Protein AF-0000000072346665 (afdb_homodimer)

Nearest PDB structures (foldseek):
  5f15-assembly1_A  TM=6.320E-01  e=5.301E-06  Cupriavidus metallidurans CH34
  5ezm-assembly1_A  TM=5.978E-01  e=5.074E-06  Cupriavidus metallidurans CH34
  7wld-assembly1_U  TM=4.071E-01  e=2.574E-02  Homo sapiens
  5f15-assembly1_A  TM=6.581E-01  e=5.044E-06  Cupriavidus metallidurans CH34
  5ezm-assembly1_A  TM=5.626E-01  e=1.016E-05  Cupriavidus metallidurans CH34

Secondary structure (DSSP, 8-state):
-HHHHHHHHHHHHHHHHHHHHHHH-----HHHIIIIIHHHHHHHHS--EE-GGGSTTT--S-HHHHHHHHHHHHHHTTT---HHHHHHHHHHHHHHHHHHHHHHHHHHHHHHT-HHHHHHHHHHHHT-HHHHHHTT--SHHHHHHHHHHHHHHHHHTT-HHHHHHHHHHIIIII-GGGGGGGHHHHHIIIIIS--HHHHHHHHHHHHHHHHHHHHHHHHHHHTS---HHHHHHHHHHH-SSGGGGG----HHHHHHHHHHHHHHHHHHHHHHHHHHHHHHHHT----S-SS-HHHHHHHHHHHHHHHHHHHH-SS--GGGGGGGHHHHHHHHHHHHHHHHHHHHHHH-HHHHHHHHHHHHHHHHHHHHHHHHHHHHHHHHHS-HHHHGGGGPPP-SS-EEEEESTTGGG---GGGSPTTEEEEE---S--SPPPEEPP-STTGGG---TT--SS----GGGB--GGG-SEEEEEE-SPPP-TTSSS--GGG-TTTEEEEEEEEEE-GGGS-HHHHH---TTTGGGG--EEEEEEEEE-------/-HHHHHHHHHHHHHHHHHHHHHHH-----HHHIIIIIHHHHHHHHS--EE-GGGSTTT--S-HHHHHHHHHHHHHHTTT---HHHHHHHHHHHHHHHHHHHHHHHHHHHHHHT-HHHHHHHHHHHHT-HHHHHHTT--SHHHHHHHHHHHHHHHHHTT-HHHHHHHHHHIIIII-GGGGGGGHHHHHIIIIIS--HHHHHHHHHHHHHHHHHHHHHHHHHHHTS---HHHHHHHHHHH-SSGGGGG----THHHHHHHHHHHHHHHHHHHHHHHHHHHHHHHT----S-SS-HHHHHHHTHHHHHHHHHHHH-SS--GGGGGGGHHHHHHHHHHHHHHHHHHHHHHH-HHHHHHHHHHHHHHHHHHHHHHHHHHHHHHHHHS-HHHHGGGGPPP-SS-EEEEESTTGGG---GGGSPTTEEEEE---S--SPPPEEPP-STTGGG---TT--SS----GGGB--GGG-SEEEEEE-S----TTSSS--GGG-TTTEEEEEEEEEE-GGGS-HHHHH---TTTGGGG--EEEEEEEEE-------

Foldseek 3Di:
DVVVVVLVVLLVLQLVLLLCLLVQFADPFLCLFQVAVFVLCCVQPLKGWHALCLALVQVQAFVLLNCVLSVVLNVVVVPPDQLVVSSSVSLSVLSSLLSVLLSLLLVLCCVQWNNQLSVLLSLLCSLFLLCSNLSRGSALLSVLLSLLSQLLSCLSVVNLLSNLLSLLVSLQNRNVVSNLLCVLVVCCVCPVVVPVVVNVVSNVVSCCVNVVVRQVRSCVLQVHRDRSSVSLCCQQPVDDCHQCLVDFDALVVQVVLCCLGNPLLQVQLVCLVVVLVVCVVVVNWLPPTSAGSVNLVSSLVSLVSQSVVQNVDGDDDSSSNSNCSSSSSSSNSSSLVVVLSVLCVVPNDVVSVVVSVVVSVVSSVRSNQSSVQQSCLSSPAACCLLCQQQLDDDDPAQAEEEEEPCLRSNRHCSSHDPNYYYAYAFAPDQFDDIRMFDSDPSRSNDRDPQHDDNRGYDCRRHDDPLRHQKYKFKAQPDAADPPHRRGRVPNVPVFKDFSGKDKHWDCVQFDPVLSRGDDPPPSVVRTRIIITTIIGTDDPDPPD/DVVVVVLVVLLVLQLVLLLCLLVQFADPFLCLFQVAVFVLCCVQPLKGWHALCLALVQVQAFVLLNCVLSVVLNVVVVPPDQLVVSSSVSLSVLSSLLSVLLSLLLVLCCVQWNNQLSVLLSLLCSLFLLCSNLSRGSALLSVLLSLLSQLLSCLSVVNLLSNLLSLLVSLQRRNVVSNLLCVLVVCCVCPVVVPVVVNVVSNVVSCCVNVVVRQVRSCVLQVHRDRSSVSLCCQQPVDDCGLCLVDFDALVVQVVLCCLGNPLLQVQLVCLVVVLVVCVVVVPWLPPTSAGSVNLVSSLVSLVSQSVVQNPDGDDDSSSNSNCSSSSSSSNSSSLVVVLSVLCVVPNDPRSVVVSVVVSVVSSVRSNQSSVQQSCLSSPAACCLLCQQQLDDDDPAQAEEEEEPCLRSNRHCSSHDPNYYYAYAFAPDQFDDIRMFDSDPSRSNDRDPQHDPNRGYDCRRHDDPLRHQKYKFKAQPDAADPPHRRGRVPNVPVFKDFSGKDKHWDCVQFDPVLSRGDDPPPSVVRTRIIITTIIGTDDPDPPD

Sequence (1088 aa):
MSALKSNAVVVLSLVVVRLQSALYSIISDCDETYNYWEPLHYLLKGKGFQTWEYSPEFALRSYSYLWLHGLPAKVLQLVTDNGVLIFYFVRCLLAVTCALLEYRLYRILGRKCGGGVASLWLLFQLTSAGMFISSAALLPSSFSMYITLATMAAWLNEDTRTAIAVTAFSGLIGWPFAVIVAVPFVLELLFRKRKFLDFFKNALLYGAMYGVPIVLIDSLYFGTFTVAALNIIRYNVFTSHGPDLYGVEPIMFYVKNLFLNHNITLLLSLSYPLVVLTAACLGVRNTKNRLSPMQGLWLMSPLYLWLFVFAIQPHKEERFIFPVYPLFALGTALLMDQLFSHMRRILGAGRSSFPNRLMGFAVLAVALCLGVSRMLATSMYYRAPMSVLSDLPPTNEELSVCYGKEWYRFPGNFFLPPNYRARFVESSFTGMLPAYYDETQNGTQIVHDYFNDQNMGHPHMLFELSRCDYLVDFDKGAFYDELSAEPNYSVDRKTWSIASSVEFVQADESASFARAYYVPLVSYRYLVWGRYNLLRRNKMKPISMSALKSNAVVVLSLVVVRLQSALYSIISDCDETYNYWEPLHYLLKGKGFQTWEYSPEFALRSYSYLWLHGLPAKVLQLVTDNGVLIFYFVRCLLAVTCALLEYRLYRILGRKCGGGVASLWLLFQLTSAGMFISSAALLPSSFSMYITLATMAAWLNEDTRTAIAVTAFSGLIGWPFAVIVAVPFVLELLFRKRKFLDFFKNALLYGAMYGVPIVLIDSLYFGTFTVAALNIIRYNVFTSHGPDLYGVEPIMFYVKNLFLNHNITLLLSLSYPLVVLTAACLGVRNTKNRLSPMQGLWLMSPLYLWLFVFAIQPHKEERFIFPVYPLFALGTALLMDQLFSHMRRILGAGRSSFPNRLMGFAVLAVALCLGVSRMLATSMYYRAPMSVLSDLPPTNEELSVCYGKEWYRFPGNFFLPPNYRARFVESSFTGMLPAYYDETQNGTQIVHDYFNDQNMGHPHMLFELSRCDYLVDFDKGAFYDELSAEPNYSVDRKTWSIASSVEFVQADESASFARAYYVPLVSYRYLVWGRYNLLRRNKMKPIS

pLDDT: mean 94.26, std 8.35, range [29.83, 98.88]

InterPro domains:
  IPR005599 GPI mannosyltransferase [PF03901] (10-417)
  IPR005599 GPI mannosyltransferase [PTHR22760] (12-505)

Solvent-accessible surface area (backbone atoms only — not comparable to full-atom values): 55989 Å² total; per-residue (Å²): 110,70,64,60,53,51,53,49,50,53,47,50,51,38,36,55,56,27,41,46,20,28,73,45,44,64,84,88,47,43,61,41,24,44,68,35,51,14,44,39,35,23,74,75,70,55,49,34,35,35,39,47,44,57,25,44,85,56,28,42,54,53,58,44,44,42,42,70,56,41,50,64,45,54,58,50,45,77,79,44,84,53,36,55,59,50,52,46,49,50,17,35,52,40,6,44,52,38,26,53,33,49,43,51,28,38,55,44,32,29,73,51,48,30,57,67,34,21,51,44,23,50,55,42,53,76,26,25,27,44,51,36,58,34,40,26,44,70,41,39,38,31,49,27,22,44,38,40,37,46,30,53,32,22,54,74,66,70,32,62,67,58,24,51,44,46,41,47,47,27,19,64,53,47,32,52,74,55,41,59,54,48,45,63,58,50,49,43,40,43,67,74,64,59,39,52,67,60,48,52,52,48,49,51,49,43,41,48,47,52,43,50,38,41,34,53,48,25,14,61,49,29,67,42,93,40,57,23,51,58,38,38,49,45,42,61,67,70,39,90,62,40,61,53,79,78,41,70,50,60,62,63,56,55,53,52,51,43,38,63,24,39,42,60,30,41,57,42,24,68,44,29,62,58,54,46,53,50,34,54,73,70,65,58,78,70,82,84,48,71,46,44,63,68,58,47,50,58,70,46,41,34,47,56,50,51,51,54,58,56,54,71,38,50,46,69,56,80,59,76,54,35,38,44,54,72,46,31,29,43,32,25,18,52,36,49,50,50,51,43,51,50,40,28,68,73,58,32,70,78,67,22,45,59,60,43,49,50,50,52,50,53,55,49,49,50,32,40,52,53,14,48,19,25,46,48,20,52,38,66,40,58,38,32,60,72,51,51,52,73,74,64,73,90,54,94,56,78,43,35,40,26,22,34,81,50,52,66,50,55,66,45,68,44,59,48,61,74,48,55,41,82,41,31,31,74,31,81,70,63,49,55,69,57,35,70,49,53,73,56,97,59,27,51,40,51,71,62,86,67,51,59,94,76,55,53,42,49,72,84,45,49,43,62,71,89,69,38,45,24,38,47,43,75,38,76,76,65,70,68,38,88,83,46,59,64,45,32,60,78,67,37,63,84,53,30,42,81,73,38,76,34,65,28,60,35,68,91,73,22,40,69,65,35,68,52,30,48,42,89,98,50,24,73,79,43,51,36,74,24,38,34,28,32,27,32,49,54,77,75,69,76,81,124,110,70,64,58,52,50,51,49,48,52,48,48,52,38,34,56,55,27,40,46,21,27,74,46,45,66,84,88,47,43,60,41,25,45,69,34,50,14,45,41,36,24,74,76,70,55,50,34,34,35,39,50,46,59,24,44,85,56,29,42,55,53,59,45,44,42,43,71,56,40,50,65,45,55,60,51,44,76,78,44,83,53,36,55,58,49,53,47,50,49,17,37,52,40,5,43,53,37,25,52,33,48,44,52,27,37,55,44,32,30,74,51,48,29,57,66,34,21,50,43,22,50,55,42,52,76,28,25,27,44,52,36,59,33,42,27,44,72,40,40,38,31,50,26,22,45,37,39,36,46,31,54,33,22,56,75,66,69,32,62,68,58,24,50,42,45,41,46,48,27,19,64,52,46,31,52,73,54,40,60,54,46,44,63,58,50,49,43,40,44,67,74,64,60,40,54,66,60,48,53,52,51,49,51,49,44,41,50,47,52,42,50,38,40,32,52,48,26,15,62,48,29,65,43,94,39,56,22,52,58,37,38,50,45,42,63,70,70,41,90,64,40,59,53,77,78,41,68,49,62,61,64,55,54,54,53,51,44,38,64,23,40,43,62,31,41,56,43,25,69,43,30,62,58,53,46,53,51,34,54,74,70,64,58,77,70,82,84,48,72,46,43,62,69,57,48,49,58,69,46,41,34,48,56,52,51,52,54,60,54,56,71,37,50,47,72,58,78,59,76,53,36,38,44,54,74,46,32,29,44,32,27,18,52,38,50,53,50,52,45,50,51,41,27,68,74,57,32,71,80,67,22,46,59,60,41,49,49,50,52,50,54,55,49,49,50,32,40,52,52,14,48,18,24,44,48,20,51,38,66,38,60,39,31,60,74,51,49,52,73,73,62,74,91,54,94,56,78,42,34,41,26,22,34,82,51,52,66,51,55,67,43,68,44,58,46,61,74,48,55,42,81,40,32,32,73,32,81,71,64,49,55,70,57,37,68,49,52,74,56,97,61,28,51,40,52,72,61,86,68,52,61,94,74,53,52,42,50,71,84,46,50,43,64,71,89,71,38,45,24,37,46,42,76,37,77,78,66,70,67,38,89,86,45,58,65,45,32,60,79,68,40,63,84,54,30,42,79,73,40,76,33,64,26,59,36,69,91,74,22,41,70,64,37,68,52,31,47,42,89,97,48,21,72,77,42,51,37,74,24,38,32,28,32,28,33,50,55,76,77,70,77,83,125

Organism: Anopheles coluzzii (NCBI:txid1518534)

Structure (mmCIF, N/CA/C/O backbone):
data_AF-0000000072346665-model_v1
#
loop_
_entity.id
_entity.type
_entity.pdbx_description
1 polymer Mannosyltransferase
#
loop_
_atom_site.group_PDB
_atom_site.id
_atom_site.type_symbol
_atom_site.label_atom_id
_atom_site.label_alt_id
_atom_site.label_comp_id
_atom_site.label_asym_id
_atom_site.label_entity_id
_atom_site.label_seq_id
_atom_site.pdbx_PDB_ins_code
_atom_site.Cartn_x
_atom_site.Cartn_y
_atom_site.Cartn_z
_atom_site.occupancy
_atom_site.B_iso_or_equiv
_atom_site.auth_seq_id
_atom_site.auth_comp_id
_atom_site.auth_asym_id
_atom_site.auth_atom_id
_atom_site.pdbx_PDB_model_num
ATOM 1 N N . MET A 1 1 ? 21.688 10.25 -17.891 1 44.16 1 MET A N 1
ATOM 2 C CA . MET A 1 1 ? 20.484 10.32 -18.719 1 44.16 1 MET A CA 1
ATOM 3 C C . MET A 1 1 ? 20.281 9.031 -19.516 1 44.16 1 MET A C 1
ATOM 5 O O . MET A 1 1 ? 19.172 8.492 -19.562 1 44.16 1 MET A O 1
ATOM 9 N N . SER A 1 2 ? 21.484 8.422 -19.953 1 47.06 2 SER A N 1
ATOM 10 C CA . SER A 1 2 ? 21.391 7.199 -20.734 1 47.06 2 SER A CA 1
ATOM 11 C C . SER A 1 2 ? 21.047 6 -19.859 1 47.06 2 SER A C 1
ATOM 13 O O . SER A 1 2 ? 20.203 5.172 -20.219 1 47.06 2 SER A O 1
ATOM 15 N N . ALA A 1 3 ? 21.531 6.055 -18.641 1 49.94 3 ALA A N 1
ATOM 16 C CA . ALA A 1 3 ? 21.281 4.945 -17.719 1 49.94 3 ALA A CA 1
ATOM 17 C C . ALA A 1 3 ? 19.828 4.961 -17.219 1 49.94 3 ALA A C 1
ATOM 19 O O . ALA A 1 3 ? 19.203 3.91 -17.094 1 49.94 3 ALA A O 1
ATOM 20 N N . LEU A 1 4 ? 19.344 6.203 -16.984 1 53.44 4 LEU A N 1
ATOM 21 C CA . LEU A 1 4 ? 17.953 6.359 -16.547 1 53.44 4 LEU A CA 1
ATOM 22 C C . LEU A 1 4 ? 16.984 5.887 -17.625 1 53.44 4 LEU A C 1
ATOM 24 O O . LEU A 1 4 ? 15.977 5.25 -17.312 1 53.44 4 LEU A O 1
ATOM 28 N N . LYS A 1 5 ? 17.391 6.188 -18.828 1 58.16 5 LYS A N 1
ATOM 29 C CA . LYS A 1 5 ? 16.531 5.777 -19.953 1 58.16 5 LYS A CA 1
ATOM 30 C C . LYS A 1 5 ? 16.531 4.262 -20.109 1 58.16 5 LYS A C 1
ATOM 32 O O . LYS A 1 5 ? 15.484 3.662 -20.375 1 58.16 5 LYS A O 1
ATOM 37 N N . SER A 1 6 ? 17.641 3.676 -19.797 1 77.56 6 SER A N 1
ATOM 38 C CA . SER A 1 6 ? 17.75 2.229 -19.953 1 77.56 6 SER A CA 1
ATOM 39 C C . SER A 1 6 ? 17 1.501 -18.844 1 77.56 6 SER A C 1
ATOM 41 O O . SER A 1 6 ? 16.25 0.553 -19.094 1 77.56 6 SER A O 1
ATOM 43 N N . ASN A 1 7 ? 16.984 1.991 -17.641 1 84.56 7 ASN A N 1
ATOM 44 C CA . ASN A 1 7 ? 16.281 1.392 -16.516 1 84.56 7 ASN A CA 1
ATOM 45 C C . ASN A 1 7 ? 14.766 1.525 -16.672 1 84.56 7 ASN A C 1
ATOM 47 O O . ASN A 1 7 ? 14.023 0.601 -16.344 1 84.56 7 ASN A O 1
ATOM 51 N N . ALA A 1 8 ? 14.461 2.643 -17.25 1 86.81 8 ALA A N 1
ATOM 52 C CA . ALA A 1 8 ? 13.031 2.887 -17.469 1 86.81 8 ALA A CA 1
ATOM 53 C C . ALA A 1 8 ? 12.461 1.909 -18.484 1 86.81 8 ALA A C 1
ATOM 55 O O . ALA A 1 8 ? 11.344 1.414 -18.328 1 86.81 8 ALA A O 1
ATOM 56 N N . VAL A 1 9 ? 13.273 1.623 -19.453 1 92 9 VAL A N 1
ATOM 57 C CA . VAL A 1 9 ? 12.836 0.702 -20.484 1 92 9 VAL A CA 1
ATOM 58 C C . VAL A 1 9 ? 12.672 -0.699 -19.906 1 92 9 VAL A C 1
ATOM 60 O O . VAL A 1 9 ? 11.711 -1.403 -20.234 1 92 9 VAL A O 1
ATOM 63 N N . VAL A 1 10 ? 13.586 -1.1 -19.047 1 95.81 10 VAL A N 1
ATOM 64 C CA . VAL A 1 10 ? 13.539 -2.426 -18.438 1 95.81 10 VAL A CA 1
ATOM 65 C C . VAL A 1 10 ? 12.297 -2.553 -17.562 1 95.81 10 VAL A C 1
ATOM 67 O O . VAL A 1 10 ? 11.531 -3.506 -17.688 1 95.81 10 VAL A O 1
ATOM 70 N N . VAL A 1 11 ? 12.078 -1.562 -16.766 1 95 11 VAL A N 1
ATOM 71 C CA . VAL A 1 11 ? 10.938 -1.61 -15.852 1 95 11 VAL A CA 1
ATOM 72 C C . VAL A 1 11 ? 9.641 -1.586 -16.656 1 95 11 VAL A C 1
ATOM 74 O O . VAL A 1 11 ? 8.703 -2.332 -16.359 1 95 11 VAL A O 1
ATOM 77 N N . LEU A 1 12 ? 9.578 -0.756 -17.641 1 95.19 12 LEU A N 1
ATOM 78 C CA . LEU A 1 12 ? 8.367 -0.637 -18.453 1 95.19 12 LEU A CA 1
ATOM 79 C C . LEU A 1 12 ? 8.086 -1.933 -19.203 1 95.19 12 LEU A C 1
ATOM 81 O O . LEU A 1 12 ? 6.938 -2.354 -19.312 1 95.19 12 LEU A O 1
ATOM 85 N N . SER A 1 13 ? 9.133 -2.551 -19.688 1 97.25 13 SER A N 1
ATOM 86 C CA . SER A 1 13 ? 8.945 -3.812 -20.391 1 97.25 13 SER A CA 1
ATOM 87 C C . SER A 1 13 ? 8.398 -4.895 -19.469 1 97.25 13 SER A C 1
ATOM 89 O O . SER A 1 13 ? 7.484 -5.637 -19.844 1 97.25 13 SER A O 1
ATOM 91 N N . LEU A 1 14 ? 8.945 -4.98 -18.281 1 98.38 14 LEU A N 1
ATOM 92 C CA . LEU A 1 14 ? 8.484 -5.965 -17.312 1 98.38 14 LEU A CA 1
ATOM 93 C C . LEU A 1 14 ? 7.031 -5.699 -16.922 1 98.38 14 LEU A C 1
ATOM 95 O O . LEU A 1 14 ? 6.211 -6.621 -16.891 1 98.38 14 LEU A O 1
ATOM 99 N N . VAL A 1 15 ? 6.73 -4.441 -16.688 1 97.88 15 VAL A N 1
ATOM 100 C CA . VAL A 1 15 ? 5.391 -4.074 -16.25 1 97.88 15 VAL A CA 1
ATOM 101 C C . VAL A 1 15 ? 4.383 -4.367 -17.359 1 97.88 15 VAL A C 1
ATOM 103 O O . VAL A 1 15 ? 3.32 -4.941 -17.109 1 97.88 15 VAL A O 1
ATOM 106 N N . VAL A 1 16 ? 4.699 -4.027 -18.547 1 97.94 16 VAL A N 1
ATOM 107 C CA . VAL A 1 16 ? 3.787 -4.207 -19.672 1 97.94 16 VAL A CA 1
ATOM 108 C C . VAL A 1 16 ? 3.521 -5.695 -19.891 1 97.94 16 VAL A C 1
ATOM 110 O O . VAL A 1 16 ? 2.373 -6.113 -20.047 1 97.94 16 VAL A O 1
ATOM 113 N N . VAL A 1 17 ? 4.562 -6.508 -19.844 1 98.38 17 VAL A N 1
ATOM 114 C CA . VAL A 1 17 ? 4.418 -7.941 -20.094 1 98.38 17 VAL A CA 1
ATOM 115 C C . VAL A 1 17 ? 3.635 -8.586 -18.953 1 98.38 17 VAL A C 1
ATOM 117 O O . VAL A 1 17 ? 2.762 -9.422 -19.188 1 98.38 17 VAL A O 1
ATOM 120 N N . ARG A 1 18 ? 3.896 -8.164 -17.734 1 98.81 18 ARG A N 1
ATOM 121 C CA . ARG A 1 18 ? 3.199 -8.75 -16.594 1 98.81 18 ARG A CA 1
ATOM 122 C C . ARG A 1 18 ? 1.749 -8.281 -16.547 1 98.81 18 ARG A C 1
ATOM 124 O O . ARG A 1 18 ? 0.867 -9.023 -16.109 1 98.81 18 ARG A O 1
ATOM 131 N N . LEU A 1 19 ? 1.503 -7.098 -17.031 1 98.56 19 LEU A N 1
ATOM 132 C CA . LEU A 1 19 ? 0.117 -6.645 -17.094 1 98.56 19 LEU A CA 1
ATOM 133 C C . LEU A 1 19 ? -0.672 -7.457 -18.109 1 98.56 19 LEU A C 1
ATOM 135 O O . LEU A 1 19 ? -1.876 -7.664 -17.953 1 98.56 19 LEU A O 1
ATOM 139 N N . GLN A 1 20 ? -0.023 -7.938 -19.141 1 98.12 20 GLN A N 1
ATOM 140 C CA . GLN A 1 20 ? -0.685 -8.852 -20.078 1 98.12 20 GLN A CA 1
ATOM 141 C C . GLN A 1 20 ? -1.085 -10.148 -19.375 1 98.12 20 GLN A C 1
ATOM 143 O O . GLN A 1 20 ? -2.141 -10.711 -19.672 1 98.12 20 GLN A O 1
ATOM 148 N N . SER A 1 21 ? -0.215 -10.586 -18.5 1 98.19 21 SER A N 1
ATOM 149 C CA . SER A 1 21 ? -0.563 -11.75 -17.688 1 98.19 21 SER A CA 1
ATOM 150 C C . SER A 1 21 ? -1.825 -11.5 -16.875 1 98.19 21 SER A C 1
ATOM 152 O O . SER A 1 21 ? -2.725 -12.344 -16.828 1 98.19 21 SER A O 1
ATOM 154 N N . ALA A 1 22 ? -1.885 -10.328 -16.297 1 98.5 22 ALA A N 1
ATOM 155 C CA . ALA A 1 22 ? -3.016 -9.969 -15.445 1 98.5 22 ALA A CA 1
ATOM 156 C C . ALA A 1 22 ? -4.316 -9.945 -16.25 1 98.5 22 ALA A C 1
ATOM 158 O O . ALA A 1 22 ? -5.363 -10.375 -15.75 1 98.5 22 ALA A O 1
ATOM 159 N N . LEU A 1 23 ? -4.23 -9.539 -17.469 1 97.69 23 LEU A N 1
ATOM 160 C CA . LEU A 1 23 ? -5.434 -9.289 -18.25 1 97.69 23 LEU A CA 1
ATOM 161 C C . LEU A 1 23 ? -5.824 -10.531 -19.062 1 97.69 23 LEU A C 1
ATOM 163 O O . LEU A 1 23 ? -7.008 -10.781 -19.281 1 97.69 23 LEU A O 1
ATOM 167 N N . TYR A 1 24 ? -4.77 -11.391 -19.422 1 97.19 24 TYR A N 1
ATOM 168 C CA . TYR A 1 24 ? -5.098 -12.375 -20.438 1 97.19 24 TYR A CA 1
ATOM 169 C C . TYR A 1 24 ? -4.871 -13.789 -19.922 1 97.19 24 TYR A C 1
ATOM 171 O O . TYR A 1 24 ? -5.316 -14.766 -20.531 1 97.19 24 TYR A O 1
ATOM 179 N N . SER A 1 25 ? -4.184 -13.938 -18.812 1 97.31 25 SER A N 1
ATOM 180 C CA . SER A 1 25 ? -4.055 -15.289 -18.281 1 97.31 25 SER A CA 1
ATOM 181 C C . SER A 1 25 ? -5.371 -15.781 -17.703 1 97.31 25 SER A C 1
ATOM 183 O O . SER A 1 25 ? -6.188 -14.984 -17.234 1 97.31 25 SER A O 1
ATOM 185 N N . ILE A 1 26 ? -5.59 -17.047 -17.766 1 96.88 26 ILE A N 1
ATOM 186 C CA . ILE A 1 26 ? -6.828 -17.641 -17.266 1 96.88 26 ILE A CA 1
ATOM 187 C C . ILE A 1 26 ? -6.613 -18.188 -15.859 1 96.88 26 ILE A C 1
ATOM 189 O O . ILE A 1 26 ? -5.488 -18.188 -15.344 1 96.88 26 ILE A O 1
ATOM 193 N N . ILE A 1 27 ? -7.695 -18.578 -15.188 1 96.69 27 ILE A N 1
ATOM 194 C CA . ILE A 1 27 ? -7.609 -19.312 -13.93 1 96.69 27 ILE A CA 1
ATOM 195 C C . ILE A 1 27 ? -7.531 -20.812 -14.227 1 96.69 27 ILE A C 1
ATOM 197 O O . ILE A 1 27 ? -8.531 -21.438 -14.586 1 96.69 27 ILE A O 1
ATOM 201 N N . SER A 1 28 ? -6.379 -21.391 -14.07 1 91.56 28 SER A N 1
ATOM 202 C CA . SER A 1 28 ? -6.145 -22.75 -14.508 1 91.56 28 SER A CA 1
ATOM 203 C C . SER A 1 28 ? -6.48 -23.75 -13.406 1 91.56 28 SER A C 1
ATOM 205 O O . SER A 1 28 ? -6.637 -24.953 -13.664 1 91.56 28 SER A O 1
ATOM 207 N N . ASP A 1 29 ? -6.57 -23.25 -12.211 1 91.38 29 ASP A N 1
ATOM 208 C CA . ASP A 1 29 ? -6.785 -24.109 -11.055 1 91.38 29 ASP A CA 1
ATOM 209 C C . ASP A 1 29 ? -7.961 -23.609 -10.211 1 91.38 29 ASP A C 1
ATOM 211 O O . ASP A 1 29 ? -8 -22.453 -9.805 1 91.38 29 ASP A O 1
ATOM 215 N N . CYS A 1 30 ? -8.898 -24.562 -9.953 1 95.88 30 CYS A N 1
ATOM 216 C CA . CYS A 1 30 ? -10.094 -24.156 -9.227 1 95.88 30 CYS A CA 1
ATOM 217 C C . CYS A 1 30 ? -9.758 -23.781 -7.789 1 95.88 30 CYS A C 1
ATOM 219 O O . CYS A 1 30 ? -10.523 -23.062 -7.133 1 95.88 30 CYS A O 1
ATOM 221 N N . ASP A 1 31 ? -8.562 -24.219 -7.301 1 96.06 31 ASP A N 1
ATOM 222 C CA . ASP A 1 31 ? -8.133 -23.828 -5.965 1 96.06 31 ASP A CA 1
ATOM 223 C C . ASP A 1 31 ? -7.926 -22.312 -5.871 1 96.06 31 ASP A C 1
ATOM 225 O O . ASP A 1 31 ? -8.156 -21.719 -4.82 1 96.06 31 ASP A O 1
ATOM 229 N N . GLU A 1 32 ? -7.453 -21.734 -6.922 1 98.19 32 GLU A N 1
ATOM 230 C CA . GLU A 1 32 ? -7.289 -20.281 -6.918 1 98.19 32 GLU A CA 1
ATOM 231 C C . GLU A 1 32 ? -8.625 -19.578 -6.695 1 98.19 32 GLU A C 1
ATOM 233 O O . GLU A 1 32 ? -8.703 -18.609 -5.93 1 98.19 32 GLU A O 1
ATOM 238 N N . THR A 1 33 ? -9.672 -20.094 -7.309 1 98.56 33 THR A N 1
ATOM 239 C CA . THR A 1 33 ? -10.992 -19.484 -7.184 1 98.56 33 THR A CA 1
ATOM 240 C C . THR A 1 33 ? -11.586 -19.766 -5.805 1 98.56 33 THR A C 1
ATOM 242 O O . THR A 1 33 ? -11.891 -18.828 -5.059 1 98.56 33 THR A O 1
ATOM 245 N N . TYR A 1 34 ? -11.617 -21.031 -5.406 1 98.62 34 TYR A N 1
ATOM 246 C CA . TYR A 1 34 ? -12.414 -21.422 -4.25 1 98.62 34 TYR A CA 1
ATOM 247 C C . TYR A 1 34 ? -11.664 -21.156 -2.953 1 98.62 34 TYR A C 1
ATOM 249 O O . TYR A 1 34 ? -12.273 -20.891 -1.918 1 98.62 34 TYR A O 1
ATOM 257 N N . ASN A 1 35 ? -10.32 -21.109 -3.027 1 98.38 35 ASN A N 1
ATOM 258 C CA . ASN A 1 35 ? -9.586 -20.953 -1.778 1 98.38 35 ASN A CA 1
ATOM 259 C C . ASN A 1 35 ? -9.109 -19.516 -1.597 1 98.38 35 ASN A C 1
ATOM 261 O O . ASN A 1 35 ? -8.703 -19.125 -0.5 1 98.38 35 ASN A O 1
ATOM 265 N N . TYR A 1 36 ? -9.203 -18.703 -2.635 1 98.62 36 TYR A N 1
ATOM 266 C CA . TYR A 1 36 ? -8.625 -17.375 -2.457 1 98.62 36 TYR A CA 1
ATOM 267 C C . TYR A 1 36 ? -9.555 -16.297 -3.006 1 98.62 36 TYR A C 1
ATOM 269 O O . TYR A 1 36 ? -10 -15.414 -2.264 1 98.62 36 TYR A O 1
ATOM 277 N N . TRP A 1 37 ? -10.039 -16.422 -4.211 1 98.75 37 TRP A N 1
ATOM 278 C CA . TRP A 1 37 ? -10.914 -15.398 -4.766 1 98.75 37 TRP A CA 1
ATOM 279 C C . TRP A 1 37 ? -12.258 -15.383 -4.047 1 98.75 37 TRP A C 1
ATOM 281 O O . TRP A 1 37 ? -12.805 -14.32 -3.748 1 98.75 37 TRP A O 1
ATOM 291 N N . GLU A 1 38 ? -12.836 -16.578 -3.77 1 98.75 38 GLU A N 1
ATOM 292 C CA . GLU A 1 38 ? -14.164 -16.672 -3.178 1 98.75 38 GLU A CA 1
ATOM 293 C C . GLU A 1 38 ? -14.156 -16.188 -1.729 1 98.75 38 GLU A C 1
ATOM 295 O O . GLU A 1 38 ? -14.984 -15.359 -1.334 1 98.75 38 GLU A O 1
ATOM 300 N N . PRO A 1 39 ? -13.203 -16.703 -0.934 1 98.75 39 PRO A N 1
ATOM 301 C CA . PRO A 1 39 ? -13.164 -16.125 0.408 1 98.75 39 PRO A CA 1
ATOM 302 C C . PRO A 1 39 ? -12.859 -14.625 0.393 1 98.75 39 PRO A C 1
ATOM 304 O O . PRO A 1 39 ? -13.359 -13.883 1.244 1 98.75 39 PRO A O 1
ATOM 307 N N . LEU A 1 40 ? -12.062 -14.156 -0.495 1 98.69 40 LEU A N 1
ATOM 308 C CA . LEU A 1 40 ? -11.812 -12.719 -0.619 1 98.69 40 LEU A CA 1
ATOM 309 C C . LEU A 1 40 ? -13.086 -11.977 -0.98 1 98.69 40 LEU A C 1
ATOM 311 O O . LEU A 1 40 ? -13.359 -10.898 -0.438 1 98.69 40 LEU A O 1
ATOM 315 N N . HIS A 1 41 ? -13.852 -12.531 -1.916 1 98.56 41 HIS A N 1
ATOM 316 C CA . HIS A 1 41 ? -15.133 -11.93 -2.275 1 98.56 41 HIS A CA 1
ATOM 317 C C . HIS A 1 41 ? -16.047 -11.828 -1.063 1 98.56 41 HIS A C 1
ATOM 319 O O . HIS A 1 41 ? -16.75 -10.828 -0.893 1 98.56 41 HIS A O 1
ATOM 325 N N . TYR A 1 42 ? -16.078 -12.875 -0.259 1 98.12 42 TYR A N 1
ATOM 326 C CA . TYR A 1 42 ? -16.875 -12.852 0.964 1 98.12 42 TYR A CA 1
ATOM 327 C C . TYR A 1 42 ? -16.453 -11.711 1.876 1 98.12 42 TYR A C 1
ATOM 329 O O . TYR A 1 42 ? -17.297 -10.984 2.408 1 98.12 42 TYR A O 1
ATOM 337 N N . LEU A 1 43 ? -15.156 -11.57 2.021 1 96.69 43 LEU A N 1
ATOM 338 C CA . LEU A 1 43 ? -14.648 -10.523 2.904 1 96.69 43 LEU A CA 1
ATOM 339 C C . LEU A 1 43 ? -15.016 -9.141 2.381 1 96.69 43 LEU A C 1
ATOM 341 O O . LEU A 1 43 ? -15.273 -8.227 3.166 1 96.69 43 LEU A O 1
ATOM 345 N N . LEU A 1 44 ? -15.008 -8.977 1.123 1 96 44 LEU A N 1
ATOM 346 C CA . LEU A 1 44 ? -15.195 -7.664 0.518 1 96 44 LEU A CA 1
ATOM 347 C C . LEU A 1 44 ? -16.672 -7.359 0.32 1 96 44 LEU A C 1
ATOM 349 O O . LEU A 1 44 ? -17.109 -6.215 0.479 1 96 44 LEU A O 1
ATOM 353 N N . LYS A 1 45 ? -17.5 -8.422 -0.021 1 95.31 45 LYS A N 1
ATOM 354 C CA . LYS A 1 45 ? -18.859 -8.156 -0.472 1 95.31 45 LYS A CA 1
ATOM 355 C C . LYS A 1 45 ? -19.875 -8.922 0.367 1 95.31 45 LYS A C 1
ATOM 357 O O . LYS A 1 45 ? -21.078 -8.797 0.153 1 95.31 45 LYS A O 1
ATOM 362 N N . GLY A 1 46 ? -19.438 -9.781 1.255 1 95.06 46 GLY A N 1
ATOM 363 C CA . GLY A 1 46 ? -20.328 -10.469 2.174 1 95.06 46 GLY A CA 1
ATOM 364 C C . GLY A 1 46 ? -20.875 -11.766 1.612 1 95.06 46 GLY A C 1
ATOM 365 O O . GLY A 1 46 ? -21.734 -12.398 2.234 1 95.06 46 GLY A O 1
ATOM 366 N N . LYS A 1 47 ? -20.438 -12.07 0.404 1 96.75 47 LYS A N 1
ATOM 367 C CA . LYS A 1 47 ? -20.875 -13.297 -0.264 1 96.75 47 LYS A CA 1
ATOM 368 C C . LYS A 1 47 ? -19.703 -14 -0.951 1 96.75 47 LYS A C 1
ATOM 370 O O . LYS A 1 47 ? -18.828 -13.344 -1.528 1 96.75 47 LYS A O 1
ATOM 375 N N . GLY A 1 48 ? -19.703 -15.344 -0.826 1 98.06 48 GLY A N 1
ATOM 376 C CA . GLY A 1 48 ? -18.672 -16.141 -1.452 1 98.06 48 GLY A CA 1
ATOM 377 C C . GLY A 1 48 ? -18.625 -17.578 -0.938 1 98.06 48 GLY A C 1
ATOM 378 O O . GLY A 1 48 ? -19.219 -17.891 0.087 1 98.06 48 GLY A O 1
ATOM 379 N N . PHE A 1 49 ? -17.922 -18.391 -1.614 1 98.69 49 PHE A N 1
ATOM 380 C CA . PHE A 1 49 ? -17.828 -19.797 -1.238 1 98.69 49 PHE A CA 1
ATOM 381 C C . PHE A 1 49 ? -16.734 -20 -0.191 1 98.69 49 PHE A C 1
ATOM 383 O O . PHE A 1 49 ? -15.719 -19.297 -0.203 1 98.69 49 PHE A O 1
ATOM 390 N N . GLN A 1 50 ? -16.984 -20.906 0.68 1 98.62 50 GLN A N 1
ATOM 391 C CA . GLN A 1 50 ? -16.062 -21.391 1.702 1 98.62 50 GLN A CA 1
ATOM 392 C C . GLN A 1 50 ? -15.633 -22.828 1.423 1 98.62 50 GLN A C 1
ATOM 394 O O . GLN A 1 50 ? -16.453 -23.656 1.032 1 98.62 50 GLN A O 1
ATOM 399 N N . THR A 1 51 ? -14.359 -23.141 1.511 1 98.19 51 THR A N 1
ATOM 400 C CA . THR A 1 51 ? -13.898 -24.516 1.468 1 98.19 51 THR A CA 1
ATOM 401 C C . THR A 1 51 ? -13.656 -25.062 2.877 1 98.19 51 THR A C 1
ATOM 403 O O . THR A 1 51 ? -13.648 -24.281 3.844 1 98.19 51 THR A O 1
ATOM 406 N N . TRP A 1 52 ? -13.422 -26.359 2.98 1 97.19 52 TRP A N 1
ATOM 407 C CA . TRP A 1 52 ? -13.172 -27 4.266 1 97.19 52 TRP A CA 1
ATOM 408 C C . TRP A 1 52 ? -11.898 -26.453 4.91 1 97.19 52 TRP A C 1
ATOM 410 O O . TRP A 1 52 ? -11.773 -26.453 6.137 1 97.19 52 TRP A O 1
ATOM 420 N N . GLU A 1 53 ? -11.047 -25.922 4.121 1 97.5 53 GLU A N 1
ATOM 421 C CA . GLU A 1 53 ? -9.781 -25.406 4.617 1 97.5 53 GLU A CA 1
ATOM 422 C C . GLU A 1 53 ? -9.977 -24.109 5.402 1 97.5 53 GLU A C 1
ATOM 424 O O . GLU A 1 53 ? -9.125 -23.734 6.207 1 97.5 53 GLU A O 1
ATOM 429 N N . TYR A 1 54 ? -11.133 -23.438 5.219 1 98.44 54 TYR A N 1
ATOM 430 C CA . TYR A 1 54 ? -11.453 -22.219 5.93 1 98.44 54 TYR A CA 1
ATOM 431 C C . TYR A 1 54 ? -12.414 -22.484 7.086 1 98.44 54 TYR A C 1
ATOM 433 O O . TYR A 1 54 ? -12.852 -21.562 7.77 1 98.44 54 TYR A O 1
ATOM 441 N N . SER A 1 55 ? -12.805 -23.766 7.254 1 98.19 55 SER A N 1
ATOM 442 C CA . SER A 1 55 ? -13.578 -24.125 8.438 1 98.19 55 SER A CA 1
ATOM 443 C C . SER A 1 55 ? -12.734 -24 9.703 1 98.19 55 SER A C 1
ATOM 445 O O . SER A 1 55 ? -11.586 -24.438 9.734 1 98.19 55 SER A O 1
ATOM 447 N N . PRO A 1 56 ? -13.305 -23.375 10.734 1 97.88 56 PRO A N 1
ATOM 448 C CA . PRO A 1 56 ? -12.555 -23.219 11.984 1 97.88 56 PRO A CA 1
ATOM 449 C C . PRO A 1 56 ? -12.055 -24.547 12.531 1 97.88 56 PRO A C 1
ATOM 451 O O . PRO A 1 56 ? -11.094 -24.578 13.312 1 97.88 56 PRO A O 1
ATOM 454 N N . GLU A 1 57 ? -12.695 -25.578 12.125 1 97 57 GLU A N 1
ATOM 455 C CA . GLU A 1 57 ? -12.289 -26.922 12.562 1 97 57 GLU A CA 1
ATOM 456 C C . GLU A 1 57 ? -10.891 -27.266 12.062 1 97 57 GLU A C 1
ATOM 458 O O . GLU A 1 57 ? -10.125 -27.938 12.766 1 97 57 GLU A O 1
ATOM 463 N N . PHE A 1 58 ? -10.492 -26.812 10.914 1 96.44 58 PHE A N 1
ATOM 464 C CA . PHE A 1 58 ? -9.219 -27.172 10.297 1 96.44 58 PHE A CA 1
ATOM 465 C C . PHE A 1 58 ? -8.312 -25.953 10.18 1 96.44 58 PHE A C 1
ATOM 467 O O . PHE A 1 58 ? -7.125 -26.016 10.516 1 96.44 58 PHE A O 1
ATOM 474 N N . ALA A 1 59 ? -8.828 -24.812 9.742 1 98 59 ALA A N 1
ATOM 475 C CA . ALA A 1 59 ? -8.141 -23.531 9.695 1 98 59 ALA A CA 1
ATOM 476 C C . ALA A 1 59 ? -6.773 -23.656 9.039 1 98 59 ALA A C 1
ATOM 478 O O . ALA A 1 59 ? -5.758 -23.281 9.625 1 98 59 ALA A O 1
ATOM 479 N N . LEU A 1 60 ? -6.793 -24.125 7.766 1 96.94 60 LEU A N 1
ATOM 480 C CA . LEU A 1 60 ? -5.551 -24.375 7.051 1 96.94 60 LEU A CA 1
ATOM 481 C C . LEU A 1 60 ? -5.094 -23.141 6.281 1 96.94 60 LEU A C 1
ATOM 483 O O . LEU A 1 60 ? -3.947 -23.078 5.836 1 96.94 60 LEU A O 1
ATOM 487 N N . ARG A 1 61 ? -5.98 -22.188 6.039 1 97.69 61 ARG A N 1
ATOM 488 C CA . ARG A 1 61 ? -5.707 -20.984 5.258 1 97.69 61 ARG A CA 1
ATOM 489 C C . ARG A 1 61 ? -5.719 -19.75 6.145 1 97.69 61 ARG A C 1
ATOM 491 O O . ARG A 1 61 ? -6.191 -19.797 7.281 1 97.69 61 ARG A O 1
ATOM 498 N N . SER A 1 62 ? -5.199 -18.688 5.68 1 98.06 62 SER A N 1
ATOM 499 C CA . SER A 1 62 ? -5.047 -17.469 6.48 1 98.06 62 SER A CA 1
ATOM 500 C C . SER A 1 62 ? -5.902 -16.328 5.93 1 98.06 62 SER A C 1
ATOM 502 O O . SER A 1 62 ? -5.828 -16.016 4.742 1 98.06 62 SER A O 1
ATOM 504 N N . TYR A 1 63 ? -6.719 -15.758 6.844 1 98 63 TYR A N 1
ATOM 505 C CA . TYR A 1 63 ? -7.457 -14.562 6.461 1 98 63 TYR A CA 1
ATOM 506 C C . TYR A 1 63 ? -6.527 -13.359 6.34 1 98 63 TYR A C 1
ATOM 508 O O . TYR A 1 63 ? -6.812 -12.414 5.602 1 98 63 TYR A O 1
ATOM 516 N N . SER A 1 64 ? -5.379 -13.406 7.07 1 97.44 64 SER A N 1
ATOM 517 C CA . SER A 1 64 ? -4.371 -12.359 6.938 1 97.44 64 SER A CA 1
ATOM 518 C C . SER A 1 64 ? -3.832 -12.297 5.512 1 97.44 64 SER A C 1
ATOM 520 O O . SER A 1 64 ? -3.605 -11.211 4.977 1 97.44 64 SER A O 1
ATOM 522 N N . TYR A 1 65 ? -3.621 -13.43 4.914 1 98.25 65 TYR A N 1
ATOM 523 C CA . TYR A 1 65 ? -3.17 -13.484 3.529 1 98.25 65 TYR A CA 1
ATOM 524 C C . TYR A 1 65 ? -4.188 -12.828 2.602 1 98.25 65 TYR A C 1
ATOM 526 O O . TYR A 1 65 ? -3.814 -12.102 1.674 1 98.25 65 TYR A O 1
ATOM 534 N N . LEU A 1 66 ? -5.457 -13.086 2.84 1 98.44 66 LEU A N 1
ATOM 535 C CA . LEU A 1 66 ? -6.512 -12.5 2.02 1 98.44 66 LEU A CA 1
ATOM 536 C C . LEU A 1 66 ? -6.527 -10.984 2.156 1 98.44 66 LEU A C 1
ATOM 538 O O . LEU A 1 66 ? -6.676 -10.266 1.163 1 98.44 66 LEU A O 1
ATOM 542 N N . TRP A 1 67 ? -6.316 -10.531 3.35 1 96.75 67 TRP A N 1
ATOM 543 C CA . TRP A 1 67 ? -6.387 -9.094 3.588 1 96.75 67 TRP A CA 1
ATOM 544 C C . TRP A 1 67 ? -5.172 -8.383 2.998 1 96.75 67 TRP A C 1
ATOM 546 O O . TRP A 1 67 ? -5.25 -7.211 2.621 1 96.75 67 TRP A O 1
ATOM 556 N N . LEU A 1 68 ? -4.043 -9.086 2.951 1 96.38 68 LEU A N 1
ATOM 557 C CA . LEU A 1 68 ? -2.885 -8.523 2.27 1 96.38 68 LEU A CA 1
ATOM 558 C C . LEU A 1 68 ? -3.252 -8.062 0.863 1 96.38 68 LEU A C 1
ATOM 560 O O . LEU A 1 68 ? -2.744 -7.047 0.386 1 96.38 68 LEU A O 1
ATOM 564 N N . HIS A 1 69 ? -4.129 -8.727 0.218 1 97 69 HIS A N 1
ATOM 565 C CA . HIS A 1 69 ? -4.578 -8.414 -1.135 1 97 69 HIS A CA 1
ATOM 566 C C . HIS A 1 69 ? -5.914 -7.684 -1.119 1 97 69 HIS A C 1
ATOM 568 O O . HIS A 1 69 ? -6.207 -6.895 -2.021 1 97 69 HIS A O 1
ATOM 574 N N . GLY A 1 70 ? -6.703 -7.949 -0.112 1 97.25 70 GLY A N 1
ATOM 575 C CA . GLY A 1 70 ? -8.055 -7.426 -0.002 1 97.25 70 GLY A CA 1
ATOM 576 C C . GLY A 1 70 ? -8.094 -5.969 0.425 1 97.25 70 GLY A C 1
ATOM 577 O O . GLY A 1 70 ? -9.016 -5.234 0.063 1 97.25 70 GLY A O 1
ATOM 578 N N . LEU A 1 71 ? -7.059 -5.504 1.148 1 94.06 71 LEU A N 1
ATOM 579 C CA . LEU A 1 71 ? -7.078 -4.141 1.667 1 94.06 71 LEU A CA 1
ATOM 580 C C . LEU A 1 71 ? -7.039 -3.125 0.529 1 94.06 71 LEU A C 1
ATOM 582 O O . LEU A 1 71 ? -7.871 -2.217 0.471 1 94.06 71 LEU A O 1
ATOM 586 N N . PRO A 1 72 ? -6.078 -3.264 -0.43 1 94.69 72 PRO A N 1
ATOM 587 C CA . PRO A 1 72 ? -6.133 -2.348 -1.571 1 94.69 72 PRO A CA 1
ATOM 588 C C . PRO A 1 72 ? -7.449 -2.438 -2.338 1 94.69 72 PRO A C 1
ATOM 590 O O . PRO A 1 72 ? -7.953 -1.426 -2.832 1 94.69 72 PRO A O 1
ATOM 593 N N . ALA A 1 73 ? -7.941 -3.598 -2.43 1 97.06 73 ALA A N 1
ATOM 594 C CA . ALA A 1 73 ? -9.219 -3.785 -3.107 1 97.06 73 ALA A CA 1
ATOM 595 C C . ALA A 1 73 ? -10.344 -3.074 -2.361 1 97.06 73 ALA A C 1
ATOM 597 O O . ALA A 1 73 ? -11.258 -2.516 -2.98 1 97.06 73 ALA A O 1
ATOM 598 N N . LYS A 1 74 ? -10.336 -3.148 -1.049 1 94.44 74 LYS A N 1
ATOM 599 C CA . LYS A 1 74 ? -11.336 -2.467 -0.229 1 94.44 74 LYS A CA 1
ATOM 600 C C . LYS A 1 74 ? -11.305 -0.96 -0.464 1 94.44 74 LYS A C 1
ATOM 602 O O . LYS A 1 74 ? -12.352 -0.304 -0.464 1 94.44 74 LYS A O 1
ATOM 607 N N . VAL A 1 75 ? -10.102 -0.393 -0.675 1 90.75 75 VAL A N 1
ATOM 608 C CA . VAL A 1 75 ? -9.953 1.023 -0.992 1 90.75 75 VAL A CA 1
ATOM 609 C C . VAL A 1 75 ? -10.594 1.321 -2.346 1 90.75 75 VAL A C 1
ATOM 611 O O . VAL A 1 75 ? -11.305 2.314 -2.496 1 90.75 75 VAL A O 1
ATOM 614 N N . LEU A 1 76 ? -10.352 0.441 -3.277 1 92.31 76 LEU A N 1
ATOM 615 C CA . LEU A 1 76 ? -10.953 0.614 -4.594 1 92.31 76 LEU A CA 1
ATOM 616 C C . LEU A 1 76 ? -12.477 0.573 -4.508 1 92.31 76 LEU A C 1
ATOM 618 O O . LEU A 1 76 ? -13.164 1.268 -5.258 1 92.31 76 LEU A O 1
ATOM 622 N N . GLN A 1 77 ? -12.945 -0.126 -3.551 1 93.56 77 GLN A N 1
ATOM 623 C CA . GLN A 1 77 ? -14.383 -0.277 -3.385 1 93.56 77 GLN A CA 1
ATOM 624 C C . GLN A 1 77 ? -15.031 1.039 -2.963 1 93.56 77 GLN A C 1
ATOM 626 O O . GLN A 1 77 ? -16.25 1.188 -3.037 1 93.56 77 GLN A O 1
ATOM 631 N N . LEU A 1 78 ? -14.242 1.963 -2.498 1 87.5 78 LEU A N 1
ATOM 632 C CA . LEU A 1 78 ? -14.773 3.291 -2.205 1 87.5 78 LEU A CA 1
ATOM 633 C C . LEU A 1 78 ? -15.266 3.973 -3.479 1 87.5 78 LEU A C 1
ATOM 635 O O . LEU A 1 78 ? -16.141 4.832 -3.426 1 87.5 78 LEU A O 1
ATOM 639 N N . VAL A 1 79 ? -14.711 3.49 -4.609 1 87.69 79 VAL A N 1
ATOM 640 C CA . VAL A 1 79 ? -14.984 4.195 -5.855 1 87.69 79 VAL A CA 1
ATOM 641 C C . VAL A 1 79 ? -15.883 3.334 -6.746 1 87.69 79 VAL A C 1
ATOM 643 O O . VAL A 1 79 ? -16.672 3.859 -7.535 1 87.69 79 VAL A O 1
ATOM 646 N N . THR A 1 80 ? -15.734 1.966 -6.648 1 89.75 80 THR A N 1
ATOM 647 C CA . THR A 1 80 ? -16.516 1.091 -7.516 1 89.75 80 THR A CA 1
ATOM 648 C C . THR A 1 80 ? -16.891 -0.193 -6.785 1 89.75 80 THR A C 1
ATOM 650 O O . THR A 1 80 ? -16.172 -0.654 -5.906 1 89.75 80 THR A O 1
ATOM 653 N N . ASP A 1 81 ? -18.031 -0.696 -7.18 1 90.94 81 ASP A N 1
ATOM 654 C CA . ASP A 1 81 ? -18.453 -1.979 -6.633 1 90.94 81 ASP A CA 1
ATOM 655 C C . ASP A 1 81 ? -18.484 -3.053 -7.719 1 90.94 81 ASP A C 1
ATOM 657 O O . ASP A 1 81 ? -19.016 -4.148 -7.496 1 90.94 81 ASP A O 1
ATOM 661 N N . ASN A 1 82 ? -17.969 -2.742 -8.914 1 94.19 82 ASN A N 1
ATOM 662 C CA . ASN A 1 82 ? -17.922 -3.697 -10.016 1 94.19 82 ASN A CA 1
ATOM 663 C C . ASN A 1 82 ? -16.953 -4.836 -9.734 1 94.19 82 ASN A C 1
ATOM 665 O O . ASN A 1 82 ? -15.742 -4.613 -9.625 1 94.19 82 ASN A O 1
ATOM 669 N N . GLY A 1 83 ? -17.516 -6.039 -9.688 1 96.62 83 GLY A N 1
ATOM 670 C CA . GLY A 1 83 ? -16.719 -7.195 -9.328 1 96.62 83 GLY A CA 1
ATOM 671 C C . GLY A 1 83 ? -15.586 -7.461 -10.297 1 96.62 83 GLY A C 1
ATOM 672 O O . GLY A 1 83 ? -14.469 -7.785 -9.883 1 96.62 83 GLY A O 1
ATOM 673 N N . VAL A 1 84 ? -15.836 -7.336 -11.586 1 97 84 VAL A N 1
ATOM 674 C CA . VAL A 1 84 ? -14.844 -7.613 -12.625 1 97 84 VAL A CA 1
ATOM 675 C C . VAL A 1 84 ? -13.688 -6.625 -12.508 1 97 84 VAL A C 1
ATOM 677 O O . VAL A 1 84 ? -12.523 -7.012 -12.602 1 97 84 VAL A O 1
ATOM 680 N N . LEU A 1 85 ? -13.992 -5.352 -12.242 1 96.69 85 LEU A N 1
ATOM 681 C CA . LEU A 1 85 ? -12.961 -4.336 -12.094 1 96.69 85 LEU A CA 1
ATOM 682 C C . LEU A 1 85 ? -12.109 -4.602 -10.859 1 96.69 85 LEU A C 1
ATOM 684 O O . LEU A 1 85 ? -10.883 -4.449 -10.898 1 96.69 85 LEU A O 1
ATOM 688 N N . ILE A 1 86 ? -12.758 -4.98 -9.766 1 97.94 86 ILE A N 1
ATOM 689 C CA . ILE A 1 86 ? -12.031 -5.273 -8.539 1 97.94 86 ILE A CA 1
ATOM 690 C C . ILE A 1 86 ? -11.109 -6.465 -8.758 1 97.94 86 ILE A C 1
ATOM 692 O O . ILE A 1 86 ? -9.945 -6.445 -8.336 1 97.94 86 ILE A O 1
ATOM 696 N N . PHE A 1 87 ? -11.586 -7.5 -9.477 1 98.38 87 PHE A N 1
ATOM 697 C CA . PHE A 1 87 ? -10.805 -8.688 -9.797 1 98.38 87 PHE A CA 1
ATOM 698 C C . PHE A 1 87 ? -9.539 -8.305 -10.57 1 98.38 87 PHE A C 1
ATOM 700 O O . PHE A 1 87 ? -8.43 -8.672 -10.172 1 98.38 87 PHE A O 1
ATOM 707 N N . TYR A 1 88 ? -9.664 -7.539 -11.633 1 98.31 88 TYR A N 1
ATOM 708 C CA . TYR A 1 88 ? -8.523 -7.219 -12.492 1 98.31 88 TYR A CA 1
ATOM 709 C C . TYR A 1 88 ? -7.605 -6.207 -11.812 1 98.31 88 TYR A C 1
ATOM 711 O O . TYR A 1 88 ? -6.398 -6.184 -12.07 1 98.31 88 TYR A O 1
ATOM 719 N N . PHE A 1 89 ? -8.18 -5.371 -10.945 1 98.12 89 PHE A N 1
ATOM 720 C CA . PHE A 1 89 ? -7.336 -4.477 -10.156 1 98.12 89 PHE A CA 1
ATOM 721 C C . PHE A 1 89 ? -6.355 -5.266 -9.297 1 98.12 89 PHE A C 1
ATOM 723 O O . PHE A 1 89 ? -5.16 -4.965 -9.273 1 98.12 89 PHE A O 1
ATOM 730 N N . VAL A 1 90 ? -6.871 -6.297 -8.602 1 98.62 90 VAL A N 1
ATOM 731 C CA . VAL A 1 90 ? -6.023 -7.129 -7.758 1 98.62 90 VAL A CA 1
ATOM 732 C C . VAL A 1 90 ? -4.988 -7.852 -8.617 1 98.62 90 VAL A C 1
ATOM 734 O O . VAL A 1 90 ? -3.803 -7.887 -8.273 1 98.62 90 VAL A O 1
ATOM 737 N N . ARG A 1 91 ? -5.371 -8.383 -9.758 1 98.62 91 ARG A N 1
ATOM 738 C CA . ARG A 1 91 ? -4.441 -9.062 -10.648 1 98.62 91 ARG A CA 1
ATOM 739 C C . ARG A 1 91 ? -3.34 -8.117 -11.125 1 98.62 91 ARG A C 1
ATOM 741 O O . ARG A 1 91 ? -2.174 -8.508 -11.211 1 98.62 91 ARG A O 1
ATOM 748 N N . CYS A 1 92 ? -3.742 -6.934 -11.453 1 98.56 92 CYS A N 1
ATOM 749 C CA . CYS A 1 92 ? -2.764 -5.953 -11.906 1 98.56 92 CYS A CA 1
ATOM 750 C C . CYS A 1 92 ? -1.772 -5.613 -10.805 1 98.56 92 CYS A C 1
ATOM 752 O O . CYS A 1 92 ? -0.578 -5.457 -11.062 1 98.56 92 CYS A O 1
ATOM 754 N N . LEU A 1 93 ? -2.273 -5.492 -9.594 1 98.12 93 LEU A N 1
ATOM 755 C CA . LEU A 1 93 ? -1.389 -5.23 -8.461 1 98.12 93 LEU A CA 1
ATOM 756 C C . LEU A 1 93 ? -0.38 -6.359 -8.289 1 98.12 93 LEU A C 1
ATOM 758 O O . LEU A 1 93 ? 0.799 -6.109 -8.023 1 98.12 93 LEU A O 1
ATOM 762 N N . LEU A 1 94 ? -0.839 -7.555 -8.414 1 98.69 94 LEU A N 1
ATOM 763 C CA . LEU A 1 94 ? 0.045 -8.711 -8.312 1 98.69 94 LEU A CA 1
ATOM 764 C C . LEU A 1 94 ? 1.095 -8.688 -9.422 1 98.69 94 LEU A C 1
ATOM 766 O O . LEU A 1 94 ? 2.283 -8.891 -9.156 1 98.69 94 LEU A O 1
ATOM 770 N N . ALA A 1 95 ? 0.646 -8.375 -10.602 1 98.69 95 ALA A N 1
ATOM 771 C CA . ALA A 1 95 ? 1.534 -8.344 -11.766 1 98.69 95 ALA A CA 1
ATOM 772 C C . ALA A 1 95 ? 2.6 -7.258 -11.602 1 98.69 95 ALA A C 1
ATOM 774 O O . ALA A 1 95 ? 3.777 -7.492 -11.883 1 98.69 95 ALA A O 1
ATOM 775 N N . VAL A 1 96 ? 2.213 -6.133 -11.141 1 97.81 96 VAL A N 1
ATOM 776 C CA . VAL A 1 96 ? 3.141 -5.02 -10.969 1 97.81 96 VAL A CA 1
ATOM 777 C C . VAL A 1 96 ? 4.148 -5.348 -9.867 1 97.81 96 VAL A C 1
ATOM 779 O O . VAL A 1 96 ? 5.34 -5.047 -10 1 97.81 96 VAL A O 1
ATOM 782 N N . THR A 1 97 ? 3.686 -5.941 -8.812 1 97.44 97 THR A N 1
ATOM 783 C CA . THR A 1 97 ? 4.582 -6.359 -7.742 1 97.44 97 THR A CA 1
ATOM 784 C C . THR A 1 97 ? 5.629 -7.344 -8.266 1 97.44 97 THR A C 1
ATOM 786 O O . THR A 1 97 ? 6.816 -7.211 -7.969 1 97.44 97 THR A O 1
ATOM 789 N N . CYS A 1 98 ? 5.168 -8.273 -9.039 1 98.56 98 CYS A N 1
ATOM 790 C CA . CYS A 1 98 ? 6.09 -9.227 -9.641 1 98.56 98 CYS A CA 1
ATOM 791 C C . CYS A 1 98 ? 7.125 -8.516 -10.508 1 98.56 98 CYS A C 1
ATOM 793 O O . CYS A 1 98 ? 8.32 -8.781 -10.391 1 98.56 98 CYS A O 1
ATOM 795 N N . ALA A 1 99 ? 6.664 -7.598 -11.328 1 98.44 99 ALA A N 1
ATOM 796 C CA . ALA A 1 99 ? 7.539 -6.875 -12.25 1 98.44 99 ALA A CA 1
ATOM 797 C C . ALA A 1 99 ? 8.602 -6.086 -11.484 1 98.44 99 ALA A C 1
ATOM 799 O O . ALA A 1 99 ? 9.773 -6.07 -11.883 1 98.44 99 ALA A O 1
ATOM 800 N N . LEU A 1 100 ? 8.234 -5.473 -10.438 1 96.94 100 LEU A N 1
ATOM 801 C CA . LEU A 1 100 ? 9.164 -4.645 -9.672 1 96.94 100 LEU A CA 1
ATOM 802 C C . LEU A 1 100 ? 10.219 -5.504 -8.992 1 96.94 100 LEU A C 1
ATOM 804 O O . LEU A 1 100 ? 11.383 -5.105 -8.898 1 96.94 100 LEU A O 1
ATOM 808 N N . LEU A 1 101 ? 9.812 -6.645 -8.523 1 98 101 LEU A N 1
ATOM 809 C CA . LEU A 1 101 ? 10.773 -7.523 -7.875 1 98 101 LEU A CA 1
ATOM 810 C C . LEU A 1 101 ? 11.688 -8.188 -8.898 1 98 101 LEU A C 1
ATOM 812 O O . LEU A 1 101 ? 12.867 -8.438 -8.625 1 98 101 LEU A O 1
ATOM 816 N N . GLU A 1 102 ? 11.117 -8.438 -10.086 1 98.62 102 GLU A N 1
ATOM 817 C CA . GLU A 1 102 ? 11.977 -8.875 -11.18 1 98.62 102 GLU A CA 1
ATOM 818 C C . GLU A 1 102 ? 13.008 -7.809 -11.531 1 98.62 102 GLU A C 1
ATOM 820 O O . GLU A 1 102 ? 14.18 -8.125 -11.766 1 98.62 102 GLU A O 1
ATOM 825 N N . TYR A 1 103 ? 12.586 -6.637 -11.594 1 97.69 103 TYR A N 1
ATOM 826 C CA . TYR A 1 103 ? 13.484 -5.531 -11.906 1 97.69 103 TYR A CA 1
ATOM 827 C C . TYR A 1 103 ? 14.594 -5.422 -10.859 1 97.69 103 TYR A C 1
ATOM 829 O O . TYR A 1 103 ? 15.758 -5.199 -11.203 1 97.69 103 TYR A O 1
ATOM 837 N N . ARG A 1 104 ? 14.227 -5.543 -9.641 1 96.94 104 ARG A N 1
ATOM 838 C CA . ARG A 1 104 ? 15.227 -5.488 -8.578 1 96.94 104 ARG A CA 1
ATOM 839 C C . ARG A 1 104 ? 16.281 -6.582 -8.758 1 96.94 104 ARG A C 1
ATOM 841 O O . ARG A 1 104 ? 17.484 -6.324 -8.648 1 96.94 104 ARG A O 1
ATOM 848 N N . LEU A 1 105 ? 15.812 -7.762 -9 1 98.25 105 LEU A N 1
ATOM 849 C CA . LEU A 1 105 ? 16.766 -8.844 -9.203 1 98.25 105 LEU A CA 1
ATOM 850 C C . LEU A 1 105 ? 17.609 -8.609 -10.453 1 98.25 105 LEU A C 1
ATOM 852 O O . LEU A 1 105 ? 18.812 -8.867 -10.453 1 98.25 105 LEU A O 1
ATOM 856 N N . TYR A 1 106 ? 17 -8.094 -11.5 1 97.94 106 TYR A N 1
ATOM 857 C CA . TYR A 1 106 ? 17.719 -7.75 -12.719 1 97.94 106 TYR A CA 1
ATOM 858 C C . TYR A 1 106 ? 18.891 -6.824 -12.422 1 97.94 106 TYR A C 1
ATOM 860 O O . TYR A 1 106 ? 20 -7.055 -12.891 1 97.94 106 TYR A O 1
ATOM 868 N N . ARG A 1 107 ? 18.656 -5.848 -11.648 1 95.75 107 ARG A N 1
ATOM 869 C CA . ARG A 1 107 ? 19.688 -4.875 -11.297 1 95.75 107 ARG A CA 1
ATOM 870 C C . ARG A 1 107 ? 20.812 -5.527 -10.508 1 95.75 107 ARG A C 1
ATOM 872 O O . ARG A 1 107 ? 21.984 -5.262 -10.758 1 95.75 107 ARG A O 1
ATOM 879 N N . ILE A 1 108 ? 20.438 -6.359 -9.609 1 96.94 108 ILE A N 1
ATOM 880 C CA . ILE A 1 108 ? 21.438 -7.004 -8.766 1 96.94 108 ILE A CA 1
ATOM 881 C C . ILE A 1 108 ? 22.25 -7.996 -9.586 1 96.94 108 ILE A C 1
ATOM 883 O O . ILE A 1 108 ? 23.469 -8.109 -9.414 1 96.94 108 ILE A O 1
ATOM 887 N N . LEU A 1 109 ? 21.609 -8.711 -10.461 1 97.31 109 LEU A N 1
ATOM 888 C CA . LEU A 1 109 ? 22.312 -9.625 -11.352 1 97.31 109 LEU A CA 1
ATOM 889 C C . LEU A 1 109 ? 23.328 -8.883 -12.211 1 97.31 109 LEU A C 1
ATOM 891 O O . LEU A 1 109 ? 24.422 -9.375 -12.438 1 97.31 109 LEU A O 1
ATOM 895 N N . GLY A 1 110 ? 22.922 -7.727 -12.695 1 95.81 110 GLY A N 1
ATOM 896 C CA . GLY A 1 110 ? 23.844 -6.922 -13.477 1 95.81 110 GLY A CA 1
ATOM 897 C C . GLY A 1 110 ? 25.094 -6.539 -12.711 1 95.81 110 GLY A C 1
ATOM 898 O O . GLY A 1 110 ? 26.203 -6.578 -13.258 1 95.81 110 GLY A O 1
ATOM 899 N N . ARG A 1 111 ? 24.938 -6.297 -11.508 1 94 111 ARG A N 1
ATOM 900 C CA . ARG A 1 111 ? 26.047 -5.852 -10.672 1 94 111 ARG A CA 1
ATOM 901 C C . ARG A 1 111 ? 26.891 -7.031 -10.203 1 94 111 ARG A C 1
ATOM 903 O O . ARG A 1 111 ? 28.125 -6.938 -10.141 1 94 111 ARG A O 1
ATOM 910 N N . LYS A 1 112 ? 26.219 -8.164 -9.922 1 94.81 112 LYS A N 1
ATOM 911 C CA . LYS A 1 112 ? 26.922 -9.25 -9.242 1 94.81 112 LYS A CA 1
ATOM 912 C C . LYS A 1 112 ? 27.328 -10.344 -10.227 1 94.81 112 LYS A C 1
ATOM 914 O O . LYS A 1 112 ? 28.281 -11.078 -9.984 1 94.81 112 LYS A O 1
ATOM 919 N N . CYS A 1 113 ? 26.594 -10.492 -11.305 1 94.06 113 CYS A N 1
ATOM 920 C CA . CYS A 1 113 ? 26.859 -11.555 -12.258 1 94.06 113 CYS A CA 1
ATOM 921 C C . CYS A 1 113 ? 27.297 -10.992 -13.602 1 94.06 113 CYS A C 1
ATOM 923 O O . CYS A 1 113 ? 27.875 -11.711 -14.422 1 94.06 113 CYS A O 1
ATOM 925 N N . GLY A 1 114 ? 27.047 -9.719 -13.875 1 93.31 114 GLY A N 1
ATOM 926 C CA . GLY A 1 114 ? 27.391 -9.102 -15.148 1 93.31 114 GLY A CA 1
ATOM 927 C C . GLY A 1 114 ? 26.188 -8.711 -15.977 1 93.31 114 GLY A C 1
ATOM 928 O O . GLY A 1 114 ? 25.125 -9.32 -15.859 1 93.31 114 GLY A O 1
ATOM 929 N N . GLY A 1 115 ? 26.359 -7.781 -16.859 1 93.25 115 GLY A N 1
ATOM 930 C CA . GLY A 1 115 ? 25.281 -7.258 -17.672 1 93.25 115 GLY A CA 1
ATOM 931 C C . GLY A 1 115 ? 24.719 -8.281 -18.656 1 93.25 115 GLY A C 1
ATOM 932 O O . GLY A 1 115 ? 23.531 -8.258 -18.969 1 93.25 115 GLY A O 1
ATOM 933 N N . GLY A 1 116 ? 25.609 -9.086 -19.203 1 94.06 116 GLY A N 1
ATOM 934 C CA . GLY A 1 116 ? 25.156 -10.125 -20.109 1 94.06 116 GLY A CA 1
ATOM 935 C C . GLY A 1 116 ? 24.203 -11.109 -19.469 1 94.06 116 GLY A C 1
ATOM 936 O O . GLY A 1 116 ? 23.156 -11.438 -20.047 1 94.06 116 GLY A O 1
ATOM 937 N N . VAL A 1 117 ? 24.562 -11.578 -18.297 1 96.5 117 VAL A N 1
ATOM 938 C CA . VAL A 1 117 ? 23.719 -12.516 -17.578 1 96.5 117 VAL A CA 1
ATOM 939 C C . VAL A 1 117 ? 22.375 -11.859 -17.266 1 96.5 117 VAL A C 1
ATOM 941 O O . VAL A 1 117 ? 21.312 -12.477 -17.453 1 96.5 117 VAL A O 1
ATOM 944 N N . ALA A 1 118 ? 22.406 -10.633 -16.766 1 97.12 118 ALA A N 1
ATOM 945 C CA . ALA A 1 118 ? 21.188 -9.906 -16.422 1 97.12 118 ALA A CA 1
ATOM 946 C C . ALA A 1 118 ? 20.281 -9.742 -17.641 1 97.12 118 ALA A C 1
ATOM 948 O O . ALA A 1 118 ? 19.078 -9.93 -17.547 1 97.12 118 ALA A O 1
ATOM 949 N N . SER A 1 119 ? 20.875 -9.406 -18.75 1 97 119 SER A N 1
ATOM 950 C CA . SER A 1 119 ? 20.109 -9.188 -19.969 1 97 119 SER A CA 1
ATOM 951 C C . SER A 1 119 ? 19.469 -10.492 -20.453 1 97 119 SER A C 1
ATOM 953 O O . SER A 1 119 ? 18.312 -10.5 -20.859 1 97 119 SER A O 1
ATOM 955 N N . LEU A 1 120 ? 20.25 -11.539 -20.453 1 97.88 120 LEU A N 1
ATOM 956 C CA . LEU A 1 120 ? 19.703 -12.828 -20.844 1 97.88 120 LEU A CA 1
ATOM 957 C C . LEU A 1 120 ? 18.578 -13.25 -19.922 1 97.88 120 LEU A C 1
ATOM 959 O O . LEU A 1 120 ? 17.531 -13.703 -20.391 1 97.88 120 LEU A O 1
ATOM 963 N N . TRP A 1 121 ? 18.828 -13.133 -18.625 1 98.56 121 TRP A N 1
ATOM 964 C CA . TRP A 1 121 ? 17.797 -13.477 -17.641 1 98.56 121 TRP A CA 1
ATOM 965 C C . TRP A 1 121 ? 16.5 -12.719 -17.922 1 98.56 121 TRP A C 1
ATOM 967 O O . TRP A 1 121 ? 15.422 -13.297 -17.922 1 98.56 121 TRP A O 1
ATOM 977 N N . LEU A 1 122 ? 16.594 -11.391 -18.156 1 98.44 122 LEU A N 1
ATOM 978 C CA . LEU A 1 122 ? 15.453 -10.539 -18.438 1 98.44 122 LEU A CA 1
ATOM 979 C C . LEU A 1 122 ? 14.688 -11.023 -19.672 1 98.44 122 LEU A C 1
ATOM 981 O O . LEU A 1 122 ? 13.461 -11.148 -19.625 1 98.44 122 LEU A O 1
ATOM 985 N N . LEU A 1 123 ? 15.43 -11.305 -20.703 1 98.31 123 LEU A N 1
ATOM 986 C CA . LEU A 1 123 ? 14.797 -11.727 -21.953 1 98.31 123 LEU A CA 1
ATOM 987 C C . LEU A 1 123 ? 14.055 -13.047 -21.766 1 98.31 123 LEU A C 1
ATOM 989 O O . LEU A 1 123 ? 12.953 -13.219 -22.281 1 98.31 123 LEU A O 1
ATOM 993 N N . PHE A 1 124 ? 14.625 -13.961 -21 1 98.69 124 PHE A N 1
ATOM 994 C CA . PHE A 1 124 ? 13.969 -15.242 -20.766 1 98.69 124 PHE A CA 1
ATOM 995 C C . PHE A 1 124 ? 12.758 -15.062 -19.844 1 98.69 124 PHE A C 1
ATOM 997 O O . PHE A 1 124 ? 11.766 -15.781 -19.984 1 98.69 124 PHE A O 1
ATOM 1004 N N . GLN A 1 125 ? 12.812 -14.125 -18.891 1 98.62 125 GLN A N 1
ATOM 1005 C CA . GLN A 1 125 ? 11.664 -13.82 -18.047 1 98.62 125 GLN A CA 1
ATOM 1006 C C . GLN A 1 125 ? 10.492 -13.305 -18.875 1 98.62 125 GLN A C 1
ATOM 1008 O O . GLN A 1 125 ? 9.344 -13.688 -18.641 1 98.62 125 GLN A O 1
ATOM 1013 N N . LEU A 1 126 ? 10.758 -12.438 -19.812 1 98.25 126 LEU A N 1
ATOM 1014 C CA . LEU A 1 126 ? 9.734 -11.773 -20.609 1 98.25 126 LEU A CA 1
ATOM 1015 C C . LEU A 1 126 ? 9.047 -12.758 -21.547 1 98.25 126 LEU A C 1
ATOM 1017 O O . LEU A 1 126 ? 7.895 -12.547 -21.938 1 98.25 126 LEU A O 1
ATOM 1021 N N . THR A 1 127 ? 9.703 -13.898 -21.859 1 97.88 127 THR A N 1
ATOM 1022 C CA . THR A 1 127 ? 9.164 -14.828 -22.844 1 97.88 127 THR A CA 1
ATOM 1023 C C . THR A 1 127 ? 8.672 -16.109 -22.156 1 97.88 127 THR A C 1
ATOM 1025 O O . THR A 1 127 ? 8.305 -17.062 -22.828 1 97.88 127 THR A O 1
ATOM 1028 N N . SER A 1 128 ? 8.672 -16.125 -20.891 1 98.38 128 SER A N 1
ATOM 1029 C CA . SER A 1 128 ? 8.359 -17.344 -20.141 1 98.38 128 SER A CA 1
ATOM 1030 C C . SER A 1 128 ? 6.855 -17.531 -19.969 1 98.38 128 SER A C 1
ATOM 1032 O O . SER A 1 128 ? 6.195 -16.719 -19.312 1 98.38 128 SER A O 1
ATOM 1034 N N . ALA A 1 129 ? 6.305 -18.641 -20.484 1 98.5 129 ALA A N 1
ATOM 1035 C CA . ALA A 1 129 ? 4.895 -18.969 -20.281 1 98.5 129 ALA A CA 1
ATOM 1036 C C . ALA A 1 129 ? 4.609 -19.281 -18.812 1 98.5 129 ALA A C 1
ATOM 1038 O O . ALA A 1 129 ? 3.51 -19.016 -18.328 1 98.5 129 ALA A O 1
ATOM 1039 N N . GLY A 1 130 ? 5.637 -19.828 -18.203 1 98.56 130 GLY A N 1
ATOM 1040 C CA . GLY A 1 130 ? 5.496 -20.094 -16.781 1 98.56 130 GLY A CA 1
ATOM 1041 C C . GLY A 1 130 ? 5.258 -18.828 -15.961 1 98.56 130 GLY A C 1
ATOM 1042 O O . GLY A 1 130 ? 4.359 -18.797 -15.117 1 98.56 130 GLY A O 1
ATOM 1043 N N . MET A 1 131 ? 6.051 -17.812 -16.25 1 98.69 131 MET A N 1
ATOM 1044 C CA . MET A 1 131 ? 5.875 -16.547 -15.555 1 98.69 131 MET A CA 1
ATOM 1045 C C . MET A 1 131 ? 4.551 -15.891 -15.938 1 98.69 131 MET A C 1
ATOM 1047 O O . MET A 1 131 ? 3.939 -15.195 -15.125 1 98.69 131 MET A O 1
ATOM 1051 N N . PHE A 1 132 ? 4.078 -16.188 -17.109 1 98.38 132 PHE A N 1
ATOM 1052 C CA . PHE A 1 132 ? 2.814 -15.648 -17.594 1 98.38 132 PHE A CA 1
ATOM 1053 C C . PHE A 1 132 ? 1.646 -16.141 -16.75 1 98.38 132 PHE A C 1
ATOM 1055 O O . PHE A 1 132 ? 0.769 -15.367 -16.375 1 98.38 132 PHE A O 1
ATOM 1062 N N . ILE A 1 133 ? 1.641 -17.359 -16.359 1 97.69 133 ILE A N 1
ATOM 1063 C CA . ILE A 1 133 ? 0.481 -17.922 -15.68 1 97.69 133 ILE A CA 1
ATOM 1064 C C . ILE A 1 133 ? 0.627 -17.734 -14.172 1 97.69 133 ILE A C 1
ATOM 1066 O O . ILE A 1 133 ? -0.354 -17.828 -13.43 1 97.69 133 ILE A O 1
ATOM 1070 N N . SER A 1 134 ? 1.807 -17.469 -13.695 1 98.44 134 SER A N 1
ATOM 1071 C CA . SER A 1 134 ? 2.029 -17.453 -12.25 1 98.44 134 SER A CA 1
ATOM 1072 C C . SER A 1 134 ? 2.133 -16.031 -11.719 1 98.44 134 SER A C 1
ATOM 1074 O O . SER A 1 134 ? 1.827 -15.766 -10.555 1 98.44 134 SER A O 1
ATOM 1076 N N . SER A 1 135 ? 2.459 -15.062 -12.539 1 98.5 135 SER A N 1
ATOM 1077 C CA . SER A 1 135 ? 2.832 -13.734 -12.07 1 98.5 135 SER A CA 1
ATOM 1078 C C . SER A 1 135 ? 1.611 -12.953 -11.586 1 98.5 135 SER A C 1
ATOM 1080 O O . SER A 1 135 ? 1.73 -12.07 -10.734 1 98.5 135 SER A O 1
ATOM 1082 N N . ALA A 1 136 ? 0.425 -13.305 -12.109 1 98.19 136 ALA A N 1
ATOM 1083 C CA . ALA A 1 136 ? -0.755 -12.531 -11.727 1 98.19 136 ALA A CA 1
ATOM 1084 C C . ALA A 1 136 ? -1.77 -13.414 -10.992 1 98.19 136 ALA A C 1
ATOM 1086 O O . ALA A 1 136 ? -2.934 -13.031 -10.844 1 98.19 136 ALA A O 1
ATOM 1087 N N . ALA A 1 137 ? -1.369 -14.562 -10.57 1 98.44 137 ALA A N 1
ATOM 1088 C CA . ALA A 1 137 ? -2.271 -15.492 -9.891 1 98.44 137 ALA A CA 1
ATOM 1089 C C . ALA A 1 137 ? -2.365 -15.164 -8.398 1 98.44 137 ALA A C 1
ATOM 1091 O O . ALA A 1 137 ? -1.371 -14.781 -7.777 1 98.44 137 ALA A O 1
ATOM 1092 N N . LEU A 1 138 ? -3.559 -15.258 -7.832 1 98.44 138 LEU A N 1
ATOM 1093 C CA . LEU A 1 138 ? -3.758 -15.094 -6.395 1 98.44 138 LEU A CA 1
ATOM 1094 C C . LEU A 1 138 ? -3.604 -16.422 -5.672 1 98.44 138 LEU A C 1
ATOM 1096 O O . LEU A 1 138 ? -4.598 -17.062 -5.305 1 98.44 138 LEU A O 1
ATOM 1100 N N . LEU A 1 139 ? -2.361 -16.812 -5.484 1 98.19 139 LEU A N 1
ATOM 1101 C CA . LEU A 1 139 ? -1.993 -18.078 -4.855 1 98.19 139 LEU A CA 1
ATOM 1102 C C . LEU A 1 139 ? -0.791 -17.891 -3.938 1 98.19 139 LEU A C 1
ATOM 1104 O O . LEU A 1 139 ? 0.117 -17.125 -4.242 1 98.19 139 LEU A O 1
ATOM 1108 N N . PRO A 1 140 ? -0.754 -18.609 -2.812 1 97.62 140 PRO A N 1
ATOM 1109 C CA . PRO A 1 140 ? 0.435 -18.562 -1.958 1 97.62 140 PRO A CA 1
ATOM 1110 C C . PRO A 1 140 ? 1.716 -18.922 -2.707 1 97.62 140 PRO A C 1
ATOM 1112 O O . PRO A 1 140 ? 2.777 -18.359 -2.434 1 97.62 140 PRO A O 1
ATOM 1115 N N . SER A 1 141 ? 1.613 -19.875 -3.619 1 97.38 141 SER A N 1
ATOM 1116 C CA . SER A 1 141 ? 2.783 -20.281 -4.391 1 97.38 141 SER A CA 1
ATOM 1117 C C . SER A 1 141 ? 3.279 -19.141 -5.281 1 97.38 141 SER A C 1
ATOM 1119 O O . SER A 1 141 ? 4.488 -18.953 -5.434 1 97.38 141 SER A O 1
ATOM 1121 N N . SER A 1 142 ? 2.334 -18.391 -5.941 1 97.94 142 SER A N 1
ATOM 1122 C CA . SER A 1 142 ? 2.711 -17.219 -6.715 1 97.94 142 SER A CA 1
ATOM 1123 C C . SER A 1 142 ? 3.346 -16.156 -5.824 1 97.94 142 SER A C 1
ATOM 1125 O O . SER A 1 142 ? 4.344 -15.531 -6.203 1 97.94 142 SER A O 1
ATOM 1127 N N . PHE A 1 143 ? 2.773 -15.953 -4.664 1 98 143 PHE A N 1
ATOM 1128 C CA . PHE A 1 143 ? 3.332 -15.016 -3.699 1 98 143 PHE A CA 1
ATOM 1129 C C . PHE A 1 143 ? 4.746 -15.422 -3.309 1 98 143 PHE A C 1
ATOM 1131 O O . PHE A 1 143 ? 5.641 -14.57 -3.232 1 98 143 PHE A O 1
ATOM 1138 N N . SER A 1 144 ? 4.918 -16.688 -3.039 1 98.25 144 SER A N 1
ATOM 1139 C CA . SER A 1 144 ? 6.238 -17.203 -2.689 1 98.25 144 SER A CA 1
ATOM 1140 C C . SER A 1 144 ? 7.227 -17.016 -3.838 1 98.25 144 SER A C 1
ATOM 1142 O O . SER A 1 144 ? 8.414 -16.797 -3.609 1 98.25 144 SER A O 1
ATOM 1144 N N . MET A 1 145 ? 6.758 -17.094 -5.027 1 98.5 145 MET A N 1
ATOM 1145 C CA . MET A 1 145 ? 7.602 -16.812 -6.188 1 98.5 145 MET A CA 1
ATOM 1146 C C . MET A 1 145 ? 8.133 -15.391 -6.148 1 98.5 145 MET A C 1
ATOM 1148 O O . MET A 1 145 ? 9.32 -15.156 -6.395 1 98.5 145 MET A O 1
ATOM 1152 N N . TYR A 1 146 ? 7.219 -14.391 -5.777 1 98.19 146 TYR A N 1
ATOM 1153 C CA . TYR A 1 146 ? 7.652 -13.008 -5.605 1 98.19 146 TYR A CA 1
ATOM 1154 C C . TYR A 1 146 ? 8.773 -12.914 -4.578 1 98.19 146 TYR A C 1
ATOM 1156 O O . TYR A 1 146 ? 9.789 -12.242 -4.816 1 98.19 146 TYR A O 1
ATOM 1164 N N . ILE A 1 147 ? 8.523 -13.648 -3.551 1 97.94 147 ILE A N 1
ATOM 1165 C CA . ILE A 1 147 ? 9.461 -13.539 -2.438 1 97.94 147 ILE A CA 1
ATOM 1166 C C . ILE A 1 147 ? 10.781 -14.211 -2.809 1 97.94 147 ILE A C 1
ATOM 1168 O O . ILE A 1 147 ? 11.852 -13.766 -2.391 1 97.94 147 ILE A O 1
ATOM 1172 N N . THR A 1 148 ? 10.719 -15.273 -3.607 1 98.62 148 THR A N 1
ATOM 1173 C CA . THR A 1 148 ? 11.938 -15.883 -4.109 1 98.62 148 THR A CA 1
ATOM 1174 C C . THR A 1 148 ? 12.789 -14.867 -4.867 1 98.62 148 THR A C 1
ATOM 1176 O O . THR A 1 148 ? 14.008 -14.812 -4.691 1 98.62 148 THR A O 1
ATOM 1179 N N . LEU A 1 149 ? 12.188 -14.055 -5.711 1 98.69 149 LEU A N 1
ATOM 1180 C CA . LEU A 1 149 ? 12.891 -12.984 -6.406 1 98.69 149 LEU A CA 1
ATOM 1181 C C . LEU A 1 149 ? 13.586 -12.062 -5.414 1 98.69 149 LEU A C 1
ATOM 1183 O O . LEU A 1 149 ? 14.758 -11.711 -5.594 1 98.69 149 LEU A O 1
ATOM 1187 N N . ALA A 1 150 ? 12.883 -11.758 -4.363 1 97.88 150 ALA A N 1
ATOM 1188 C CA . ALA A 1 150 ? 13.422 -10.859 -3.344 1 97.88 150 ALA A CA 1
ATOM 1189 C C . ALA A 1 150 ? 14.531 -11.539 -2.551 1 97.88 150 ALA A C 1
ATOM 1191 O O . ALA A 1 150 ? 15.555 -10.914 -2.242 1 97.88 150 ALA A O 1
ATOM 1192 N N . THR A 1 151 ? 14.352 -12.797 -2.201 1 98.31 151 THR A N 1
ATOM 1193 C CA . THR A 1 151 ? 15.344 -13.547 -1.435 1 98.31 151 THR A CA 1
ATOM 1194 C C . THR A 1 151 ? 16.641 -13.695 -2.221 1 98.31 151 THR A C 1
ATOM 1196 O O . THR A 1 151 ? 17.719 -13.477 -1.682 1 98.31 151 THR A O 1
ATOM 1199 N N . MET A 1 152 ? 16.516 -14.031 -3.492 1 98.44 152 MET A N 1
ATOM 1200 C CA . MET A 1 152 ? 17.703 -14.172 -4.34 1 98.44 152 MET A CA 1
ATOM 1201 C C . MET A 1 152 ? 18.453 -12.852 -4.469 1 98.44 152 MET A C 1
ATOM 1203 O O . MET A 1 152 ? 19.672 -12.82 -4.414 1 98.44 152 MET A O 1
ATOM 1207 N N . ALA A 1 153 ? 17.688 -11.773 -4.637 1 98 153 ALA A N 1
ATOM 1208 C CA . ALA A 1 153 ? 18.297 -10.445 -4.746 1 98 153 ALA A CA 1
ATOM 1209 C C . ALA A 1 153 ? 19.031 -10.078 -3.461 1 98 153 ALA A C 1
ATOM 1211 O O . ALA A 1 153 ? 20.172 -9.594 -3.506 1 98 153 ALA A O 1
ATOM 1212 N N . ALA A 1 154 ? 18.391 -10.328 -2.346 1 97.56 154 ALA A N 1
ATOM 1213 C CA . ALA A 1 154 ? 19 -10.008 -1.055 1 97.56 154 ALA A CA 1
ATOM 1214 C C . ALA A 1 154 ? 20.219 -10.883 -0.79 1 97.56 154 ALA A C 1
ATOM 1216 O O . ALA A 1 154 ? 21.25 -10.398 -0.304 1 97.56 154 ALA A O 1
ATOM 1217 N N . TRP A 1 155 ? 20.094 -12.141 -1.088 1 97.5 155 TRP A N 1
ATOM 1218 C CA . TRP A 1 155 ? 21.188 -13.094 -0.907 1 97.5 155 TRP A CA 1
ATOM 1219 C C . TRP A 1 155 ? 22.406 -12.695 -1.729 1 97.5 155 TRP A C 1
ATOM 1221 O O . TRP A 1 155 ? 23.516 -12.609 -1.201 1 97.5 155 TRP A O 1
ATOM 1231 N N . LEU A 1 156 ? 22.219 -12.359 -2.965 1 96.31 156 LEU A N 1
ATOM 1232 C CA . LEU A 1 156 ? 23.297 -11.953 -3.867 1 96.31 156 LEU A CA 1
ATOM 1233 C C . LEU A 1 156 ? 23.906 -10.625 -3.428 1 96.31 156 LEU A C 1
ATOM 1235 O O . LEU A 1 156 ? 25.094 -10.383 -3.633 1 96.31 156 LEU A O 1
ATOM 1239 N N . ASN A 1 157 ? 23.078 -9.82 -2.885 1 94.88 157 ASN A N 1
ATOM 1240 C CA . ASN A 1 157 ? 23.547 -8.508 -2.451 1 94.88 157 ASN A CA 1
ATOM 1241 C C . ASN A 1 157 ? 24.125 -8.555 -1.037 1 94.88 157 ASN A C 1
ATOM 1243 O O . ASN A 1 157 ? 24.391 -7.516 -0.44 1 94.88 157 ASN A O 1
ATOM 1247 N N . GLU A 1 158 ? 24.203 -9.758 -0.415 1 94.44 158 GLU A N 1
ATOM 1248 C CA . GLU A 1 158 ? 24.734 -9.977 0.923 1 94.44 158 GLU A CA 1
ATOM 1249 C C . GLU A 1 158 ? 23.969 -9.18 1.969 1 94.44 158 GLU A C 1
ATOM 1251 O O . GLU A 1 158 ? 24.562 -8.617 2.895 1 94.44 158 GLU A O 1
ATOM 1256 N N . ASP A 1 159 ? 22.766 -9.016 1.674 1 94.88 159 ASP A N 1
ATOM 1257 C CA . ASP A 1 159 ? 21.844 -8.391 2.623 1 94.88 159 ASP A CA 1
ATOM 1258 C C . ASP A 1 159 ? 21.109 -9.445 3.451 1 94.88 159 ASP A C 1
ATOM 1260 O O . ASP A 1 159 ? 19.953 -9.75 3.188 1 94.88 159 ASP A O 1
ATOM 1264 N N . THR A 1 160 ? 21.75 -9.867 4.512 1 95.5 160 THR A N 1
ATOM 1265 C CA . THR A 1 160 ? 21.312 -10.992 5.32 1 95.5 160 THR A CA 1
ATOM 1266 C C . THR A 1 160 ? 19.984 -10.672 6.008 1 95.5 160 THR A C 1
ATOM 1268 O O . THR A 1 160 ? 19.062 -11.492 6.016 1 95.5 160 THR A O 1
ATOM 1271 N N . ARG A 1 161 ? 19.859 -9.547 6.539 1 93.38 161 ARG A N 1
ATOM 1272 C CA . ARG A 1 161 ? 18.672 -9.164 7.281 1 93.38 161 ARG A CA 1
ATOM 1273 C C . ARG A 1 161 ? 17.438 -9.18 6.383 1 93.38 161 ARG A C 1
ATOM 1275 O O . ARG A 1 161 ? 16.391 -9.719 6.766 1 93.38 161 ARG A O 1
ATOM 1282 N N . THR A 1 162 ? 17.562 -8.594 5.188 1 94.88 162 THR A N 1
ATOM 1283 C CA . THR A 1 162 ? 16.453 -8.562 4.238 1 94.88 162 THR A CA 1
ATOM 1284 C C . THR A 1 162 ? 16.078 -9.977 3.797 1 94.88 162 THR A C 1
ATOM 1286 O O . THR A 1 162 ? 14.898 -10.297 3.67 1 94.88 162 THR A O 1
ATOM 1289 N N . ALA A 1 163 ? 17.047 -10.812 3.549 1 97.62 163 ALA A N 1
ATOM 1290 C CA . ALA A 1 163 ? 16.781 -12.188 3.127 1 97.62 163 ALA A CA 1
ATOM 1291 C C . ALA A 1 163 ? 16 -12.945 4.188 1 97.62 163 ALA A C 1
ATOM 1293 O O . ALA A 1 163 ? 15.039 -13.656 3.867 1 97.62 163 ALA A O 1
ATOM 1294 N N . ILE A 1 164 ? 16.406 -12.742 5.453 1 97.62 164 ILE A N 1
ATOM 1295 C CA . ILE A 1 164 ? 15.703 -13.398 6.551 1 97.62 164 ILE A CA 1
ATOM 1296 C C . ILE A 1 164 ? 14.281 -12.852 6.66 1 97.62 164 ILE A C 1
ATOM 1298 O O . ILE A 1 164 ? 13.32 -13.609 6.805 1 97.62 164 ILE A O 1
ATOM 1302 N N . ALA A 1 165 ? 14.133 -11.57 6.539 1 96.69 165 ALA A N 1
ATOM 1303 C CA . ALA A 1 165 ? 12.844 -10.906 6.688 1 96.69 165 ALA A CA 1
ATOM 1304 C C . ALA A 1 165 ? 11.852 -11.383 5.625 1 96.69 165 ALA A C 1
ATOM 1306 O O . ALA A 1 165 ? 10.719 -11.75 5.941 1 96.69 165 ALA A O 1
ATOM 1307 N N . VAL A 1 166 ? 12.273 -11.359 4.398 1 97.25 166 VAL A N 1
ATOM 1308 C CA . VAL A 1 166 ? 11.344 -11.688 3.322 1 97.25 166 VAL A CA 1
ATOM 1309 C C . VAL A 1 166 ? 11.031 -13.18 3.348 1 97.25 166 VAL A C 1
ATOM 1311 O O . VAL A 1 166 ? 9.914 -13.594 3.021 1 97.25 166 VAL A O 1
ATOM 1314 N N . THR A 1 167 ? 11.977 -14.008 3.697 1 97.19 167 THR A N 1
ATOM 1315 C CA . THR A 1 167 ? 11.734 -15.445 3.812 1 97.19 167 THR A CA 1
ATOM 1316 C C . THR A 1 167 ? 10.719 -15.734 4.914 1 97.19 167 THR A C 1
ATOM 1318 O O . THR A 1 167 ? 9.805 -16.547 4.727 1 97.19 167 THR A O 1
ATOM 1321 N N . ALA A 1 168 ? 10.93 -15.062 6.055 1 96.94 168 ALA A N 1
ATOM 1322 C CA . ALA A 1 168 ? 9.977 -15.219 7.148 1 96.94 168 ALA A CA 1
ATOM 1323 C C . ALA A 1 168 ? 8.578 -14.789 6.719 1 96.94 168 ALA A C 1
ATOM 1325 O O . ALA A 1 168 ? 7.59 -15.438 7.062 1 96.94 168 ALA A O 1
ATOM 1326 N N . PHE A 1 169 ? 8.531 -13.727 6.008 1 96.38 169 PHE A N 1
ATOM 1327 C CA . PHE A 1 169 ? 7.258 -13.219 5.531 1 96.38 169 PHE A CA 1
ATOM 1328 C C . PHE A 1 169 ? 6.574 -14.234 4.621 1 96.38 169 PHE A C 1
ATOM 1330 O O . PHE A 1 169 ? 5.375 -14.492 4.762 1 96.38 169 PHE A O 1
ATOM 1337 N N . SER A 1 170 ? 7.324 -14.812 3.707 1 95.69 170 SER A N 1
ATOM 1338 C CA . SER A 1 170 ? 6.805 -15.82 2.785 1 95.69 170 SER A CA 1
ATOM 1339 C C . SER A 1 170 ? 6.262 -17.031 3.533 1 95.69 170 SER A C 1
ATOM 1341 O O . SER A 1 170 ? 5.172 -17.516 3.232 1 95.69 170 SER A O 1
ATOM 1343 N N . GLY A 1 171 ? 6.988 -17.453 4.496 1 96.75 171 GLY A N 1
ATOM 1344 C CA . GLY A 1 171 ? 6.605 -18.656 5.223 1 96.75 171 GLY A CA 1
ATOM 1345 C C . GLY A 1 171 ? 5.418 -18.453 6.141 1 96.75 171 GLY A C 1
ATOM 1346 O O . GLY A 1 171 ? 4.57 -19.328 6.281 1 96.75 171 GLY A O 1
ATOM 1347 N N . LEU A 1 172 ? 5.32 -17.266 6.723 1 96.56 172 LEU A N 1
ATOM 1348 C CA . LEU A 1 172 ? 4.312 -17.047 7.75 1 96.56 172 LEU A CA 1
ATOM 1349 C C . LEU A 1 172 ? 2.98 -16.625 7.125 1 96.56 172 LEU A C 1
ATOM 1351 O O . LEU A 1 172 ? 1.923 -17.109 7.539 1 96.56 172 LEU A O 1
ATOM 1355 N N . ILE A 1 173 ? 3.012 -15.789 6.121 1 94.75 173 ILE A N 1
ATOM 1356 C CA . ILE A 1 173 ? 1.747 -15.297 5.59 1 94.75 173 ILE A CA 1
ATOM 1357 C C . ILE A 1 173 ? 1.402 -16.047 4.301 1 94.75 173 ILE A C 1
ATOM 1359 O O . ILE A 1 173 ? 0.227 -16.203 3.969 1 94.75 173 ILE A O 1
ATOM 1363 N N . GLY A 1 174 ? 2.381 -16.469 3.547 1 94.25 174 GLY A N 1
ATOM 1364 C CA . GLY A 1 174 ? 2.168 -17.125 2.266 1 94.25 174 GLY A CA 1
ATOM 1365 C C . GLY A 1 174 ? 2.014 -18.641 2.385 1 94.25 174 GLY A C 1
ATOM 1366 O O . GLY A 1 174 ? 0.925 -19.125 2.688 1 94.25 174 GLY A O 1
ATOM 1367 N N . TRP A 1 175 ? 3.105 -19.297 2.201 1 96.62 175 TRP A N 1
ATOM 1368 C CA . TRP A 1 175 ? 3.168 -20.766 2.174 1 96.62 175 TRP A CA 1
ATOM 1369 C C . TRP A 1 175 ? 4.359 -21.266 2.977 1 96.62 175 TRP A C 1
ATOM 1371 O O . TRP A 1 175 ? 5.512 -21.109 2.566 1 96.62 175 TRP A O 1
ATOM 1381 N N . PRO A 1 176 ? 4.059 -21.859 4.129 1 96.94 176 PRO A N 1
ATOM 1382 C CA . PRO A 1 176 ? 5.16 -22.219 5.031 1 96.94 176 PRO A CA 1
ATOM 1383 C C . PRO A 1 176 ? 6.211 -23.094 4.363 1 96.94 176 PRO A C 1
ATOM 1385 O O . PRO A 1 176 ? 7.395 -23.031 4.715 1 96.94 176 PRO A O 1
ATOM 1388 N N . PHE A 1 177 ? 5.906 -23.875 3.361 1 96.44 177 PHE A N 1
ATOM 1389 C CA . PHE A 1 177 ? 6.84 -24.766 2.689 1 96.44 177 PHE A CA 1
ATOM 1390 C C . PHE A 1 177 ? 7.805 -23.984 1.809 1 96.44 177 PHE A C 1
ATOM 1392 O O . PHE A 1 177 ? 8.875 -24.484 1.449 1 96.44 177 PHE A O 1
ATOM 1399 N N . ALA A 1 178 ? 7.465 -22.797 1.49 1 97.19 178 ALA A N 1
ATOM 1400 C CA . ALA A 1 178 ? 8.266 -21.984 0.579 1 97.19 178 ALA A CA 1
ATOM 1401 C C . ALA A 1 178 ? 9.609 -21.609 1.21 1 97.19 178 ALA A C 1
ATOM 1403 O O . ALA A 1 178 ? 10.531 -21.188 0.513 1 97.19 178 ALA A O 1
ATOM 1404 N N . VAL A 1 179 ? 9.766 -21.797 2.525 1 97.31 179 VAL A N 1
ATOM 1405 C CA . VAL A 1 179 ? 11.016 -21.453 3.205 1 97.31 179 VAL A CA 1
ATOM 1406 C C . VAL A 1 179 ? 12.133 -22.359 2.721 1 97.31 179 VAL A C 1
ATOM 1408 O O . VAL A 1 179 ? 13.312 -22.047 2.889 1 97.31 179 VAL A O 1
ATOM 1411 N N . ILE A 1 180 ? 11.766 -23.453 2.023 1 97.69 180 ILE A N 1
ATOM 1412 C CA . ILE A 1 180 ? 12.742 -24.391 1.478 1 97.69 180 ILE A CA 1
ATOM 1413 C C . ILE A 1 180 ? 13.664 -23.672 0.501 1 97.69 180 ILE A C 1
ATOM 1415 O O . ILE A 1 180 ? 14.859 -23.969 0.419 1 97.69 180 ILE A O 1
ATOM 1419 N N . VAL A 1 181 ? 13.172 -22.688 -0.148 1 97.94 181 VAL A N 1
ATOM 1420 C CA . VAL A 1 181 ? 13.93 -21.922 -1.134 1 97.94 181 VAL A CA 1
ATOM 1421 C C . VAL A 1 181 ? 15.133 -21.266 -0.463 1 97.94 181 VAL A C 1
ATOM 1423 O O . VAL A 1 181 ? 16.188 -21.094 -1.085 1 97.94 181 VAL A O 1
ATOM 1426 N N . ALA A 1 182 ? 15.047 -20.953 0.831 1 98.25 182 ALA A N 1
ATOM 1427 C CA . ALA A 1 182 ? 16.078 -20.172 1.522 1 98.25 182 ALA A CA 1
ATOM 1428 C C . ALA A 1 182 ? 17.031 -21.094 2.277 1 98.25 182 ALA A C 1
ATOM 1430 O O . ALA A 1 182 ? 17.984 -20.609 2.902 1 98.25 182 ALA A O 1
ATOM 1431 N N . VAL A 1 183 ? 16.875 -22.391 2.172 1 98.19 183 VAL A N 1
ATOM 1432 C CA . VAL A 1 183 ? 17.672 -23.344 2.943 1 98.19 183 VAL A CA 1
ATOM 1433 C C . VAL A 1 183 ? 19.156 -23.156 2.605 1 98.19 183 VAL A C 1
ATOM 1435 O O . VAL A 1 183 ? 20 -23.047 3.502 1 98.19 183 VAL A O 1
ATOM 1438 N N . PRO A 1 184 ? 19.562 -23.094 1.326 1 98 184 PRO A N 1
ATOM 1439 C CA . PRO A 1 184 ? 20.984 -22.891 1.032 1 98 184 PRO A CA 1
ATOM 1440 C C . PRO A 1 184 ? 21.531 -21.594 1.622 1 98 184 PRO A C 1
ATOM 1442 O O . PRO A 1 184 ? 22.656 -21.578 2.129 1 98 184 PRO A O 1
ATOM 1445 N N . PHE A 1 185 ? 20.766 -20.547 1.525 1 97.81 185 PHE A N 1
ATOM 1446 C CA . PHE A 1 185 ? 21.156 -19.281 2.119 1 97.81 185 PHE A CA 1
ATOM 1447 C C . PHE A 1 185 ? 21.391 -19.438 3.617 1 97.81 185 PHE A C 1
ATOM 1449 O O . PHE A 1 185 ? 22.391 -18.953 4.148 1 97.81 185 PHE A O 1
ATOM 1456 N N . VAL A 1 186 ? 20.469 -20.109 4.312 1 97.88 186 VAL A N 1
ATOM 1457 C CA . VAL A 1 186 ? 20.547 -20.281 5.758 1 97.88 186 VAL A CA 1
ATOM 1458 C C . VAL A 1 186 ? 21.75 -21.141 6.117 1 97.88 186 VAL A C 1
ATOM 1460 O O . VAL A 1 186 ? 22.453 -20.859 7.09 1 97.88 186 VAL A O 1
ATOM 1463 N N . LEU A 1 187 ? 22 -22.172 5.324 1 97.38 187 LEU A N 1
ATOM 1464 C CA . LEU A 1 187 ? 23.156 -23.031 5.559 1 97.38 187 LEU A CA 1
ATOM 1465 C C . LEU A 1 187 ? 24.469 -22.25 5.402 1 97.38 187 LEU A C 1
ATOM 1467 O O . LEU A 1 187 ? 25.391 -22.422 6.191 1 97.38 187 LEU A O 1
ATOM 1471 N N . GLU A 1 188 ? 24.484 -21.469 4.395 1 96.69 188 GLU A N 1
ATOM 1472 C CA . GLU A 1 188 ? 25.641 -20.625 4.203 1 96.69 188 GLU A CA 1
ATOM 1473 C C . GLU A 1 188 ? 25.828 -19.672 5.379 1 96.69 188 GLU A C 1
ATOM 1475 O O . GLU A 1 188 ? 26.953 -19.484 5.871 1 96.69 188 GLU A O 1
ATOM 1480 N N . LEU A 1 189 ? 24.781 -19.078 5.801 1 96.56 189 LEU A N 1
ATOM 1481 C CA . LEU A 1 189 ? 24.812 -18.109 6.898 1 96.56 189 LEU A CA 1
ATOM 1482 C C . LEU A 1 189 ? 25.266 -18.781 8.195 1 96.56 189 LEU A C 1
ATOM 1484 O O . LEU A 1 189 ? 26.094 -18.234 8.922 1 96.56 189 LEU A O 1
ATOM 1488 N N . LEU A 1 190 ? 24.797 -20 8.469 1 96.81 190 LEU A N 1
ATOM 1489 C CA . LEU A 1 190 ? 25.031 -20.672 9.734 1 96.81 190 LEU A CA 1
ATOM 1490 C C . LEU A 1 190 ? 26.391 -21.375 9.734 1 96.81 190 LEU A C 1
ATOM 1492 O O . LEU A 1 190 ? 27.109 -21.344 10.734 1 96.81 190 LEU A O 1
ATOM 1496 N N . PHE A 1 191 ? 26.797 -22 8.648 1 95.12 191 PHE A N 1
ATOM 1497 C CA . PHE A 1 191 ? 27.969 -22.891 8.68 1 95.12 191 PHE A CA 1
ATOM 1498 C C . PHE A 1 191 ? 29.172 -22.219 8.031 1 95.12 191 PHE A C 1
ATOM 1500 O O . PHE A 1 191 ? 30.297 -22.359 8.516 1 95.12 191 PHE A O 1
ATOM 1507 N N . ARG A 1 192 ? 28.969 -21.531 7.016 1 93.5 192 ARG A N 1
ATOM 1508 C CA . ARG A 1 192 ? 30.094 -20.875 6.367 1 93.5 192 ARG A CA 1
ATOM 1509 C C . ARG A 1 192 ? 30.438 -19.562 7.059 1 93.5 192 ARG A C 1
ATOM 1511 O O . ARG A 1 192 ? 31.609 -19.281 7.344 1 93.5 192 ARG A O 1
ATOM 1518 N N . LYS A 1 193 ? 29.453 -18.781 7.363 1 95.19 193 LYS A N 1
ATOM 1519 C CA . LYS A 1 193 ? 29.688 -17.453 7.945 1 95.19 193 LYS A CA 1
ATOM 1520 C C . LYS A 1 193 ? 29.594 -17.5 9.469 1 95.19 193 LYS A C 1
ATOM 1522 O O . LYS A 1 193 ? 30.016 -16.562 10.148 1 95.19 193 LYS A O 1
ATOM 1527 N N . ARG A 1 194 ? 29.078 -18.562 10.07 1 96.25 194 ARG A N 1
ATOM 1528 C CA . ARG A 1 194 ? 28.953 -18.797 11.508 1 96.25 194 ARG A CA 1
ATOM 1529 C C . ARG A 1 194 ? 28.219 -17.641 12.188 1 96.25 194 ARG A C 1
ATOM 1531 O O . ARG A 1 194 ? 28.672 -17.141 13.219 1 96.25 194 ARG A O 1
ATOM 1538 N N . LYS A 1 195 ? 27.188 -17.156 11.523 1 95.94 195 LYS A N 1
ATOM 1539 C CA . LYS A 1 195 ? 26.391 -16.047 12.047 1 95.94 195 LYS A CA 1
ATOM 1540 C C . LYS A 1 195 ? 25.094 -16.562 12.672 1 95.94 195 LYS A C 1
ATOM 1542 O O . LYS A 1 195 ? 24 -16.094 12.312 1 95.94 195 LYS A O 1
ATOM 1547 N N . PHE A 1 196 ? 25.219 -17.422 13.719 1 95.31 196 PHE A N 1
ATOM 1548 C CA . PHE A 1 196 ? 24.078 -18.047 14.375 1 95.31 196 PHE A CA 1
ATOM 1549 C C . PHE A 1 196 ? 23.234 -17.016 15.117 1 95.31 196 PHE A C 1
ATOM 1551 O O . PHE A 1 196 ? 22.016 -17 14.984 1 95.31 196 PHE A O 1
ATOM 1558 N N . LEU A 1 197 ? 23.891 -16.188 15.867 1 93.19 197 LEU A N 1
ATOM 1559 C CA . LEU A 1 197 ? 23.172 -15.219 16.688 1 93.19 197 LEU A CA 1
ATOM 1560 C C . LEU A 1 197 ? 22.391 -14.242 15.812 1 93.19 197 LEU A C 1
ATOM 1562 O O . LEU A 1 197 ? 21.266 -13.883 16.125 1 93.19 197 LEU A O 1
ATOM 1566 N N . ASP A 1 198 ? 23.016 -13.836 14.727 1 91.75 198 ASP A N 1
ATOM 1567 C CA . ASP A 1 198 ? 22.359 -12.922 13.797 1 91.75 198 ASP A CA 1
ATOM 1568 C C . ASP A 1 198 ? 21.109 -13.555 13.188 1 91.75 198 ASP A C 1
ATOM 1570 O O . ASP A 1 198 ? 20.078 -12.898 13.062 1 91.75 198 ASP A O 1
ATOM 1574 N N . PHE A 1 199 ? 21.25 -14.75 12.836 1 96.44 199 PHE A N 1
ATOM 1575 C CA . PHE A 1 199 ? 20.141 -15.445 12.219 1 96.44 199 PHE A CA 1
ATOM 1576 C C . PHE A 1 199 ? 18.984 -15.594 13.195 1 96.44 199 PHE A C 1
ATOM 1578 O O . PHE A 1 199 ? 17.844 -15.242 12.883 1 96.44 199 PHE A O 1
ATOM 1585 N N . PHE A 1 200 ? 19.234 -16.047 14.398 1 95.38 200 PHE A N 1
ATOM 1586 C CA . PHE A 1 200 ? 18.172 -16.344 15.352 1 95.38 200 PHE A CA 1
ATOM 1587 C C . PHE A 1 200 ? 17.531 -15.062 15.867 1 95.38 200 PHE A C 1
ATOM 1589 O O . PHE A 1 200 ? 16.312 -15.008 16.047 1 95.38 200 PHE A O 1
ATOM 1596 N N . LYS A 1 201 ? 18.344 -14.102 16.078 1 92.56 201 LYS A N 1
ATOM 1597 C CA . LYS A 1 201 ? 17.812 -12.812 16.516 1 92.56 201 LYS A CA 1
ATOM 1598 C C . LYS A 1 201 ? 16.859 -12.219 15.484 1 92.56 201 LYS A C 1
ATOM 1600 O O . LYS A 1 201 ? 15.758 -11.789 15.82 1 92.56 201 LYS A O 1
ATOM 1605 N N . ASN A 1 202 ? 17.312 -12.219 14.203 1 94.12 202 ASN A N 1
ATOM 1606 C CA . ASN A 1 202 ? 16.469 -11.656 13.141 1 94.12 202 ASN A CA 1
ATOM 1607 C C . ASN A 1 202 ? 15.258 -12.531 12.859 1 94.12 202 ASN A C 1
ATOM 1609 O O . ASN A 1 202 ? 14.172 -12.023 12.578 1 94.12 202 ASN A O 1
ATOM 1613 N N . ALA A 1 203 ? 15.453 -13.812 12.938 1 95.69 203 ALA A N 1
ATOM 1614 C CA . ALA A 1 203 ? 14.336 -14.734 12.734 1 95.69 203 ALA A CA 1
ATOM 1615 C C . ALA A 1 203 ? 13.258 -14.523 13.789 1 95.69 203 ALA A C 1
ATOM 1617 O O . ALA A 1 203 ? 12.062 -14.531 13.477 1 95.69 203 ALA A O 1
ATOM 1618 N N . LEU A 1 204 ? 13.656 -14.344 15.047 1 94.31 204 LEU A N 1
ATOM 1619 C CA . LEU A 1 204 ? 12.711 -14.109 16.141 1 94.31 204 LEU A CA 1
ATOM 1620 C C . LEU A 1 204 ? 12.039 -12.75 15.984 1 94.31 204 LEU A C 1
ATOM 1622 O O . LEU A 1 204 ? 10.836 -12.617 16.203 1 94.31 204 LEU A O 1
ATOM 1626 N N . LEU A 1 205 ? 12.844 -11.82 15.625 1 92.62 205 LEU A N 1
ATOM 1627 C CA . LEU A 1 205 ? 12.336 -10.461 15.453 1 92.62 205 LEU A CA 1
ATOM 1628 C C . LEU A 1 205 ? 11.258 -10.43 14.367 1 92.62 205 LEU A C 1
ATOM 1630 O O . LEU A 1 205 ? 10.133 -9.992 14.617 1 92.62 205 LEU A O 1
ATOM 1634 N N . TYR A 1 206 ? 11.586 -10.875 13.156 1 95.56 206 TYR A N 1
ATOM 1635 C CA . TYR A 1 206 ? 10.641 -10.82 12.047 1 95.56 206 TYR A CA 1
ATOM 1636 C C . TYR A 1 206 ? 9.516 -11.828 12.234 1 95.56 206 TYR A C 1
ATOM 1638 O O . TYR A 1 206 ? 8.383 -11.594 11.805 1 95.56 206 TYR A O 1
ATOM 1646 N N . GLY A 1 207 ? 9.852 -12.953 12.945 1 95.88 207 GLY A N 1
ATOM 1647 C CA . GLY A 1 207 ? 8.812 -13.891 13.32 1 95.88 207 GLY A CA 1
ATOM 1648 C C . GLY A 1 207 ? 7.727 -13.273 14.18 1 95.88 207 GLY A C 1
ATOM 1649 O O . GLY A 1 207 ? 6.535 -13.461 13.922 1 95.88 207 GLY A O 1
ATOM 1650 N N . ALA A 1 208 ? 8.086 -12.492 15.133 1 94 208 ALA A N 1
ATOM 1651 C CA . ALA A 1 208 ? 7.133 -11.836 16.031 1 94 208 ALA A CA 1
ATOM 1652 C C . ALA A 1 208 ? 6.438 -10.672 15.32 1 94 208 ALA A C 1
ATOM 1654 O O . ALA A 1 208 ? 5.23 -10.477 15.477 1 94 208 ALA A O 1
ATOM 1655 N N . MET A 1 209 ? 7.242 -9.945 14.57 1 93.12 209 MET A N 1
ATOM 1656 C CA . MET A 1 209 ? 6.727 -8.766 13.883 1 93.12 209 MET A CA 1
ATOM 1657 C C . MET A 1 209 ? 5.598 -9.148 12.93 1 93.12 209 MET A C 1
ATOM 1659 O O . MET A 1 209 ? 4.578 -8.461 12.867 1 93.12 209 MET A O 1
ATOM 1663 N N . TYR A 1 210 ? 5.809 -10.227 12.18 1 96.19 210 TYR A N 1
ATOM 1664 C CA . TYR A 1 210 ? 4.797 -10.656 11.227 1 96.19 210 TYR A CA 1
ATOM 1665 C C . TYR A 1 210 ? 3.818 -11.633 11.867 1 96.19 210 TYR A C 1
ATOM 1667 O O . TYR A 1 210 ? 2.613 -11.578 11.617 1 96.19 210 TYR A O 1
ATOM 1675 N N . GLY A 1 211 ? 4.355 -12.531 12.727 1 96.94 211 GLY A N 1
ATOM 1676 C CA . GLY A 1 211 ? 3.576 -13.625 13.273 1 96.94 211 GLY A CA 1
ATOM 1677 C C . GLY A 1 211 ? 2.461 -13.172 14.195 1 96.94 211 GLY A C 1
ATOM 1678 O O . GLY A 1 211 ? 1.338 -13.672 14.109 1 96.94 211 GLY A O 1
ATOM 1679 N N . VAL A 1 212 ? 2.691 -12.203 15.016 1 94.94 212 VAL A N 1
ATOM 1680 C CA . VAL A 1 212 ? 1.715 -11.797 16.016 1 94.94 212 VAL A CA 1
ATOM 1681 C C . VAL A 1 212 ? 0.483 -11.203 15.344 1 94.94 212 VAL A C 1
ATOM 1683 O O . VAL A 1 212 ? -0.639 -11.672 15.562 1 94.94 212 VAL A O 1
ATOM 1686 N N . PRO A 1 213 ? 0.626 -10.227 14.453 1 95.31 213 PRO A N 1
ATOM 1687 C CA . PRO A 1 213 ? -0.569 -9.719 13.773 1 95.31 213 PRO A CA 1
ATOM 1688 C C . PRO A 1 213 ? -1.292 -10.789 12.961 1 95.31 213 PRO A C 1
ATOM 1690 O O . PRO A 1 213 ? -2.525 -10.836 12.953 1 95.31 213 PRO A O 1
ATOM 1693 N N . ILE A 1 214 ? -0.529 -11.688 12.336 1 97.44 214 ILE A N 1
ATOM 1694 C CA . ILE A 1 214 ? -1.122 -12.727 11.5 1 97.44 214 ILE A CA 1
ATOM 1695 C C . ILE A 1 214 ? -1.979 -13.656 12.359 1 97.44 214 ILE A C 1
ATOM 1697 O O . ILE A 1 214 ? -3.129 -13.938 12.016 1 97.44 214 ILE A O 1
ATOM 1701 N N . VAL A 1 215 ? -1.448 -14.039 13.484 1 97.25 215 VAL A N 1
ATOM 1702 C CA . VAL A 1 215 ? -2.145 -14.969 14.375 1 97.25 215 VAL A CA 1
ATOM 1703 C C . VAL A 1 215 ? -3.365 -14.281 14.984 1 97.25 215 VAL A C 1
ATOM 1705 O O . VAL A 1 215 ? -4.43 -14.898 15.109 1 97.25 215 VAL A O 1
ATOM 1708 N N . LEU A 1 216 ? -3.289 -13.008 15.312 1 95.56 216 LEU A N 1
ATOM 1709 C CA . LEU A 1 216 ? -4.406 -12.273 15.891 1 95.56 216 LEU A CA 1
ATOM 1710 C C . LEU A 1 216 ? -5.539 -12.117 14.883 1 95.56 216 LEU A C 1
ATOM 1712 O O . LEU A 1 216 ? -6.703 -12.352 15.203 1 95.56 216 LEU A O 1
ATOM 1716 N N . ILE A 1 217 ? -5.242 -11.781 13.656 1 95.25 217 ILE A N 1
ATOM 1717 C CA . ILE A 1 217 ? -6.246 -11.602 12.617 1 95.25 217 ILE A CA 1
ATOM 1718 C C . ILE A 1 217 ? -6.93 -12.938 12.328 1 95.25 217 ILE A C 1
ATOM 1720 O O . ILE A 1 217 ? -8.156 -13.016 12.297 1 95.25 217 ILE A O 1
ATOM 1724 N N . ASP A 1 218 ? -6.105 -13.969 12.156 1 97.62 218 ASP A N 1
ATOM 1725 C CA . ASP A 1 218 ? -6.668 -15.281 11.852 1 97.62 218 ASP A CA 1
ATOM 1726 C C . ASP A 1 218 ? -7.535 -15.781 13.008 1 97.62 218 ASP A C 1
ATOM 1728 O O . ASP A 1 218 ? -8.617 -16.328 12.781 1 97.62 218 ASP A O 1
ATOM 1732 N N . SER A 1 219 ? -7.055 -15.562 14.242 1 96.62 219 SER A N 1
ATOM 1733 C CA . SER A 1 219 ? -7.816 -16.016 15.398 1 96.62 219 SER A CA 1
ATOM 1734 C C . SER A 1 219 ? -9.148 -15.281 15.516 1 96.62 219 SER A C 1
ATOM 1736 O O . SER A 1 219 ? -10.156 -15.867 15.922 1 96.62 219 SER A O 1
ATOM 1738 N N . LEU A 1 220 ? -9.195 -14.055 15.148 1 93 220 LEU A N 1
ATOM 1739 C CA . LEU A 1 220 ? -10.422 -13.266 15.156 1 93 220 LEU A CA 1
ATOM 1740 C C . LEU A 1 220 ? -11.414 -13.805 14.133 1 93 220 LEU A C 1
ATOM 1742 O O . LEU A 1 220 ? -12.609 -13.945 14.438 1 93 220 LEU A O 1
ATOM 1746 N N . TYR A 1 221 ? -10.984 -14.109 12.984 1 95.81 221 TYR A N 1
ATOM 1747 C CA . TYR A 1 221 ? -11.875 -14.547 11.914 1 95.81 221 TYR A CA 1
ATOM 1748 C C . TYR A 1 221 ? -12.352 -15.977 12.156 1 95.81 221 TYR A C 1
ATOM 1750 O O . TYR A 1 221 ? -13.508 -16.297 11.898 1 95.81 221 TYR A O 1
ATOM 1758 N N . PHE A 1 222 ? -11.438 -16.781 12.688 1 97.81 222 PHE A N 1
ATOM 1759 C CA . PHE A 1 222 ? -11.836 -18.172 12.922 1 97.81 222 PHE A CA 1
ATOM 1760 C C . PHE A 1 222 ? -12.602 -18.312 14.234 1 97.81 222 PHE A C 1
ATOM 1762 O O . PHE A 1 222 ? -13.281 -19.312 14.461 1 97.81 222 PHE A O 1
ATOM 1769 N N . GLY A 1 223 ? -12.492 -17.359 15.141 1 95.38 223 GLY A N 1
ATOM 1770 C CA . GLY A 1 223 ? -13.18 -17.391 16.422 1 95.38 223 GLY A CA 1
ATOM 1771 C C . GLY A 1 223 ? -12.477 -18.25 17.453 1 95.38 223 GLY A C 1
ATOM 1772 O O . GLY A 1 223 ? -13.023 -18.516 18.531 1 95.38 223 GLY A O 1
ATOM 1773 N N . THR A 1 224 ? -11.336 -18.734 17.125 1 95.94 224 THR A N 1
ATOM 1774 C CA . THR A 1 224 ? -10.492 -19.547 18 1 95.94 224 THR A CA 1
ATOM 1775 C C . THR A 1 224 ? -9.016 -19.281 17.719 1 95.94 224 THR A C 1
ATOM 1777 O O . THR A 1 224 ? -8.664 -18.797 16.641 1 95.94 224 THR A O 1
ATOM 1780 N N . PHE A 1 225 ? -8.164 -19.5 18.75 1 96.31 225 PHE A N 1
ATOM 1781 C CA . PHE A 1 225 ? -6.727 -19.328 18.547 1 96.31 225 PHE A CA 1
ATOM 1782 C C . PHE A 1 225 ? -6.246 -20.172 17.375 1 96.31 225 PHE A C 1
ATOM 1784 O O . PHE A 1 225 ? -6.426 -21.391 17.359 1 96.31 225 PHE A O 1
ATOM 1791 N N . THR A 1 226 ? -5.695 -19.484 16.359 1 97.44 226 THR A N 1
ATOM 1792 C CA . THR A 1 226 ? -5.375 -20.188 15.109 1 97.44 226 THR A CA 1
ATOM 1793 C C . THR A 1 226 ? -4 -19.766 14.602 1 97.44 226 THR A C 1
ATOM 1795 O O . THR A 1 226 ? -3.715 -18.578 14.445 1 97.44 226 THR A O 1
ATOM 1798 N N . VAL A 1 227 ? -3.141 -20.734 14.398 1 97.5 227 VAL A N 1
ATOM 1799 C CA . VAL A 1 227 ? -1.903 -20.594 13.641 1 97.5 227 VAL A CA 1
ATOM 1800 C C . VAL A 1 227 ? -1.988 -21.406 12.359 1 97.5 227 VAL A C 1
ATOM 1802 O O . VAL A 1 227 ? -1.544 -22.562 12.32 1 97.5 227 VAL A O 1
ATOM 1805 N N . ALA A 1 228 ? -2.471 -20.812 11.328 1 97.31 228 ALA A N 1
ATOM 1806 C CA . ALA A 1 228 ? -2.805 -21.5 10.078 1 97.31 228 ALA A CA 1
ATOM 1807 C C . ALA A 1 228 ? -1.581 -22.203 9.492 1 97.31 228 ALA A C 1
ATOM 1809 O O . ALA A 1 228 ? -1.685 -23.312 8.969 1 97.31 228 ALA A O 1
ATOM 1810 N N . ALA A 1 229 ? -0.411 -21.531 9.586 1 96.44 229 ALA A N 1
ATOM 1811 C CA . ALA A 1 229 ? 0.823 -22.094 9.055 1 96.44 229 ALA A CA 1
ATOM 1812 C C . ALA A 1 229 ? 1.155 -23.422 9.727 1 96.44 229 ALA A C 1
ATOM 1814 O O . ALA A 1 229 ? 1.577 -24.375 9.062 1 96.44 229 ALA A O 1
ATOM 1815 N N . LEU A 1 230 ? 0.971 -23.516 10.961 1 96.44 230 LEU A N 1
ATOM 1816 C CA . LEU A 1 230 ? 1.233 -24.75 11.695 1 96.44 230 LEU A CA 1
ATOM 1817 C C . LEU A 1 230 ? 0.2 -25.812 11.344 1 96.44 230 LEU A C 1
ATOM 1819 O O . LEU A 1 230 ? 0.535 -27 11.234 1 96.44 230 LEU A O 1
ATOM 1823 N N . ASN A 1 231 ? -1.058 -25.391 11.203 1 96.69 231 ASN A N 1
ATOM 1824 C CA . ASN A 1 231 ? -2.129 -26.312 10.875 1 96.69 231 ASN A CA 1
ATOM 1825 C C . ASN A 1 231 ? -1.893 -27 9.531 1 96.69 231 ASN A C 1
ATOM 1827 O O . ASN A 1 231 ? -2.105 -28.203 9.391 1 96.69 231 ASN A O 1
ATOM 1831 N N . ILE A 1 232 ? -1.453 -26.25 8.562 1 95.94 232 ILE A N 1
ATOM 1832 C CA . ILE A 1 232 ? -1.267 -26.828 7.234 1 95.94 232 ILE A CA 1
ATOM 1833 C C . ILE A 1 232 ? -0.055 -27.75 7.242 1 95.94 232 ILE A C 1
ATOM 1835 O O . ILE A 1 232 ? -0.039 -28.766 6.539 1 95.94 232 ILE A O 1
ATOM 1839 N N . ILE A 1 233 ? 0.98 -27.422 7.977 1 94.88 233 ILE A N 1
ATOM 1840 C CA . ILE A 1 233 ? 2.133 -28.297 8.109 1 94.88 233 ILE A CA 1
ATOM 1841 C C . ILE A 1 233 ? 1.702 -29.609 8.75 1 94.88 233 ILE A C 1
ATOM 1843 O O . ILE A 1 233 ? 2.049 -30.688 8.266 1 94.88 233 ILE A O 1
ATOM 1847 N N . ARG A 1 234 ? 0.931 -29.5 9.773 1 93.75 234 ARG A N 1
ATOM 1848 C CA . ARG A 1 234 ? 0.457 -30.688 10.469 1 93.75 234 ARG A CA 1
ATOM 1849 C C . ARG A 1 234 ? -0.381 -31.562 9.547 1 93.75 234 ARG A C 1
ATOM 1851 O O . ARG A 1 234 ? -0.232 -32.781 9.539 1 93.75 234 ARG A O 1
ATOM 1858 N N . TYR A 1 235 ? -1.204 -30.984 8.766 1 91.62 235 TYR A N 1
ATOM 1859 C CA . TYR A 1 235 ? -2.084 -31.719 7.867 1 91.62 235 TYR A CA 1
ATOM 1860 C C . TYR A 1 235 ? -1.287 -32.406 6.766 1 91.62 235 TYR A C 1
ATOM 1862 O O . TYR A 1 235 ? -1.521 -33.594 6.461 1 91.62 235 TYR A O 1
ATOM 1870 N N . ASN A 1 236 ? -0.352 -31.734 6.16 1 88.38 236 ASN A N 1
ATOM 1871 C CA . ASN A 1 236 ? 0.355 -32.25 4.988 1 88.38 236 ASN A CA 1
ATOM 1872 C C . ASN A 1 236 ? 1.478 -33.188 5.379 1 88.38 236 ASN A C 1
ATOM 1874 O O . ASN A 1 236 ? 1.856 -34.062 4.59 1 88.38 236 ASN A O 1
ATOM 1878 N N . VAL A 1 237 ? 1.96 -33.062 6.578 1 82.81 237 VAL A N 1
ATOM 1879 C CA . VAL A 1 237 ? 3.156 -33.844 6.934 1 82.81 237 VAL A CA 1
ATOM 1880 C C . VAL A 1 237 ? 2.799 -34.906 7.945 1 82.81 237 VAL A C 1
ATOM 1882 O O . VAL A 1 237 ? 3.354 -36 7.91 1 82.81 237 VAL A O 1
ATOM 1885 N N . PHE A 1 238 ? 1.812 -34.688 8.758 1 83.69 238 PHE A N 1
ATOM 1886 C CA . PHE A 1 238 ? 1.658 -35.594 9.906 1 83.69 238 PHE A CA 1
ATOM 1887 C C . PHE A 1 238 ? 0.348 -36.375 9.812 1 83.69 238 PHE A C 1
ATOM 1889 O O . PHE A 1 238 ? -0.044 -37.031 10.766 1 83.69 238 PHE A O 1
ATOM 1896 N N . THR A 1 239 ? -0.341 -36.156 8.789 1 81.56 239 THR A N 1
ATOM 1897 C CA . THR A 1 239 ? -1.558 -36.969 8.656 1 81.56 239 THR A CA 1
ATOM 1898 C C . THR A 1 239 ? -1.372 -38.062 7.617 1 81.56 239 THR A C 1
ATOM 1900 O O . THR A 1 239 ? -0.552 -37.938 6.707 1 81.56 239 THR A O 1
ATOM 1903 N N . SER A 1 240 ? -2.082 -39.156 7.77 1 75.75 240 SER A N 1
ATOM 1904 C CA . SER A 1 240 ? -1.941 -40.312 6.918 1 75.75 240 SER A CA 1
ATOM 1905 C C . SER A 1 240 ? -2.6 -40.094 5.559 1 75.75 240 SER A C 1
ATOM 1907 O O . SER A 1 240 ? -2.096 -40.562 4.535 1 75.75 240 SER A O 1
ATOM 1909 N N . HIS A 1 241 ? -3.719 -39.625 5.449 1 74.75 241 HIS A N 1
ATOM 1910 C CA . HIS A 1 241 ? -4.406 -39.438 4.172 1 74.75 241 HIS A CA 1
ATOM 1911 C C . HIS A 1 241 ? -3.969 -38.156 3.473 1 74.75 241 HIS A C 1
ATOM 1913 O O . HIS A 1 241 ? -3.656 -38.188 2.279 1 74.75 241 HIS A O 1
ATOM 1919 N N . GLY A 1 242 ? -3.586 -37.281 4.113 1 73.94 242 GLY A N 1
ATOM 1920 C CA . GLY A 1 242 ? -3.055 -35.969 3.725 1 73.94 242 GLY A CA 1
ATOM 1921 C C . GLY A 1 242 ? -3.41 -35.594 2.303 1 73.94 242 GLY A C 1
ATOM 1922 O O . GLY A 1 242 ? -4.574 -35.656 1.905 1 73.94 242 GLY A O 1
ATOM 1923 N N . PRO A 1 243 ? -2.57 -35.062 1.46 1 75.88 243 PRO A N 1
ATOM 1924 C CA . PRO A 1 243 ? -2.85 -34.5 0.138 1 75.88 243 PRO A CA 1
ATOM 1925 C C . PRO A 1 243 ? -3.072 -35.562 -0.927 1 75.88 243 PRO A C 1
ATOM 1927 O O . PRO A 1 243 ? -3.586 -35.281 -2.008 1 75.88 243 PRO A O 1
ATOM 1930 N N . ASP A 1 244 ? -2.832 -36.781 -0.631 1 81.12 244 ASP A N 1
ATOM 1931 C CA . ASP A 1 244 ? -2.959 -37.875 -1.611 1 81.12 244 ASP A CA 1
ATOM 1932 C C . ASP A 1 244 ? -4.422 -38.094 -1.971 1 81.12 244 ASP A C 1
ATOM 1934 O O . ASP A 1 244 ? -4.723 -38.688 -3.021 1 81.12 244 ASP A O 1
ATOM 1938 N N . LEU A 1 245 ? -5.277 -37.625 -1.145 1 78.44 245 LEU A N 1
ATOM 1939 C CA . LEU A 1 245 ? -6.711 -37.75 -1.371 1 78.44 245 LEU A CA 1
ATOM 1940 C C . LEU A 1 245 ? -7.137 -37 -2.627 1 78.44 245 LEU A C 1
ATOM 1942 O O . LEU A 1 245 ? -8.188 -37.281 -3.207 1 78.44 245 LEU A O 1
ATOM 1946 N N . TYR A 1 246 ? -6.262 -36.156 -2.99 1 81.81 246 TYR A N 1
ATOM 1947 C CA . TYR A 1 246 ? -6.68 -35.25 -4.066 1 81.81 246 TYR A CA 1
ATOM 1948 C C . TYR A 1 246 ? -6.008 -35.625 -5.379 1 81.81 246 TYR A C 1
ATOM 1950 O O . TYR A 1 246 ? -6.086 -34.875 -6.359 1 81.81 246 TYR A O 1
ATOM 1958 N N . GLY A 1 247 ? -5.234 -36.719 -5.367 1 82.56 247 GLY A N 1
ATOM 1959 C CA . GLY A 1 247 ? -4.652 -37.219 -6.598 1 82.56 247 GLY A CA 1
ATOM 1960 C C . GLY A 1 247 ? -3.152 -37.438 -6.508 1 82.56 247 GLY A C 1
ATOM 1961 O O . GLY A 1 247 ? -2.455 -36.656 -5.848 1 82.56 247 GLY A O 1
ATOM 1962 N N . VAL A 1 248 ? -2.729 -38.438 -7.125 1 90.25 248 VAL A N 1
ATOM 1963 C CA . VAL A 1 248 ? -1.305 -38.719 -7.227 1 90.25 248 VAL A CA 1
ATOM 1964 C C . VAL A 1 248 ? -0.879 -38.719 -8.695 1 90.25 248 VAL A C 1
ATOM 1966 O O . VAL A 1 248 ? -1.637 -39.125 -9.57 1 90.25 248 VAL A O 1
ATOM 1969 N N . GLU A 1 249 ? 0.253 -38.156 -8.977 1 92.81 249 GLU A N 1
ATOM 1970 C CA . GLU A 1 249 ? 0.772 -38.062 -10.336 1 92.81 249 GLU A CA 1
ATOM 1971 C C . GLU A 1 249 ? 2.225 -38.531 -10.406 1 92.81 249 GLU A C 1
ATOM 1973 O O . GLU A 1 249 ? 2.977 -38.375 -9.445 1 92.81 249 GLU A O 1
ATOM 1978 N N . PRO A 1 250 ? 2.561 -39.125 -11.531 1 95 250 PRO A N 1
ATOM 1979 C CA . PRO A 1 250 ? 3.969 -39.469 -11.727 1 95 250 PRO A CA 1
ATOM 1980 C C . PRO A 1 250 ? 4.852 -38.25 -11.969 1 95 250 PRO A C 1
ATOM 1982 O O . PRO A 1 250 ? 4.344 -37.125 -12.164 1 95 250 PRO A O 1
ATOM 1985 N N . ILE A 1 251 ? 6.094 -38.469 -11.938 1 95.56 251 ILE A N 1
ATOM 1986 C CA . ILE A 1 251 ? 7.066 -37.375 -12.102 1 95.56 251 ILE A CA 1
ATOM 1987 C C . ILE A 1 251 ? 6.922 -36.75 -13.492 1 95.56 251 ILE A C 1
ATOM 1989 O O . ILE A 1 251 ? 7.191 -35.562 -13.68 1 95.56 251 ILE A O 1
ATOM 1993 N N . MET A 1 252 ? 6.461 -37.562 -14.453 1 95.38 252 MET A N 1
ATOM 1994 C CA . MET A 1 252 ? 6.293 -37.094 -15.828 1 95.38 252 MET A CA 1
ATOM 1995 C C . MET A 1 252 ? 5.305 -35.938 -15.891 1 95.38 252 MET A C 1
ATOM 1997 O O . MET A 1 252 ? 5.344 -35.125 -16.828 1 95.38 252 MET A O 1
ATOM 2001 N N . PHE A 1 253 ? 4.488 -35.844 -14.914 1 96 253 PHE A N 1
ATOM 2002 C CA . PHE A 1 253 ? 3.561 -34.719 -14.812 1 96 253 PHE A CA 1
ATOM 2003 C C . PHE A 1 253 ? 4.316 -33.406 -14.766 1 96 253 PHE A C 1
ATOM 2005 O O . PHE A 1 253 ? 4.016 -32.5 -15.523 1 96 253 PHE A O 1
ATOM 2012 N N . TYR A 1 254 ? 5.305 -33.344 -13.922 1 97.19 254 TYR A N 1
ATOM 2013 C CA . TYR A 1 254 ? 6.09 -32.125 -13.789 1 97.19 254 TYR A CA 1
ATOM 2014 C C . TYR A 1 254 ? 6.965 -31.891 -15.016 1 97.19 254 TYR A C 1
ATOM 2016 O O . TYR A 1 254 ? 7.164 -30.75 -15.445 1 97.19 254 TYR A O 1
ATOM 2024 N N . VAL A 1 255 ? 7.473 -32.969 -15.586 1 96.81 255 VAL A N 1
ATOM 2025 C CA . VAL A 1 255 ? 8.32 -32.812 -16.766 1 96.81 255 VAL A CA 1
ATOM 2026 C C . VAL A 1 255 ? 7.535 -32.156 -17.891 1 96.81 255 VAL A C 1
ATOM 2028 O O . VAL A 1 255 ? 8.023 -31.234 -18.547 1 96.81 255 VAL A O 1
ATOM 2031 N N . LYS A 1 256 ? 6.336 -32.656 -18.062 1 96 256 LYS A N 1
ATOM 2032 C CA . LYS A 1 256 ? 5.48 -32.094 -19.109 1 96 256 LYS A CA 1
ATOM 2033 C C . LYS A 1 256 ? 5.133 -30.641 -18.828 1 96 256 LYS A C 1
ATOM 2035 O O . LYS A 1 256 ? 5.27 -29.781 -19.719 1 96 256 LYS A O 1
ATOM 2040 N N . ASN A 1 257 ? 4.727 -30.375 -17.625 1 96.62 257 ASN A N 1
ATOM 2041 C CA . ASN A 1 257 ? 4.336 -29.016 -17.25 1 96.62 257 ASN A CA 1
ATOM 2042 C C . ASN A 1 257 ? 5.504 -28.047 -17.375 1 96.62 257 ASN A C 1
ATOM 2044 O O . ASN A 1 257 ? 5.344 -26.938 -17.906 1 96.62 257 ASN A O 1
ATOM 2048 N N . LEU A 1 258 ? 6.594 -28.422 -16.891 1 98.25 258 LEU A N 1
ATOM 2049 C CA . LEU A 1 258 ? 7.758 -27.547 -16.891 1 98.25 258 LEU A CA 1
ATOM 2050 C C . LEU A 1 258 ? 8.258 -27.312 -18.312 1 98.25 258 LEU A C 1
ATOM 2052 O O . LEU A 1 258 ? 8.75 -26.234 -18.625 1 98.25 258 LEU A O 1
ATOM 2056 N N . PHE A 1 259 ? 8.164 -28.359 -19.109 1 97.56 259 PHE A N 1
ATOM 2057 C CA . PHE A 1 259 ? 8.562 -28.188 -20.5 1 97.56 259 PHE A CA 1
ATOM 2058 C C . PHE A 1 259 ? 7.652 -27.188 -21.203 1 97.56 259 PHE A C 1
ATOM 2060 O O . PHE A 1 259 ? 8.117 -26.359 -21.984 1 97.56 259 PHE A O 1
ATOM 2067 N N . LEU A 1 260 ? 6.375 -27.281 -20.969 1 97.44 260 LEU A N 1
ATOM 2068 C CA . LEU A 1 260 ? 5.418 -26.359 -21.562 1 97.44 260 LEU A CA 1
ATOM 2069 C C . LEU A 1 260 ? 5.66 -24.938 -21.062 1 97.44 260 LEU A C 1
ATOM 2071 O O . LEU A 1 260 ? 5.52 -23.969 -21.828 1 97.44 260 LEU A O 1
ATOM 2075 N N . ASN A 1 261 ? 6.098 -24.781 -19.859 1 98 261 ASN A N 1
ATOM 2076 C CA . ASN A 1 261 ? 6.207 -23.484 -19.219 1 98 261 ASN A CA 1
ATOM 2077 C C . ASN A 1 261 ? 7.562 -22.828 -19.484 1 98 261 ASN A C 1
ATOM 2079 O O . ASN A 1 261 ? 7.672 -21.609 -19.547 1 98 261 ASN A O 1
ATOM 2083 N N . HIS A 1 262 ? 8.641 -23.641 -19.578 1 98.19 262 HIS A N 1
ATOM 2084 C CA . HIS A 1 262 ? 9.984 -23.078 -19.625 1 98.19 262 HIS A CA 1
ATOM 2085 C C . HIS A 1 262 ? 10.742 -23.578 -20.844 1 98.19 262 HIS A C 1
ATOM 2087 O O . HIS A 1 262 ? 11.773 -23.016 -21.219 1 98.19 262 HIS A O 1
ATOM 2093 N N . ASN A 1 263 ? 10.289 -24.594 -21.562 1 97.44 263 ASN A N 1
ATOM 2094 C CA . ASN A 1 263 ? 10.797 -25.125 -22.812 1 97.44 263 ASN A CA 1
ATOM 2095 C C . ASN A 1 263 ? 12.312 -25.297 -22.781 1 97.44 263 ASN A C 1
ATOM 2097 O O . ASN A 1 263 ? 12.836 -26.094 -22 1 97.44 263 ASN A O 1
ATOM 2101 N N . ILE A 1 264 ? 12.992 -24.453 -23.594 1 97.88 264 ILE A N 1
ATOM 2102 C CA . ILE A 1 264 ? 14.438 -24.594 -23.734 1 97.88 264 ILE A CA 1
ATOM 2103 C C . ILE A 1 264 ? 15.125 -24.172 -22.438 1 97.88 264 ILE A C 1
ATOM 2105 O O . ILE A 1 264 ? 16.172 -24.703 -22.078 1 97.88 264 ILE A O 1
ATOM 2109 N N . THR A 1 265 ? 14.586 -23.281 -21.719 1 98.38 265 THR A N 1
ATOM 2110 C CA . THR A 1 265 ? 15.188 -22.812 -20.484 1 98.38 265 THR A CA 1
ATOM 2111 C C . THR A 1 265 ? 15.156 -23.891 -19.406 1 98.38 265 THR A C 1
ATOM 2113 O O . THR A 1 265 ? 16 -23.922 -18.516 1 98.38 265 THR A O 1
ATOM 2116 N N . LEU A 1 266 ? 14.141 -24.766 -19.484 1 98.5 266 LEU A N 1
ATOM 2117 C CA . LEU A 1 266 ? 14.125 -25.922 -18.594 1 98.5 266 LEU A CA 1
ATOM 2118 C C . LEU A 1 266 ? 15.352 -26.812 -18.828 1 98.5 266 LEU A C 1
ATOM 2120 O O . LEU A 1 266 ? 16.078 -27.125 -17.891 1 98.5 266 LEU A O 1
ATOM 2124 N N . LEU A 1 267 ? 15.617 -27.125 -20.094 1 97.81 267 LEU A N 1
ATOM 2125 C CA . LEU A 1 267 ? 16.688 -28.031 -20.453 1 97.81 267 LEU A CA 1
ATOM 2126 C C . LEU A 1 267 ? 18.047 -27.438 -20.094 1 97.81 267 LEU A C 1
ATOM 2128 O O . LEU A 1 267 ? 18.891 -28.125 -19.516 1 97.81 267 LEU A O 1
ATOM 2132 N N . LEU A 1 268 ? 18.188 -26.234 -20.438 1 98.31 268 LEU A N 1
ATOM 2133 C CA . LEU A 1 268 ? 19.484 -25.594 -20.219 1 98.31 268 LEU A CA 1
ATOM 2134 C C . LEU A 1 268 ? 19.75 -25.391 -18.734 1 98.31 268 LEU A C 1
ATOM 2136 O O . LEU A 1 268 ? 20.859 -25.594 -18.25 1 98.31 268 LEU A O 1
ATOM 2140 N N . SER A 1 269 ? 18.734 -24.984 -17.969 1 98.31 269 SER A N 1
ATOM 2141 C CA . SER A 1 269 ? 18.906 -24.75 -16.531 1 98.31 269 SER A CA 1
ATOM 2142 C C . SER A 1 269 ? 19.219 -26.062 -15.805 1 98.31 269 SER A C 1
ATOM 2144 O O . SER A 1 269 ? 20.031 -26.078 -14.875 1 98.31 269 SER A O 1
ATOM 2146 N N . LEU A 1 270 ? 18.641 -27.125 -16.219 1 97.94 270 LEU A N 1
ATOM 2147 C CA . LEU A 1 270 ? 18.875 -28.422 -15.594 1 97.94 270 LEU A CA 1
ATOM 2148 C C . LEU A 1 270 ? 20.25 -28.969 -15.961 1 97.94 270 LEU A C 1
ATOM 2150 O O . LEU A 1 270 ? 20.812 -29.781 -15.227 1 97.94 270 LEU A O 1
ATOM 2154 N N . SER A 1 271 ? 20.828 -28.516 -17.047 1 97.56 271 SER A N 1
ATOM 2155 C CA . SER A 1 271 ? 22.141 -28.984 -17.5 1 97.56 271 SER A CA 1
ATOM 2156 C C . SER A 1 271 ? 23.266 -28.188 -16.844 1 97.56 271 SER A C 1
ATOM 2158 O O . SER A 1 271 ? 24.438 -28.578 -16.922 1 97.56 271 SER A O 1
ATOM 2160 N N . TYR A 1 272 ? 22.891 -27.125 -16.203 1 97.12 272 TYR A N 1
ATOM 2161 C CA . TYR A 1 272 ? 23.875 -26.188 -15.664 1 97.12 272 TYR A CA 1
ATOM 2162 C C . TYR A 1 272 ? 24.812 -26.891 -14.688 1 97.12 272 TYR A C 1
ATOM 2164 O O . TYR A 1 272 ? 26.031 -26.781 -14.805 1 97.12 272 TYR A O 1
ATOM 2172 N N . PRO A 1 273 ? 24.297 -27.734 -13.688 1 96.44 273 PRO A N 1
ATOM 2173 C CA . PRO A 1 273 ? 25.203 -28.406 -12.758 1 96.44 273 PRO A CA 1
ATOM 2174 C C . PRO A 1 273 ? 26.203 -29.312 -13.461 1 96.44 273 PRO A C 1
ATOM 2176 O O . PRO A 1 273 ? 27.375 -29.359 -13.078 1 96.44 273 PRO A O 1
ATOM 2179 N N . LEU A 1 274 ? 25.766 -29.953 -14.477 1 95.75 274 LEU A N 1
ATOM 2180 C CA . LEU A 1 274 ? 26.641 -30.891 -15.195 1 95.75 274 LEU A CA 1
ATOM 2181 C C . LEU A 1 274 ? 27.781 -30.141 -15.891 1 95.75 274 LEU A C 1
ATOM 2183 O O . LEU A 1 274 ? 28.922 -30.594 -15.844 1 95.75 274 LEU A O 1
ATOM 2187 N N . VAL A 1 275 ? 27.453 -29.078 -16.484 1 93.62 275 VAL A N 1
ATOM 2188 C CA . VAL A 1 275 ? 28.469 -28.312 -17.219 1 93.62 275 VAL A CA 1
ATOM 2189 C C . VAL A 1 275 ? 29.469 -27.688 -16.234 1 93.62 275 VAL A C 1
ATOM 2191 O O . VAL A 1 275 ? 30.672 -27.734 -16.484 1 93.62 275 VAL A O 1
ATOM 2194 N N . VAL A 1 276 ? 28.953 -27.156 -15.164 1 92.62 276 VAL A N 1
ATOM 2195 C CA . VAL A 1 276 ? 29.797 -26.516 -14.18 1 92.62 276 VAL A CA 1
ATOM 2196 C C . VAL A 1 276 ? 30.734 -27.547 -13.539 1 92.62 276 VAL A C 1
ATOM 2198 O O . VAL A 1 276 ? 31.938 -27.297 -13.406 1 92.62 276 VAL A O 1
ATOM 2201 N N . LEU A 1 277 ? 30.266 -28.688 -13.195 1 93.75 277 LEU A N 1
ATOM 2202 C CA . LEU A 1 277 ? 31.062 -29.719 -12.539 1 93.75 277 LEU A CA 1
ATOM 2203 C C . LEU A 1 277 ? 32.094 -30.312 -13.5 1 93.75 277 LEU A C 1
ATOM 2205 O O . LEU A 1 277 ? 33.219 -30.609 -13.109 1 93.75 277 LEU A O 1
ATOM 2209 N N . THR A 1 278 ? 31.703 -30.469 -14.727 1 91.81 278 THR A N 1
ATOM 2210 C CA . THR A 1 278 ? 32.625 -30.984 -15.727 1 91.81 278 THR A CA 1
ATOM 2211 C C . THR A 1 278 ? 33.75 -29.984 -15.969 1 91.81 278 THR A C 1
ATOM 2213 O O . THR A 1 278 ? 34.938 -30.375 -16.047 1 91.81 278 THR A O 1
ATOM 2216 N N . ALA A 1 279 ? 33.375 -28.797 -16.062 1 88.12 279 ALA A N 1
ATOM 2217 C CA . ALA A 1 279 ? 34.406 -27.75 -16.266 1 88.12 279 ALA A CA 1
ATOM 2218 C C . ALA A 1 279 ? 35.344 -27.688 -15.07 1 88.12 279 ALA A C 1
ATOM 2220 O O . ALA A 1 279 ? 36.562 -27.516 -15.25 1 88.12 279 ALA A O 1
ATOM 2221 N N . ALA A 1 280 ? 34.812 -27.844 -13.938 1 87.75 280 ALA A N 1
ATOM 2222 C CA . ALA A 1 280 ? 35.656 -27.828 -12.734 1 87.75 280 ALA A CA 1
ATOM 2223 C C . ALA A 1 280 ? 36.625 -29.016 -12.727 1 87.75 280 ALA A C 1
ATOM 2225 O O . ALA A 1 280 ? 37.781 -28.875 -12.352 1 87.75 280 ALA A O 1
ATOM 2226 N N . CYS A 1 281 ? 36.219 -30.109 -13.156 1 90.69 281 CYS A N 1
ATOM 2227 C CA . CYS A 1 281 ? 37.031 -31.312 -13.195 1 90.69 281 CYS A CA 1
ATOM 2228 C C . CYS A 1 281 ? 38.125 -31.188 -14.234 1 90.69 281 CYS A C 1
ATOM 2230 O O . CYS A 1 281 ? 39.219 -31.719 -14.039 1 90.69 281 CYS A O 1
ATOM 2232 N N . LEU A 1 282 ? 37.812 -30.484 -15.25 1 87.19 282 LEU A N 1
ATOM 2233 C CA . LEU A 1 282 ? 38.781 -30.328 -16.344 1 87.19 282 LEU A CA 1
ATOM 2234 C C . LEU A 1 282 ? 39.719 -29.156 -16.062 1 87.19 282 LEU A C 1
ATOM 2236 O O . LEU A 1 282 ? 40.656 -28.922 -16.828 1 87.19 282 LEU A O 1
ATOM 2240 N N . GLY A 1 283 ? 39.438 -28.391 -15.016 1 79.06 283 GLY A N 1
ATOM 2241 C CA . GLY A 1 283 ? 40.281 -27.297 -14.617 1 79.06 283 GLY A CA 1
ATOM 2242 C C . GLY A 1 283 ? 40.125 -26.062 -15.477 1 79.06 283 GLY A C 1
ATOM 2243 O O . GLY A 1 283 ? 41.031 -25.25 -15.625 1 79.06 283 GLY A O 1
ATOM 2244 N N . VAL A 1 284 ? 38.938 -26.016 -16.016 1 76.19 284 VAL A N 1
ATOM 2245 C CA . VAL A 1 284 ? 38.688 -24.844 -16.844 1 76.19 284 VAL A CA 1
ATOM 2246 C C . VAL A 1 284 ? 38.25 -23.672 -15.977 1 76.19 284 VAL A C 1
ATOM 2248 O O . VAL A 1 284 ? 37.344 -23.781 -15.164 1 76.19 284 VAL A O 1
ATOM 2251 N N . ARG A 1 285 ? 39 -22.547 -15.891 1 65.06 285 ARG A N 1
ATOM 2252 C CA . ARG A 1 285 ? 38.75 -21.391 -15.031 1 65.06 285 ARG A CA 1
ATOM 2253 C C . ARG A 1 285 ? 38.031 -20.281 -15.812 1 65.06 285 ARG A C 1
ATOM 2255 O O . ARG A 1 285 ? 38.344 -20.047 -16.984 1 65.06 285 ARG A O 1
ATOM 2262 N N . ASN A 1 286 ? 36.906 -19.984 -15.312 1 64.31 286 ASN A N 1
ATOM 2263 C CA . ASN A 1 286 ? 36.219 -18.844 -15.914 1 64.31 286 ASN A CA 1
ATOM 2264 C C . ASN A 1 286 ? 36.688 -17.516 -15.312 1 64.31 286 ASN A C 1
ATOM 2266 O O . ASN A 1 286 ? 36.375 -17.203 -14.164 1 64.31 286 ASN A O 1
ATOM 2270 N N . THR A 1 287 ? 37.656 -16.906 -15.781 1 55.75 287 THR A N 1
ATOM 2271 C CA . THR A 1 287 ? 38.375 -15.789 -15.164 1 55.75 287 THR A CA 1
ATOM 2272 C C . THR A 1 287 ? 37.562 -14.508 -15.273 1 55.75 287 THR A C 1
ATOM 2274 O O . THR A 1 287 ? 37.812 -13.547 -14.539 1 55.75 287 THR A O 1
ATOM 2277 N N . LYS A 1 288 ? 36.656 -14.375 -16.188 1 58.28 288 LYS A N 1
ATOM 2278 C CA . LYS A 1 288 ? 36.156 -13.023 -16.422 1 58.28 288 LYS A CA 1
ATOM 2279 C C . LYS A 1 288 ? 34.812 -12.828 -15.773 1 58.28 288 LYS A C 1
ATOM 2281 O O . LYS A 1 288 ? 34.281 -11.703 -15.727 1 58.28 288 LYS A O 1
ATOM 2286 N N . ASN A 1 289 ? 34.406 -13.93 -15.133 1 65.88 289 ASN A N 1
ATOM 2287 C CA . ASN A 1 289 ? 33.031 -13.766 -14.625 1 65.88 289 ASN A CA 1
ATOM 2288 C C . ASN A 1 289 ? 33.031 -13.242 -13.195 1 65.88 289 ASN A C 1
ATOM 2290 O O . ASN A 1 289 ? 33.906 -13.578 -12.398 1 65.88 289 ASN A O 1
ATOM 2294 N N . ARG A 1 290 ? 32.219 -12.312 -12.938 1 72.19 290 ARG A N 1
ATOM 2295 C CA . ARG A 1 290 ? 32.062 -11.727 -11.609 1 72.19 290 ARG A CA 1
ATOM 2296 C C . ARG A 1 290 ? 31.672 -12.789 -10.586 1 72.19 290 ARG A C 1
ATOM 2298 O O . ARG A 1 290 ? 32.125 -12.766 -9.445 1 72.19 290 ARG A O 1
ATOM 2305 N N . LEU A 1 291 ? 30.844 -13.727 -11.086 1 84.56 291 LEU A N 1
ATOM 2306 C CA . LEU A 1 291 ? 30.438 -14.859 -10.266 1 84.56 291 LEU A CA 1
ATOM 2307 C C . LEU A 1 291 ? 31.062 -16.156 -10.773 1 84.56 291 LEU A C 1
ATOM 2309 O O . LEU A 1 291 ? 30.906 -16.516 -11.945 1 84.56 291 LEU A O 1
ATOM 2313 N N . SER A 1 292 ? 31.844 -16.766 -9.891 1 87.12 292 SER A N 1
ATOM 2314 C CA . SER A 1 292 ? 32.469 -18.031 -10.305 1 87.12 292 SER A CA 1
ATOM 2315 C C . SER A 1 292 ? 31.391 -19.078 -10.594 1 87.12 292 SER A C 1
ATOM 2317 O O . SER A 1 292 ? 30.281 -19.016 -10.055 1 87.12 292 SER A O 1
ATOM 2319 N N . PRO A 1 293 ? 31.688 -20.062 -11.469 1 89.25 293 PRO A N 1
ATOM 2320 C CA . PRO A 1 293 ? 30.719 -21.109 -11.789 1 89.25 293 PRO A CA 1
ATOM 2321 C C . PRO A 1 293 ? 30.266 -21.875 -10.562 1 89.25 293 PRO A C 1
ATOM 2323 O O . PRO A 1 293 ? 29.078 -22.219 -10.445 1 89.25 293 PRO A O 1
ATOM 2326 N N . MET A 1 294 ? 31.141 -22.109 -9.641 1 91.06 294 MET A N 1
ATOM 2327 C CA . MET A 1 294 ? 30.781 -22.844 -8.43 1 91.06 294 MET A CA 1
ATOM 2328 C C . MET A 1 294 ? 29.859 -22.016 -7.547 1 91.06 294 MET A C 1
ATOM 2330 O O . MET A 1 294 ? 28.953 -22.547 -6.91 1 91.06 294 MET A O 1
ATOM 2334 N N . GLN A 1 295 ? 30.094 -20.734 -7.492 1 92.75 295 GLN A N 1
ATOM 2335 C CA . GLN A 1 295 ? 29.203 -19.844 -6.77 1 92.75 295 GLN A CA 1
ATOM 2336 C C . GLN A 1 295 ? 27.828 -19.766 -7.441 1 92.75 295 GLN A C 1
ATOM 2338 O O . GLN A 1 295 ? 26.797 -19.672 -6.766 1 92.75 295 GLN A O 1
ATOM 2343 N N . GLY A 1 296 ? 27.891 -19.75 -8.75 1 94.62 296 GLY A N 1
ATOM 2344 C CA . GLY A 1 296 ? 26.641 -19.812 -9.492 1 94.62 296 GLY A CA 1
ATOM 2345 C C . GLY A 1 296 ? 25.844 -21.062 -9.219 1 94.62 296 GLY A C 1
ATOM 2346 O O . GLY A 1 296 ? 24.609 -21 -9.078 1 94.62 296 GLY A O 1
ATOM 2347 N N . LEU A 1 297 ? 26.562 -22.125 -9.203 1 95.69 297 LEU A N 1
ATOM 2348 C CA . LEU A 1 297 ? 25.906 -23.391 -8.906 1 95.69 297 LEU A CA 1
ATOM 2349 C C . LEU A 1 297 ? 25.281 -23.375 -7.516 1 95.69 297 LEU A C 1
ATOM 2351 O O . LEU A 1 297 ? 24.188 -23.875 -7.312 1 95.69 297 LEU A O 1
ATOM 2355 N N . TRP A 1 298 ? 25.953 -22.828 -6.512 1 96.19 298 TRP A N 1
ATOM 2356 C CA . TRP A 1 298 ? 25.422 -22.672 -5.16 1 96.19 298 TRP A CA 1
ATOM 2357 C C . TRP A 1 298 ? 24.172 -21.781 -5.168 1 96.19 298 TRP A C 1
ATOM 2359 O O . TRP A 1 298 ? 23.172 -22.094 -4.504 1 96.19 298 TRP A O 1
ATOM 2369 N N . LEU A 1 299 ? 24.234 -20.734 -5.926 1 96.81 299 LEU A N 1
ATOM 2370 C CA . LEU A 1 299 ? 23.109 -19.812 -6.062 1 96.81 299 LEU A CA 1
ATOM 2371 C C . LEU A 1 299 ? 21.906 -20.516 -6.668 1 96.81 299 LEU A C 1
ATOM 2373 O O . LEU A 1 299 ? 20.766 -20.156 -6.367 1 96.81 299 LEU A O 1
ATOM 2377 N N . MET A 1 300 ? 22.125 -21.531 -7.469 1 98.12 300 MET A N 1
ATOM 2378 C CA . MET A 1 300 ? 21.047 -22.25 -8.172 1 98.12 300 MET A CA 1
ATOM 2379 C C . MET A 1 300 ? 20.531 -23.422 -7.344 1 98.12 300 MET A C 1
ATOM 2381 O O . MET A 1 300 ? 19.531 -24.031 -7.688 1 98.12 300 MET A O 1
ATOM 2385 N N . SER A 1 301 ? 21.109 -23.672 -6.18 1 98.25 301 SER A N 1
ATOM 2386 C CA . SER A 1 301 ? 20.766 -24.828 -5.367 1 98.25 301 SER A CA 1
ATOM 2387 C C . SER A 1 301 ? 19.297 -24.781 -4.934 1 98.25 301 SER A C 1
ATOM 2389 O O . SER A 1 301 ? 18.656 -25.812 -4.785 1 98.25 301 SER A O 1
ATOM 2391 N N . PRO A 1 302 ? 18.672 -23.562 -4.719 1 98.62 302 PRO A N 1
ATOM 2392 C CA . PRO A 1 302 ? 17.25 -23.547 -4.375 1 98.62 302 PRO A CA 1
ATOM 2393 C C . PRO A 1 302 ? 16.375 -24.203 -5.434 1 98.62 302 PRO A C 1
ATOM 2395 O O . PRO A 1 302 ? 15.398 -24.875 -5.098 1 98.62 302 PRO A O 1
ATOM 2398 N N . LEU A 1 303 ? 16.688 -24 -6.711 1 98.81 303 LEU A N 1
ATOM 2399 C CA . LEU A 1 303 ? 15.922 -24.609 -7.789 1 98.81 303 LEU A CA 1
ATOM 2400 C C . LEU A 1 303 ? 15.969 -26.125 -7.699 1 98.81 303 LEU A C 1
ATOM 2402 O O . LEU A 1 303 ? 14.922 -26.781 -7.719 1 98.81 303 LEU A O 1
ATOM 2406 N N . TYR A 1 304 ? 17.156 -26.656 -7.559 1 98.56 304 TYR A N 1
ATOM 2407 C CA . TYR A 1 304 ? 17.344 -28.109 -7.602 1 98.56 304 TYR A CA 1
ATOM 2408 C C . TYR A 1 304 ? 16.812 -28.766 -6.332 1 98.56 304 TYR A C 1
ATOM 2410 O O . TYR A 1 304 ? 16.234 -29.844 -6.379 1 98.56 304 TYR A O 1
ATOM 2418 N N . LEU A 1 305 ? 17.031 -28.062 -5.223 1 98.62 305 LEU A N 1
ATOM 2419 C CA . LEU A 1 305 ? 16.453 -28.547 -3.971 1 98.62 305 LEU A CA 1
ATOM 2420 C C . LEU A 1 305 ? 14.938 -28.609 -4.047 1 98.62 305 LEU A C 1
ATOM 2422 O O . LEU A 1 305 ? 14.328 -29.594 -3.633 1 98.62 305 LEU A O 1
ATOM 2426 N N . TRP A 1 306 ? 14.336 -27.547 -4.566 1 98.62 306 TRP A N 1
ATOM 2427 C CA . TRP A 1 306 ? 12.883 -27.469 -4.703 1 98.62 306 TRP A CA 1
ATOM 2428 C C . TRP A 1 306 ? 12.359 -28.578 -5.605 1 98.62 306 TRP A C 1
ATOM 2430 O O . TRP A 1 306 ? 11.391 -29.25 -5.266 1 98.62 306 TRP A O 1
ATOM 2440 N N . LEU A 1 307 ? 12.992 -28.75 -6.746 1 98.38 307 LEU A N 1
ATOM 2441 C CA . LEU A 1 307 ? 12.57 -29.781 -7.691 1 98.38 307 LEU A CA 1
ATOM 2442 C C . LEU A 1 307 ? 12.695 -31.172 -7.078 1 98.38 307 LEU A C 1
ATOM 2444 O O . LEU A 1 307 ? 11.836 -32.031 -7.285 1 98.38 307 LEU A O 1
ATOM 2448 N N . PHE A 1 308 ? 13.766 -31.375 -6.32 1 97.81 308 PHE A N 1
ATOM 2449 C CA . PHE A 1 308 ? 13.984 -32.656 -5.672 1 97.81 308 PHE A CA 1
ATOM 2450 C C . PHE A 1 308 ? 12.875 -32.969 -4.672 1 97.81 308 PHE A C 1
ATOM 2452 O O . PHE A 1 308 ? 12.289 -34.031 -4.688 1 97.81 308 PHE A O 1
ATOM 2459 N N . VAL A 1 309 ? 12.508 -32 -3.85 1 97 309 VAL A N 1
ATOM 2460 C CA . VAL A 1 309 ? 11.508 -32.156 -2.799 1 97 309 VAL A CA 1
ATOM 2461 C C . VAL A 1 309 ? 10.141 -32.469 -3.42 1 97 309 VAL A C 1
ATOM 2463 O O . VAL A 1 309 ? 9.438 -33.375 -2.986 1 97 309 VAL A O 1
ATOM 2466 N N . PHE A 1 310 ? 9.766 -31.766 -4.457 1 96.25 310 PHE A N 1
ATOM 2467 C CA . PHE A 1 310 ? 8.414 -31.906 -4.992 1 96.25 310 PHE A CA 1
ATOM 2468 C C . PHE A 1 310 ? 8.328 -33.062 -5.98 1 96.25 310 PHE A C 1
ATOM 2470 O O . PHE A 1 310 ? 7.246 -33.594 -6.242 1 96.25 310 PHE A O 1
ATOM 2477 N N . ALA A 1 311 ? 9.508 -33.469 -6.504 1 95.88 311 ALA A N 1
ATOM 2478 C CA . ALA A 1 311 ? 9.516 -34.656 -7.363 1 95.88 311 ALA A CA 1
ATOM 2479 C C . ALA A 1 311 ? 9.133 -35.906 -6.582 1 95.88 311 ALA A C 1
ATOM 2481 O O . ALA A 1 311 ? 8.484 -36.812 -7.121 1 95.88 311 ALA A O 1
ATOM 2482 N N . ILE A 1 312 ? 9.438 -35.938 -5.348 1 94.25 312 ILE A N 1
ATOM 2483 C CA . ILE A 1 312 ? 9.242 -37.156 -4.57 1 94.25 312 ILE A CA 1
ATOM 2484 C C . ILE A 1 312 ? 7.844 -37.156 -3.955 1 94.25 312 ILE A C 1
ATOM 2486 O O . ILE A 1 312 ? 7.359 -38.188 -3.492 1 94.25 312 ILE A O 1
ATOM 2490 N N . GLN A 1 313 ? 7.176 -35.969 -3.924 1 92.31 313 GLN A N 1
ATOM 2491 C CA . GLN A 1 313 ? 5.824 -35.906 -3.381 1 92.31 313 GLN A CA 1
ATOM 2492 C C . GLN A 1 313 ? 4.836 -36.625 -4.312 1 92.31 313 GLN A C 1
ATOM 2494 O O . GLN A 1 313 ? 4.883 -36.438 -5.531 1 92.31 313 GLN A O 1
ATOM 2499 N N . PRO A 1 314 ? 3.963 -37.438 -3.777 1 92 314 PRO A N 1
ATOM 2500 C CA . PRO A 1 314 ? 2.973 -38.094 -4.617 1 92 314 PRO A CA 1
ATOM 2501 C C . PRO A 1 314 ? 1.957 -37.125 -5.227 1 92 314 PRO A C 1
ATOM 2503 O O . PRO A 1 314 ? 1.631 -37.25 -6.41 1 92 314 PRO A O 1
ATOM 2506 N N . HIS A 1 315 ? 1.407 -36.281 -4.383 1 91.94 315 HIS A N 1
ATOM 2507 C CA . HIS A 1 315 ? 0.472 -35.25 -4.871 1 91.94 315 HIS A CA 1
ATOM 2508 C C . HIS A 1 315 ? 1.205 -34.125 -5.578 1 91.94 315 HIS A C 1
ATOM 2510 O O . HIS A 1 315 ? 2.139 -33.562 -5.02 1 91.94 315 HIS A O 1
ATOM 2516 N N . LYS A 1 316 ? 0.8 -33.906 -6.879 1 94.69 316 LYS A N 1
ATOM 2517 C CA . LYS A 1 316 ? 1.492 -32.906 -7.684 1 94.69 316 LYS A CA 1
ATOM 2518 C C . LYS A 1 316 ? 0.504 -31.938 -8.312 1 94.69 316 LYS A C 1
ATOM 2520 O O . LYS A 1 316 ? -0.586 -32.344 -8.734 1 94.69 316 LYS A O 1
ATOM 2525 N N . GLU A 1 317 ? 0.837 -30.703 -8.258 1 94.25 317 GLU A N 1
ATOM 2526 C CA . GLU A 1 317 ? 0.148 -29.609 -8.945 1 94.25 317 GLU A CA 1
ATOM 2527 C C . GLU A 1 317 ? 1.142 -28.672 -9.609 1 94.25 317 GLU A C 1
ATOM 2529 O O . GLU A 1 317 ? 2.227 -28.422 -9.086 1 94.25 317 GLU A O 1
ATOM 2534 N N . GLU A 1 318 ? 0.802 -28.203 -10.727 1 95.69 318 GLU A N 1
ATOM 2535 C CA . GLU A 1 318 ? 1.665 -27.297 -11.469 1 95.69 318 GLU A CA 1
ATOM 2536 C C . GLU A 1 318 ? 2.082 -26.109 -10.594 1 95.69 318 GLU A C 1
ATOM 2538 O O . GLU A 1 318 ? 3.25 -25.703 -10.594 1 95.69 318 GLU A O 1
ATOM 2543 N N . ARG A 1 319 ? 1.127 -25.578 -9.773 1 96.81 319 ARG A N 1
ATOM 2544 C CA . ARG A 1 319 ? 1.359 -24.359 -9 1 96.81 319 ARG A CA 1
ATOM 2545 C C . ARG A 1 319 ? 2.381 -24.609 -7.891 1 96.81 319 ARG A C 1
ATOM 2547 O O . ARG A 1 319 ? 2.936 -23.656 -7.332 1 96.81 319 ARG A O 1
ATOM 2554 N N . PHE A 1 320 ? 2.633 -25.859 -7.531 1 97.19 320 PHE A N 1
ATOM 2555 C CA . PHE A 1 320 ? 3.594 -26.156 -6.477 1 97.19 320 PHE A CA 1
ATOM 2556 C C . PHE A 1 320 ? 5.004 -25.766 -6.902 1 97.19 320 PHE A C 1
ATOM 2558 O O . PHE A 1 320 ? 5.883 -25.578 -6.059 1 97.19 320 PHE A O 1
ATOM 2565 N N . ILE A 1 321 ? 5.238 -25.594 -8.195 1 98.38 321 ILE A N 1
ATOM 2566 C CA . ILE A 1 321 ? 6.594 -25.312 -8.664 1 98.38 321 ILE A CA 1
ATOM 2567 C C . ILE A 1 321 ? 6.754 -23.812 -8.922 1 98.38 321 ILE A C 1
ATOM 2569 O O . ILE A 1 321 ? 7.863 -23.344 -9.156 1 98.38 321 ILE A O 1
ATOM 2573 N N . PHE A 1 322 ? 5.703 -22.984 -8.734 1 98.38 322 PHE A N 1
ATOM 2574 C CA . PHE A 1 322 ? 5.715 -21.562 -9.031 1 98.38 322 PHE A CA 1
ATOM 2575 C C . PHE A 1 322 ? 6.84 -20.859 -8.281 1 98.38 322 PHE A C 1
ATOM 2577 O O . PHE A 1 322 ? 7.52 -19.984 -8.828 1 98.38 322 PHE A O 1
ATOM 2584 N N . PRO A 1 323 ? 7.137 -21.219 -7.039 1 98.62 323 PRO A N 1
ATOM 2585 C CA . PRO A 1 323 ? 8.109 -20.453 -6.25 1 98.62 323 PRO A CA 1
ATOM 2586 C C . PRO A 1 323 ? 9.477 -20.375 -6.914 1 98.62 323 PRO A C 1
ATOM 2588 O O . PRO A 1 323 ? 10.219 -19.422 -6.688 1 98.62 323 PRO A O 1
ATOM 2591 N N . VAL A 1 324 ? 9.805 -21.312 -7.805 1 98.81 324 VAL A N 1
ATOM 2592 C CA . VAL A 1 324 ? 11.172 -21.328 -8.32 1 98.81 324 VAL A CA 1
ATOM 2593 C C . VAL A 1 324 ? 11.156 -21.031 -9.82 1 98.81 324 VAL A C 1
ATOM 2595 O O . VAL A 1 324 ? 12.172 -21.188 -10.5 1 98.81 324 VAL A O 1
ATOM 2598 N N . TYR A 1 325 ? 10.047 -20.594 -10.359 1 98.81 325 TYR A N 1
ATOM 2599 C CA . TYR A 1 325 ? 9.906 -20.359 -11.789 1 98.81 325 TYR A CA 1
ATOM 2600 C C . TYR A 1 325 ? 10.953 -19.375 -12.289 1 98.81 325 TYR A C 1
ATOM 2602 O O . TYR A 1 325 ? 11.578 -19.594 -13.328 1 98.81 325 TYR A O 1
ATOM 2610 N N . PRO A 1 326 ? 11.305 -18.297 -11.508 1 98.75 326 PRO A N 1
ATOM 2611 C CA . PRO A 1 326 ? 12.289 -17.344 -12.023 1 98.75 326 PRO A CA 1
ATOM 2612 C C . PRO A 1 326 ? 13.695 -17.938 -12.133 1 98.75 326 PRO A C 1
ATOM 2614 O O . PRO A 1 326 ? 14.555 -17.359 -12.805 1 98.75 326 PRO A O 1
ATOM 2617 N N . LEU A 1 327 ? 13.914 -19.062 -11.516 1 98.88 327 LEU A N 1
ATOM 2618 C CA . LEU A 1 327 ? 15.258 -19.609 -11.43 1 98.88 327 LEU A CA 1
ATOM 2619 C C . LEU A 1 327 ? 15.602 -20.422 -12.68 1 98.88 327 LEU A C 1
ATOM 2621 O O . LEU A 1 327 ? 16.781 -20.641 -12.969 1 98.88 327 LEU A O 1
ATOM 2625 N N . PHE A 1 328 ? 14.609 -20.828 -13.438 1 98.88 328 PHE A N 1
ATOM 2626 C CA . PHE A 1 328 ? 14.898 -21.5 -14.711 1 98.88 328 PHE A CA 1
ATOM 2627 C C . PHE A 1 328 ? 15.586 -20.547 -15.68 1 98.88 328 PHE A C 1
ATOM 2629 O O . PHE A 1 328 ? 16.562 -20.906 -16.328 1 98.88 328 PHE A O 1
ATOM 2636 N N . ALA A 1 329 ? 15.031 -19.328 -15.719 1 98.81 329 ALA A N 1
ATOM 2637 C CA . ALA A 1 329 ? 15.648 -18.297 -16.547 1 98.81 329 ALA A CA 1
ATOM 2638 C C . ALA A 1 329 ? 17.062 -17.984 -16.062 1 98.81 329 ALA A C 1
ATOM 2640 O O . ALA A 1 329 ? 17.984 -17.797 -16.859 1 98.81 329 ALA A O 1
ATOM 2641 N N . LEU A 1 330 ? 17.25 -17.922 -14.758 1 98.75 330 LEU A N 1
ATOM 2642 C CA . LEU A 1 330 ? 18.547 -17.594 -14.195 1 98.75 330 LEU A CA 1
ATOM 2643 C C . LEU A 1 330 ? 19.578 -18.672 -14.508 1 98.75 330 LEU A C 1
ATOM 2645 O O . LEU A 1 330 ? 20.703 -18.375 -14.93 1 98.75 330 LEU A O 1
ATOM 2649 N N . GLY A 1 331 ? 19.188 -19.938 -14.305 1 98.44 331 GLY A N 1
ATOM 2650 C CA . GLY A 1 331 ? 20.094 -21.031 -14.641 1 98.44 331 GLY A CA 1
ATOM 2651 C C . GLY A 1 331 ? 20.5 -21.031 -16.109 1 98.44 331 GLY A C 1
ATOM 2652 O O . GLY A 1 331 ? 21.656 -21.312 -16.422 1 98.44 331 GLY A O 1
ATOM 2653 N N . THR A 1 332 ? 19.594 -20.719 -16.922 1 98.69 332 THR A N 1
ATOM 2654 C CA . THR A 1 332 ? 19.875 -20.656 -18.359 1 98.69 332 THR A CA 1
ATOM 2655 C C . THR A 1 332 ? 20.844 -19.531 -18.672 1 98.69 332 THR A C 1
ATOM 2657 O O . THR A 1 332 ? 21.781 -19.703 -19.438 1 98.69 332 THR A O 1
ATOM 2660 N N . ALA A 1 333 ? 20.578 -18.359 -18.094 1 98.06 333 ALA A N 1
ATOM 2661 C CA . ALA A 1 333 ? 21.453 -17.219 -18.312 1 98.06 333 ALA A CA 1
ATOM 2662 C C . ALA A 1 333 ? 22.875 -17.5 -17.844 1 98.06 333 ALA A C 1
ATOM 2664 O O . ALA A 1 333 ? 23.844 -17.188 -18.531 1 98.06 333 ALA A O 1
ATOM 2665 N N . LEU A 1 334 ? 23.016 -18.141 -16.719 1 96.88 334 LEU A N 1
ATOM 2666 C CA . LEU A 1 334 ? 24.328 -18.469 -16.172 1 96.88 334 LEU A CA 1
ATOM 2667 C C . LEU A 1 334 ? 25.031 -19.5 -17.047 1 96.88 334 LEU A C 1
ATOM 2669 O O . LEU A 1 334 ? 26.234 -19.391 -17.281 1 96.88 334 LEU A O 1
ATOM 2673 N N . LEU A 1 335 ? 24.312 -20.453 -17.469 1 97.06 335 LEU A N 1
ATOM 2674 C CA . LEU A 1 335 ? 24.922 -21.469 -18.328 1 97.06 335 LEU A CA 1
ATOM 2675 C C . LEU A 1 335 ? 25.391 -20.859 -19.641 1 97.06 335 LEU A C 1
ATOM 2677 O O . LEU A 1 335 ? 26.5 -21.156 -20.094 1 97.06 335 LEU A O 1
ATOM 2681 N N . MET A 1 336 ? 24.562 -20.094 -20.266 1 96.69 336 MET A N 1
ATOM 2682 C CA . MET A 1 336 ? 24.938 -19.469 -21.531 1 96.69 336 MET A CA 1
ATOM 2683 C C . MET A 1 336 ? 26.172 -18.578 -21.359 1 96.69 336 MET A C 1
ATOM 2685 O O . MET A 1 336 ? 27.062 -18.578 -22.203 1 96.69 336 MET A O 1
ATOM 2689 N N . ASP A 1 337 ? 26.172 -17.859 -20.297 1 93.94 337 ASP A N 1
ATOM 2690 C CA . ASP A 1 337 ? 27.328 -17.016 -20 1 93.94 337 ASP A CA 1
ATOM 2691 C C . ASP A 1 337 ? 28.609 -17.859 -19.906 1 93.94 337 ASP A C 1
ATOM 2693 O O . ASP A 1 337 ? 29.656 -17.469 -20.406 1 93.94 337 ASP A O 1
ATOM 2697 N N . GLN A 1 338 ? 28.531 -18.984 -19.281 1 92.06 338 GLN A N 1
ATOM 2698 C CA . GLN A 1 338 ? 29.656 -19.906 -19.156 1 92.06 338 GLN A CA 1
ATOM 2699 C C . GLN A 1 338 ? 30.062 -20.469 -20.516 1 92.06 338 GLN A C 1
ATOM 2701 O O . GLN A 1 338 ? 31.25 -20.562 -20.828 1 92.06 338 GLN A O 1
ATOM 2706 N N . LEU A 1 339 ? 29.125 -20.828 -21.297 1 93.56 339 LEU A N 1
ATOM 2707 C CA . LEU A 1 339 ? 29.406 -21.375 -22.625 1 93.56 339 LEU A CA 1
ATOM 2708 C C . LEU A 1 339 ? 30.047 -20.328 -23.516 1 93.56 339 LEU A C 1
ATOM 2710 O O . LEU A 1 339 ? 30.953 -20.641 -24.297 1 93.56 339 LEU A O 1
ATOM 2714 N N . PHE A 1 340 ? 29.547 -19.109 -23.453 1 93.12 340 PHE A N 1
ATOM 2715 C CA . PHE A 1 340 ? 30.156 -18.016 -24.203 1 93.12 340 PHE A CA 1
ATOM 2716 C C . PHE A 1 340 ? 31.641 -17.875 -23.844 1 93.12 340 PHE A C 1
ATOM 2718 O O . PHE A 1 340 ? 32.469 -17.672 -24.703 1 93.12 340 PHE A O 1
ATOM 2725 N N . SER A 1 341 ? 31.859 -17.969 -22.547 1 89.62 341 SER A N 1
ATOM 2726 C CA . SER A 1 341 ? 33.219 -17.828 -22.062 1 89.62 341 SER A CA 1
ATOM 2727 C C . SER A 1 341 ? 34.094 -18.984 -22.562 1 89.62 341 SER A C 1
ATOM 2729 O O . SER A 1 341 ? 35.281 -18.766 -22.922 1 89.62 341 SER A O 1
ATOM 2731 N N . HIS A 1 342 ? 33.625 -20.172 -22.547 1 89 342 HIS A N 1
ATOM 2732 C CA . HIS A 1 342 ? 34.375 -21.328 -23.062 1 89 342 HIS A CA 1
ATOM 2733 C C . HIS A 1 342 ? 34.688 -21.156 -24.547 1 89 342 HIS A C 1
ATOM 2735 O O . HIS A 1 342 ? 35.812 -21.469 -24.969 1 89 342 HIS A O 1
ATOM 2741 N N . MET A 1 343 ? 33.75 -20.688 -25.281 1 91.44 343 MET A N 1
ATOM 2742 C CA . MET A 1 343 ? 33.938 -20.469 -26.703 1 91.44 343 MET A CA 1
ATOM 2743 C C . MET A 1 343 ? 35.031 -19.422 -26.953 1 91.44 343 MET A C 1
ATOM 2745 O O . MET A 1 343 ? 35.812 -19.547 -27.875 1 91.44 343 MET A O 1
ATOM 2749 N N . ARG A 1 344 ? 35 -18.453 -26.203 1 90.25 344 ARG A N 1
ATOM 2750 C CA . ARG A 1 344 ? 36 -17.406 -26.328 1 90.25 344 ARG A CA 1
ATOM 2751 C C . ARG A 1 344 ? 37.406 -17.953 -26.016 1 90.25 344 ARG A C 1
ATOM 2753 O O . ARG A 1 344 ? 38.375 -17.531 -26.625 1 90.25 344 ARG A O 1
ATOM 2760 N N . ARG A 1 345 ? 37.438 -18.797 -25.094 1 86.12 345 ARG A N 1
ATOM 2761 C CA . ARG A 1 345 ? 38.719 -19.391 -24.688 1 86.12 345 ARG A CA 1
ATOM 2762 C C . ARG A 1 345 ? 39.25 -20.328 -25.781 1 86.12 345 ARG A C 1
ATOM 2764 O O . ARG A 1 345 ? 40.469 -20.359 -26.047 1 86.12 345 ARG A O 1
ATOM 2771 N N . ILE A 1 346 ? 38.438 -20.984 -26.344 1 88.88 346 ILE A N 1
ATOM 2772 C CA . ILE A 1 346 ? 38.812 -22 -27.328 1 88.88 346 ILE A CA 1
ATOM 2773 C C . ILE A 1 346 ? 39.125 -21.328 -28.672 1 88.88 346 ILE A C 1
ATOM 2775 O O . ILE A 1 346 ? 40.125 -21.625 -29.312 1 88.88 346 ILE A O 1
ATOM 2779 N N . LEU A 1 347 ? 38.312 -20.375 -29.047 1 93.69 347 LEU A N 1
ATOM 2780 C CA . LEU A 1 347 ? 38.406 -19.828 -30.406 1 93.69 347 LEU A CA 1
ATOM 2781 C C . LEU A 1 347 ? 39.062 -18.438 -30.391 1 93.69 347 LEU A C 1
ATOM 2783 O O . LEU A 1 347 ? 39.469 -17.938 -31.422 1 93.69 347 LEU A O 1
ATOM 2787 N N . GLY A 1 348 ? 39.188 -17.844 -29.266 1 90.62 348 GLY A N 1
ATOM 2788 C CA . GLY A 1 348 ? 39.594 -16.453 -29.172 1 90.62 348 GLY A CA 1
ATOM 2789 C C . GLY A 1 348 ? 38.438 -15.469 -29.266 1 90.62 348 GLY A C 1
ATOM 2790 O O . GLY A 1 348 ? 37.344 -15.828 -29.719 1 90.62 348 GLY A O 1
ATOM 2791 N N . ALA A 1 349 ? 38.594 -14.172 -28.922 1 86.31 349 ALA A N 1
ATOM 2792 C CA . ALA A 1 349 ? 37.562 -13.148 -28.812 1 86.31 349 ALA A CA 1
ATOM 2793 C C . ALA A 1 349 ? 36.938 -12.852 -30.172 1 86.31 349 ALA A C 1
ATOM 2795 O O . ALA A 1 349 ? 35.719 -12.719 -30.297 1 86.31 349 ALA A O 1
ATOM 2796 N N . GLY A 1 350 ? 37.75 -12.641 -31.141 1 89.5 350 GLY A N 1
ATOM 2797 C CA . GLY A 1 350 ? 37.281 -12.289 -32.469 1 89.5 350 GLY A CA 1
ATOM 2798 C C . GLY A 1 350 ? 36.5 -13.398 -33.125 1 89.5 350 GLY A C 1
ATOM 2799 O O . GLY A 1 350 ? 35.375 -13.188 -33.594 1 89.5 350 GLY A O 1
ATOM 2800 N N . ARG A 1 351 ? 36.938 -14.617 -33.094 1 93.12 351 ARG A N 1
ATOM 2801 C CA . ARG A 1 351 ? 36.344 -15.742 -33.812 1 93.12 351 ARG A CA 1
ATOM 2802 C C . ARG A 1 351 ? 35.125 -16.297 -33.062 1 93.12 351 ARG A C 1
ATOM 2804 O O . ARG A 1 351 ? 34.281 -16.969 -33.625 1 93.12 351 ARG A O 1
ATOM 2811 N N . SER A 1 352 ? 35.094 -16.062 -31.75 1 93.44 352 SER A N 1
ATOM 2812 C CA . SER A 1 352 ? 34 -16.594 -30.938 1 93.44 352 SER A CA 1
ATOM 2813 C C . SER A 1 352 ? 32.781 -15.695 -31 1 93.44 352 SER A C 1
ATOM 2815 O O . SER A 1 352 ? 31.672 -16.109 -30.625 1 93.44 352 SER A O 1
ATOM 2817 N N . SER A 1 353 ? 32.938 -14.523 -31.547 1 94 353 SER A N 1
ATOM 2818 C CA . SER A 1 353 ? 31.844 -13.547 -31.531 1 94 353 SER A CA 1
ATOM 2819 C C . SER A 1 353 ? 30.641 -14.062 -32.312 1 94 353 SER A C 1
ATOM 2821 O O . SER A 1 353 ? 29.516 -14.008 -31.812 1 94 353 SER A O 1
ATOM 2823 N N . PHE A 1 354 ? 30.859 -14.57 -33.469 1 94.56 354 PHE A N 1
ATOM 2824 C CA . PHE A 1 354 ? 29.766 -15.016 -34.312 1 94.56 354 PHE A CA 1
ATOM 2825 C C . PHE A 1 354 ? 29.094 -16.25 -33.719 1 94.56 354 PHE A C 1
ATOM 2827 O O . PHE A 1 354 ? 27.875 -16.266 -33.531 1 94.56 354 PHE A O 1
ATOM 2834 N N . PRO A 1 355 ? 29.812 -17.281 -33.375 1 94.81 355 PRO A N 1
ATOM 2835 C CA . PRO A 1 355 ? 29.172 -18.453 -32.75 1 94.81 355 PRO A CA 1
ATOM 2836 C C . PRO A 1 355 ? 28.422 -18.109 -31.469 1 94.81 355 PRO A C 1
ATOM 2838 O O . PRO A 1 355 ? 27.359 -18.656 -31.203 1 94.81 355 PRO A O 1
ATOM 2841 N N . ASN A 1 356 ? 28.953 -17.312 -30.641 1 95.31 356 ASN A N 1
ATOM 2842 C CA . ASN A 1 356 ? 28.297 -16.891 -29.406 1 95.31 356 ASN A CA 1
ATOM 2843 C C . ASN A 1 356 ? 26.984 -16.156 -29.688 1 95.31 356 ASN A C 1
ATOM 2845 O O . ASN A 1 356 ? 25.969 -16.406 -29.047 1 95.31 356 ASN A O 1
ATOM 2849 N N . ARG A 1 357 ? 27.016 -15.266 -30.625 1 95.5 357 ARG A N 1
ATOM 2850 C CA . ARG A 1 357 ? 25.812 -14.539 -31 1 95.5 357 ARG A CA 1
ATOM 2851 C C . ARG A 1 357 ? 24.75 -15.477 -31.562 1 95.5 357 ARG A C 1
ATOM 2853 O O . ARG A 1 357 ? 23.562 -15.336 -31.281 1 95.5 357 ARG A O 1
ATOM 2860 N N . LEU A 1 358 ? 25.234 -16.391 -32.375 1 96.44 358 LEU A N 1
ATOM 2861 C CA . LEU A 1 358 ? 24.328 -17.359 -32.969 1 96.44 358 LEU A CA 1
ATOM 2862 C C . LEU A 1 358 ? 23.672 -18.219 -31.891 1 96.44 358 LEU A C 1
ATOM 2864 O O . LEU A 1 358 ? 22.469 -18.484 -31.953 1 96.44 358 LEU A O 1
ATOM 2868 N N . MET A 1 359 ? 24.406 -18.656 -30.953 1 96.5 359 MET A N 1
ATOM 2869 C CA . MET A 1 359 ? 23.891 -19.453 -29.844 1 96.5 359 MET A CA 1
ATOM 2870 C C . MET A 1 359 ? 22.859 -18.672 -29.031 1 96.5 359 MET A C 1
ATOM 2872 O O . MET A 1 359 ? 21.781 -19.172 -28.734 1 96.5 359 MET A O 1
ATOM 2876 N N . GLY A 1 360 ? 23.266 -17.469 -28.703 1 96.69 360 GLY A N 1
ATOM 2877 C CA . GLY A 1 360 ? 22.344 -16.609 -27.984 1 96.69 360 GLY A CA 1
ATOM 2878 C C . GLY A 1 360 ? 21.031 -16.391 -28.734 1 96.69 360 GLY A C 1
ATOM 2879 O O . GLY A 1 360 ? 19.953 -16.5 -28.141 1 96.69 360 GLY A O 1
ATOM 2880 N N . PHE A 1 361 ? 21.172 -16.109 -29.969 1 97.19 361 PHE A N 1
ATOM 2881 C CA . PHE A 1 361 ? 19.984 -15.852 -30.797 1 97.19 361 PHE A CA 1
ATOM 2882 C C . PHE A 1 361 ? 19.125 -17.109 -30.922 1 97.19 361 PHE A C 1
ATOM 2884 O O . PHE A 1 361 ? 17.906 -17.031 -30.891 1 97.19 361 PHE A O 1
ATOM 2891 N N . ALA A 1 362 ? 19.75 -18.234 -31.094 1 97.81 362 ALA A N 1
ATOM 2892 C CA . ALA A 1 362 ? 19.016 -19.484 -31.281 1 97.81 362 ALA A CA 1
ATOM 2893 C C . ALA A 1 362 ? 18.234 -19.828 -30.016 1 97.81 362 ALA A C 1
ATOM 2895 O O . ALA A 1 362 ? 17.047 -20.188 -30.109 1 97.81 362 ALA A O 1
ATOM 2896 N N . VAL A 1 363 ? 18.844 -19.75 -28.875 1 98.31 363 VAL A N 1
ATOM 2897 C CA . VAL A 1 363 ? 18.172 -20.078 -27.625 1 98.31 363 VAL A CA 1
ATOM 2898 C C . VAL A 1 363 ? 17.031 -19.094 -27.359 1 98.31 363 VAL A C 1
ATOM 2900 O O . VAL A 1 363 ? 15.938 -19.5 -26.984 1 98.31 363 VAL A O 1
ATOM 2903 N N . LEU A 1 364 ? 17.297 -17.828 -27.578 1 98.19 364 LEU A N 1
ATOM 2904 C CA . LEU A 1 364 ? 16.281 -16.812 -27.344 1 98.19 364 LEU A CA 1
ATOM 2905 C C . LEU A 1 364 ? 15.109 -16.984 -28.328 1 98.19 364 LEU A C 1
ATOM 2907 O O . LEU A 1 364 ? 13.953 -16.766 -27.953 1 98.19 364 LEU A O 1
ATOM 2911 N N . ALA A 1 365 ? 15.422 -17.328 -29.562 1 98.25 365 ALA A N 1
ATOM 2912 C CA . ALA A 1 365 ? 14.383 -17.531 -30.562 1 98.25 365 ALA A CA 1
ATOM 2913 C C . ALA A 1 365 ? 13.461 -18.688 -30.172 1 98.25 365 ALA A C 1
ATOM 2915 O O . ALA A 1 365 ? 12.242 -18.578 -30.312 1 98.25 365 ALA A O 1
ATOM 2916 N N . VAL A 1 366 ? 14.031 -19.734 -29.703 1 98.25 366 VAL A N 1
ATOM 2917 C CA . VAL A 1 366 ? 13.242 -20.891 -29.281 1 98.25 366 VAL A CA 1
ATOM 2918 C C . VAL A 1 366 ? 12.383 -20.5 -28.078 1 98.25 366 VAL A C 1
ATOM 2920 O O . VAL A 1 366 ? 11.188 -20.797 -28.031 1 98.25 366 VAL A O 1
ATOM 2923 N N . ALA A 1 367 ? 12.977 -19.875 -27.094 1 98.38 367 ALA A N 1
ATOM 2924 C CA . ALA A 1 367 ? 12.258 -19.438 -25.906 1 98.38 367 ALA A CA 1
ATOM 2925 C C . ALA A 1 367 ? 11.117 -18.5 -26.266 1 98.38 367 ALA A C 1
ATOM 2927 O O . ALA A 1 367 ? 10.008 -18.609 -25.734 1 98.38 367 ALA A O 1
ATOM 2928 N N . LEU A 1 368 ? 11.406 -17.562 -27.141 1 98.06 368 LEU A N 1
ATOM 2929 C CA . LEU A 1 368 ? 10.422 -16.562 -27.562 1 98.06 368 LEU A CA 1
ATOM 2930 C C . LEU A 1 368 ? 9.281 -17.219 -28.328 1 98.06 368 LEU A C 1
ATOM 2932 O O . LEU A 1 368 ? 8.109 -17 -28.031 1 98.06 368 LEU A O 1
ATOM 2936 N N . CYS A 1 369 ? 9.578 -18.078 -29.297 1 97.75 369 CYS A N 1
ATOM 2937 C CA . CYS A 1 369 ? 8.57 -18.703 -30.141 1 97.75 369 CYS A CA 1
ATOM 2938 C C . CYS A 1 369 ? 7.691 -19.641 -29.344 1 97.75 369 CYS A C 1
ATOM 2940 O O . CYS A 1 369 ? 6.465 -19.547 -29.375 1 97.75 369 CYS A O 1
ATOM 2942 N N . LEU A 1 370 ? 8.297 -20.531 -28.594 1 98.06 370 LEU A N 1
ATOM 2943 C CA . LEU A 1 370 ? 7.52 -21.5 -27.828 1 98.06 370 LEU A CA 1
ATOM 2944 C C . LEU A 1 370 ? 6.797 -20.828 -26.672 1 98.06 370 LEU A C 1
ATOM 2946 O O . LEU A 1 370 ? 5.664 -21.188 -26.344 1 98.06 370 LEU A O 1
ATOM 2950 N N . GLY A 1 371 ? 7.473 -19.891 -26.031 1 98.19 371 GLY A N 1
ATOM 2951 C CA . GLY A 1 371 ? 6.855 -19.172 -24.922 1 98.19 371 GLY A CA 1
ATOM 2952 C C . GLY A 1 371 ? 5.633 -18.375 -25.328 1 98.19 371 GLY A C 1
ATOM 2953 O O . GLY A 1 371 ? 4.559 -18.531 -24.75 1 98.19 371 GLY A O 1
ATOM 2954 N N . VAL A 1 372 ? 5.77 -17.531 -26.344 1 97.81 372 VAL A N 1
ATOM 2955 C CA . VAL A 1 372 ? 4.672 -16.688 -26.812 1 97.81 372 VAL A CA 1
ATOM 2956 C C . VAL A 1 372 ? 3.557 -17.562 -27.375 1 97.81 372 VAL A C 1
ATOM 2958 O O . VAL A 1 372 ? 2.375 -17.297 -27.156 1 97.81 372 VAL A O 1
ATOM 2961 N N . SER A 1 373 ? 3.947 -18.594 -28.094 1 98.25 373 SER A N 1
ATOM 2962 C CA . SER A 1 373 ? 2.965 -19.516 -28.656 1 98.25 373 SER A CA 1
ATOM 2963 C C . SER A 1 373 ? 2.125 -20.156 -27.547 1 98.25 373 SER A C 1
ATOM 2965 O O . SER A 1 373 ? 0.905 -20.266 -27.672 1 98.25 373 SER A O 1
ATOM 2967 N N . ARG A 1 374 ? 2.748 -20.562 -26.5 1 98.25 374 ARG A N 1
ATOM 2968 C CA . ARG A 1 374 ? 2.061 -21.188 -25.375 1 98.25 374 ARG A CA 1
ATOM 2969 C C . ARG A 1 374 ? 1.151 -20.188 -24.672 1 98.25 374 ARG A C 1
ATOM 2971 O O . ARG A 1 374 ? 0.03 -20.516 -24.297 1 98.25 374 ARG A O 1
ATOM 2978 N N . MET A 1 375 ? 1.614 -18.953 -24.5 1 98 375 MET A N 1
ATOM 2979 C CA . MET A 1 375 ? 0.814 -17.906 -23.875 1 98 375 MET A CA 1
ATOM 2980 C C . MET A 1 375 ? -0.447 -17.625 -24.688 1 98 375 MET A C 1
ATOM 2982 O O . MET A 1 375 ? -1.54 -17.531 -24.141 1 98 375 MET A O 1
ATOM 2986 N N . LEU A 1 376 ? -0.287 -17.578 -25.969 1 97.69 376 LEU A N 1
ATOM 2987 C CA . LEU A 1 376 ? -1.417 -17.328 -26.859 1 97.69 376 LEU A CA 1
ATOM 2988 C C . LEU A 1 376 ? -2.396 -18.5 -26.844 1 97.69 376 LEU A C 1
ATOM 2990 O O . LEU A 1 376 ? -3.611 -18.297 -26.781 1 97.69 376 LEU A O 1
ATOM 2994 N N . ALA A 1 377 ? -1.876 -19.703 -26.875 1 97.62 377 ALA A N 1
ATOM 2995 C CA . ALA A 1 377 ? -2.734 -20.891 -26.859 1 97.62 377 ALA A CA 1
ATOM 2996 C C . ALA A 1 377 ? -3.613 -20.906 -25.625 1 97.62 377 ALA A C 1
ATOM 2998 O O . ALA A 1 377 ? -4.828 -21.109 -25.719 1 97.62 377 ALA A O 1
ATOM 2999 N N . THR A 1 378 ? -2.992 -20.656 -24.5 1 96.25 378 THR A N 1
ATOM 3000 C CA . THR A 1 378 ? -3.736 -20.703 -23.25 1 96.25 378 THR A CA 1
ATOM 3001 C C . THR A 1 378 ? -4.773 -19.594 -23.188 1 96.25 378 THR A C 1
ATOM 3003 O O . THR A 1 378 ? -5.887 -19.797 -22.688 1 96.25 378 THR A O 1
ATOM 3006 N N . SER A 1 379 ? -4.457 -18.438 -23.703 1 96.38 379 SER A N 1
ATOM 3007 C CA . SER A 1 379 ? -5.34 -17.266 -23.641 1 96.38 379 SER A CA 1
ATOM 3008 C C . SER A 1 379 ? -6.473 -17.391 -24.656 1 96.38 379 SER A C 1
ATOM 3010 O O . SER A 1 379 ? -7.598 -16.969 -24.375 1 96.38 379 SER A O 1
ATOM 3012 N N . MET A 1 380 ? -6.211 -18.016 -25.75 1 95.94 380 MET A N 1
ATOM 3013 C CA . MET A 1 380 ? -7.18 -18.047 -26.844 1 95.94 380 MET A CA 1
ATOM 3014 C C . MET A 1 380 ? -8.055 -19.297 -26.766 1 95.94 380 MET A C 1
ATOM 3016 O O . MET A 1 380 ? -9.258 -19.234 -27.047 1 95.94 380 MET A O 1
ATOM 3020 N N . TYR A 1 381 ? -7.488 -20.406 -26.391 1 97.31 381 TYR A N 1
ATOM 3021 C CA . TYR A 1 381 ? -8.18 -21.688 -26.484 1 97.31 381 TYR A CA 1
ATOM 3022 C C . TYR A 1 381 ? -9.055 -21.938 -25.25 1 97.31 381 TYR A C 1
ATOM 3024 O O . TYR A 1 381 ? -10.039 -22.672 -25.328 1 97.31 381 TYR A O 1
ATOM 3032 N N . TYR A 1 382 ? -8.719 -21.297 -24.141 1 96.75 382 TYR A N 1
ATOM 3033 C CA . TYR A 1 382 ? -9.305 -21.781 -22.906 1 96.75 382 TYR A CA 1
ATOM 3034 C C . TYR A 1 382 ? -9.883 -20.641 -22.078 1 96.75 382 TYR A C 1
ATOM 3036 O O . TYR A 1 382 ? -9.984 -20.734 -20.859 1 96.75 382 TYR A O 1
ATOM 3044 N N . ARG A 1 383 ? -10.336 -19.578 -22.625 1 95.5 383 ARG A N 1
ATOM 3045 C CA . ARG A 1 383 ? -10.797 -18.391 -21.922 1 95.5 383 ARG A CA 1
ATOM 3046 C C . ARG A 1 383 ? -12.305 -18.422 -21.719 1 95.5 383 ARG A C 1
ATOM 3048 O O . ARG A 1 383 ? -12.859 -17.578 -21 1 95.5 383 ARG A O 1
ATOM 3055 N N . ALA A 1 384 ? -13.039 -19.344 -22.219 1 97.19 384 ALA A N 1
ATOM 3056 C CA . ALA A 1 384 ? -14.5 -19.359 -22.297 1 97.19 384 ALA A CA 1
ATOM 3057 C C . ALA A 1 384 ? -15.109 -19.281 -20.891 1 97.19 384 ALA A C 1
ATOM 3059 O O . ALA A 1 384 ? -16.078 -18.547 -20.672 1 97.19 384 ALA A O 1
ATOM 3060 N N . PRO A 1 385 ? -14.547 -19.984 -19.922 1 97 385 PRO A N 1
ATOM 3061 C CA . PRO A 1 385 ? -15.156 -19.938 -18.594 1 97 385 PRO A CA 1
ATOM 3062 C C . PRO A 1 385 ? -15.164 -18.531 -18 1 97 385 PRO A C 1
ATOM 3064 O O . PRO A 1 385 ? -16.062 -18.203 -17.219 1 97 385 PRO A O 1
ATOM 3067 N N . MET A 1 386 ? -14.258 -17.703 -18.328 1 95.44 386 MET A N 1
ATOM 3068 C CA . MET A 1 386 ? -14.156 -16.375 -17.75 1 95.44 386 MET A CA 1
ATOM 3069 C C . MET A 1 386 ? -15 -15.375 -18.531 1 95.44 386 MET A C 1
ATOM 3071 O O . MET A 1 386 ? -15.281 -14.273 -18.047 1 95.44 386 MET A O 1
ATOM 3075 N N . SER A 1 387 ? -15.484 -15.727 -19.703 1 95.06 387 SER A N 1
ATOM 3076 C CA . SER A 1 387 ? -16.172 -14.75 -20.547 1 95.06 387 SER A CA 1
ATOM 3077 C C . SER A 1 387 ? -17.656 -15.062 -20.672 1 95.06 387 SER A C 1
ATOM 3079 O O . SER A 1 387 ? -18.469 -14.18 -20.938 1 95.06 387 SER A O 1
ATOM 3081 N N . VAL A 1 388 ? -18.031 -16.281 -20.422 1 96.75 388 VAL A N 1
ATOM 3082 C CA . VAL A 1 388 ? -19.375 -16.75 -20.734 1 96.75 388 VAL A CA 1
ATOM 3083 C C . VAL A 1 388 ? -20.391 -16.047 -19.859 1 96.75 388 VAL A C 1
ATOM 3085 O O . VAL A 1 388 ? -21.547 -15.852 -20.266 1 96.75 388 VAL A O 1
ATOM 3088 N N . LEU A 1 389 ? -20.031 -15.609 -18.656 1 96.38 389 LEU A N 1
ATOM 3089 C CA . LEU A 1 389 ? -20.953 -15.039 -17.688 1 96.38 389 LEU A CA 1
ATOM 3090 C C . LEU A 1 389 ? -21.219 -13.562 -17.984 1 96.38 389 LEU A C 1
ATOM 3092 O O . LEU A 1 389 ? -22.109 -12.953 -17.406 1 96.38 389 LEU A O 1
ATOM 3096 N N . SER A 1 390 ? -20.422 -12.938 -18.891 1 93.56 390 SER A N 1
ATOM 3097 C CA . SER A 1 390 ? -20.516 -11.508 -19.172 1 93.56 390 SER A CA 1
ATOM 3098 C C . SER A 1 390 ? -21.859 -11.141 -19.781 1 93.56 390 SER A C 1
ATOM 3100 O O . SER A 1 390 ? -22.281 -9.984 -19.734 1 93.56 390 SER A O 1
ATOM 3102 N N . ASP A 1 391 ? -22.625 -12.133 -20.25 1 92.06 391 ASP A N 1
ATOM 3103 C CA . ASP A 1 391 ? -23.875 -11.867 -20.969 1 92.06 391 ASP A CA 1
ATOM 3104 C C . ASP A 1 391 ? -25.078 -12.008 -20.031 1 92.06 391 ASP A C 1
ATOM 3106 O O . ASP A 1 391 ? -26.219 -11.891 -20.469 1 92.06 391 ASP A O 1
ATOM 3110 N N . LEU A 1 392 ? -24.844 -12.273 -18.781 1 96.38 392 LEU A N 1
ATOM 3111 C CA . LEU A 1 392 ? -25.938 -12.32 -17.828 1 96.38 392 LEU A CA 1
ATOM 3112 C C . LEU A 1 392 ? -26.594 -10.953 -17.656 1 96.38 392 LEU A C 1
ATOM 3114 O O . LEU A 1 392 ? -25.906 -9.977 -17.344 1 96.38 392 LEU A O 1
ATOM 3118 N N . PRO A 1 393 ? -27.844 -10.82 -17.859 1 94.62 393 PRO A N 1
ATOM 3119 C CA . PRO A 1 393 ? -28.516 -9.531 -17.703 1 94.62 393 PRO A CA 1
ATOM 3120 C C . PRO A 1 393 ? -28.688 -9.109 -16.25 1 94.62 393 PRO A C 1
ATOM 3122 O O . PRO A 1 393 ? -28.734 -9.969 -15.359 1 94.62 393 PRO A O 1
ATOM 3125 N N . PRO A 1 394 ? -28.703 -7.812 -16.031 1 92.31 394 PRO A N 1
ATOM 3126 C CA . PRO A 1 394 ? -29.016 -7.375 -14.664 1 92.31 394 PRO A CA 1
ATOM 3127 C C . PRO A 1 394 ? -30.406 -7.801 -14.219 1 92.31 394 PRO A C 1
ATOM 3129 O O . PRO A 1 394 ? -31.328 -7.922 -15.039 1 92.31 394 PRO A O 1
ATOM 3132 N N . THR A 1 395 ? -30.5 -8.125 -12.977 1 93.88 395 THR A N 1
ATOM 3133 C CA . THR A 1 395 ? -31.797 -8.547 -12.438 1 93.88 395 THR A CA 1
ATOM 3134 C C . THR A 1 395 ? -31.984 -8.016 -11.016 1 93.88 395 THR A C 1
ATOM 3136 O O . THR A 1 395 ? -31.016 -7.73 -10.32 1 93.88 395 THR A O 1
ATOM 3139 N N . ASN A 1 396 ? -33.188 -7.801 -10.586 1 92.38 396 ASN A N 1
ATOM 3140 C CA . ASN A 1 396 ? -33.531 -7.391 -9.227 1 92.38 396 ASN A CA 1
ATOM 3141 C C . ASN A 1 396 ? -33.938 -8.586 -8.367 1 92.38 396 ASN A C 1
ATOM 3143 O O . ASN A 1 396 ? -34 -8.469 -7.141 1 92.38 396 ASN A O 1
ATOM 3147 N N . GLU A 1 397 ? -34.156 -9.711 -9.078 1 94.44 397 GLU A N 1
ATOM 3148 C CA . GLU A 1 397 ? -34.469 -10.945 -8.359 1 94.44 397 GLU A CA 1
ATOM 3149 C C . GLU A 1 397 ? -33.219 -11.82 -8.195 1 94.44 397 GLU A C 1
ATOM 3151 O O . GLU A 1 397 ? -32.281 -11.695 -8.961 1 94.44 397 GLU A O 1
ATOM 3156 N N . GLU A 1 398 ? -33.281 -12.602 -7.176 1 95.06 398 GLU A N 1
ATOM 3157 C CA . GLU A 1 398 ? -32.156 -13.547 -7.008 1 95.06 398 GLU A CA 1
ATOM 3158 C C . GLU A 1 398 ? -32.281 -14.727 -7.965 1 95.06 398 GLU A C 1
ATOM 3160 O O . GLU A 1 398 ? -33.281 -15.453 -7.938 1 95.06 398 GLU A O 1
ATOM 3165 N N . LEU A 1 399 ? -31.453 -14.883 -8.844 1 97.56 399 LEU A N 1
ATOM 3166 C CA . LEU A 1 399 ? -31.438 -15.969 -9.82 1 97.56 399 LEU A CA 1
ATOM 3167 C C . LEU A 1 399 ? -30.234 -16.891 -9.586 1 97.56 399 LEU A C 1
ATOM 3169 O O . LEU A 1 399 ? -29.219 -16.453 -9.031 1 97.56 399 LEU A O 1
ATOM 3173 N N . SER A 1 400 ? -30.359 -18.109 -10 1 97.88 400 SER A N 1
ATOM 3174 C CA . SER A 1 400 ? -29.281 -19.094 -9.797 1 97.88 400 SER A CA 1
ATOM 3175 C C . SER A 1 400 ? -28.609 -19.438 -11.109 1 97.88 400 SER A C 1
ATOM 3177 O O . SER A 1 400 ? -29.281 -19.641 -12.133 1 97.88 400 SER A O 1
ATOM 3179 N N . VAL A 1 401 ? -27.375 -19.422 -11.133 1 98.44 401 VAL A N 1
ATOM 3180 C CA . VAL A 1 401 ? -26.547 -19.938 -12.211 1 98.44 401 VAL A CA 1
ATOM 3181 C C . VAL A 1 401 ? -25.891 -21.25 -11.773 1 98.44 401 VAL A C 1
ATOM 3183 O O . VAL A 1 401 ? -25.016 -21.25 -10.906 1 98.44 401 VAL A O 1
ATOM 3186 N N . CYS A 1 402 ? -26.25 -22.281 -12.414 1 98.56 402 CYS A N 1
ATOM 3187 C CA . CYS A 1 402 ? -25.875 -23.594 -11.906 1 98.56 402 CYS A CA 1
ATOM 3188 C C . CYS A 1 402 ? -24.703 -24.156 -12.695 1 98.56 402 CYS A C 1
ATOM 3190 O O . CYS A 1 402 ? -24.531 -23.859 -13.875 1 98.56 402 CYS A O 1
ATOM 3192 N N . TYR A 1 403 ? -23.891 -24.906 -12.023 1 98.44 403 TYR A N 1
ATOM 3193 C CA . TYR A 1 403 ? -22.766 -25.656 -12.578 1 98.44 403 TYR A CA 1
ATOM 3194 C C . TYR A 1 403 ? -22.859 -27.125 -12.219 1 98.44 403 TYR A C 1
ATOM 3196 O O . TYR A 1 403 ? -23.203 -27.484 -11.086 1 98.44 403 TYR A O 1
ATOM 3204 N N . GLY A 1 404 ? -22.656 -27.969 -13.102 1 96.88 404 GLY A N 1
ATOM 3205 C CA . GLY A 1 404 ? -22.5 -29.406 -12.898 1 96.88 404 GLY A CA 1
ATOM 3206 C C . GLY A 1 404 ? -21.094 -29.906 -13.195 1 96.88 404 GLY A C 1
ATOM 3207 O O . GLY A 1 404 ? -20.188 -29.688 -12.398 1 96.88 404 GLY A O 1
ATOM 3208 N N . LYS A 1 405 ? -20.922 -30.438 -14.406 1 95.56 405 LYS A N 1
ATOM 3209 C CA . LYS A 1 405 ? -19.641 -31 -14.781 1 95.56 405 LYS A CA 1
ATOM 3210 C C . LYS A 1 405 ? -18.562 -29.922 -14.898 1 95.56 405 LYS A C 1
ATOM 3212 O O . LYS A 1 405 ? -17.375 -30.219 -14.836 1 95.56 405 LYS A O 1
ATOM 3217 N N . GLU A 1 406 ? -18.906 -28.656 -14.984 1 96.94 406 GLU A N 1
ATOM 3218 C CA . GLU A 1 406 ? -17.953 -27.562 -15.18 1 96.94 406 GLU A CA 1
ATOM 3219 C C . GLU A 1 406 ? -17.688 -26.812 -13.875 1 96.94 406 GLU A C 1
ATOM 3221 O O . GLU A 1 406 ? -17.172 -25.703 -13.891 1 96.94 406 GLU A O 1
ATOM 3226 N N . TRP A 1 407 ? -18.016 -27.422 -12.758 1 97.56 407 TRP A N 1
ATOM 3227 C CA . TRP A 1 407 ? -17.891 -26.766 -11.461 1 97.56 407 TRP A CA 1
ATOM 3228 C C . TRP A 1 407 ? -16.469 -26.25 -11.242 1 97.56 407 TRP A C 1
ATOM 3230 O O . TRP A 1 407 ? -16.266 -25.172 -10.68 1 97.56 407 TRP A O 1
ATOM 3240 N N . TYR A 1 408 ? -15.43 -26.953 -11.703 1 96.88 408 TYR A N 1
ATOM 3241 C CA . TYR A 1 408 ? -14.031 -26.672 -11.406 1 96.88 408 TYR A CA 1
ATOM 3242 C C . TYR A 1 408 ? -13.508 -25.547 -12.281 1 96.88 408 TYR A C 1
ATOM 3244 O O . TYR A 1 408 ? -12.359 -25.109 -12.133 1 96.88 408 TYR A O 1
ATOM 3252 N N . ARG A 1 409 ? -14.375 -25 -13.203 1 97.75 409 ARG A N 1
ATOM 3253 C CA . ARG A 1 409 ? -13.945 -23.906 -14.07 1 97.75 409 ARG A CA 1
ATOM 3254 C C . ARG A 1 409 ? -14.719 -22.625 -13.773 1 97.75 409 ARG A C 1
ATOM 3256 O O . ARG A 1 409 ? -14.609 -21.656 -14.508 1 97.75 409 ARG A O 1
ATOM 3263 N N . PHE A 1 410 ? -15.523 -22.641 -12.68 1 98.06 410 PHE A N 1
ATOM 3264 C CA . PHE A 1 410 ? -16.188 -21.422 -12.242 1 98.06 410 PHE A CA 1
ATOM 3265 C C . PHE A 1 410 ? -15.18 -20.312 -11.953 1 98.06 410 PHE A C 1
ATOM 3267 O O . PHE A 1 410 ? -14.266 -20.5 -11.148 1 98.06 410 PHE A O 1
ATOM 3274 N N . PRO A 1 411 ? -15.32 -19.156 -12.641 1 97.25 411 PRO A N 1
ATOM 3275 C CA . PRO A 1 411 ? -14.289 -18.125 -12.484 1 97.25 411 PRO A CA 1
ATOM 3276 C C . PRO A 1 411 ? -14.406 -17.375 -11.164 1 97.25 411 PRO A C 1
ATOM 3278 O O . PRO A 1 411 ? -13.453 -16.719 -10.727 1 97.25 411 PRO A O 1
ATOM 3281 N N . GLY A 1 412 ? -15.594 -17.359 -10.539 1 97.94 412 GLY A N 1
ATOM 3282 C CA . GLY A 1 412 ? -15.758 -16.719 -9.242 1 97.94 412 GLY A CA 1
ATOM 3283 C C . GLY A 1 412 ? -16.922 -15.742 -9.211 1 97.94 412 GLY A C 1
ATOM 3284 O O . GLY A 1 412 ? -17.359 -15.258 -10.258 1 97.94 412 GLY A O 1
ATOM 3285 N N . ASN A 1 413 ? -17.328 -15.367 -7.996 1 98.12 413 ASN A N 1
ATOM 3286 C CA . ASN A 1 413 ? -18.453 -14.469 -7.777 1 98.12 413 ASN A CA 1
ATOM 3287 C C . ASN A 1 413 ? -18.141 -13.047 -8.234 1 98.12 413 ASN A C 1
ATOM 3289 O O . ASN A 1 413 ? -19.062 -12.242 -8.414 1 98.12 413 ASN A O 1
ATOM 3293 N N . PHE A 1 414 ? -16.891 -12.703 -8.414 1 98.06 414 PHE A N 1
ATOM 3294 C CA . PHE A 1 414 ? -16.516 -11.383 -8.922 1 98.06 414 PHE A CA 1
ATOM 3295 C C . PHE A 1 414 ? -17.078 -11.18 -10.328 1 98.06 414 PHE A C 1
ATOM 3297 O O . PHE A 1 414 ? -17.281 -10.047 -10.758 1 98.06 414 PHE A O 1
ATOM 3304 N N . PHE A 1 415 ? -17.344 -12.273 -11.07 1 97.56 415 PHE A N 1
ATOM 3305 C CA . PHE A 1 415 ? -17.781 -12.195 -12.461 1 97.56 415 PHE A CA 1
ATOM 3306 C C . PHE A 1 415 ? -19.297 -12.297 -12.555 1 97.56 415 PHE A C 1
ATOM 3308 O O . PHE A 1 415 ? -19.875 -12.195 -13.648 1 97.56 415 PHE A O 1
ATOM 3315 N N . LEU A 1 416 ? -19.984 -12.508 -11.43 1 97.19 416 LEU A N 1
ATOM 3316 C CA . LEU A 1 416 ? -21.438 -12.555 -11.406 1 97.19 416 LEU A CA 1
ATOM 3317 C C . LEU A 1 416 ? -22.031 -11.188 -11.078 1 97.19 416 LEU A C 1
ATOM 3319 O O . LEU A 1 416 ? -21.547 -10.516 -10.156 1 97.19 416 LEU A O 1
ATOM 3323 N N . PRO A 1 417 ? -22.984 -10.789 -11.844 1 94.44 417 PRO A N 1
ATOM 3324 C CA . PRO A 1 417 ? -23.703 -9.578 -11.422 1 94.44 417 PRO A CA 1
ATOM 3325 C C . PRO A 1 417 ? -24.375 -9.727 -10.055 1 94.44 417 PRO A C 1
ATOM 3327 O O . PRO A 1 417 ? -24.547 -10.844 -9.57 1 94.44 417 PRO A O 1
ATOM 3330 N N . PRO A 1 418 ? -24.688 -8.555 -9.547 1 91.69 418 PRO A N 1
ATOM 3331 C CA . PRO A 1 418 ? -25.406 -8.625 -8.266 1 91.69 418 PRO A CA 1
ATOM 3332 C C . PRO A 1 418 ? -26.688 -9.453 -8.344 1 91.69 418 PRO A C 1
ATOM 3334 O O . PRO A 1 418 ? -27.344 -9.484 -9.391 1 91.69 418 PRO A O 1
ATOM 3337 N N . ASN A 1 419 ? -27.125 -10.156 -7.398 1 94.31 419 ASN A N 1
ATOM 3338 C CA . ASN A 1 419 ? -28.375 -10.883 -7.215 1 94.31 419 ASN A CA 1
ATOM 3339 C C . ASN A 1 419 ? -28.344 -12.242 -7.914 1 94.31 419 ASN A C 1
ATOM 3341 O O . ASN A 1 419 ? -29.375 -12.891 -8.07 1 94.31 419 ASN A O 1
ATOM 3345 N N . TYR A 1 420 ? -27.234 -12.617 -8.523 1 97.06 420 TYR A N 1
ATOM 3346 C CA . TYR A 1 420 ? -27.047 -13.984 -8.992 1 97.06 420 TYR A CA 1
ATOM 3347 C C . TYR A 1 420 ? -26.312 -14.828 -7.949 1 97.06 420 TYR A C 1
ATOM 3349 O O . TYR A 1 420 ? -25.453 -14.32 -7.223 1 97.06 420 TYR A O 1
ATOM 3357 N N . ARG A 1 421 ? -26.609 -16.078 -7.875 1 97.38 421 ARG A N 1
ATOM 3358 C CA . ARG A 1 421 ? -25.922 -17.031 -7.016 1 97.38 421 ARG A CA 1
ATOM 3359 C C . ARG A 1 421 ? -25.469 -18.25 -7.801 1 97.38 421 ARG A C 1
ATOM 3361 O O . ARG A 1 421 ? -26.266 -18.859 -8.516 1 97.38 421 ARG A O 1
ATOM 3368 N N . ALA A 1 422 ? -24.234 -18.562 -7.75 1 98.38 422 ALA A N 1
ATOM 3369 C CA . ALA A 1 422 ? -23.734 -19.797 -8.336 1 98.38 422 ALA A CA 1
ATOM 3370 C C . ALA A 1 422 ? -24.125 -21.016 -7.492 1 98.38 422 ALA A C 1
ATOM 3372 O O . ALA A 1 422 ? -24.047 -20.969 -6.262 1 98.38 422 ALA A O 1
ATOM 3373 N N . ARG A 1 423 ? -24.625 -22.031 -8.148 1 98.38 423 ARG A N 1
ATOM 3374 C CA . ARG A 1 423 ? -25.047 -23.266 -7.48 1 98.38 423 ARG A CA 1
ATOM 3375 C C . ARG A 1 423 ? -24.469 -24.484 -8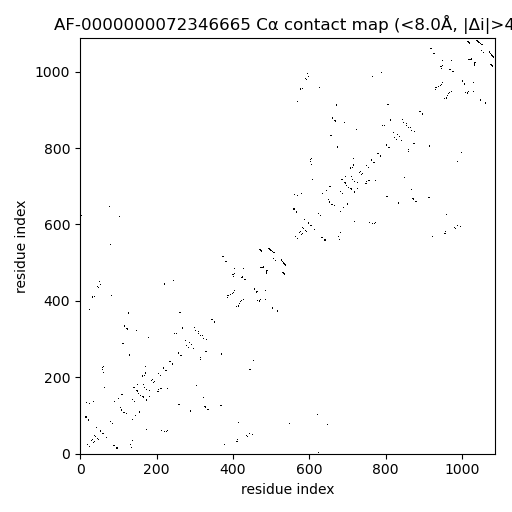.188 1 98.38 423 ARG A C 1
ATOM 3377 O O . ARG A 1 423 ? -24.078 -24.406 -9.352 1 98.38 423 ARG A O 1
ATOM 3384 N N . PHE A 1 424 ? -24.391 -25.562 -7.43 1 98.5 424 PHE A N 1
ATOM 3385 C CA . PHE A 1 424 ? -23.859 -26.797 -8 1 98.5 424 PHE A CA 1
ATOM 3386 C C . PHE A 1 424 ? -24.938 -27.859 -8.102 1 98.5 424 PHE A C 1
ATOM 3388 O O . PHE A 1 424 ? -25.656 -28.109 -7.141 1 98.5 424 PHE A O 1
ATOM 3395 N N . VAL A 1 425 ? -25.047 -28.422 -9.234 1 97.5 425 VAL A N 1
ATOM 3396 C CA . VAL A 1 425 ? -25.953 -29.547 -9.406 1 97.5 425 VAL A CA 1
ATOM 3397 C C . VAL A 1 425 ? -25.141 -30.859 -9.445 1 97.5 425 VAL A C 1
ATOM 3399 O O . VAL A 1 425 ? -23.922 -30.828 -9.625 1 97.5 425 VAL A O 1
ATOM 3402 N N . GLU A 1 426 ? -25.844 -31.891 -9.266 1 95.44 426 GLU A N 1
ATOM 3403 C CA . GLU A 1 426 ? -25.172 -33.188 -9.211 1 95.44 426 GLU A CA 1
ATOM 3404 C C . GLU A 1 426 ? -24.453 -33.5 -10.516 1 95.44 426 GLU A C 1
ATOM 3406 O O . GLU A 1 426 ? -24.953 -33.188 -11.602 1 95.44 426 GLU A O 1
ATOM 3411 N N . SER A 1 427 ? -23.297 -34.062 -10.438 1 95.12 427 SER A N 1
ATOM 3412 C CA . SER A 1 427 ? -22.453 -34.5 -11.539 1 95.12 427 SER A CA 1
ATOM 3413 C C . SER A 1 427 ? -21.672 -35.781 -11.172 1 95.12 427 SER A C 1
ATOM 3415 O O . SER A 1 427 ? -22 -36.438 -10.195 1 95.12 427 SER A O 1
ATOM 3417 N N . SER A 1 428 ? -20.672 -36.125 -11.992 1 94.12 428 SER A N 1
ATOM 3418 C CA . SER A 1 428 ? -19.891 -37.344 -11.727 1 94.12 428 SER A CA 1
ATOM 3419 C C . SER A 1 428 ? -18.938 -37.125 -10.547 1 94.12 428 SER A C 1
ATOM 3421 O O . SER A 1 428 ? -18.438 -38.094 -9.969 1 94.12 428 SER A O 1
ATOM 3423 N N . PHE A 1 429 ? -18.734 -35.875 -10.281 1 94.12 429 PHE A N 1
ATOM 3424 C CA . PHE A 1 429 ? -17.859 -35.594 -9.148 1 94.12 429 PHE A CA 1
ATOM 3425 C C . PHE A 1 429 ? -18.609 -35.781 -7.832 1 94.12 429 PHE A C 1
ATOM 3427 O O . PHE A 1 429 ? -19.625 -35.125 -7.59 1 94.12 429 PHE A O 1
ATOM 3434 N N . THR A 1 430 ? -18.047 -36.625 -7.035 1 93.31 430 THR A N 1
ATOM 3435 C CA . THR A 1 430 ? -18.75 -36.938 -5.789 1 93.31 430 THR A CA 1
ATOM 3436 C C . THR A 1 430 ? -17.953 -36.438 -4.586 1 93.31 430 THR A C 1
ATOM 3438 O O . THR A 1 430 ? -18.297 -36.75 -3.441 1 93.31 430 THR A O 1
ATOM 3441 N N . GLY A 1 431 ? -16.812 -35.75 -4.855 1 93.88 431 GLY A N 1
ATOM 3442 C CA . GLY A 1 431 ? -16.016 -35.219 -3.775 1 93.88 431 GLY A CA 1
ATOM 3443 C C . GLY A 1 431 ? -16.625 -33.969 -3.143 1 93.88 431 GLY A C 1
ATOM 3444 O O . GLY A 1 431 ? -17.797 -33.688 -3.363 1 93.88 431 GLY A O 1
ATOM 3445 N N . MET A 1 432 ? -15.891 -33.312 -2.365 1 95.5 432 MET A N 1
ATOM 3446 C CA . MET A 1 432 ? -16.391 -32.188 -1.598 1 95.5 432 MET A CA 1
ATOM 3447 C C . MET A 1 432 ? -16.359 -30.906 -2.434 1 95.5 432 MET A C 1
ATOM 3449 O O . MET A 1 432 ? -15.305 -30.5 -2.926 1 95.5 432 MET A O 1
ATOM 3453 N N . LEU A 1 433 ? -17.5 -30.297 -2.637 1 97.56 433 LEU A N 1
ATOM 3454 C CA . LEU A 1 433 ? -17.641 -29 -3.279 1 97.56 433 LEU A CA 1
ATOM 3455 C C . LEU A 1 433 ? -17.625 -27.875 -2.246 1 97.56 433 LEU A C 1
ATOM 3457 O O . LEU A 1 433 ? -17.828 -28.125 -1.056 1 97.56 433 LEU A O 1
ATOM 3461 N N . PRO A 1 434 ? -17.281 -26.703 -2.58 1 98.06 434 PRO A N 1
ATOM 3462 C CA . PRO A 1 434 ? -17.375 -25.609 -1.628 1 98.06 434 PRO A CA 1
ATOM 3463 C C . PRO A 1 434 ? -18.828 -25.234 -1.3 1 98.06 434 PRO A C 1
ATOM 3465 O O . PRO A 1 434 ? -19.75 -25.609 -2.035 1 98.06 434 PRO A O 1
ATOM 3468 N N . ALA A 1 435 ? -19.031 -24.625 -0.192 1 98.25 435 ALA A N 1
ATOM 3469 C CA . ALA A 1 435 ? -20.344 -24.125 0.244 1 98.25 435 ALA A CA 1
ATOM 3470 C C . ALA A 1 435 ? -20.281 -22.625 0.521 1 98.25 435 ALA A C 1
ATOM 3472 O O . ALA A 1 435 ? -19.203 -22.078 0.783 1 98.25 435 ALA A O 1
ATOM 3473 N N . TYR A 1 436 ? -21.406 -21.969 0.391 1 98 436 TYR A N 1
ATOM 3474 C CA . TYR A 1 436 ? -21.406 -20.547 0.713 1 98 436 TYR A CA 1
ATOM 3475 C C . TYR A 1 436 ? -21.094 -20.312 2.188 1 98 436 TYR A C 1
ATOM 3477 O O . TYR A 1 436 ? -21.547 -21.062 3.049 1 98 436 TYR A O 1
ATOM 3485 N N . TYR A 1 437 ? -20.297 -19.25 2.449 1 98.25 437 TYR A N 1
ATOM 3486 C CA . TYR A 1 437 ? -20.203 -18.75 3.816 1 98.25 437 TYR A CA 1
ATOM 3487 C C . TYR A 1 437 ? -21.594 -18.406 4.359 1 98.25 437 TYR A C 1
ATOM 3489 O O . TYR A 1 437 ? -22.453 -17.938 3.613 1 98.25 437 TYR A O 1
ATOM 3497 N N . ASP A 1 438 ? -21.719 -18.703 5.637 1 97 438 ASP A N 1
ATOM 3498 C CA . ASP A 1 438 ? -22.875 -18.078 6.281 1 97 438 ASP A CA 1
ATOM 3499 C C . ASP A 1 438 ? -22.812 -16.562 6.168 1 97 438 ASP A C 1
ATOM 3501 O O . ASP A 1 438 ? -21.781 -15.945 6.488 1 97 438 ASP A O 1
ATOM 3505 N N . GLU A 1 439 ? -23.797 -15.961 5.648 1 94.75 439 GLU A N 1
ATOM 3506 C CA . GLU A 1 439 ? -23.766 -14.539 5.324 1 94.75 439 GLU A CA 1
ATOM 3507 C C . GLU A 1 439 ? -24.172 -13.688 6.527 1 94.75 439 GLU A C 1
ATOM 3509 O O . GLU A 1 439 ? -24.484 -12.5 6.379 1 94.75 439 GLU A O 1
ATOM 3514 N N . THR A 1 440 ? -24.047 -14.25 7.699 1 90.25 440 THR A N 1
ATOM 3515 C CA . THR A 1 440 ? -24.25 -13.516 8.938 1 90.25 440 THR A CA 1
ATOM 3516 C C . THR A 1 440 ? -22.938 -12.906 9.43 1 90.25 440 THR A C 1
ATOM 3518 O O . THR A 1 440 ? -21.891 -13.125 8.836 1 90.25 440 THR A O 1
ATOM 3521 N N . GLN A 1 441 ? -22.938 -12.141 10.477 1 83.81 441 GLN A N 1
ATOM 3522 C CA . GLN A 1 441 ? -21.797 -11.398 10.992 1 83.81 441 GLN A CA 1
ATOM 3523 C C . GLN A 1 441 ? -20.688 -12.352 11.461 1 83.81 441 GLN A C 1
ATOM 3525 O O . GLN A 1 441 ? -19.5 -12.031 11.367 1 83.81 441 GLN A O 1
ATOM 3530 N N . ASN A 1 442 ? -21.047 -13.57 11.875 1 90.31 442 ASN A N 1
ATOM 3531 C CA . ASN A 1 442 ? -20.062 -14.5 12.391 1 90.31 442 ASN A CA 1
ATOM 3532 C C . ASN A 1 442 ? -19.859 -15.68 11.445 1 90.31 442 ASN A C 1
ATOM 3534 O O . ASN A 1 442 ? -19.516 -16.781 11.883 1 90.31 442 ASN A O 1
ATOM 3538 N N . GLY A 1 443 ? -20 -15.445 10.172 1 96.06 443 GLY A N 1
ATOM 3539 C CA . GLY A 1 443 ? -19.969 -16.516 9.195 1 96.06 443 GLY A CA 1
ATOM 3540 C C . GLY A 1 443 ? -18.641 -17.25 9.141 1 96.06 443 GLY A C 1
ATOM 3541 O O . GLY A 1 443 ? -18.594 -18.438 8.875 1 96.06 443 GLY A O 1
ATOM 3542 N N . THR A 1 444 ? -17.531 -16.594 9.43 1 97.75 444 THR A N 1
ATOM 3543 C CA . THR A 1 444 ? -16.203 -17.188 9.328 1 97.75 444 THR A CA 1
ATOM 3544 C C . THR A 1 444 ? -15.906 -18.078 10.539 1 97.75 444 THR A C 1
ATOM 3546 O O . THR A 1 444 ? -14.953 -18.859 10.531 1 97.75 444 THR A O 1
ATOM 3549 N N . GLN A 1 445 ? -16.766 -18.016 11.594 1 97.69 445 GLN A N 1
ATOM 3550 C CA . GLN A 1 445 ? -16.469 -18.688 12.852 1 97.69 445 GLN A CA 1
ATOM 3551 C C . GLN A 1 445 ? -17.312 -19.953 13.008 1 97.69 445 GLN A C 1
ATOM 3553 O O . GLN A 1 445 ? -17.125 -20.703 13.969 1 97.69 445 GLN A O 1
ATOM 3558 N N . ILE A 1 446 ? -18.219 -20.188 12.109 1 97.62 446 ILE A N 1
ATOM 3559 C CA . ILE A 1 446 ? -19.172 -21.266 12.242 1 97.62 446 ILE A CA 1
ATOM 3560 C C . ILE A 1 446 ? -18.562 -22.578 11.742 1 97.62 446 ILE A C 1
ATOM 3562 O O . ILE A 1 446 ? -17.984 -22.609 10.656 1 97.62 446 ILE A O 1
ATOM 3566 N N . VAL A 1 447 ? -18.609 -23.578 12.57 1 97.75 447 VAL A N 1
ATOM 3567 C CA . VAL A 1 447 ? -18.203 -24.922 12.172 1 97.75 447 VAL A CA 1
ATOM 3568 C C . VAL A 1 447 ? -19.391 -25.656 11.562 1 97.75 447 VAL A C 1
ATOM 3570 O O . VAL A 1 447 ? -20.453 -25.766 12.188 1 97.75 447 VAL A O 1
ATOM 3573 N N . HIS A 1 448 ? -19.219 -26.094 10.398 1 97 448 HIS A N 1
ATOM 3574 C CA . HIS A 1 448 ? -20.297 -26.797 9.703 1 97 448 HIS A CA 1
ATOM 3575 C C . HIS A 1 448 ? -20.031 -28.297 9.664 1 97 448 HIS A C 1
ATOM 3577 O O . HIS A 1 448 ? -18.891 -28.734 9.508 1 97 448 HIS A O 1
ATOM 3583 N N . ASP A 1 449 ? -21.031 -29.062 9.656 1 96.62 449 ASP A N 1
ATOM 3584 C CA . ASP A 1 449 ? -20.906 -30.516 9.703 1 96.62 449 ASP A CA 1
ATOM 3585 C C . ASP A 1 449 ? -20.703 -31.109 8.312 1 96.62 449 ASP A C 1
ATOM 3587 O O . ASP A 1 449 ? -20.375 -32.281 8.164 1 96.62 449 ASP A O 1
ATOM 3591 N N . TYR A 1 450 ? -20.828 -30.297 7.305 1 97.19 450 TYR A N 1
ATOM 3592 C CA . TYR A 1 450 ? -20.703 -30.812 5.945 1 97.19 450 TYR A CA 1
ATOM 3593 C C . TYR A 1 450 ? -19.266 -30.688 5.438 1 97.19 450 TYR A C 1
ATOM 3595 O O . TYR A 1 450 ? -18.969 -31.094 4.312 1 97.19 450 TYR A O 1
ATOM 3603 N N . PHE A 1 451 ? -18.375 -30.141 6.172 1 97.31 451 PHE A N 1
ATOM 3604 C CA . PHE A 1 451 ? -16.953 -30.094 5.824 1 97.31 451 PHE A CA 1
ATOM 3605 C C . PHE A 1 451 ? -16.188 -31.234 6.484 1 97.31 451 PHE A C 1
ATOM 3607 O O . PHE A 1 451 ? -16.547 -31.672 7.582 1 97.31 451 PHE A O 1
ATOM 3614 N N . ASN A 1 452 ? -15.234 -31.734 5.805 1 94.62 452 ASN A N 1
ATOM 3615 C CA . ASN A 1 452 ? -14.383 -32.781 6.344 1 94.62 452 ASN A CA 1
ATOM 3616 C C . ASN A 1 452 ? -13 -32.781 5.695 1 94.62 452 ASN A C 1
ATOM 3618 O O . ASN A 1 452 ? -12.773 -32.062 4.73 1 94.62 452 ASN A O 1
ATOM 3622 N N . ASP A 1 453 ? -12.094 -33.594 6.211 1 91.88 453 ASP A N 1
ATOM 3623 C CA . ASP A 1 453 ? -10.734 -33.625 5.684 1 91.88 453 ASP A CA 1
ATOM 3624 C C . ASP A 1 453 ? -10.516 -34.875 4.82 1 91.88 453 ASP A C 1
ATOM 3626 O O . ASP A 1 453 ? -9.375 -35.281 4.598 1 91.88 453 ASP A O 1
ATOM 3630 N N . GLN A 1 454 ? -11.602 -35.531 4.363 1 91.56 454 GLN A N 1
ATOM 3631 C CA . GLN A 1 454 ? -11.5 -36.781 3.609 1 91.56 454 GLN A CA 1
ATOM 3632 C C . GLN A 1 454 ? -12.047 -36.594 2.193 1 91.56 454 GLN A C 1
ATOM 3634 O O . GLN A 1 454 ? -12.219 -37.594 1.468 1 91.56 454 GLN A O 1
ATOM 3639 N N . ASN A 1 455 ? -12.375 -35.406 1.827 1 92.56 455 ASN A N 1
ATOM 3640 C CA . ASN A 1 455 ? -12.898 -35.062 0.504 1 92.56 455 ASN A CA 1
ATOM 3641 C C . ASN A 1 455 ? -14.195 -35.812 0.219 1 92.56 455 ASN A C 1
ATOM 3643 O O . ASN A 1 455 ? -14.406 -36.312 -0.893 1 92.56 455 ASN A O 1
ATOM 3647 N N . MET A 1 456 ? -15.008 -35.969 1.286 1 94.69 456 MET A N 1
ATOM 3648 C CA . MET A 1 456 ? -16.328 -36.594 1.127 1 94.69 456 MET A CA 1
ATOM 3649 C C . MET A 1 456 ? -17.375 -35.531 0.813 1 94.69 456 MET A C 1
ATOM 3651 O O . MET A 1 456 ? -17.531 -34.562 1.55 1 94.69 456 MET A O 1
ATOM 3655 N N . GLY A 1 457 ? -18.062 -35.812 -0.281 1 95.38 457 GLY A N 1
ATOM 3656 C CA . GLY A 1 457 ? -19.125 -34.875 -0.671 1 95.38 457 GLY A CA 1
ATOM 3657 C C . GLY A 1 457 ? -20.297 -34.875 0.289 1 95.38 457 GLY A C 1
ATOM 3658 O O . GLY A 1 457 ? -20.422 -35.781 1.125 1 95.38 457 GLY A O 1
ATOM 3659 N N . HIS A 1 458 ? -21.078 -33.844 0.261 1 96.56 458 HIS A N 1
ATOM 3660 C CA . HIS A 1 458 ? -22.281 -33.688 1.088 1 96.56 458 HIS A CA 1
ATOM 3661 C C . HIS A 1 458 ? -23.422 -33.062 0.287 1 96.56 458 HIS A C 1
ATOM 3663 O O . HIS A 1 458 ? -23.203 -32.188 -0.537 1 96.56 458 HIS A O 1
ATOM 3669 N N . PRO A 1 459 ? -24.641 -33.469 0.501 1 96.12 459 PRO A N 1
ATOM 3670 C CA . PRO A 1 459 ? -25.781 -32.969 -0.25 1 96.12 459 PRO A CA 1
ATOM 3671 C C . PRO A 1 459 ? -26.031 -31.469 -0.029 1 96.12 459 PRO A C 1
ATOM 3673 O O . PRO A 1 459 ? -26.688 -30.828 -0.844 1 96.12 459 PRO A O 1
ATOM 3676 N N . HIS A 1 460 ? -25.469 -30.969 1.01 1 96.56 460 HIS A N 1
ATOM 3677 C CA . HIS A 1 460 ? -25.672 -29.562 1.331 1 96.56 460 HIS A CA 1
ATOM 3678 C C . HIS A 1 460 ? -25.219 -28.672 0.18 1 96.56 460 HIS A C 1
ATOM 3680 O O . HIS A 1 460 ? -25.781 -27.594 -0.038 1 96.56 460 HIS A O 1
ATOM 3686 N N . MET A 1 461 ? -24.234 -29.109 -0.529 1 95.81 461 MET A N 1
ATOM 3687 C CA . MET A 1 461 ? -23.656 -28.266 -1.578 1 95.81 461 MET A CA 1
ATOM 3688 C C . MET A 1 461 ? -24.453 -28.406 -2.875 1 95.81 461 MET A C 1
ATOM 3690 O O . MET A 1 461 ? -24.234 -27.641 -3.82 1 95.81 461 MET A O 1
ATOM 3694 N N . LEU A 1 462 ? -25.328 -29.328 -2.895 1 97.19 462 LEU A N 1
ATOM 3695 C CA . LEU A 1 462 ? -26.016 -29.625 -4.145 1 97.19 462 LEU A CA 1
ATOM 3696 C C . LEU A 1 462 ? -27.344 -28.891 -4.23 1 97.19 462 LEU A C 1
ATOM 3698 O O . LEU A 1 462 ? -28.016 -28.688 -3.211 1 97.19 462 LEU A O 1
ATOM 3702 N N . PHE A 1 463 ? -27.641 -28.469 -5.34 1 97.38 463 PHE A N 1
ATOM 3703 C CA . PHE A 1 463 ? -28.844 -27.734 -5.711 1 97.38 463 PHE A CA 1
ATOM 3704 C C . PHE A 1 463 ? -29.688 -28.531 -6.703 1 97.38 463 PHE A C 1
ATOM 3706 O O . PHE A 1 463 ? -29.141 -29.297 -7.504 1 97.38 463 PHE A O 1
ATOM 3713 N N . GLU A 1 464 ? -31.047 -28.344 -6.641 1 96.44 464 GLU A N 1
ATOM 3714 C CA . GLU A 1 464 ? -31.938 -29.062 -7.539 1 96.44 464 GLU A CA 1
ATOM 3715 C C . GLU A 1 464 ? -31.891 -28.484 -8.945 1 96.44 464 GLU A C 1
ATOM 3717 O O . GLU A 1 464 ? -32.094 -27.281 -9.125 1 96.44 464 GLU A O 1
ATOM 3722 N N . LEU A 1 465 ? -31.703 -29.344 -9.898 1 95.88 465 LEU A N 1
ATOM 3723 C CA . LEU A 1 465 ? -31.594 -28.922 -11.297 1 95.88 465 LEU A CA 1
ATOM 3724 C C . LEU A 1 465 ? -32.844 -28.156 -11.734 1 95.88 465 LEU A C 1
ATOM 3726 O O . LEU A 1 465 ? -32.75 -27.219 -12.531 1 95.88 465 LEU A O 1
ATOM 3730 N N . SER A 1 466 ? -34 -28.516 -11.172 1 95.5 466 SER A N 1
ATOM 3731 C CA . SER A 1 466 ? -35.25 -27.922 -11.57 1 95.5 466 SER A CA 1
ATOM 3732 C C . SER A 1 466 ? -35.375 -26.469 -11.117 1 95.5 466 SER A C 1
ATOM 3734 O O . SER A 1 466 ? -36.188 -25.703 -11.617 1 95.5 466 SER A O 1
ATOM 3736 N N . ARG A 1 467 ? -34.5 -26.062 -10.242 1 96.44 467 ARG A N 1
ATOM 3737 C CA . ARG A 1 467 ? -34.562 -24.719 -9.688 1 96.44 467 ARG A CA 1
ATOM 3738 C C . ARG A 1 467 ? -33.531 -23.797 -10.336 1 96.44 467 ARG A C 1
ATOM 3740 O O . ARG A 1 467 ? -33.469 -22.609 -10.016 1 96.44 467 ARG A O 1
ATOM 3747 N N . CYS A 1 468 ? -32.781 -24.344 -11.258 1 97.81 468 CYS A N 1
ATOM 3748 C CA . CYS A 1 468 ? -31.75 -23.547 -11.922 1 97.81 468 CYS A CA 1
ATOM 3749 C C . CYS A 1 468 ? -32.375 -22.609 -12.953 1 97.81 468 CYS A C 1
ATOM 3751 O O . CYS A 1 468 ? -33.125 -23.047 -13.812 1 97.81 468 CYS A O 1
ATOM 3753 N N . ASP A 1 469 ? -32.062 -21.328 -12.836 1 97.88 469 ASP A N 1
ATOM 3754 C CA . ASP A 1 469 ? -32.5 -20.391 -13.859 1 97.88 469 ASP A CA 1
ATOM 3755 C C . ASP A 1 469 ? -31.547 -20.406 -15.062 1 97.88 469 ASP A C 1
ATOM 3757 O O . ASP A 1 469 ? -31.984 -20.281 -16.203 1 97.88 469 ASP A O 1
ATOM 3761 N N . TYR A 1 470 ? -30.312 -20.5 -14.797 1 98.25 470 TYR A N 1
ATOM 3762 C CA . TYR A 1 470 ? -29.266 -20.625 -15.797 1 98.25 470 TYR A CA 1
ATOM 3763 C C . TYR A 1 470 ? -28.359 -21.828 -15.5 1 98.25 470 TYR A C 1
ATOM 3765 O O . TYR A 1 470 ? -28.266 -22.266 -14.352 1 98.25 470 TYR A O 1
ATOM 3773 N N . LEU A 1 471 ? -27.734 -22.375 -16.5 1 98.25 471 LEU A N 1
ATOM 3774 C CA . LEU A 1 471 ? -26.812 -23.5 -16.375 1 98.25 471 LEU A CA 1
ATOM 3775 C C . LEU A 1 471 ? -25.641 -23.359 -17.328 1 98.25 471 LEU A C 1
ATOM 3777 O O . LEU A 1 471 ? -25.828 -23.047 -18.516 1 98.25 471 LEU A O 1
ATOM 3781 N N . VAL A 1 472 ? -24.438 -23.516 -16.844 1 98.44 472 VAL A N 1
ATOM 3782 C CA . VAL A 1 472 ? -23.266 -23.516 -17.703 1 98.44 472 VAL A CA 1
ATOM 3783 C C . VAL A 1 472 ? -22.922 -24.938 -18.125 1 98.44 472 VAL A C 1
ATOM 3785 O O . VAL A 1 472 ? -22.812 -25.828 -17.297 1 98.44 472 VAL A O 1
ATOM 3788 N N . ASP A 1 473 ? -22.75 -25.125 -19.406 1 97.75 473 ASP A N 1
ATOM 3789 C CA . ASP A 1 473 ? -22.547 -26.453 -19.953 1 97.75 473 ASP A CA 1
ATOM 3790 C C . ASP A 1 473 ? -21.484 -26.438 -21.062 1 97.75 473 ASP A C 1
ATOM 3792 O O . ASP A 1 473 ? -21.438 -25.484 -21.844 1 97.75 473 ASP A O 1
ATOM 3796 N N . PHE A 1 474 ? -20.641 -27.438 -21.031 1 97.62 474 PHE A N 1
ATOM 3797 C CA . PHE A 1 474 ? -19.688 -27.625 -22.125 1 97.62 474 PHE A CA 1
ATOM 3798 C C . PHE A 1 474 ? -20.172 -28.703 -23.094 1 97.62 474 PHE A C 1
ATOM 3800 O O . PHE A 1 474 ? -20.109 -29.891 -22.797 1 97.62 474 PHE A O 1
ATOM 3807 N N . ASP A 1 475 ? -20.609 -28.203 -24.234 1 97.19 475 ASP A N 1
ATOM 3808 C CA . ASP A 1 475 ? -21.125 -29.078 -25.281 1 97.19 475 ASP A CA 1
ATOM 3809 C C . ASP A 1 475 ? -20 -29.625 -26.156 1 97.19 475 ASP A C 1
ATOM 3811 O O . ASP A 1 475 ? -19.469 -28.906 -27 1 97.19 475 ASP A O 1
ATOM 3815 N N . LYS A 1 476 ? -19.719 -30.859 -26.016 1 95.19 476 LYS A N 1
ATOM 3816 C CA . LYS A 1 476 ? -18.672 -31.516 -26.797 1 95.19 476 LYS A CA 1
ATOM 3817 C C . LYS A 1 476 ? -19.25 -32.25 -28 1 95.19 476 LYS A C 1
ATOM 3819 O O . LYS A 1 476 ? -18.562 -33.062 -28.625 1 95.19 476 LYS A O 1
ATOM 3824 N N . GLY A 1 477 ? -20.516 -32.062 -28.203 1 91.88 477 GLY A N 1
ATOM 3825 C CA . GLY A 1 477 ? -21.156 -32.656 -29.359 1 91.88 477 GLY A CA 1
ATOM 3826 C C . GLY A 1 477 ? -21.812 -34 -29.062 1 91.88 477 GLY A C 1
ATOM 3827 O O . GLY A 1 477 ? -22.297 -34.656 -29.984 1 91.88 477 GLY A O 1
ATOM 3828 N N . ALA A 1 478 ? -21.859 -34.406 -27.891 1 88.44 478 ALA A N 1
ATOM 3829 C CA . ALA A 1 478 ? -22.484 -35.656 -27.5 1 88.44 478 ALA A CA 1
ATOM 3830 C C . ALA A 1 478 ? -24.016 -35.531 -27.516 1 88.44 478 ALA A C 1
ATOM 3832 O O . ALA A 1 478 ? -24.547 -34.438 -27.438 1 88.44 478 ALA A O 1
ATOM 3833 N N . PHE A 1 479 ? -24.656 -36.594 -27.594 1 86.19 479 PHE A N 1
ATOM 3834 C CA . PHE A 1 479 ? -26.109 -36.594 -27.5 1 86.19 479 PHE A CA 1
ATOM 3835 C C . PHE A 1 479 ? -26.578 -36.438 -26.062 1 86.19 479 PHE A C 1
ATOM 3837 O O . PHE A 1 479 ? -25.781 -36.625 -25.125 1 86.19 479 PHE A O 1
ATOM 3844 N N . TYR A 1 480 ? -27.812 -36.094 -25.953 1 88.88 480 TYR A N 1
ATOM 3845 C CA . TYR A 1 480 ? -28.391 -36 -24.609 1 88.88 480 TYR A CA 1
ATOM 3846 C C . TYR A 1 480 ? -28.703 -37.375 -24.062 1 88.88 480 TYR A C 1
ATOM 3848 O O . TYR A 1 480 ? -29.484 -38.125 -24.656 1 88.88 480 TYR A O 1
ATOM 3856 N N . ASP A 1 481 ? -28.094 -37.75 -23.031 1 89.38 481 ASP A N 1
ATOM 3857 C CA . ASP A 1 481 ? -28.328 -39 -22.344 1 89.38 481 ASP A CA 1
ATOM 3858 C C . ASP A 1 481 ? -28.938 -38.781 -20.953 1 89.38 481 ASP A C 1
ATOM 3860 O O . ASP A 1 481 ? -28.234 -38.375 -20.031 1 89.38 481 ASP A O 1
ATOM 3864 N N . GLU A 1 482 ? -30.125 -39.156 -20.781 1 84.69 482 GLU A N 1
ATOM 3865 C CA . GLU A 1 482 ? -30.859 -38.906 -19.547 1 84.69 482 GLU A CA 1
ATOM 3866 C C . GLU A 1 482 ? -30.281 -39.719 -18.391 1 84.69 482 GLU A C 1
ATOM 3868 O O . GLU A 1 482 ? -30.422 -39.344 -17.234 1 84.69 482 GLU A O 1
ATOM 3873 N N . LEU A 1 483 ? -29.656 -40.719 -18.703 1 87.75 483 LEU A N 1
ATOM 3874 C CA . LEU A 1 483 ? -29.141 -41.625 -17.672 1 87.75 483 LEU A CA 1
ATOM 3875 C C . LEU A 1 483 ? -27.734 -41.188 -17.234 1 87.75 483 LEU A C 1
ATOM 3877 O O . LEU A 1 483 ? -27.25 -41.625 -16.203 1 87.75 483 LEU A O 1
ATOM 3881 N N . SER A 1 484 ? -27.203 -40.344 -18.016 1 90.69 484 SER A N 1
ATOM 3882 C CA . SER A 1 484 ? -25.875 -39.844 -17.672 1 90.69 484 SER A CA 1
ATOM 3883 C C . SER A 1 484 ? -25.922 -38.906 -16.484 1 90.69 484 SER A C 1
ATOM 3885 O O . SER A 1 484 ? -26.828 -38.062 -16.375 1 90.69 484 SER A O 1
ATOM 3887 N N . ALA A 1 485 ? -24.953 -39 -15.602 1 90.94 485 ALA A N 1
ATOM 3888 C CA . ALA A 1 485 ? -24.812 -38.062 -14.484 1 90.94 485 ALA A CA 1
ATOM 3889 C C . ALA A 1 485 ? -24.438 -36.656 -14.984 1 90.94 485 ALA A C 1
ATOM 3891 O O . ALA A 1 485 ? -24.641 -35.656 -14.273 1 90.94 485 ALA A O 1
ATOM 3892 N N . GLU A 1 486 ? -23.922 -36.594 -16.188 1 93.12 486 GLU A N 1
ATOM 3893 C CA . GLU A 1 486 ? -23.5 -35.344 -16.812 1 93.12 486 GLU A CA 1
ATOM 3894 C C . GLU A 1 486 ? -24.047 -35.25 -18.234 1 93.12 486 GLU A C 1
ATOM 3896 O O . GLU A 1 486 ? -23.266 -35.219 -19.188 1 93.12 486 GLU A O 1
ATOM 3901 N N . PRO A 1 487 ? -25.328 -35.188 -18.344 1 93.88 487 PRO A N 1
ATOM 3902 C CA . PRO A 1 487 ? -25.875 -35.125 -19.688 1 93.88 487 PRO A CA 1
ATOM 3903 C C . PRO A 1 487 ? -25.484 -33.844 -20.422 1 93.88 487 PRO A C 1
ATOM 3905 O O . PRO A 1 487 ? -25.094 -32.844 -19.797 1 93.88 487 PRO A O 1
ATOM 3908 N N . ASN A 1 488 ? -25.516 -33.969 -21.734 1 96.31 488 ASN A N 1
ATOM 3909 C CA . ASN A 1 488 ? -25.344 -32.781 -22.562 1 96.31 488 ASN A CA 1
ATOM 3910 C C . ASN A 1 488 ? -26.562 -31.875 -22.5 1 96.31 488 ASN A C 1
ATOM 3912 O O . ASN A 1 488 ? -27.406 -31.906 -23.406 1 96.31 488 ASN A O 1
ATOM 3916 N N . TYR A 1 489 ? -26.625 -31 -21.578 1 96.12 489 TYR A N 1
ATOM 3917 C CA . TYR A 1 489 ? -27.781 -30.156 -21.328 1 96.12 489 TYR A CA 1
ATOM 3918 C C . TYR A 1 489 ? -28.031 -29.219 -22.5 1 96.12 489 TYR A C 1
ATOM 3920 O O . TYR A 1 489 ? -29.172 -28.797 -22.719 1 96.12 489 TYR A O 1
ATOM 3928 N N . SER A 1 490 ? -27.016 -28.922 -23.234 1 96.31 490 SER A N 1
ATOM 3929 C CA . SER A 1 490 ? -27.078 -27.969 -24.328 1 96.31 490 SER A CA 1
ATOM 3930 C C . SER A 1 490 ? -28 -28.484 -25.438 1 96.31 490 SER A C 1
ATOM 3932 O O . SER A 1 490 ? -28.547 -27.688 -26.203 1 96.31 490 SER A O 1
ATOM 3934 N N . VAL A 1 491 ? -28.156 -29.766 -25.484 1 95.56 491 VAL A N 1
ATOM 3935 C CA . VAL A 1 491 ? -28.953 -30.328 -26.578 1 95.56 491 VAL A CA 1
ATOM 3936 C C . VAL A 1 491 ? -30.375 -30.578 -26.078 1 95.56 491 VAL A C 1
ATOM 3938 O O . VAL A 1 491 ? -31.281 -30.828 -26.891 1 95.56 491 VAL A O 1
ATOM 3941 N N . ASP A 1 492 ? -30.625 -30.5 -24.828 1 94.38 492 ASP A N 1
ATOM 3942 C CA . ASP A 1 492 ? -31.984 -30.562 -24.281 1 94.38 492 ASP A CA 1
ATOM 3943 C C . ASP A 1 492 ? -32.75 -29.266 -24.547 1 94.38 492 ASP A C 1
ATOM 3945 O O . ASP A 1 492 ? -32.969 -28.484 -23.625 1 94.38 492 ASP A O 1
ATOM 3949 N N . ARG A 1 493 ? -33.312 -29.125 -25.688 1 92.44 493 ARG A N 1
ATOM 3950 C CA . ARG A 1 493 ? -33.906 -27.875 -26.141 1 92.44 493 ARG A CA 1
ATOM 3951 C C . ARG A 1 493 ? -35.281 -27.688 -25.5 1 92.44 493 ARG A C 1
ATOM 3953 O O . ARG A 1 493 ? -35.844 -26.594 -25.516 1 92.44 493 ARG A O 1
ATOM 3960 N N . LYS A 1 494 ? -35.812 -28.75 -24.938 1 93 494 LYS A N 1
ATOM 3961 C CA . LYS A 1 494 ? -37.094 -28.641 -24.25 1 93 494 LYS A CA 1
ATOM 3962 C C . LYS A 1 494 ? -36.969 -27.859 -22.938 1 93 494 LYS A C 1
ATOM 3964 O O . LYS A 1 494 ? -37.844 -27.094 -22.578 1 93 494 LYS A O 1
ATOM 3969 N N . THR A 1 495 ? -35.875 -28.016 -22.312 1 95.06 495 THR A N 1
ATOM 3970 C CA . THR A 1 495 ? -35.688 -27.453 -20.984 1 95.06 495 THR A CA 1
ATOM 3971 C C . THR A 1 495 ? -34.875 -26.156 -21.062 1 95.06 495 THR A C 1
ATOM 3973 O O . THR A 1 495 ? -35.125 -25.234 -20.281 1 95.06 495 THR A O 1
ATOM 3976 N N . TRP A 1 496 ? -33.906 -26.141 -22.031 1 97.12 496 TRP A N 1
ATOM 3977 C CA . TRP A 1 496 ? -32.938 -25.062 -22 1 97.12 496 TRP A CA 1
ATOM 3978 C C . TRP A 1 496 ? -32.844 -24.359 -23.344 1 97.12 496 TRP A C 1
ATOM 3980 O O . TRP A 1 496 ? -33.062 -24.984 -24.391 1 97.12 496 TRP A O 1
ATOM 3990 N N . SER A 1 497 ? -32.562 -23.047 -23.359 1 97.19 497 SER A N 1
ATOM 3991 C CA . SER A 1 497 ? -32.156 -22.25 -24.516 1 97.19 497 SER A CA 1
ATOM 3992 C C . SER A 1 497 ? -30.75 -21.688 -24.344 1 97.19 497 SER A C 1
ATOM 3994 O O . SER A 1 497 ? -30.328 -21.375 -23.219 1 97.19 497 SER A O 1
ATOM 3996 N N . ILE A 1 498 ? -30 -21.609 -25.391 1 97.38 498 ILE A N 1
ATOM 3997 C CA . ILE A 1 498 ? -28.625 -21.094 -25.328 1 97.38 498 ILE A CA 1
ATOM 3998 C C . ILE A 1 498 ? -28.656 -19.578 -25.266 1 97.38 498 ILE A C 1
ATOM 4000 O O . ILE A 1 498 ? -29.109 -18.906 -26.203 1 97.38 498 ILE A O 1
ATOM 4004 N N . ALA A 1 499 ? -28.266 -19.031 -24.203 1 96.88 499 ALA A N 1
ATOM 4005 C CA . ALA A 1 499 ? -28.203 -17.594 -24.031 1 96.88 499 ALA A CA 1
ATOM 4006 C C . ALA A 1 499 ? -26.891 -17.016 -24.562 1 96.88 499 ALA A C 1
ATOM 4008 O O . ALA A 1 499 ? -26.859 -15.883 -25.031 1 96.88 499 ALA A O 1
ATOM 4009 N N . SER A 1 500 ? -25.812 -17.688 -24.359 1 97 500 SER A N 1
ATOM 4010 C CA . SER A 1 500 ? -24.484 -17.312 -24.844 1 97 500 SER A CA 1
ATOM 4011 C C . SER A 1 500 ? -23.641 -18.547 -25.172 1 97 500 SER A C 1
ATOM 4013 O O . SER A 1 500 ? -23.828 -19.609 -24.578 1 97 500 SER A O 1
ATOM 4015 N N . SER A 1 501 ? -22.828 -18.438 -26.141 1 97.5 501 SER A N 1
ATOM 4016 C CA . SER A 1 501 ? -22 -19.547 -26.594 1 97.5 501 SER A CA 1
ATOM 4017 C C . SER A 1 501 ? -20.594 -19.062 -26.953 1 97.5 501 SER A C 1
ATOM 4019 O O . SER A 1 501 ? -20.453 -18.125 -27.734 1 97.5 501 SER A O 1
ATOM 4021 N N . VAL A 1 502 ? -19.594 -19.688 -26.359 1 97.31 502 VAL A N 1
ATOM 4022 C CA . VAL A 1 502 ? -18.188 -19.344 -26.641 1 97.31 502 VAL A CA 1
ATOM 4023 C C . VAL A 1 502 ? -17.422 -20.625 -26.984 1 97.31 502 VAL A C 1
ATOM 4025 O O . VAL A 1 502 ? -17.641 -21.672 -26.406 1 97.31 502 VAL A O 1
ATOM 4028 N N . GLU A 1 503 ? -16.562 -20.531 -27.953 1 96.62 503 GLU A N 1
ATOM 4029 C CA . GLU A 1 503 ? -15.766 -21.688 -28.344 1 96.62 503 GLU A CA 1
ATOM 4030 C C . GLU A 1 503 ? -14.758 -22.062 -27.266 1 96.62 503 GLU A C 1
ATOM 4032 O O . GLU A 1 503 ? -14.203 -21.172 -26.594 1 96.62 503 GLU A O 1
ATOM 4037 N N . PHE A 1 504 ? -14.562 -23.344 -27.062 1 97.56 504 PHE A N 1
ATOM 4038 C CA . PHE A 1 504 ? -13.641 -23.906 -26.078 1 97.56 504 PHE A CA 1
ATOM 4039 C C . PHE A 1 504 ? -13.031 -25.203 -26.594 1 97.56 504 PHE A C 1
ATOM 4041 O O . PHE A 1 504 ? -13.742 -26.078 -27.125 1 97.56 504 PHE A O 1
ATOM 4048 N N . VAL A 1 505 ? -11.75 -25.344 -26.5 1 97.69 505 VAL A N 1
ATOM 4049 C CA . VAL A 1 505 ? -11.047 -26.469 -27.109 1 97.69 505 VAL A CA 1
ATOM 4050 C C . VAL A 1 505 ? -11.336 -27.734 -26.312 1 97.69 505 VAL A C 1
ATOM 4052 O O . VAL A 1 505 ? -11.297 -27.734 -25.078 1 97.69 505 VAL A O 1
ATOM 4055 N N . GLN A 1 506 ? -11.68 -28.797 -27 1 96.69 506 GLN A N 1
ATOM 4056 C CA . GLN A 1 506 ? -11.766 -30.141 -26.422 1 96.69 506 GLN A CA 1
ATOM 4057 C C . GLN A 1 506 ? -10.391 -30.797 -26.375 1 96.69 506 GLN A C 1
ATOM 4059 O O . GLN A 1 506 ? -9.961 -31.438 -27.328 1 96.69 506 GLN A O 1
ATOM 4064 N N . ALA A 1 507 ? -9.781 -30.766 -25.297 1 93.12 507 ALA A N 1
ATOM 4065 C CA . ALA A 1 507 ? -8.398 -31.203 -25.141 1 93.12 507 ALA A CA 1
ATOM 4066 C C . ALA A 1 507 ? -8.234 -32.688 -25.531 1 93.12 507 ALA A C 1
ATOM 4068 O O . ALA A 1 507 ? -7.281 -33.031 -26.219 1 93.12 507 ALA A O 1
ATOM 4069 N N . ASP A 1 508 ? -9.195 -33.531 -25.203 1 92.38 508 ASP A N 1
ATOM 4070 C CA . ASP A 1 508 ? -9.078 -34.969 -25.375 1 92.38 508 ASP A CA 1
ATOM 4071 C C . ASP A 1 508 ? -9.188 -35.375 -26.859 1 92.38 508 ASP A C 1
ATOM 4073 O O . ASP A 1 508 ? -8.695 -36.406 -27.266 1 92.38 508 ASP A O 1
ATOM 4077 N N . GLU A 1 509 ? -9.789 -34.469 -27.594 1 94.94 509 GLU A N 1
ATOM 4078 C CA . GLU A 1 509 ? -10.016 -34.781 -29 1 94.94 509 GLU A CA 1
ATOM 4079 C C . GLU A 1 509 ? -9.047 -34 -29.891 1 94.94 509 GLU A C 1
ATOM 4081 O O . GLU A 1 509 ? -9.078 -34.156 -31.109 1 94.94 509 GLU A O 1
ATOM 4086 N N . SER A 1 510 ? -8.25 -33.25 -29.281 1 96.69 510 SER A N 1
ATOM 4087 C CA . SER A 1 510 ? -7.332 -32.406 -30.047 1 96.69 510 SER A CA 1
ATOM 4088 C C . SER A 1 510 ? -5.91 -32.969 -30 1 96.69 510 SER A C 1
ATOM 4090 O O . SER A 1 510 ? -5.535 -33.656 -29.031 1 96.69 510 SER A O 1
ATOM 4092 N N . ALA A 1 511 ? -5.18 -32.594 -31 1 96.56 511 ALA A N 1
ATOM 4093 C CA . ALA A 1 511 ? -3.781 -33 -31.016 1 96.56 511 ALA A CA 1
ATOM 4094 C C . ALA A 1 511 ? -2.98 -32.312 -29.922 1 96.56 511 ALA A C 1
ATOM 4096 O O . ALA A 1 511 ? -3.174 -31.125 -29.656 1 96.56 511 ALA A O 1
ATOM 4097 N N . SER A 1 512 ? -2.068 -33.062 -29.359 1 95.06 512 SER A N 1
ATOM 4098 C CA . SER A 1 512 ? -1.343 -32.625 -28.172 1 95.06 512 SER A CA 1
ATOM 4099 C C . SER A 1 512 ? -0.55 -31.359 -28.469 1 95.06 512 SER A C 1
ATOM 4101 O O . SER A 1 512 ? -0.586 -30.406 -27.688 1 95.06 512 SER A O 1
ATOM 4103 N N . PHE A 1 513 ? 0.114 -31.328 -29.562 1 95.12 513 PHE A N 1
ATOM 4104 C CA . PHE A 1 513 ? 0.943 -30.172 -29.875 1 95.12 513 PHE A CA 1
ATOM 4105 C C . PHE A 1 513 ? 0.08 -28.953 -30.172 1 95.12 513 PHE A C 1
ATOM 4107 O O . PHE A 1 513 ? 0.398 -27.844 -29.75 1 95.12 513 PHE A O 1
ATOM 4114 N N . ALA A 1 514 ? -1.01 -29.188 -30.844 1 96.25 514 ALA A N 1
ATOM 4115 C CA . ALA A 1 514 ? -1.874 -28.078 -31.25 1 96.25 514 ALA A CA 1
ATOM 4116 C C . ALA A 1 514 ? -2.596 -27.484 -30.047 1 96.25 514 ALA A C 1
ATOM 4118 O O . ALA A 1 514 ? -2.855 -26.281 -30 1 96.25 514 ALA A O 1
ATOM 4119 N N . ARG A 1 515 ? -2.873 -28.297 -29.125 1 96.12 515 ARG A N 1
ATOM 4120 C CA . ARG A 1 515 ? -3.58 -27.766 -27.953 1 96.12 515 ARG A CA 1
ATOM 4121 C C . ARG A 1 515 ? -2.617 -27.078 -27 1 96.12 515 ARG A C 1
ATOM 4123 O O . ARG A 1 515 ? -3.033 -26.25 -26.188 1 96.12 515 ARG A O 1
ATOM 4130 N N . ALA A 1 516 ? -1.287 -27.391 -27.125 1 96.56 516 ALA A N 1
ATOM 4131 C CA . ALA A 1 516 ? -0.274 -26.812 -26.25 1 96.56 516 ALA A CA 1
ATOM 4132 C C . ALA A 1 516 ? 0.275 -25.5 -26.812 1 96.56 516 ALA A C 1
ATOM 4134 O O . ALA A 1 516 ? 0.626 -24.594 -26.062 1 96.56 516 ALA A O 1
ATOM 4135 N N . TYR A 1 517 ? 0.356 -25.344 -28.172 1 97.56 517 TYR A N 1
ATOM 4136 C CA . TYR A 1 517 ? 1.006 -24.219 -28.828 1 97.56 517 TYR A CA 1
ATOM 4137 C C . TYR A 1 517 ? 0.135 -23.656 -29.938 1 97.56 517 TYR A C 1
ATOM 4139 O O . TYR A 1 517 ? -0.471 -24.406 -30.703 1 97.56 517 TYR A O 1
ATOM 4147 N N . TYR A 1 518 ? 0.049 -22.406 -30.031 1 97.75 518 TYR A N 1
ATOM 4148 C CA . TYR A 1 518 ? -0.645 -21.734 -31.125 1 97.75 518 TYR A CA 1
ATOM 4149 C C . TYR A 1 518 ? 0.313 -21.422 -32.281 1 97.75 518 TYR A C 1
ATOM 4151 O O . TYR A 1 518 ? 1.291 -20.688 -32.094 1 97.75 518 TYR A O 1
ATOM 4159 N N . VAL A 1 519 ? 0.085 -21.969 -33.344 1 96.38 519 VAL A N 1
ATOM 4160 C CA . VAL A 1 519 ? 0.786 -21.656 -34.594 1 96.38 519 VAL A CA 1
ATOM 4161 C C . VAL A 1 519 ? -0.197 -21.078 -35.594 1 96.38 519 VAL A C 1
ATOM 4163 O O . VAL A 1 519 ? -1.113 -21.781 -36.031 1 96.38 519 VAL A O 1
ATOM 4166 N N . PRO A 1 520 ? 0.068 -19.875 -36.031 1 94.12 520 PRO A N 1
ATOM 4167 C CA . PRO A 1 520 ? -0.881 -19.266 -36.938 1 94.12 520 PRO A CA 1
ATOM 4168 C C . PRO A 1 520 ? -1.132 -20.109 -38.188 1 94.12 520 PRO A C 1
ATOM 4170 O O . PRO A 1 520 ? -0.19 -20.656 -38.781 1 94.12 520 PRO A O 1
ATOM 4173 N N . LEU A 1 521 ? -2.35 -20.297 -38.594 1 92.06 521 LEU A N 1
ATOM 4174 C CA . LEU A 1 521 ? -2.832 -20.953 -39.812 1 92.06 521 LEU A CA 1
ATOM 4175 C C . LEU A 1 521 ? -2.635 -22.469 -39.75 1 92.06 521 LEU A C 1
ATOM 4177 O O . LEU A 1 521 ? -3.068 -23.188 -40.625 1 92.06 521 LEU A O 1
ATOM 4181 N N . VAL A 1 522 ? -2.066 -22.969 -38.656 1 94.31 522 VAL A N 1
ATOM 4182 C CA . VAL A 1 522 ? -1.75 -24.391 -38.625 1 94.31 522 VAL A CA 1
ATOM 4183 C C . VAL A 1 522 ? -2.506 -25.062 -37.469 1 94.31 522 VAL A C 1
ATOM 4185 O O . VAL A 1 522 ? -3.197 -26.062 -37.656 1 94.31 522 VAL A O 1
ATOM 4188 N N . SER A 1 523 ? -2.48 -24.469 -36.281 1 94.19 523 SER A N 1
ATOM 4189 C CA . SER A 1 523 ? -2.959 -25.125 -35.062 1 94.19 523 SER A CA 1
ATOM 4190 C C . SER A 1 523 ? -4.457 -25.422 -35.156 1 94.19 523 SER A C 1
ATOM 4192 O O . SER A 1 523 ? -4.914 -26.469 -34.719 1 94.19 523 SER A O 1
ATOM 4194 N N . TYR A 1 524 ? -5.199 -24.562 -35.75 1 93.56 524 TYR A N 1
ATOM 4195 C CA . TYR A 1 524 ? -6.656 -24.672 -35.75 1 93.56 524 TYR A CA 1
ATOM 4196 C C . TYR A 1 524 ? -7.102 -25.906 -36.531 1 93.56 524 TYR A C 1
ATOM 4198 O O . TYR A 1 524 ? -8.18 -26.438 -36.281 1 93.56 524 TYR A O 1
ATOM 4206 N N . ARG A 1 525 ? -6.203 -26.406 -37.406 1 95.44 525 ARG A N 1
ATOM 4207 C CA . ARG A 1 525 ? -6.52 -27.578 -38.219 1 95.44 525 ARG A CA 1
ATOM 4208 C C . ARG A 1 525 ? -6.512 -28.844 -37.375 1 95.44 525 ARG A C 1
ATOM 4210 O O . ARG A 1 525 ? -7.102 -29.859 -37.781 1 95.44 525 ARG A O 1
ATOM 4217 N N . TYR A 1 526 ? -5.891 -28.734 -36.344 1 97.19 526 TYR A N 1
ATOM 4218 C CA . TYR A 1 526 ? -5.707 -29.938 -35.531 1 97.19 526 TYR A CA 1
ATOM 4219 C C . TYR A 1 526 ? -6.41 -29.812 -34.188 1 97.19 526 TYR A C 1
ATOM 4221 O O . TYR A 1 526 ? -6.098 -30.547 -33.25 1 97.19 526 TYR A O 1
ATOM 4229 N N . LEU A 1 527 ? -7.25 -28.844 -34.062 1 97.31 527 LEU A N 1
ATOM 4230 C CA . LEU A 1 527 ? -8.031 -28.641 -32.844 1 97.31 527 LEU A CA 1
ATOM 4231 C C . LEU A 1 527 ? -9.492 -29.016 -33.062 1 97.31 527 LEU A C 1
ATOM 4233 O O . LEU A 1 527 ? -10.023 -28.828 -34.156 1 97.31 527 LEU A O 1
ATOM 4237 N N . VAL A 1 528 ? -10.047 -29.578 -32.062 1 97.38 528 VAL A N 1
ATOM 4238 C CA . VAL A 1 528 ? -11.484 -29.828 -32.031 1 97.38 528 VAL A CA 1
ATOM 4239 C C . VAL A 1 528 ? -12.133 -28.859 -31.016 1 97.38 528 VAL A C 1
ATOM 4241 O O . VAL A 1 528 ? -11.773 -28.844 -29.844 1 97.38 528 VAL A O 1
ATOM 4244 N N . TRP A 1 529 ? -13.062 -28.109 -31.562 1 96.19 529 TRP A N 1
ATOM 4245 C CA . TRP A 1 529 ? -13.727 -27.094 -30.75 1 96.19 529 TRP A CA 1
ATOM 4246 C C . TRP A 1 529 ? -15.062 -27.609 -30.219 1 96.19 529 TRP A C 1
ATOM 4248 O O . TRP A 1 529 ? -15.781 -28.328 -30.922 1 96.19 529 TRP A O 1
ATOM 4258 N N . GLY A 1 530 ? -15.32 -27.391 -28.953 1 96.75 530 GLY A N 1
ATOM 4259 C CA . GLY A 1 530 ? -16.656 -27.469 -28.375 1 96.75 530 GLY A CA 1
ATOM 4260 C C . GLY A 1 530 ? -17.266 -26.109 -28.125 1 96.75 530 GLY A C 1
ATOM 4261 O O . GLY A 1 530 ? -16.719 -25.078 -28.531 1 96.75 530 GLY A O 1
ATOM 4262 N N . ARG A 1 531 ? -18.469 -26.141 -27.609 1 97.44 531 ARG A N 1
ATOM 4263 C CA . ARG A 1 531 ? -19.172 -24.906 -27.281 1 97.44 531 ARG A CA 1
ATOM 4264 C C . ARG A 1 531 ? -19.422 -24.797 -25.781 1 97.44 531 ARG A C 1
ATOM 4266 O O . ARG A 1 531 ? -20.062 -25.672 -25.188 1 97.44 531 ARG A O 1
ATOM 4273 N N . TYR A 1 532 ? -18.844 -23.812 -25.25 1 98.12 532 TYR A N 1
ATOM 4274 C CA . TYR A 1 532 ? -19.094 -23.484 -23.859 1 98.12 532 TYR A CA 1
ATOM 4275 C C . TYR A 1 532 ? -20.312 -22.562 -23.719 1 98.12 532 TYR A C 1
ATOM 4277 O O . TYR A 1 532 ? -20.25 -21.375 -24.078 1 98.12 532 TYR A O 1
ATOM 4285 N N . ASN A 1 533 ? -21.422 -23.109 -23.172 1 98.12 533 ASN A N 1
ATOM 4286 C CA . ASN A 1 533 ? -22.703 -22.438 -23.297 1 98.12 533 ASN A CA 1
ATOM 4287 C C . ASN A 1 533 ? -23.25 -21.984 -21.938 1 98.12 533 ASN A C 1
ATOM 4289 O O . ASN A 1 533 ? -23.078 -22.688 -20.938 1 98.12 533 ASN A O 1
ATOM 4293 N N . LEU A 1 534 ? -23.734 -20.812 -21.922 1 98.5 534 LEU A N 1
ATOM 4294 C CA . LEU A 1 534 ? -24.656 -20.391 -20.891 1 98.5 534 LEU A CA 1
ATOM 4295 C C . LEU A 1 534 ? -26.094 -20.656 -21.297 1 98.5 534 LEU A C 1
ATOM 4297 O O . LEU A 1 534 ? -26.609 -20.078 -22.25 1 98.5 534 LEU A O 1
ATOM 4301 N N . LEU A 1 535 ? -26.766 -21.578 -20.547 1 98.25 535 LEU A N 1
ATOM 4302 C CA . LEU A 1 535 ? -28.125 -21.984 -20.859 1 98.25 535 LEU A CA 1
ATOM 4303 C C . LEU A 1 535 ? -29.125 -21.25 -19.969 1 98.25 535 LEU A C 1
ATOM 4305 O O . LEU A 1 535 ? -28.859 -21.016 -18.781 1 98.25 535 LEU A O 1
ATOM 4309 N N . ARG A 1 536 ? -30.188 -20.844 -20.516 1 98 536 ARG A N 1
ATOM 4310 C CA . ARG A 1 536 ? -31.297 -20.266 -19.781 1 98 536 ARG A CA 1
ATOM 4311 C C . ARG A 1 536 ? -32.5 -21.203 -19.766 1 98 536 ARG A C 1
ATOM 4313 O O . ARG A 1 536 ? -32.844 -21.781 -20.797 1 98 536 ARG A O 1
ATOM 4320 N N . ARG A 1 537 ? -33.094 -21.375 -18.594 1 97.31 537 ARG A N 1
ATOM 4321 C CA . ARG A 1 537 ? -34.219 -22.266 -18.5 1 97.31 537 ARG A CA 1
ATOM 4322 C C . ARG A 1 537 ? -35.438 -21.688 -19.219 1 97.31 537 ARG A C 1
ATOM 4324 O O . ARG A 1 537 ? -35.75 -20.516 -19.078 1 97.31 537 ARG A O 1
ATOM 4331 N N . ASN A 1 538 ? -36.094 -22.578 -20 1 95.38 538 ASN A N 1
ATOM 4332 C CA . ASN A 1 538 ? -37.281 -22.172 -20.719 1 95.38 538 ASN A CA 1
ATOM 4333 C C . ASN A 1 538 ? -38.469 -21.969 -19.781 1 95.38 538 ASN A C 1
ATOM 4335 O O . ASN A 1 538 ? -38.656 -22.719 -18.828 1 95.38 538 ASN A O 1
ATOM 4339 N N . LYS A 1 539 ? -39.188 -20.781 -19.812 1 79.25 539 LYS A N 1
ATOM 4340 C CA . LYS A 1 539 ? -40.406 -20.531 -19.016 1 79.25 539 LYS A CA 1
ATOM 4341 C C . LYS A 1 539 ? -41.5 -21.516 -19.391 1 79.25 539 LYS A C 1
ATOM 4343 O O . LYS A 1 539 ? -41.719 -21.812 -20.562 1 79.25 539 LYS A O 1
ATOM 4348 N N . MET A 1 540 ? -41.906 -22.406 -18.672 1 58.97 540 MET A N 1
ATOM 4349 C CA . MET A 1 540 ? -43.094 -23.219 -18.969 1 58.97 540 MET A CA 1
ATOM 4350 C C . MET A 1 540 ? -44.25 -22.359 -19.453 1 58.97 540 MET A C 1
ATOM 4352 O O . MET A 1 540 ? -44.562 -21.328 -18.828 1 58.97 540 MET A O 1
ATOM 4356 N N . LYS A 1 541 ? -44.531 -22.297 -20.594 1 50.62 541 LYS A N 1
ATOM 4357 C CA . LYS A 1 541 ? -45.812 -21.734 -20.984 1 50.62 541 LYS A CA 1
ATOM 4358 C C . LYS A 1 541 ? -46.938 -22.297 -20.109 1 50.62 541 LYS A C 1
ATOM 4360 O O . LYS A 1 541 ? -47 -23.5 -19.859 1 50.62 541 LYS A O 1
ATOM 4365 N N . PRO A 1 542 ? -47.719 -21.422 -19.328 1 43.12 542 PRO A N 1
ATOM 4366 C CA . PRO A 1 542 ? -48.938 -21.969 -18.703 1 43.12 542 PRO A CA 1
ATOM 4367 C C . PRO A 1 542 ? -49.719 -22.891 -19.641 1 43.12 542 PRO A C 1
ATOM 4369 O O . PRO A 1 542 ? -49.781 -22.641 -20.844 1 43.12 542 PRO A O 1
ATOM 4372 N N . ILE A 1 543 ? -49.719 -24.156 -19.391 1 34.59 543 ILE A N 1
ATOM 4373 C CA . ILE A 1 543 ? -50.781 -24.891 -20.062 1 34.59 543 ILE A CA 1
ATOM 4374 C C . ILE A 1 543 ? -52.094 -24.094 -20.016 1 34.59 543 ILE A C 1
ATOM 4376 O O . ILE A 1 543 ? -52.562 -23.766 -18.922 1 34.59 543 ILE A O 1
ATOM 4380 N N . SER A 1 544 ? -52.344 -23.375 -21.156 1 29.83 544 SER A N 1
ATOM 4381 C CA . SER A 1 544 ? -53.75 -23.062 -21.266 1 29.83 544 SER A CA 1
ATOM 4382 C C . SER A 1 544 ? -54.625 -24.297 -21.078 1 29.83 544 SER A C 1
ATOM 4384 O O . SER A 1 544 ? -54.344 -25.344 -21.656 1 29.83 544 SER A O 1
ATOM 4386 N N . MET B 1 1 ? -25.781 4.344 -13.93 1 44.5 1 MET B N 1
ATOM 4387 C CA . MET B 1 1 ? -24.812 5.051 -14.766 1 44.5 1 MET B CA 1
ATOM 4388 C C . MET B 1 1 ? -24.672 6.504 -14.328 1 44.5 1 MET B C 1
ATOM 4390 O O . MET B 1 1 ? -23.547 7.012 -14.203 1 44.5 1 MET B O 1
ATOM 4394 N N . SER B 1 2 ? -25.859 7.09 -13.859 1 47.38 2 SER B N 1
ATOM 4395 C CA . SER B 1 2 ? -25.797 8.484 -13.445 1 47.38 2 SER B CA 1
ATOM 4396 C C . SER B 1 2 ? -25.141 8.625 -12.078 1 47.38 2 SER B C 1
ATOM 4398 O O . SER B 1 2 ? -24.312 9.523 -11.867 1 47.38 2 SER B O 1
ATOM 4400 N N . ALA B 1 3 ? -25.297 7.617 -11.266 1 49.03 3 ALA B N 1
ATOM 4401 C CA . ALA B 1 3 ? -24.719 7.66 -9.922 1 49.03 3 ALA B CA 1
ATOM 4402 C C . ALA B 1 3 ? -23.219 7.434 -9.969 1 49.03 3 ALA B C 1
ATOM 4404 O O . ALA B 1 3 ? -22.469 8.094 -9.242 1 49.03 3 ALA B O 1
ATOM 4405 N N . LEU B 1 4 ? -22.844 6.531 -10.898 1 53.56 4 LEU B N 1
ATOM 4406 C CA . LEU B 1 4 ? -21.422 6.238 -11.062 1 53.56 4 LEU B CA 1
ATOM 4407 C C . LEU B 1 4 ? -20.672 7.461 -11.578 1 53.56 4 LEU B C 1
ATOM 4409 O O . LEU B 1 4 ? -19.547 7.742 -11.141 1 53.56 4 LEU B O 1
ATOM 4413 N N . LYS B 1 5 ? -21.375 8.141 -12.438 1 57 5 LYS B N 1
ATOM 4414 C CA . LYS B 1 5 ? -20.766 9.336 -13.016 1 57 5 LYS B CA 1
ATOM 4415 C C . LYS B 1 5 ? -20.625 10.438 -11.969 1 57 5 LYS B C 1
ATOM 4417 O O . LYS B 1 5 ? -19.609 11.133 -11.914 1 57 5 LYS B O 1
ATOM 4422 N N . SER B 1 6 ? -21.547 10.453 -11.055 1 77.81 6 SER B N 1
ATOM 4423 C CA . SER B 1 6 ? -21.516 11.5 -10.031 1 77.81 6 SER B CA 1
ATOM 4424 C C . SER B 1 6 ? -20.453 11.203 -8.969 1 77.81 6 SER B C 1
ATOM 4426 O O . SER B 1 6 ? -19.703 12.094 -8.586 1 77.81 6 SER B O 1
ATOM 4428 N N . ASN B 1 7 ? -20.219 9.977 -8.609 1 84.75 7 ASN B N 1
ATOM 4429 C CA . ASN B 1 7 ? -19.203 9.594 -7.633 1 84.75 7 ASN B CA 1
ATOM 4430 C C . ASN B 1 7 ? -17.797 9.781 -8.18 1 84.75 7 ASN B C 1
ATOM 4432 O O . ASN B 1 7 ? -16.906 10.211 -7.449 1 84.75 7 ASN B O 1
ATOM 4436 N N . ALA B 1 8 ? -17.75 9.531 -9.453 1 86.81 8 ALA B N 1
ATOM 4437 C CA . ALA B 1 8 ? -16.453 9.695 -10.102 1 86.81 8 ALA B CA 1
ATOM 4438 C C . ALA B 1 8 ? -16.031 11.156 -10.117 1 86.81 8 ALA B C 1
ATOM 4440 O O . ALA B 1 8 ? -14.852 11.469 -9.898 1 86.81 8 ALA B O 1
ATOM 4441 N N . VAL B 1 9 ? -17 11.984 -10.297 1 92.06 9 VAL B N 1
ATOM 4442 C CA . VAL B 1 9 ? -16.719 13.414 -10.336 1 92.06 9 VAL B CA 1
ATOM 4443 C C . VAL B 1 9 ? -16.266 13.891 -8.953 1 92.06 9 VAL B C 1
ATOM 4445 O O . VAL B 1 9 ? -15.336 14.68 -8.836 1 92.06 9 VAL B O 1
ATOM 4448 N N . VAL B 1 10 ? -16.922 13.398 -7.91 1 95.81 10 VAL B N 1
ATOM 4449 C CA . VAL B 1 10 ? -16.594 13.789 -6.543 1 95.81 10 VAL B CA 1
ATOM 4450 C C . VAL B 1 10 ? -15.18 13.336 -6.195 1 95.81 10 VAL B C 1
ATOM 4452 O O . VAL B 1 10 ? -14.359 14.133 -5.73 1 95.81 10 VAL B O 1
ATOM 4455 N N . VAL B 1 11 ? -14.898 12.109 -6.52 1 95 11 VAL B N 1
ATOM 4456 C CA . VAL B 1 11 ? -13.586 11.578 -6.184 1 95 11 VAL B CA 1
ATOM 4457 C C . VAL B 1 11 ? -12.508 12.305 -6.992 1 95 11 VAL B C 1
ATOM 4459 O O . VAL B 1 11 ? -11.453 12.656 -6.461 1 95 11 VAL B O 1
ATOM 4462 N N . LEU B 1 12 ? -12.758 12.523 -8.234 1 95.25 12 LEU B N 1
ATOM 4463 C CA . LEU B 1 12 ? -11.789 13.188 -9.094 1 95.25 12 LEU B CA 1
ATOM 4464 C C . LEU B 1 12 ? -11.547 14.625 -8.641 1 95.25 12 LEU B C 1
ATOM 4466 O O . LEU B 1 12 ? -10.406 15.102 -8.648 1 95.25 12 LEU B O 1
ATOM 4470 N N . SER B 1 13 ? -12.594 15.281 -8.227 1 97.31 13 SER B N 1
ATOM 4471 C CA . SER B 1 13 ? -12.438 16.656 -7.75 1 97.31 13 SER B CA 1
ATOM 4472 C C . SER B 1 13 ? -11.586 16.703 -6.488 1 97.31 13 SER B C 1
ATOM 4474 O O . SER B 1 13 ? -10.703 17.547 -6.363 1 97.31 13 SER B O 1
ATOM 4476 N N . LEU B 1 14 ? -11.836 15.797 -5.574 1 98.31 14 LEU B N 1
ATOM 4477 C CA . LEU B 1 14 ? -11.062 15.742 -4.34 1 98.31 14 LEU B CA 1
ATOM 4478 C C . LEU B 1 14 ? -9.594 15.43 -4.633 1 98.31 14 LEU B C 1
ATOM 4480 O O . LEU B 1 14 ? -8.695 16.094 -4.105 1 98.31 14 LEU B O 1
ATOM 4484 N N . VAL B 1 15 ? -9.383 14.477 -5.52 1 97.88 15 VAL B N 1
ATOM 4485 C CA . VAL B 1 15 ? -8.023 14.047 -5.832 1 97.88 15 VAL B CA 1
ATOM 4486 C C . VAL B 1 15 ? -7.27 15.18 -6.52 1 97.88 15 VAL B C 1
ATOM 4488 O O . VAL B 1 15 ? -6.125 15.469 -6.172 1 97.88 15 VAL B O 1
ATOM 4491 N N . VAL B 1 16 ? -7.887 15.828 -7.426 1 97.94 16 VAL B N 1
ATOM 4492 C CA . VAL B 1 16 ? -7.238 16.891 -8.188 1 97.94 16 VAL B CA 1
ATOM 4493 C C . VAL B 1 16 ? -6.871 18.047 -7.25 1 97.94 16 VAL B C 1
ATOM 4495 O O . VAL B 1 16 ? -5.754 18.562 -7.305 1 97.94 16 VAL B O 1
ATOM 4498 N N . VAL B 1 17 ? -7.781 18.438 -6.375 1 98.38 17 VAL B N 1
ATOM 4499 C CA . VAL B 1 17 ? -7.543 19.547 -5.477 1 98.38 17 VAL B CA 1
ATOM 4500 C C . VAL B 1 17 ? -6.457 19.188 -4.469 1 98.38 17 VAL B C 1
ATOM 4502 O O . VAL B 1 17 ? -5.578 20 -4.172 1 98.38 17 VAL B O 1
ATOM 4505 N N . ARG B 1 18 ? -6.477 17.969 -3.986 1 98.81 18 ARG B N 1
ATOM 4506 C CA . ARG B 1 18 ? -5.477 17.562 -3.004 1 98.81 18 ARG B CA 1
ATOM 4507 C C . ARG B 1 18 ? -4.113 17.375 -3.658 1 98.81 18 ARG B C 1
ATOM 4509 O O . ARG B 1 18 ? -3.08 17.609 -3.031 1 98.81 18 ARG B O 1
ATOM 4516 N N . LEU B 1 19 ? -4.113 16.984 -4.906 1 98.56 19 LEU B N 1
ATOM 4517 C CA . LEU B 1 19 ? -2.836 16.891 -5.605 1 98.56 19 LEU B CA 1
ATOM 4518 C C . LEU B 1 19 ? -2.219 18.281 -5.797 1 98.56 19 LEU B C 1
ATOM 4520 O O . LEU B 1 19 ? -0.994 18.422 -5.816 1 98.56 19 LEU B O 1
ATOM 4524 N N . GLN B 1 20 ? -3.029 19.297 -5.918 1 98.12 20 GLN B N 1
ATOM 4525 C CA . GLN B 1 20 ? -2.506 20.672 -5.949 1 98.12 20 GLN B CA 1
ATOM 4526 C C . GLN B 1 20 ? -1.823 21.016 -4.633 1 98.12 20 GLN B C 1
ATOM 4528 O O . GLN B 1 20 ? -0.806 21.719 -4.621 1 98.12 20 GLN B O 1
ATOM 4533 N N . SER B 1 21 ? -2.416 20.547 -3.559 1 98.19 21 SER B N 1
ATOM 4534 C CA . SER B 1 21 ? -1.771 20.719 -2.262 1 98.19 21 SER B CA 1
ATOM 4535 C C . SER B 1 21 ? -0.39 20.078 -2.234 1 98.19 21 SER B C 1
ATOM 4537 O O . SER B 1 21 ? 0.579 20.688 -1.778 1 98.19 21 SER B O 1
ATOM 4539 N N . ALA B 1 22 ? -0.327 18.891 -2.785 1 98.5 22 ALA B N 1
ATOM 4540 C CA . ALA B 1 22 ? 0.923 18.125 -2.789 1 98.5 22 ALA B CA 1
ATOM 4541 C C . ALA B 1 22 ? 1.999 18.859 -3.594 1 98.5 22 ALA B C 1
ATOM 4543 O O . ALA B 1 22 ? 3.168 18.875 -3.203 1 98.5 22 ALA B O 1
ATOM 4544 N N . LEU B 1 23 ? 1.598 19.516 -4.633 1 97.75 23 LEU B N 1
ATOM 4545 C CA . LEU B 1 23 ? 2.559 20.078 -5.574 1 97.75 23 LEU B CA 1
ATOM 4546 C C . LEU B 1 23 ? 2.887 21.531 -5.219 1 97.75 23 LEU B C 1
ATOM 4548 O O . LEU B 1 23 ? 4.008 21.984 -5.441 1 97.75 23 LEU B O 1
ATOM 4552 N N . TYR B 1 24 ? 1.881 22.234 -4.547 1 97.19 24 TYR B N 1
ATOM 4553 C CA . TYR B 1 24 ? 2.076 23.688 -4.5 1 97.19 24 TYR B CA 1
ATOM 4554 C C . TYR B 1 24 ? 2.131 24.172 -3.057 1 97.19 24 TYR B C 1
ATOM 4556 O O . TYR B 1 24 ? 2.533 25.312 -2.799 1 97.19 24 TYR B O 1
ATOM 4564 N N . SER B 1 25 ? 1.727 23.359 -2.117 1 97.31 25 SER B N 1
ATOM 4565 C CA . SER B 1 25 ? 1.863 23.828 -0.741 1 97.31 25 SER B CA 1
ATOM 4566 C C . SER B 1 25 ? 3.324 23.844 -0.305 1 97.31 25 SER B C 1
ATOM 4568 O O . SER B 1 25 ? 4.133 23.062 -0.801 1 97.31 25 SER B O 1
ATOM 4570 N N . ILE B 1 26 ? 3.67 24.734 0.559 1 96.81 26 ILE B N 1
ATOM 4571 C CA . ILE B 1 26 ? 5.043 24.875 1.03 1 96.81 26 ILE B CA 1
ATOM 4572 C C . ILE B 1 26 ? 5.207 24.141 2.357 1 96.81 26 ILE B C 1
ATOM 4574 O O . ILE B 1 26 ? 4.234 23.625 2.912 1 96.81 26 ILE B O 1
ATOM 4578 N N . ILE B 1 27 ? 6.445 23.984 2.818 1 96.62 27 ILE B N 1
ATOM 4579 C CA . ILE B 1 27 ? 6.723 23.5 4.168 1 96.62 27 ILE B CA 1
ATOM 4580 C C . ILE B 1 27 ? 6.734 24.672 5.145 1 96.62 27 ILE B C 1
ATOM 4582 O O . ILE B 1 27 ? 7.684 25.469 5.164 1 96.62 27 ILE B O 1
ATOM 4586 N N . SER B 1 28 ? 5.723 24.797 5.93 1 91.5 28 SER B N 1
ATOM 4587 C CA . SER B 1 28 ? 5.535 25.984 6.758 1 91.5 28 SER B CA 1
ATOM 4588 C C . SER B 1 28 ? 6.223 25.828 8.109 1 91.5 28 SER B C 1
ATOM 4590 O O . SER B 1 28 ? 6.438 26.812 8.82 1 91.5 28 SER B O 1
ATOM 4592 N N . ASP B 1 29 ? 6.531 24.625 8.43 1 91.25 29 ASP B N 1
ATOM 4593 C CA . ASP B 1 29 ? 7.098 24.328 9.742 1 91.25 29 ASP B CA 1
ATOM 4594 C C . ASP B 1 29 ? 8.375 23.5 9.609 1 91.25 29 ASP B C 1
ATOM 4596 O O . ASP B 1 29 ? 8.383 22.438 8.969 1 91.25 29 ASP B O 1
ATOM 4600 N N . CYS B 1 30 ? 9.445 24.016 10.281 1 95.81 30 CYS B N 1
ATOM 4601 C CA . CYS B 1 30 ? 10.727 23.328 10.133 1 95.81 30 CYS B CA 1
ATOM 4602 C C . CYS B 1 30 ? 10.688 21.969 10.812 1 95.81 30 CYS B C 1
ATOM 4604 O O . CYS B 1 30 ? 11.5 21.094 10.5 1 95.81 30 CYS B O 1
ATOM 4606 N N . ASP B 1 31 ? 9.688 21.75 11.711 1 96.06 31 ASP B N 1
ATOM 4607 C CA . ASP B 1 31 ? 9.531 20.438 12.336 1 96.06 31 ASP B CA 1
ATOM 4608 C C . ASP B 1 31 ? 9.195 19.375 11.297 1 96.06 31 ASP B C 1
ATOM 4610 O O . ASP B 1 31 ? 9.594 18.219 11.43 1 96.06 31 ASP B O 1
ATOM 4614 N N . GLU B 1 32 ? 8.43 19.734 10.312 1 98.19 32 GLU B N 1
ATOM 4615 C CA . GLU B 1 32 ? 8.117 18.781 9.258 1 98.19 32 GLU B CA 1
ATOM 4616 C C . GLU B 1 32 ? 9.383 18.297 8.555 1 98.19 32 GLU B C 1
ATOM 4618 O O . GLU B 1 32 ? 9.531 17.109 8.273 1 98.19 32 GLU B O 1
ATOM 4623 N N . THR B 1 33 ? 10.312 19.219 8.336 1 98.56 33 THR B N 1
ATOM 4624 C CA . THR B 1 33 ? 11.555 18.875 7.652 1 98.56 33 THR B CA 1
ATOM 4625 C C . THR B 1 33 ? 12.477 18.062 8.57 1 98.56 33 THR B C 1
ATOM 4627 O O . THR B 1 33 ? 12.844 16.938 8.242 1 98.56 33 THR B O 1
ATOM 4630 N N . TYR B 1 34 ? 12.742 18.578 9.758 1 98.56 34 TYR B N 1
ATOM 4631 C CA . TYR B 1 34 ? 13.82 18.047 10.578 1 98.56 34 TYR B CA 1
ATOM 4632 C C . TYR B 1 34 ? 13.352 16.812 11.344 1 98.56 34 TYR B C 1
ATOM 4634 O O . TYR B 1 34 ? 14.156 15.914 11.633 1 98.56 34 TYR B O 1
ATOM 4642 N N . ASN B 1 35 ? 12.039 16.688 11.578 1 98.31 35 ASN B N 1
ATOM 4643 C CA . ASN B 1 35 ? 11.594 15.562 12.383 1 98.31 35 ASN B CA 1
ATOM 4644 C C . ASN B 1 35 ? 11.016 14.445 11.516 1 98.31 35 ASN B C 1
ATOM 4646 O O . ASN B 1 35 ? 10.836 13.32 11.984 1 98.31 35 ASN B O 1
ATOM 4650 N N . TYR B 1 36 ? 10.781 14.719 10.234 1 98.62 36 TYR B N 1
ATOM 4651 C CA . TYR B 1 36 ? 10.117 13.664 9.477 1 98.62 36 TYR B CA 1
ATOM 4652 C C . TYR B 1 36 ? 10.773 13.484 8.109 1 98.62 36 TYR B C 1
ATOM 4654 O O . TYR B 1 36 ? 11.281 12.406 7.797 1 98.62 36 TYR B O 1
ATOM 4662 N N . TRP B 1 37 ? 10.977 14.539 7.355 1 98.75 37 TRP B N 1
ATOM 4663 C CA . TRP B 1 37 ? 11.586 14.391 6.039 1 98.75 37 TRP B CA 1
ATOM 4664 C C . TRP B 1 37 ? 13.055 13.984 6.164 1 98.75 37 TRP B C 1
ATOM 4666 O O . TRP B 1 37 ? 13.531 13.133 5.414 1 98.75 37 TRP B O 1
ATOM 4676 N N . GLU B 1 38 ? 13.805 14.602 7.117 1 98.75 38 GLU B N 1
ATOM 4677 C CA . GLU B 1 38 ? 15.234 14.352 7.234 1 98.75 38 GLU B CA 1
ATOM 4678 C C . GLU B 1 38 ? 15.5 12.945 7.762 1 98.75 38 GLU B C 1
ATOM 4680 O O . GLU B 1 38 ? 16.312 12.203 7.191 1 98.75 38 GLU B O 1
ATOM 4685 N N . PRO B 1 39 ? 14.828 12.57 8.859 1 98.75 39 PRO B N 1
ATOM 4686 C CA . PRO B 1 39 ? 15.031 11.172 9.25 1 98.75 39 PRO B CA 1
ATOM 4687 C C . PRO B 1 39 ? 14.57 10.188 8.172 1 98.75 39 PRO B C 1
ATOM 4689 O O . PRO B 1 39 ? 15.164 9.117 8.016 1 98.75 39 PRO B O 1
ATOM 4692 N N . LEU B 1 40 ? 13.539 10.469 7.457 1 98.69 40 LEU B N 1
ATOM 4693 C CA . LEU B 1 40 ? 13.109 9.617 6.352 1 98.69 40 LEU B CA 1
ATOM 4694 C C . LEU B 1 40 ? 14.188 9.547 5.273 1 98.69 40 LEU B C 1
ATOM 4696 O O . LEU B 1 40 ? 14.453 8.469 4.73 1 98.69 40 LEU B O 1
ATOM 4700 N N . HIS B 1 41 ? 14.781 10.703 4.949 1 98.56 41 HIS B N 1
ATOM 4701 C CA . HIS B 1 41 ? 15.867 10.719 3.98 1 98.56 41 HIS B CA 1
ATOM 4702 C C . HIS B 1 41 ? 17.031 9.836 4.434 1 98.56 41 HIS B C 1
ATOM 4704 O O . HIS B 1 41 ? 17.625 9.133 3.617 1 98.56 41 HIS B O 1
ATOM 4710 N N . TYR B 1 42 ? 17.344 9.898 5.711 1 98.12 42 TYR B N 1
ATOM 4711 C CA . TYR B 1 42 ? 18.391 9.047 6.262 1 98.12 42 TYR B CA 1
ATOM 4712 C C . TYR B 1 42 ? 18.062 7.57 6.055 1 98.12 42 TYR B C 1
ATOM 4714 O O . TYR B 1 42 ? 18.922 6.789 5.637 1 98.12 42 TYR B O 1
ATOM 4722 N N . LEU B 1 43 ? 16.828 7.227 6.332 1 96.69 43 LEU B N 1
ATOM 4723 C CA . LEU B 1 43 ? 16.422 5.832 6.199 1 96.69 43 LEU B CA 1
ATOM 4724 C C . LEU B 1 43 ? 16.516 5.375 4.75 1 96.69 43 LEU B C 1
ATOM 4726 O O . LEU B 1 43 ? 16.844 4.219 4.48 1 96.69 43 LEU B O 1
ATOM 4730 N N . LEU B 1 44 ? 16.203 6.227 3.857 1 96.06 44 LEU B N 1
ATOM 4731 C CA . LEU B 1 44 ? 16.109 5.855 2.449 1 96.06 44 LEU B CA 1
ATOM 4732 C C . LEU B 1 44 ? 17.469 5.969 1.762 1 96.06 44 LEU B C 1
ATOM 4734 O O . LEU B 1 44 ? 17.797 5.156 0.894 1 96.06 44 LEU B O 1
ATOM 4738 N N . LYS B 1 45 ? 18.297 6.996 2.17 1 95.31 45 LYS B N 1
ATOM 4739 C CA . LYS B 1 45 ? 19.484 7.309 1.382 1 95.31 45 LYS B CA 1
ATOM 4740 C C . LYS B 1 45 ? 20.734 7.277 2.246 1 95.31 45 LYS B C 1
ATOM 4742 O O . LYS B 1 45 ? 21.844 7.484 1.747 1 95.31 45 LYS B O 1
ATOM 4747 N N . GLY B 1 46 ? 20.609 7.117 3.541 1 95.12 46 GLY B N 1
ATOM 4748 C CA . GLY B 1 46 ? 21.75 6.957 4.418 1 95.12 46 GLY B CA 1
ATOM 4749 C C . GLY B 1 46 ? 22.297 8.281 4.93 1 95.12 46 GLY B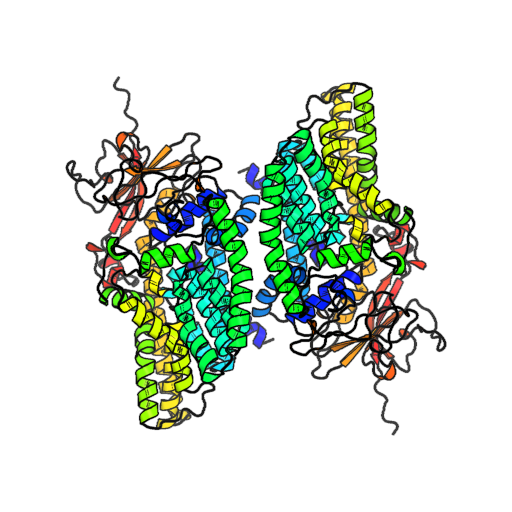 C 1
ATOM 4750 O O . GLY B 1 46 ? 23.328 8.305 5.602 1 95.12 46 GLY B O 1
ATOM 4751 N N . LYS B 1 47 ? 21.625 9.344 4.52 1 96.81 47 LYS B N 1
ATOM 4752 C CA . LYS B 1 47 ? 22.031 10.688 4.93 1 96.81 47 LYS B CA 1
ATOM 4753 C C . LYS B 1 47 ? 20.812 11.539 5.305 1 96.81 47 LYS B C 1
ATOM 4755 O O . LYS B 1 47 ? 19.781 11.461 4.652 1 96.81 47 LYS B O 1
ATOM 4760 N N . GLY B 1 48 ? 20.984 12.297 6.406 1 98.06 48 GLY B N 1
ATOM 4761 C CA . GLY B 1 48 ? 19.922 13.18 6.867 1 98.06 48 GLY B CA 1
ATOM 4762 C C . GLY B 1 48 ? 20.141 13.703 8.273 1 98.06 48 GLY B C 1
ATOM 4763 O O . GLY B 1 48 ? 21 13.195 9 1 98.06 48 GLY B O 1
ATOM 4764 N N . PHE B 1 49 ? 19.422 14.68 8.633 1 98.69 49 PHE B N 1
ATOM 4765 C CA . PHE B 1 49 ? 19.562 15.289 9.953 1 98.69 49 PHE B CA 1
ATOM 4766 C C . PHE B 1 49 ? 18.766 14.508 10.992 1 98.69 49 PHE B C 1
ATOM 4768 O O . PHE B 1 49 ? 17.703 13.953 10.688 1 98.69 49 PHE B O 1
ATOM 4775 N N . GLN B 1 50 ? 19.297 14.453 12.156 1 98.62 50 GLN B N 1
ATOM 4776 C CA . GLN B 1 50 ? 18.688 13.891 13.359 1 98.62 50 GLN B CA 1
ATOM 4777 C C . GLN B 1 50 ? 18.375 14.984 14.375 1 98.62 50 GLN B C 1
ATOM 4779 O O . GLN B 1 50 ? 19.172 15.898 14.578 1 98.62 50 GLN B O 1
ATOM 4784 N N . THR B 1 51 ? 17.188 14.969 14.961 1 98.19 51 THR B N 1
ATOM 4785 C CA . THR B 1 51 ? 16.875 15.844 16.078 1 98.19 51 THR B CA 1
ATOM 4786 C C . THR B 1 51 ? 17.031 15.094 17.406 1 98.19 51 THR B C 1
ATOM 4788 O O . THR B 1 51 ? 17.156 13.867 17.422 1 98.19 51 THR B O 1
ATOM 4791 N N . TRP B 1 52 ? 16.953 15.836 18.516 1 97.19 52 TRP B N 1
ATOM 4792 C CA . TRP B 1 52 ? 17.062 15.25 19.844 1 97.19 52 TRP B CA 1
ATOM 4793 C C . TRP B 1 52 ? 15.93 14.273 20.125 1 97.19 52 TRP B C 1
ATOM 4795 O O . TRP B 1 52 ? 16.094 13.328 20.891 1 97.19 52 TRP B O 1
ATOM 4805 N N . GLU B 1 53 ? 14.875 14.43 19.422 1 97.5 53 GLU B N 1
ATOM 4806 C CA . GLU B 1 53 ? 13.703 13.586 19.625 1 97.5 53 GLU B CA 1
ATOM 4807 C C . GLU B 1 53 ? 13.938 12.18 19.078 1 97.5 53 GLU B C 1
ATOM 4809 O O . GLU B 1 53 ? 13.258 11.234 19.484 1 97.5 53 GLU B O 1
ATOM 4814 N N . TYR B 1 54 ? 14.93 12.016 18.203 1 98.44 54 TYR B N 1
ATOM 4815 C CA . TYR B 1 54 ? 15.281 10.719 17.625 1 98.44 54 TYR B CA 1
ATOM 4816 C C . TYR B 1 54 ? 16.5 10.125 18.312 1 98.44 54 TYR B C 1
ATOM 4818 O O . TYR B 1 54 ? 16.984 9.055 17.938 1 98.44 54 TYR B O 1
ATOM 4826 N N . SER B 1 55 ? 17.062 10.875 19.312 1 98.19 55 SER B N 1
ATOM 4827 C CA . SER B 1 55 ? 18.125 10.289 20.125 1 98.19 55 SER B CA 1
ATOM 4828 C C . SER B 1 55 ? 17.594 9.164 21 1 98.19 55 SER B C 1
ATOM 4830 O O . SER B 1 55 ? 16.531 9.289 21.609 1 98.19 55 SER B O 1
ATOM 4832 N N . PRO B 1 56 ? 18.297 8.031 21.016 1 97.88 56 PRO B N 1
ATOM 4833 C CA . PRO B 1 56 ? 17.844 6.91 21.844 1 97.88 56 PRO B CA 1
ATOM 4834 C C . PRO B 1 56 ? 17.625 7.297 23.297 1 97.88 56 PRO B C 1
ATOM 4836 O O . PRO B 1 56 ? 16.875 6.625 24.016 1 97.88 56 PRO B O 1
ATOM 4839 N N . GLU B 1 57 ? 18.266 8.344 23.688 1 97 57 GLU B N 1
ATOM 4840 C CA . GLU B 1 57 ? 18.109 8.82 25.062 1 97 57 GLU B CA 1
ATOM 4841 C C . GLU B 1 57 ? 16.688 9.273 25.328 1 97 57 GLU B C 1
ATOM 4843 O O . GLU B 1 57 ? 16.172 9.094 26.438 1 97 57 GLU B O 1
ATOM 4848 N N . PHE B 1 58 ? 15.984 9.797 24.375 1 96.38 58 PHE B N 1
ATOM 4849 C CA . PHE B 1 58 ? 14.648 10.367 24.562 1 96.38 58 PHE B CA 1
ATOM 4850 C C . PHE B 1 58 ? 13.609 9.57 23.781 1 96.38 58 PHE B C 1
ATOM 4852 O O . PHE B 1 58 ? 12.555 9.227 24.312 1 96.38 58 PHE B O 1
ATOM 4859 N N . ALA B 1 59 ? 13.898 9.219 22.531 1 98 59 ALA B N 1
ATOM 4860 C CA . ALA B 1 59 ? 13.086 8.359 21.688 1 98 59 ALA B CA 1
ATOM 4861 C C . ALA B 1 59 ? 11.625 8.797 21.688 1 98 59 ALA B C 1
ATOM 4863 O O . ALA B 1 59 ? 10.734 8 22 1 98 59 ALA B O 1
ATOM 4864 N N . LEU B 1 60 ? 11.406 10.062 21.266 1 96.94 60 LEU B N 1
ATOM 4865 C CA . LEU B 1 60 ? 10.062 10.641 21.297 1 96.94 60 LEU B CA 1
ATOM 4866 C C . LEU B 1 60 ? 9.312 10.375 20 1 96.94 60 LEU B C 1
ATOM 4868 O O . LEU B 1 60 ? 8.094 10.539 19.938 1 96.94 60 LEU B O 1
ATOM 4872 N N . ARG B 1 61 ? 10.016 10.047 18.922 1 97.62 61 ARG B N 1
ATOM 4873 C CA . ARG B 1 61 ? 9.445 9.836 17.594 1 97.62 61 ARG B CA 1
ATOM 4874 C C . ARG B 1 61 ? 9.516 8.359 17.203 1 97.62 61 ARG B C 1
ATOM 4876 O O . ARG B 1 61 ? 10.234 7.578 17.828 1 97.62 61 ARG B O 1
ATOM 4883 N N . SER B 1 62 ? 8.797 7.977 16.234 1 98.06 62 SER B N 1
ATOM 4884 C CA . SER B 1 62 ? 8.703 6.574 15.836 1 98.06 62 SER B CA 1
ATOM 4885 C C . SER B 1 62 ? 9.281 6.352 14.445 1 98.06 62 SER B C 1
ATOM 4887 O O . SER B 1 62 ? 8.906 7.039 13.492 1 98.06 62 SER B O 1
ATOM 4889 N N . TYR B 1 63 ? 10.219 5.383 14.383 1 98.06 63 TYR B N 1
ATOM 4890 C CA . TYR B 1 63 ? 10.719 4.98 13.07 1 98.06 63 TYR B CA 1
ATOM 4891 C C . TYR B 1 63 ? 9.664 4.199 12.297 1 98.06 63 TYR B C 1
ATOM 4893 O O . TYR B 1 63 ? 9.672 4.18 11.07 1 98.06 63 TYR B O 1
ATOM 4901 N N . SER B 1 64 ? 8.727 3.555 13.047 1 97.5 64 SER B N 1
ATOM 4902 C CA . SER B 1 64 ? 7.605 2.875 12.398 1 97.5 64 SER B CA 1
ATOM 4903 C C . SER B 1 64 ? 6.75 3.854 11.602 1 97.5 64 SER B C 1
ATOM 4905 O O . SER B 1 64 ? 6.293 3.531 10.5 1 97.5 64 SER B O 1
ATOM 4907 N N . TYR B 1 65 ? 6.52 5.016 12.148 1 98.25 65 TYR B N 1
ATOM 4908 C CA . TYR B 1 65 ? 5.773 6.047 11.438 1 98.25 65 TYR B CA 1
ATOM 4909 C C . TYR B 1 65 ? 6.473 6.438 10.141 1 98.25 65 TYR B C 1
ATOM 4911 O O . TYR B 1 65 ? 5.824 6.629 9.109 1 98.25 65 TYR B O 1
ATOM 4919 N N . LEU B 1 66 ? 7.789 6.559 10.195 1 98.44 66 LEU B N 1
ATOM 4920 C CA . LEU B 1 66 ? 8.562 6.914 9.008 1 98.44 66 LEU B CA 1
ATOM 4921 C C . LEU B 1 66 ? 8.438 5.832 7.938 1 98.44 66 LEU B C 1
ATOM 4923 O O . LEU B 1 66 ? 8.281 6.141 6.754 1 98.44 66 LEU B O 1
ATOM 4927 N N . TRP B 1 67 ? 8.469 4.617 8.375 1 96.75 67 TRP B N 1
ATOM 4928 C CA . TRP B 1 67 ? 8.43 3.52 7.414 1 96.75 67 TRP B CA 1
ATOM 4929 C C . TRP B 1 67 ? 7.047 3.379 6.793 1 96.75 67 TRP B C 1
ATOM 4931 O O . TRP B 1 67 ? 6.914 2.92 5.656 1 96.75 67 TRP B O 1
ATOM 4941 N N . LEU B 1 68 ? 6.02 3.744 7.555 1 96.38 68 LEU B N 1
ATOM 4942 C CA . LEU B 1 68 ? 4.684 3.77 6.973 1 96.38 68 LEU B CA 1
ATOM 4943 C C . LEU B 1 68 ? 4.664 4.578 5.68 1 96.38 68 LEU B C 1
ATOM 4945 O O . LEU B 1 68 ? 3.953 4.234 4.738 1 96.38 68 LEU B O 1
ATOM 4949 N N . HIS B 1 69 ? 5.441 5.598 5.582 1 96.94 69 HIS B N 1
ATOM 4950 C CA . HIS B 1 69 ? 5.531 6.469 4.414 1 96.94 69 HIS B CA 1
ATOM 4951 C C . HIS B 1 69 ? 6.746 6.125 3.562 1 96.94 69 HIS B C 1
ATOM 4953 O O . HIS B 1 69 ? 6.738 6.332 2.348 1 96.94 69 HIS B O 1
ATOM 4959 N N . GLY B 1 70 ? 7.773 5.617 4.207 1 97.19 70 GLY B N 1
ATOM 4960 C CA . GLY B 1 70 ? 9.047 5.34 3.568 1 97.19 70 GLY B CA 1
ATOM 4961 C C . GLY B 1 70 ? 9.031 4.082 2.723 1 97.19 70 GLY B C 1
ATOM 4962 O O . GLY B 1 70 ? 9.758 3.98 1.734 1 97.19 70 GLY B O 1
ATOM 4963 N N . LEU B 1 71 ? 8.148 3.131 3.053 1 94.12 71 LEU B N 1
ATOM 4964 C CA . LEU B 1 71 ? 8.141 1.859 2.338 1 94.12 71 LEU B CA 1
ATOM 4965 C C . LEU B 1 71 ? 7.734 2.057 0.881 1 94.12 71 LEU B C 1
ATOM 4967 O O . LEU B 1 71 ? 8.422 1.596 -0.03 1 94.12 71 LEU B O 1
ATOM 4971 N N . PRO B 1 72 ? 6.602 2.768 0.607 1 94.69 72 PRO B N 1
ATOM 4972 C CA . PRO B 1 72 ? 6.297 3.043 -0.799 1 94.69 72 PRO B CA 1
ATOM 4973 C C . PRO B 1 72 ? 7.406 3.822 -1.5 1 94.69 72 PRO B C 1
ATOM 4975 O O . PRO B 1 72 ? 7.672 3.596 -2.684 1 94.69 72 PRO B O 1
ATOM 4978 N N . ALA B 1 73 ? 7.984 4.695 -0.79 1 97.12 73 ALA B N 1
ATOM 4979 C CA . ALA B 1 73 ? 9.086 5.465 -1.355 1 97.12 73 ALA B CA 1
ATOM 4980 C C . ALA B 1 73 ? 10.273 4.562 -1.69 1 97.12 73 ALA B C 1
ATOM 4982 O O . ALA B 1 73 ? 10.953 4.77 -2.699 1 97.12 73 ALA B O 1
ATOM 4983 N N . LYS B 1 74 ? 10.57 3.615 -0.822 1 94.5 74 LYS B N 1
ATOM 4984 C CA . LYS B 1 74 ? 11.648 2.662 -1.061 1 94.5 74 LYS B CA 1
ATOM 4985 C C . LYS B 1 74 ? 11.406 1.864 -2.338 1 94.5 74 LYS B C 1
ATOM 4987 O O . LYS B 1 74 ? 12.352 1.555 -3.072 1 94.5 74 LYS B O 1
ATOM 4992 N N . VAL B 1 75 ? 10.141 1.525 -2.627 1 90.81 75 VAL B N 1
ATOM 4993 C CA . VAL B 1 75 ? 9.773 0.834 -3.857 1 90.81 75 VAL B CA 1
ATOM 4994 C C . VAL B 1 75 ? 10.047 1.736 -5.059 1 90.81 75 VAL B C 1
ATOM 4996 O O . VAL B 1 75 ? 10.602 1.286 -6.066 1 90.81 75 VAL B O 1
ATOM 4999 N N . LEU B 1 76 ? 9.695 2.988 -4.914 1 92.31 76 LEU B N 1
ATOM 5000 C CA . LEU B 1 76 ? 9.953 3.938 -5.988 1 92.31 76 LEU B CA 1
ATOM 5001 C C . LEU B 1 76 ? 11.453 4.062 -6.25 1 92.31 76 LEU B C 1
ATOM 5003 O O . LEU B 1 76 ? 11.867 4.258 -7.395 1 92.31 76 LEU B O 1
ATOM 5007 N N . GLN B 1 77 ? 12.188 3.836 -5.238 1 93.56 77 GLN B N 1
ATOM 5008 C CA . GLN B 1 77 ? 13.633 3.965 -5.352 1 93.56 77 GLN B CA 1
ATOM 5009 C C . GLN B 1 77 ? 14.219 2.869 -6.238 1 93.56 77 GLN B C 1
ATOM 5011 O O . GLN B 1 77 ? 15.367 2.963 -6.68 1 93.56 77 GLN B O 1
ATOM 5016 N N . LEU B 1 78 ? 13.469 1.838 -6.477 1 87.62 78 LEU B N 1
ATOM 5017 C CA . LEU B 1 78 ? 13.906 0.818 -7.426 1 87.62 78 LEU B CA 1
ATOM 5018 C C . LEU B 1 78 ? 14.016 1.395 -8.828 1 87.62 78 LEU B C 1
ATOM 5020 O O . LEU B 1 78 ? 14.789 0.894 -9.656 1 87.62 78 LEU B O 1
ATOM 5024 N N . VAL B 1 79 ? 13.266 2.496 -9.039 1 87.62 79 VAL B N 1
ATOM 5025 C CA . VAL B 1 79 ? 13.18 3.018 -10.398 1 87.62 79 VAL B CA 1
ATOM 5026 C C . VAL B 1 79 ? 13.93 4.344 -10.492 1 87.62 79 VAL B C 1
ATOM 5028 O O . VAL B 1 79 ? 14.453 4.691 -11.555 1 87.62 79 VAL B O 1
ATOM 5031 N N . THR B 1 80 ? 13.961 5.137 -9.359 1 89.75 80 THR B N 1
ATOM 5032 C CA . THR B 1 80 ? 14.609 6.441 -9.406 1 89.75 80 THR B CA 1
ATOM 5033 C C . THR B 1 80 ? 15.281 6.758 -8.078 1 89.75 80 THR B C 1
ATOM 5035 O O . THR B 1 80 ? 14.828 6.312 -7.023 1 89.75 80 THR B O 1
ATOM 5038 N N . ASP B 1 81 ? 16.344 7.488 -8.188 1 90.94 81 ASP B N 1
ATOM 5039 C CA . ASP B 1 81 ? 17.016 7.949 -6.98 1 90.94 81 ASP B CA 1
ATOM 5040 C C . ASP B 1 81 ? 16.922 9.469 -6.836 1 90.94 81 ASP B C 1
ATOM 5042 O O . ASP B 1 81 ? 17.594 10.055 -5.988 1 90.94 81 ASP B O 1
ATOM 5046 N N . ASN B 1 82 ? 16.109 10.125 -7.684 1 94.12 82 ASN B N 1
ATOM 5047 C CA . ASN B 1 82 ? 15.93 11.57 -7.629 1 94.12 82 ASN B CA 1
ATOM 5048 C C . ASN B 1 82 ? 15.172 11.992 -6.371 1 94.12 82 ASN B C 1
ATOM 5050 O O . ASN B 1 82 ? 14 11.641 -6.203 1 94.12 82 ASN B O 1
ATOM 5054 N N . GLY B 1 83 ? 15.859 12.789 -5.566 1 96.62 83 GLY B N 1
ATOM 5055 C CA . GLY B 1 83 ? 15.289 13.18 -4.285 1 96.62 83 GLY B CA 1
ATOM 5056 C C . GLY B 1 83 ? 13.992 13.969 -4.422 1 96.62 83 GLY B C 1
ATOM 5057 O O . GLY B 1 83 ? 13.047 13.742 -3.668 1 96.62 83 GLY B O 1
ATOM 5058 N N . VAL B 1 84 ? 13.938 14.883 -5.371 1 96.94 84 VAL B N 1
ATOM 5059 C CA . VAL B 1 84 ? 12.773 15.742 -5.566 1 96.94 84 VAL B CA 1
ATOM 5060 C C . VAL B 1 84 ? 11.578 14.891 -5.984 1 96.94 84 VAL B C 1
ATOM 5062 O O . VAL B 1 84 ? 10.469 15.086 -5.48 1 96.94 84 VAL B O 1
ATOM 5065 N N . LEU B 1 85 ? 11.797 13.906 -6.852 1 96.62 85 LEU B N 1
ATOM 5066 C CA . LEU B 1 85 ? 10.719 13.031 -7.293 1 96.62 85 LEU B CA 1
ATOM 5067 C C . LEU B 1 85 ? 10.203 12.172 -6.141 1 96.62 85 LEU B C 1
ATOM 5069 O O . LEU B 1 85 ? 8.992 11.977 -6 1 96.62 85 LEU B O 1
ATOM 5073 N N . ILE B 1 86 ? 11.117 11.656 -5.332 1 97.94 86 ILE B N 1
ATOM 5074 C CA . ILE B 1 86 ? 10.734 10.844 -4.188 1 97.94 86 ILE B CA 1
ATOM 5075 C C . ILE B 1 86 ? 9.914 11.68 -3.211 1 97.94 86 ILE B C 1
ATOM 5077 O O . ILE B 1 86 ? 8.883 11.227 -2.701 1 97.94 86 ILE B O 1
ATOM 5081 N N . PHE B 1 87 ? 10.32 12.945 -2.979 1 98.31 87 PHE B N 1
ATOM 5082 C CA . PHE B 1 87 ? 9.617 13.875 -2.1 1 98.31 87 PHE B CA 1
ATOM 5083 C C . PHE B 1 87 ? 8.18 14.078 -2.568 1 98.31 87 PHE B C 1
ATOM 5085 O O . PHE B 1 87 ? 7.238 13.891 -1.797 1 98.31 87 PHE B O 1
ATOM 5092 N N . TYR B 1 88 ? 7.973 14.398 -3.832 1 98.31 88 TYR B N 1
ATOM 5093 C CA . TYR B 1 88 ? 6.641 14.719 -4.336 1 98.31 88 TYR B CA 1
ATOM 5094 C C . TYR B 1 88 ? 5.797 13.461 -4.48 1 98.31 88 TYR B C 1
ATOM 5096 O O . TYR B 1 88 ? 4.57 13.516 -4.379 1 98.31 88 TYR B O 1
ATOM 5104 N N . PHE B 1 89 ? 6.465 12.328 -4.715 1 98.06 89 PHE B N 1
ATOM 5105 C CA . PHE B 1 89 ? 5.73 11.07 -4.723 1 98.06 89 PHE B CA 1
ATOM 5106 C C . PHE B 1 89 ? 5.062 10.82 -3.373 1 98.06 89 PHE B C 1
ATOM 5108 O O . PHE B 1 89 ? 3.879 10.484 -3.314 1 98.06 89 PHE B O 1
ATOM 5115 N N . VAL B 1 90 ? 5.828 11 -2.275 1 98.62 90 VAL B N 1
ATOM 5116 C CA . VAL B 1 90 ? 5.289 10.812 -0.935 1 98.62 90 VAL B CA 1
ATOM 5117 C C . VAL B 1 90 ? 4.168 11.812 -0.679 1 98.62 90 VAL B C 1
ATOM 5119 O O . VAL B 1 90 ? 3.104 11.453 -0.171 1 98.62 90 VAL B O 1
ATOM 5122 N N . ARG B 1 91 ? 4.336 13.07 -1.06 1 98.56 91 ARG B N 1
ATOM 5123 C CA . ARG B 1 91 ? 3.305 14.086 -0.876 1 98.56 91 ARG B CA 1
ATOM 5124 C C . ARG B 1 91 ? 2.031 13.711 -1.63 1 98.56 91 ARG B C 1
ATOM 5126 O O . ARG B 1 91 ? 0.924 13.906 -1.122 1 98.56 91 ARG B O 1
ATOM 5133 N N . CYS B 1 92 ? 2.223 13.242 -2.822 1 98.56 92 CYS B N 1
ATOM 5134 C CA . CYS B 1 92 ? 1.064 12.852 -3.621 1 98.56 92 CYS B CA 1
ATOM 5135 C C . CYS B 1 92 ? 0.321 11.688 -2.977 1 98.56 92 CYS B C 1
ATOM 5137 O O . CYS B 1 92 ? -0.911 11.656 -2.984 1 98.56 92 CYS B O 1
ATOM 5139 N N . LEU B 1 93 ? 1.066 10.742 -2.447 1 98.12 93 LEU B N 1
ATOM 5140 C CA . LEU B 1 93 ? 0.439 9.625 -1.755 1 98.12 93 LEU B CA 1
ATOM 5141 C C . LEU B 1 93 ? -0.375 10.109 -0.561 1 98.12 93 LEU B C 1
ATOM 5143 O O . LEU B 1 93 ? -1.481 9.625 -0.319 1 98.12 93 LEU B O 1
ATOM 5147 N N . LEU B 1 94 ? 0.172 11.023 0.169 1 98.69 94 LEU B N 1
ATOM 5148 C CA . LEU B 1 94 ? -0.537 11.594 1.307 1 98.69 94 LEU B CA 1
ATOM 5149 C C . LEU B 1 94 ? -1.808 12.305 0.852 1 98.69 94 LEU B C 1
ATOM 5151 O O . LEU B 1 94 ? -2.875 12.109 1.437 1 98.69 94 LEU B O 1
ATOM 5155 N N . ALA B 1 95 ? -1.677 13.055 -0.213 1 98.69 95 ALA B N 1
ATOM 5156 C CA . ALA B 1 95 ? -2.805 13.812 -0.748 1 98.69 95 ALA B CA 1
ATOM 5157 C C . ALA B 1 95 ? -3.914 12.883 -1.227 1 98.69 95 ALA B C 1
ATOM 5159 O O . ALA B 1 95 ? -5.094 13.125 -0.956 1 98.69 95 ALA B O 1
ATOM 5160 N N . VAL B 1 96 ? -3.555 11.844 -1.884 1 97.81 96 VAL B N 1
ATOM 5161 C CA . VAL B 1 96 ? -4.535 10.898 -2.41 1 97.81 96 VAL B CA 1
ATOM 5162 C C . VAL B 1 96 ? -5.223 10.172 -1.257 1 97.81 96 VAL B C 1
ATOM 5164 O O . VAL B 1 96 ? -6.434 9.953 -1.289 1 97.81 96 VAL B O 1
ATOM 5167 N N . THR B 1 97 ? -4.473 9.805 -0.265 1 97.44 97 THR B N 1
ATOM 5168 C CA . THR B 1 97 ? -5.047 9.164 0.915 1 97.44 97 THR B CA 1
ATOM 5169 C C . THR B 1 97 ? -6.074 10.086 1.575 1 97.44 97 THR B C 1
ATOM 5171 O O . THR B 1 97 ? -7.168 9.641 1.931 1 97.44 97 THR B O 1
ATOM 5174 N N . CYS B 1 98 ? -5.711 11.32 1.706 1 98.56 98 CYS B N 1
ATOM 5175 C CA . CYS B 1 98 ? -6.637 12.297 2.268 1 98.56 98 CYS B CA 1
ATOM 5176 C C . CYS B 1 98 ? -7.91 12.375 1.438 1 98.56 98 CYS B C 1
ATOM 5178 O O . CYS B 1 98 ? -9.016 12.336 1.982 1 98.56 98 CYS B O 1
ATOM 5180 N N . ALA B 1 99 ? -7.75 12.453 0.134 1 98.38 99 ALA B N 1
ATOM 5181 C CA . ALA B 1 99 ? -8.883 12.594 -0.777 1 98.38 99 ALA B CA 1
ATOM 5182 C C . ALA B 1 99 ? -9.828 11.391 -0.667 1 98.38 99 ALA B C 1
ATOM 5184 O O . ALA B 1 99 ? -11.047 11.555 -0.652 1 98.38 99 ALA B O 1
ATOM 5185 N N . LEU B 1 100 ? -9.297 10.242 -0.574 1 96.94 100 LEU B N 1
ATOM 5186 C CA . LEU B 1 100 ? -10.109 9.031 -0.52 1 96.94 100 LEU B CA 1
ATOM 5187 C C . LEU B 1 100 ? -10.891 8.961 0.789 1 96.94 100 LEU B C 1
ATOM 5189 O O . LEU B 1 100 ? -12.039 8.508 0.807 1 96.94 100 LEU B O 1
ATOM 5193 N N . LEU B 1 101 ? -10.266 9.383 1.842 1 98 101 LEU B N 1
ATOM 5194 C CA . LEU B 1 101 ? -10.953 9.352 3.127 1 98 101 LEU B CA 1
ATOM 5195 C C . LEU B 1 101 ? -12 10.461 3.209 1 98 101 LEU B C 1
ATOM 5197 O O . LEU B 1 101 ? -13.047 10.289 3.836 1 98 101 LEU B O 1
ATOM 5201 N N . GLU B 1 102 ? -11.688 11.578 2.547 1 98.62 102 GLU B N 1
ATOM 5202 C CA . GLU B 1 102 ? -12.719 12.602 2.408 1 98.62 102 GLU B CA 1
ATOM 5203 C C . GLU B 1 102 ? -13.914 12.07 1.618 1 98.62 102 GLU B C 1
ATOM 5205 O O . GLU B 1 102 ? -15.07 12.328 1.979 1 98.62 102 GLU B O 1
ATOM 5210 N N . TYR B 1 103 ? -13.641 11.406 0.602 1 97.69 103 TYR B N 1
ATOM 5211 C CA . TYR B 1 103 ? -14.703 10.836 -0.221 1 97.69 103 TYR B CA 1
ATOM 5212 C C . TYR B 1 103 ? -15.547 9.852 0.583 1 97.69 103 TYR B C 1
ATOM 5214 O O . TYR B 1 103 ? -16.781 9.852 0.473 1 97.69 103 TYR B O 1
ATOM 5222 N N . ARG B 1 104 ? -14.906 9.047 1.338 1 96.94 104 ARG B N 1
ATOM 5223 C CA . ARG B 1 104 ? -15.641 8.102 2.172 1 96.94 104 ARG B CA 1
ATOM 5224 C C . ARG B 1 104 ? -16.578 8.828 3.133 1 96.94 104 ARG B C 1
ATOM 5226 O O . ARG B 1 104 ? -17.734 8.445 3.277 1 96.94 104 ARG B O 1
ATOM 5233 N N . LEU B 1 105 ? -16.062 9.812 3.771 1 98.25 105 LEU B N 1
ATOM 5234 C CA . LEU B 1 105 ? -16.906 10.57 4.688 1 98.25 105 LEU B CA 1
ATOM 5235 C C . LEU B 1 105 ? -18.031 11.266 3.934 1 98.25 105 LEU B C 1
ATOM 5237 O O . LEU B 1 105 ? -19.172 11.312 4.406 1 98.25 105 LEU B O 1
ATOM 5241 N N . TYR B 1 106 ? -17.75 11.805 2.77 1 97.94 106 TYR B N 1
ATOM 5242 C CA . TYR B 1 106 ? -18.75 12.43 1.924 1 97.94 106 TYR B CA 1
ATOM 5243 C C . TYR B 1 106 ? -19.922 11.477 1.677 1 97.94 106 TYR B C 1
ATOM 5245 O O . TYR B 1 106 ? -21.078 11.867 1.82 1 97.94 106 TYR B O 1
ATOM 5253 N N . ARG B 1 107 ? -19.609 10.297 1.349 1 95.62 107 ARG B N 1
ATOM 5254 C CA . ARG B 1 107 ? -20.641 9.297 1.06 1 95.62 107 ARG B CA 1
ATOM 5255 C C . ARG B 1 107 ? -21.469 9 2.297 1 95.62 107 ARG B C 1
ATOM 5257 O O . ARG B 1 107 ? -22.703 8.891 2.211 1 95.62 107 ARG B O 1
ATOM 5264 N N . ILE B 1 108 ? -20.828 8.883 3.391 1 96.94 108 ILE B N 1
ATOM 5265 C CA . ILE B 1 108 ? -21.516 8.547 4.625 1 96.94 108 ILE B CA 1
ATOM 5266 C C . ILE B 1 108 ? -22.391 9.727 5.059 1 96.94 108 ILE B C 1
ATOM 5268 O O . ILE B 1 108 ? -23.516 9.531 5.527 1 96.94 108 ILE B O 1
ATOM 5272 N N . LEU B 1 109 ? -21.891 10.922 4.926 1 97.31 109 LEU B N 1
ATOM 5273 C CA . LEU B 1 109 ? -22.672 12.109 5.234 1 97.31 109 LEU B CA 1
ATOM 5274 C C . LEU B 1 109 ? -23.938 12.172 4.379 1 97.31 109 LEU B C 1
ATOM 5276 O O . LEU B 1 109 ? -25.016 12.539 4.863 1 97.31 109 LEU B O 1
ATOM 5280 N N . GLY B 1 110 ? -23.781 11.836 3.107 1 95.81 110 GLY B N 1
ATOM 5281 C CA . GLY B 1 110 ? -24.938 11.812 2.23 1 95.81 110 GLY B CA 1
ATOM 5282 C C . GLY B 1 110 ? -26.016 10.844 2.691 1 95.81 110 GLY B C 1
ATOM 5283 O O . GLY B 1 110 ? -27.219 11.164 2.633 1 95.81 110 GLY B O 1
ATOM 5284 N N . ARG B 1 111 ? -25.609 9.797 3.213 1 94.06 111 ARG B N 1
ATOM 5285 C CA . ARG B 1 111 ? -26.547 8.758 3.639 1 94.06 111 ARG B CA 1
ATOM 5286 C C . ARG B 1 111 ? -27.125 9.078 5.012 1 94.06 111 ARG B C 1
ATOM 5288 O O . ARG B 1 111 ? -28.312 8.836 5.258 1 94.06 111 ARG B O 1
ATOM 5295 N N . LYS B 1 112 ? -26.297 9.656 5.891 1 94.81 112 LYS B N 1
ATOM 5296 C CA . LYS B 1 112 ? -26.703 9.766 7.289 1 94.81 112 LYS B CA 1
ATOM 5297 C C . LYS B 1 112 ? -27.203 11.172 7.609 1 94.81 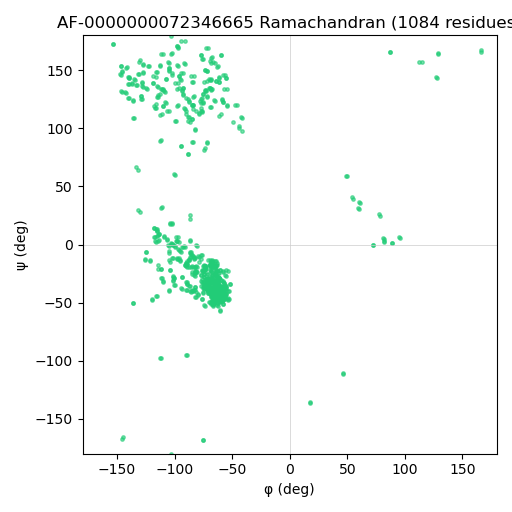112 LYS B C 1
ATOM 5299 O O . LYS B 1 112 ? -28 11.352 8.531 1 94.81 112 LYS B O 1
ATOM 5304 N N . CYS B 1 113 ? -26.734 12.164 6.895 1 94.06 113 CYS B N 1
ATOM 5305 C CA . CYS B 1 113 ? -27.094 13.547 7.18 1 94.06 113 CYS B CA 1
ATOM 5306 C C . CYS B 1 113 ? -27.906 14.141 6.035 1 94.06 113 CYS B C 1
ATOM 5308 O O . CYS B 1 113 ? -28.594 15.148 6.215 1 94.06 113 CYS B O 1
ATOM 5310 N N . GLY B 1 114 ? -27.828 13.586 4.84 1 93.31 114 GLY B N 1
ATOM 5311 C CA . GLY B 1 114 ? -28.531 14.102 3.678 1 93.31 114 GLY B CA 1
ATOM 5312 C C . GLY B 1 114 ? -27.594 14.609 2.594 1 93.31 114 GLY B C 1
ATOM 5313 O O . GLY B 1 114 ? -26.469 15.023 2.877 1 93.31 114 GLY B O 1
ATOM 5314 N N . GLY B 1 115 ? -28.062 14.656 1.393 1 93.19 115 GLY B N 1
ATOM 5315 C CA . GLY B 1 115 ? -27.266 15.055 0.244 1 93.19 115 GLY B CA 1
ATOM 5316 C C . GLY B 1 115 ? -26.844 16.5 0.293 1 93.19 115 GLY B C 1
ATOM 5317 O O . GLY B 1 115 ? -25.75 16.859 -0.187 1 93.19 115 GLY B O 1
ATOM 5318 N N . GLY B 1 116 ? -27.719 17.344 0.775 1 94 116 GLY B N 1
ATOM 5319 C CA . GLY B 1 116 ? -27.375 18.75 0.902 1 94 116 GLY B CA 1
ATOM 5320 C C . GLY B 1 116 ? -26.203 19 1.819 1 94 116 GLY B C 1
ATOM 5321 O O . GLY B 1 116 ? -25.297 19.766 1.476 1 94 116 GLY B O 1
ATOM 5322 N N . VAL B 1 117 ? -26.234 18.375 2.975 1 96.56 117 VAL B N 1
ATOM 5323 C CA . VAL B 1 117 ? -25.156 18.516 3.939 1 96.56 117 VAL B CA 1
ATOM 5324 C C . VAL B 1 117 ? -23.844 18 3.328 1 96.56 117 VAL B C 1
ATOM 5326 O O . VAL B 1 117 ? -22.812 18.656 3.441 1 96.56 117 VAL B O 1
ATOM 5329 N N . ALA B 1 118 ? -23.906 16.844 2.715 1 97.12 118 ALA B N 1
ATOM 5330 C CA . ALA B 1 118 ? -22.734 16.234 2.094 1 97.12 118 ALA B CA 1
ATOM 5331 C C . ALA B 1 118 ? -22.156 17.156 1.016 1 97.12 118 ALA B C 1
ATOM 5333 O O . ALA B 1 118 ? -20.938 17.328 0.931 1 97.12 118 ALA B O 1
ATOM 5334 N N . SER B 1 119 ? -23.016 17.719 0.216 1 96.94 119 SER B N 1
ATOM 5335 C CA . SER B 1 119 ? -22.562 18.578 -0.869 1 96.94 119 SER B CA 1
ATOM 5336 C C . SER B 1 119 ? -21.922 19.859 -0.33 1 96.94 119 SER B C 1
ATOM 5338 O O . SER B 1 119 ? -20.891 20.297 -0.842 1 96.94 119 SER B O 1
ATOM 5340 N N . LEU B 1 120 ? -22.562 20.438 0.643 1 97.81 120 LEU B N 1
ATOM 5341 C CA . LEU B 1 120 ? -21.984 21.641 1.256 1 97.81 120 LEU B CA 1
ATOM 5342 C C . LEU B 1 120 ? -20.641 21.328 1.884 1 97.81 120 LEU B C 1
ATOM 5344 O O . LEU B 1 120 ? -19.672 22.094 1.704 1 97.81 120 LEU B O 1
ATOM 5348 N N . TRP B 1 121 ? -20.594 20.25 2.643 1 98.56 121 TRP B N 1
ATOM 5349 C CA . TRP B 1 121 ? -19.344 19.844 3.266 1 98.56 121 TRP B CA 1
ATOM 5350 C C . TRP B 1 121 ? -18.234 19.703 2.225 1 98.56 121 TRP B C 1
ATOM 5352 O O . TRP B 1 121 ? -17.125 20.188 2.426 1 98.56 121 TRP B O 1
ATOM 5362 N N . LEU B 1 122 ? -18.531 19.016 1.097 1 98.44 122 LEU B N 1
ATOM 5363 C CA . LEU B 1 122 ? -17.562 18.797 0.02 1 98.44 122 LEU B CA 1
ATOM 5364 C C . LEU B 1 122 ? -17.047 20.125 -0.53 1 98.44 122 LEU B C 1
ATOM 5366 O O . LEU B 1 122 ? -15.844 20.312 -0.692 1 98.44 122 LEU B O 1
ATOM 5370 N N . LEU B 1 123 ? -17.969 21.016 -0.789 1 98.31 123 LEU B N 1
ATOM 5371 C CA . LEU B 1 123 ? -17.594 22.297 -1.375 1 98.31 123 LEU B CA 1
ATOM 5372 C C . LEU B 1 123 ? -16.688 23.078 -0.432 1 98.31 123 LEU B C 1
ATOM 5374 O O . LEU B 1 123 ? -15.727 23.719 -0.871 1 98.31 123 LEU B O 1
ATOM 5378 N N . PHE B 1 124 ? -16.984 23.031 0.856 1 98.69 124 PHE B N 1
ATOM 5379 C CA . PHE B 1 124 ? -16.156 23.75 1.829 1 98.69 124 PHE B CA 1
ATOM 5380 C C . PHE B 1 124 ? -14.797 23.062 1.979 1 98.69 124 PHE B C 1
ATOM 5382 O O . PHE B 1 124 ? -13.781 23.734 2.209 1 98.69 124 PHE B O 1
ATOM 5389 N N . GLN B 1 125 ? -14.734 21.734 1.864 1 98.62 125 GLN B N 1
ATOM 5390 C CA . GLN B 1 125 ? -13.461 21.016 1.888 1 98.62 125 GLN B CA 1
ATOM 5391 C C . GLN B 1 125 ? -12.57 21.438 0.719 1 98.62 125 GLN B C 1
ATOM 5393 O O . GLN B 1 125 ? -11.367 21.641 0.888 1 98.62 125 GLN B O 1
ATOM 5398 N N . LEU B 1 126 ? -13.133 21.562 -0.458 1 98.25 126 LEU B N 1
ATOM 5399 C CA . LEU B 1 126 ? -12.398 21.859 -1.684 1 98.25 126 LEU B CA 1
ATOM 5400 C C . LEU B 1 126 ? -11.836 23.266 -1.661 1 98.25 126 LEU B C 1
ATOM 5402 O O . LEU B 1 126 ? -10.836 23.562 -2.326 1 98.25 126 LEU B O 1
ATOM 5406 N N . THR B 1 127 ? -12.422 24.172 -0.839 1 97.94 127 THR B N 1
ATOM 5407 C CA . THR B 1 127 ? -12.023 25.562 -0.86 1 97.94 127 THR B CA 1
ATOM 5408 C C . THR B 1 127 ? -11.258 25.938 0.408 1 97.94 127 THR B C 1
ATOM 5410 O O . THR B 1 127 ? -10.953 27.109 0.64 1 97.94 127 THR B O 1
ATOM 5413 N N . SER B 1 128 ? -10.961 24.984 1.215 1 98.38 128 SER B N 1
ATOM 5414 C CA . SER B 1 128 ? -10.359 25.234 2.521 1 98.38 128 SER B CA 1
ATOM 5415 C C . SER B 1 128 ? -8.852 25.391 2.412 1 98.38 128 SER B C 1
ATOM 5417 O O . SER B 1 128 ? -8.148 24.438 2.049 1 98.38 128 SER B O 1
ATOM 5419 N N . ALA B 1 129 ? -8.305 26.547 2.816 1 98.5 129 ALA B N 1
ATOM 5420 C CA . ALA B 1 129 ? -6.863 26.766 2.869 1 98.5 129 ALA B CA 1
ATOM 5421 C C . ALA B 1 129 ? -6.219 25.875 3.93 1 98.5 129 ALA B C 1
ATOM 5423 O O . ALA B 1 129 ? -5.074 25.438 3.777 1 98.5 129 ALA B O 1
ATOM 5424 N N . GLY B 1 130 ? -7.016 25.656 4.961 1 98.56 130 GLY B N 1
ATOM 5425 C CA . GLY B 1 130 ? -6.527 24.766 6 1 98.56 130 GLY B CA 1
ATOM 5426 C C . GLY B 1 130 ? -6.25 23.359 5.496 1 98.56 130 GLY B C 1
ATOM 5427 O O . GLY B 1 130 ? -5.191 22.797 5.781 1 98.56 130 GLY B O 1
ATOM 5428 N N . MET B 1 131 ? -7.188 22.844 4.723 1 98.69 131 MET B N 1
ATOM 5429 C CA . MET B 1 131 ? -6.996 21.516 4.148 1 98.69 131 MET B CA 1
ATOM 5430 C C . MET B 1 131 ? -5.871 21.531 3.117 1 98.69 131 MET B C 1
ATOM 5432 O O . MET B 1 131 ? -5.176 20.531 2.945 1 98.69 131 MET B O 1
ATOM 5436 N N . PHE B 1 132 ? -5.645 22.656 2.529 1 98.38 132 PHE B N 1
ATOM 5437 C CA . PHE B 1 132 ? -4.594 22.812 1.532 1 98.38 132 PHE B CA 1
ATOM 5438 C C . PHE B 1 132 ? -3.219 22.625 2.158 1 98.38 132 PHE B C 1
ATOM 5440 O O . PHE B 1 132 ? -2.371 21.922 1.603 1 98.38 132 PHE B O 1
ATOM 5447 N N . ILE B 1 133 ? -2.998 23.109 3.309 1 97.56 133 ILE B N 1
ATOM 5448 C CA . ILE B 1 133 ? -1.66 23.078 3.889 1 97.56 133 ILE B CA 1
ATOM 5449 C C . ILE B 1 133 ? -1.478 21.797 4.707 1 97.56 133 ILE B C 1
ATOM 5451 O O . ILE B 1 133 ? -0.349 21.406 5 1 97.56 133 ILE B O 1
ATOM 5455 N N . SER B 1 134 ? -2.539 21.141 5.062 1 98.44 134 SER B N 1
ATOM 5456 C CA . SER B 1 134 ? -2.426 20.016 5.984 1 98.44 134 SER B CA 1
ATOM 5457 C C . SER B 1 134 ? -2.555 18.688 5.254 1 98.44 134 SER B C 1
ATOM 5459 O O . SER B 1 134 ? -2.023 17.672 5.703 1 98.44 134 SER B O 1
ATOM 5461 N N . SER B 1 135 ? -3.156 18.641 4.098 1 98.5 135 SER B N 1
ATOM 5462 C CA . SER B 1 135 ? -3.553 17.391 3.461 1 98.5 135 SER B CA 1
ATOM 5463 C C . SER B 1 135 ? -2.348 16.656 2.889 1 98.5 135 SER B C 1
ATOM 5465 O O . SER B 1 135 ? -2.365 15.43 2.756 1 98.5 135 SER B O 1
ATOM 5467 N N . ALA B 1 136 ? -1.272 17.406 2.566 1 98.12 136 ALA B N 1
ATOM 5468 C CA . ALA B 1 136 ? -0.125 16.75 1.947 1 98.12 136 ALA B CA 1
ATOM 5469 C C . ALA B 1 136 ? 1.116 16.875 2.826 1 98.12 136 ALA B C 1
ATOM 5471 O O . ALA B 1 136 ? 2.236 16.641 2.365 1 98.12 136 ALA B O 1
ATOM 5472 N N . ALA B 1 137 ? 0.943 17.25 4.051 1 98.44 137 ALA B N 1
ATOM 5473 C CA . ALA B 1 137 ? 2.072 17.422 4.961 1 98.44 137 ALA B CA 1
ATOM 5474 C C . ALA B 1 137 ? 2.467 16.094 5.605 1 98.44 137 ALA B C 1
ATOM 5476 O O . ALA B 1 137 ? 1.605 15.266 5.926 1 98.44 137 ALA B O 1
ATOM 5477 N N . LEU B 1 138 ? 3.764 15.836 5.742 1 98.44 138 LEU B N 1
ATOM 5478 C CA . LEU B 1 138 ? 4.266 14.664 6.449 1 98.44 138 LEU B CA 1
ATOM 5479 C C . LEU B 1 138 ? 4.426 14.953 7.938 1 98.44 138 LEU B C 1
ATOM 5481 O O . LEU B 1 138 ? 5.539 15.18 8.414 1 98.44 138 LEU B O 1
ATOM 5485 N N . LEU B 1 139 ? 3.309 14.938 8.633 1 98.19 139 LEU B N 1
ATOM 5486 C CA . LEU B 1 139 ? 3.23 15.234 10.055 1 98.19 139 LEU B CA 1
ATOM 5487 C C . LEU B 1 139 ? 2.256 14.289 10.758 1 98.19 139 LEU B C 1
ATOM 5489 O O . LEU B 1 139 ? 1.228 13.914 10.188 1 98.19 139 LEU B O 1
ATOM 5493 N N . PRO B 1 140 ? 2.551 13.891 12 1 97.62 140 PRO B N 1
ATOM 5494 C CA . PRO B 1 140 ? 1.59 13.078 12.75 1 97.62 140 PRO B CA 1
ATOM 5495 C C . PRO B 1 140 ? 0.218 13.742 12.859 1 97.62 140 PRO B C 1
ATOM 5497 O O . PRO B 1 140 ? -0.807 13.055 12.836 1 97.62 140 PRO B O 1
ATOM 5500 N N . SER B 1 141 ? 0.21 15.055 12.992 1 97.38 141 SER B N 1
ATOM 5501 C CA . SER B 1 141 ? -1.056 15.773 13.102 1 97.38 141 SER B CA 1
ATOM 5502 C C . SER B 1 141 ? -1.86 15.672 11.812 1 97.38 141 SER B C 1
ATOM 5504 O O . SER B 1 141 ? -3.086 15.539 11.844 1 97.38 141 SER B O 1
ATOM 5506 N N . SER B 1 142 ? -1.178 15.789 10.625 1 97.94 142 SER B N 1
ATOM 5507 C CA . SER B 1 142 ? -1.846 15.578 9.344 1 97.94 142 SER B CA 1
ATOM 5508 C C . SER B 1 142 ? -2.371 14.148 9.227 1 97.94 142 SER B C 1
ATOM 5510 O O . SER B 1 142 ? -3.488 13.93 8.75 1 97.94 142 SER B O 1
ATOM 5512 N N . PHE B 1 143 ? -1.574 13.211 9.656 1 98 143 PHE B N 1
ATOM 5513 C CA . PHE B 1 143 ? -1.996 11.812 9.656 1 98 143 PHE B CA 1
ATOM 5514 C C . PHE B 1 143 ? -3.234 11.625 10.523 1 98 143 PHE B C 1
ATOM 5516 O O . PHE B 1 143 ? -4.172 10.93 10.133 1 98 143 PHE B O 1
ATOM 5523 N N . SER B 1 144 ? -3.197 12.227 11.695 1 98.25 144 SER B N 1
ATOM 5524 C CA . SER B 1 144 ? -4.344 12.148 12.594 1 98.25 144 SER B CA 1
ATOM 5525 C C . SER B 1 144 ? -5.578 12.797 11.977 1 98.25 144 SER B C 1
ATOM 5527 O O . SER B 1 144 ? -6.703 12.359 12.227 1 98.25 144 SER B O 1
ATOM 5529 N N . MET B 1 145 ? -5.391 13.797 11.203 1 98.5 145 MET B N 1
ATOM 5530 C CA . MET B 1 145 ? -6.5 14.406 10.484 1 98.5 145 MET B CA 1
ATOM 5531 C C . MET B 1 145 ? -7.16 13.398 9.547 1 98.5 145 MET B C 1
ATOM 5533 O O . MET B 1 145 ? -8.391 13.305 9.492 1 98.5 145 MET B O 1
ATOM 5537 N N . TYR B 1 146 ? -6.301 12.57 8.797 1 98.19 146 TYR B N 1
ATOM 5538 C CA . TYR B 1 146 ? -6.828 11.508 7.957 1 98.19 146 TYR B CA 1
ATOM 5539 C C . TYR B 1 146 ? -7.691 10.547 8.766 1 98.19 146 TYR B C 1
ATOM 5541 O O . TYR B 1 146 ? -8.797 10.188 8.352 1 98.19 146 TYR B O 1
ATOM 5549 N N . ILE B 1 147 ? -7.129 10.258 9.883 1 97.94 147 ILE B N 1
ATOM 5550 C CA . ILE B 1 147 ? -7.793 9.25 10.703 1 97.94 147 ILE B CA 1
ATOM 5551 C C . ILE B 1 147 ? -9.078 9.82 11.289 1 97.94 147 ILE B C 1
ATOM 5553 O O . ILE B 1 147 ? -10.07 9.102 11.445 1 97.94 147 ILE B O 1
ATOM 5557 N N . THR B 1 148 ? -9.086 11.117 11.594 1 98.62 148 THR B N 1
ATOM 5558 C CA . THR B 1 148 ? -10.32 11.758 12.031 1 98.62 148 THR B CA 1
ATOM 5559 C C . THR B 1 148 ? -11.422 11.586 10.992 1 98.62 148 THR B C 1
ATOM 5561 O O . THR B 1 148 ? -12.57 11.289 11.328 1 98.62 148 THR B O 1
ATOM 5564 N N . LEU B 1 149 ? -11.125 11.773 9.719 1 98.69 149 LEU B N 1
ATOM 5565 C CA . LEU B 1 149 ? -12.086 11.531 8.648 1 98.69 149 LEU B CA 1
ATOM 5566 C C . LEU B 1 149 ? -12.625 10.109 8.711 1 98.69 149 LEU B C 1
ATOM 5568 O O . LEU B 1 149 ? -13.836 9.898 8.602 1 98.69 149 LEU B O 1
ATOM 5572 N N . ALA B 1 150 ? -11.742 9.195 8.961 1 97.88 150 ALA B N 1
ATOM 5573 C CA . ALA B 1 150 ? -12.125 7.789 9.031 1 97.88 150 ALA B CA 1
ATOM 5574 C C . ALA B 1 150 ? -12.945 7.504 10.281 1 97.88 150 ALA B C 1
ATOM 5576 O O . ALA B 1 150 ? -13.93 6.758 10.234 1 97.88 150 ALA B O 1
ATOM 5577 N N . THR B 1 151 ? -12.555 8.07 11.414 1 98.31 151 THR B N 1
ATOM 5578 C CA . THR B 1 151 ? -13.25 7.867 12.68 1 98.31 151 THR B CA 1
ATOM 5579 C C . THR B 1 151 ? -14.672 8.422 12.602 1 98.31 151 THR B C 1
ATOM 5581 O O . THR B 1 151 ? -15.625 7.75 13.016 1 98.31 151 THR B O 1
ATOM 5584 N N . MET B 1 152 ? -14.82 9.609 12.055 1 98.44 152 MET B N 1
ATOM 5585 C CA . MET B 1 152 ? -16.141 10.219 11.914 1 98.44 152 MET B CA 1
ATOM 5586 C C . MET B 1 152 ? -17.031 9.383 11 1 98.44 152 MET B C 1
ATOM 5588 O O . MET B 1 152 ? -18.219 9.188 11.289 1 98.44 152 MET B O 1
ATOM 5592 N N . ALA B 1 153 ? -16.453 8.898 9.906 1 98 153 ALA B N 1
ATOM 5593 C CA . ALA B 1 153 ? -17.203 8.062 8.977 1 98 153 ALA B CA 1
ATOM 5594 C C . ALA B 1 153 ? -17.672 6.777 9.656 1 98 153 ALA B C 1
ATOM 5596 O O . ALA B 1 153 ? -18.828 6.379 9.516 1 98 153 ALA B O 1
ATOM 5597 N N . ALA B 1 154 ? -16.766 6.152 10.375 1 97.5 154 ALA B N 1
ATOM 5598 C CA . ALA B 1 154 ? -17.094 4.906 11.055 1 97.5 154 ALA B CA 1
ATOM 5599 C C . ALA B 1 154 ? -18.125 5.137 12.156 1 97.5 154 ALA B C 1
ATOM 5601 O O . ALA B 1 154 ? -19.062 4.348 12.32 1 97.5 154 ALA B O 1
ATOM 5602 N N . TRP B 1 155 ? -17.922 6.191 12.906 1 97.56 155 TRP B N 1
ATOM 5603 C CA . TRP B 1 155 ? -18.844 6.551 13.984 1 97.56 155 TRP B CA 1
ATOM 5604 C C . TRP B 1 155 ? -20.25 6.785 13.461 1 97.56 155 TRP B C 1
ATOM 5606 O O . TRP B 1 155 ? -21.219 6.215 13.977 1 97.56 155 TRP B O 1
ATOM 5616 N N . LEU B 1 156 ? -20.406 7.523 12.398 1 96.31 156 LEU B N 1
ATOM 5617 C CA . LEU B 1 156 ? -21.688 7.832 11.789 1 96.31 156 LEU B CA 1
ATOM 5618 C C . LEU B 1 156 ? -22.312 6.578 11.188 1 96.31 156 LEU B C 1
ATOM 5620 O O . LEU B 1 156 ? -23.547 6.449 11.156 1 96.31 156 LEU B O 1
ATOM 5624 N N . ASN B 1 157 ? -21.484 5.738 10.734 1 94.81 157 ASN B N 1
ATOM 5625 C CA . ASN B 1 157 ? -21.969 4.516 10.109 1 94.81 157 ASN B CA 1
ATOM 5626 C C . ASN B 1 157 ? -22.203 3.414 11.141 1 94.81 157 ASN B C 1
ATOM 5628 O O . ASN B 1 157 ? -22.453 2.262 10.781 1 94.81 157 ASN B O 1
ATOM 5632 N N . GLU B 1 158 ? -22 3.711 12.445 1 94.38 158 GLU B N 1
ATOM 5633 C CA . GLU B 1 158 ? -22.203 2.779 13.555 1 94.38 158 GLU B CA 1
ATOM 5634 C C . GLU B 1 158 ? -21.297 1.558 13.414 1 94.38 158 GLU B C 1
ATOM 5636 O O . GLU B 1 158 ? -21.719 0.432 13.688 1 94.38 158 GLU B O 1
ATOM 5641 N N . ASP B 1 159 ? -20.219 1.797 12.836 1 94.81 159 ASP B N 1
ATOM 5642 C CA . ASP B 1 159 ? -19.188 0.773 12.734 1 94.81 159 ASP B CA 1
ATOM 5643 C C . ASP B 1 159 ? -18.172 0.899 13.875 1 94.81 159 ASP B C 1
ATOM 5645 O O . ASP B 1 159 ? -17.078 1.423 13.68 1 94.81 159 ASP B O 1
ATOM 5649 N N . THR B 1 160 ? -18.5 0.308 14.984 1 95.5 160 THR B N 1
ATOM 5650 C CA . THR B 1 160 ? -17.766 0.465 16.234 1 95.5 160 THR B CA 1
ATOM 5651 C C . THR B 1 160 ? -16.359 -0.119 16.109 1 95.5 160 THR B C 1
ATOM 5653 O O . THR B 1 160 ? -15.383 0.505 16.531 1 95.5 160 THR B O 1
ATOM 5656 N N . ARG B 1 161 ? -16.25 -1.238 15.547 1 93.31 161 ARG B N 1
ATOM 5657 C CA . ARG B 1 161 ? -14.961 -1.918 15.438 1 93.31 161 ARG B CA 1
ATOM 5658 C C . ARG B 1 161 ? -13.969 -1.092 14.625 1 93.31 161 ARG B C 1
ATOM 5660 O O . ARG B 1 161 ? -12.82 -0.922 15.023 1 93.31 161 ARG B O 1
ATOM 5667 N N . THR B 1 162 ? -14.438 -0.57 13.484 1 94.81 162 THR B N 1
ATOM 5668 C CA . THR B 1 162 ? -13.578 0.243 12.625 1 94.81 162 THR B CA 1
ATOM 5669 C C . THR B 1 162 ? -13.164 1.529 13.336 1 94.81 162 THR B C 1
ATOM 5671 O O . THR B 1 162 ? -12.016 1.959 13.227 1 94.81 162 THR B O 1
ATOM 5674 N N . ALA B 1 163 ? -14.07 2.15 14.039 1 97.62 163 ALA B N 1
ATOM 5675 C CA . ALA B 1 163 ? -13.773 3.383 14.766 1 97.62 163 ALA B CA 1
ATOM 5676 C C . ALA B 1 163 ? -12.68 3.154 15.805 1 97.62 163 ALA B C 1
ATOM 5678 O O . ALA B 1 163 ? -11.758 3.957 15.93 1 97.62 163 ALA B O 1
ATOM 5679 N N . ILE B 1 164 ? -12.805 2.018 16.516 1 97.69 164 ILE B N 1
ATOM 5680 C CA . ILE B 1 164 ? -11.805 1.683 17.531 1 97.69 164 ILE B CA 1
ATOM 5681 C C . ILE B 1 164 ? -10.461 1.396 16.859 1 97.69 164 ILE B C 1
ATOM 5683 O O . ILE B 1 164 ? -9.422 1.879 17.297 1 97.69 164 ILE B O 1
ATOM 5687 N N . ALA B 1 165 ? -10.484 0.688 15.773 1 96.69 165 ALA B N 1
ATOM 5688 C CA . ALA B 1 165 ? -9.273 0.285 15.062 1 96.69 165 ALA B CA 1
ATOM 5689 C C . ALA B 1 165 ? -8.508 1.501 14.547 1 96.69 165 ALA B C 1
ATOM 5691 O O . ALA B 1 165 ? -7.297 1.617 14.766 1 96.69 165 ALA B O 1
ATOM 5692 N N . VAL B 1 166 ? -9.195 2.381 13.883 1 97.31 166 VAL B N 1
ATOM 5693 C CA . VAL B 1 166 ? -8.508 3.508 13.266 1 97.31 166 VAL B CA 1
ATOM 5694 C C . VAL B 1 166 ? -8.039 4.484 14.336 1 97.31 166 VAL B C 1
ATOM 5696 O O . VAL B 1 166 ? -6.992 5.117 14.195 1 97.31 166 VAL B O 1
ATOM 5699 N N . THR B 1 167 ? -8.781 4.641 15.398 1 97.25 167 THR B N 1
ATOM 5700 C CA . THR B 1 167 ? -8.367 5.5 16.5 1 97.25 167 THR B CA 1
ATOM 5701 C C . THR B 1 167 ? -7.098 4.961 17.156 1 97.25 167 THR B C 1
ATOM 5703 O O . THR B 1 167 ? -6.168 5.719 17.453 1 97.25 167 THR B O 1
ATOM 5706 N N . ALA B 1 168 ? -7.121 3.639 17.391 1 97.06 168 ALA B N 1
ATOM 5707 C CA . ALA B 1 168 ? -5.93 3.012 17.953 1 97.06 168 ALA B CA 1
ATOM 5708 C C . ALA B 1 168 ? -4.723 3.209 17.047 1 97.06 168 ALA B C 1
ATOM 5710 O O . ALA B 1 168 ? -3.615 3.473 17.531 1 97.06 168 ALA B O 1
ATOM 5711 N N . PHE B 1 169 ? -4.961 3.072 15.805 1 96.44 169 PHE B N 1
ATOM 5712 C CA . PHE B 1 169 ? -3.887 3.24 14.828 1 96.44 169 PHE B CA 1
ATOM 5713 C C . PHE B 1 169 ? -3.322 4.656 14.883 1 96.44 169 PHE B C 1
ATOM 5715 O O . PHE B 1 169 ? -2.105 4.844 14.898 1 96.44 169 PHE B O 1
ATOM 5722 N N . SER B 1 170 ? -4.195 5.645 14.945 1 95.81 170 SER B N 1
ATOM 5723 C CA . SER B 1 170 ? -3.795 7.043 15.023 1 95.81 170 SER B CA 1
ATOM 5724 C C . SER B 1 170 ? -2.969 7.316 16.281 1 95.81 170 SER B C 1
ATOM 5726 O O . SER B 1 170 ? -1.927 7.973 16.203 1 95.81 170 SER B O 1
ATOM 5728 N N . GLY B 1 171 ? -3.398 6.785 17.359 1 96.81 171 GLY B N 1
ATOM 5729 C CA . GLY B 1 171 ? -2.734 7.055 18.625 1 96.81 171 GLY B CA 1
ATOM 5730 C C . GLY B 1 171 ? -1.398 6.348 18.75 1 96.81 171 GLY B C 1
ATOM 5731 O O . GLY B 1 171 ? -0.451 6.902 19.312 1 96.81 171 GLY B O 1
ATOM 5732 N N . LEU B 1 172 ? -1.305 5.152 18.188 1 96.69 172 LEU B N 1
ATOM 5733 C CA . LEU B 1 172 ? -0.118 4.336 18.422 1 96.69 172 LEU B CA 1
ATOM 5734 C C . LEU B 1 172 ? 0.986 4.688 17.438 1 96.69 172 LEU B C 1
ATOM 5736 O O . LEU B 1 172 ? 2.154 4.797 17.812 1 96.69 172 LEU B O 1
ATOM 5740 N N . ILE B 1 173 ? 0.631 4.906 16.188 1 94.69 173 ILE B N 1
ATOM 5741 C CA . ILE B 1 173 ? 1.684 5.125 15.203 1 94.69 173 ILE B CA 1
ATOM 5742 C C . ILE B 1 173 ? 1.811 6.617 14.898 1 94.69 173 ILE B C 1
ATOM 5744 O O . ILE B 1 173 ? 2.895 7.098 14.562 1 94.69 173 ILE B O 1
ATOM 5748 N N . GLY B 1 174 ? 0.749 7.371 14.984 1 94.19 174 GLY B N 1
ATOM 5749 C CA . GLY B 1 174 ? 0.738 8.781 14.648 1 94.19 174 GLY B CA 1
ATOM 5750 C C . GLY B 1 174 ? 1.069 9.68 15.82 1 94.19 174 GLY B C 1
ATOM 5751 O O . GLY B 1 174 ? 2.242 9.883 16.141 1 94.19 174 GLY B O 1
ATOM 5752 N N . TRP B 1 175 ? 0.044 10.133 16.453 1 96.69 175 TRP B N 1
ATOM 5753 C CA . TRP B 1 175 ? 0.129 11.086 17.562 1 96.69 175 TRP B CA 1
ATOM 5754 C C . TRP B 1 175 ? -0.789 10.672 18.703 1 96.69 175 TRP B C 1
ATOM 5756 O O . TRP B 1 175 ? -2.014 10.758 18.578 1 96.69 175 TRP B O 1
ATOM 5766 N N . PRO B 1 176 ? -0.182 10.211 19.797 1 96.94 176 PRO B N 1
ATOM 5767 C CA . PRO B 1 176 ? -1.003 9.633 20.859 1 96.94 176 PRO B CA 1
ATOM 5768 C C . PRO B 1 176 ? -2.082 10.594 21.359 1 96.94 176 PRO B C 1
ATOM 5770 O O . PRO B 1 176 ? -3.152 10.156 21.797 1 96.94 176 PRO B O 1
ATOM 5773 N N . PHE B 1 177 ? -1.927 11.883 21.266 1 96.44 177 PHE B N 1
ATOM 5774 C CA . PHE B 1 177 ? -2.891 12.867 21.75 1 96.44 177 PHE B CA 1
ATOM 5775 C C . PHE B 1 177 ? -4.109 12.93 20.828 1 96.44 177 PHE B C 1
ATOM 5777 O O . PHE B 1 177 ? -5.168 13.406 21.234 1 96.44 177 PHE B O 1
ATOM 5784 N N . ALA B 1 178 ? -3.982 12.445 19.672 1 97.19 178 ALA B N 1
ATOM 5785 C CA . ALA B 1 178 ? -5.055 12.523 18.672 1 97.19 178 ALA B CA 1
ATOM 5786 C C . ALA B 1 178 ? -6.246 11.664 19.094 1 97.19 178 ALA B C 1
ATOM 5788 O O . ALA B 1 178 ? -7.344 11.82 18.547 1 97.19 178 ALA B O 1
ATOM 5789 N N . VAL B 1 179 ? -6.074 10.758 20.062 1 97.38 179 VAL B N 1
ATOM 5790 C CA . VAL B 1 179 ? -7.164 9.891 20.5 1 97.38 179 VAL B CA 1
ATOM 5791 C C . VAL B 1 179 ? -8.266 10.727 21.141 1 97.38 179 VAL B C 1
ATOM 5793 O O . VAL B 1 179 ? -9.398 10.266 21.281 1 97.38 179 VAL B O 1
ATOM 5796 N N . ILE B 1 180 ? -7.949 11.992 21.469 1 97.69 180 ILE B N 1
ATOM 5797 C CA . ILE B 1 180 ? -8.914 12.898 22.078 1 97.69 180 ILE B CA 1
ATOM 5798 C C . ILE B 1 180 ? -10.109 13.078 21.141 1 97.69 180 ILE B C 1
ATOM 5800 O O . ILE B 1 180 ? -11.25 13.219 21.594 1 97.69 180 ILE B O 1
ATOM 5804 N N . VAL B 1 181 ? -9.891 12.992 19.875 1 97.94 181 VAL B N 1
ATOM 5805 C CA . VAL B 1 181 ? -10.93 13.172 18.875 1 97.94 181 VAL B CA 1
ATOM 5806 C C . VAL B 1 181 ? -12.016 12.109 19.062 1 97.94 181 VAL B C 1
ATOM 5808 O O . VAL B 1 181 ? -13.195 12.367 18.797 1 97.94 181 VAL B O 1
ATOM 5811 N N . ALA B 1 182 ? -11.672 10.938 19.578 1 98.25 182 ALA B N 1
ATOM 5812 C CA . ALA B 1 182 ? -12.586 9.805 19.656 1 98.25 182 ALA B CA 1
ATOM 5813 C C . ALA B 1 182 ? -13.25 9.719 21.031 1 98.25 182 ALA B C 1
ATOM 5815 O O . ALA B 1 182 ? -14.078 8.836 21.266 1 98.25 182 ALA B O 1
ATOM 5816 N N . VAL B 1 183 ? -12.969 10.648 21.922 1 98.19 183 VAL B N 1
ATOM 5817 C CA . VAL B 1 183 ? -13.469 10.586 23.281 1 98.19 183 VAL B CA 1
ATOM 5818 C C . VAL B 1 183 ? -15 10.57 23.281 1 98.19 183 VAL B C 1
ATOM 5820 O O . VAL B 1 183 ? -15.617 9.734 23.938 1 98.19 183 VAL B O 1
ATOM 5823 N N . PRO B 1 184 ? -15.688 11.461 22.562 1 98.06 184 PRO B N 1
ATOM 5824 C CA . PRO B 1 184 ? -17.156 11.406 22.547 1 98.06 184 PRO B CA 1
ATOM 5825 C C . PRO B 1 184 ? -17.688 10.062 22.047 1 98.06 184 PRO B C 1
ATOM 5827 O O . PRO B 1 184 ? -18.656 9.547 22.594 1 98.06 184 PRO B O 1
ATOM 5830 N N . PHE B 1 185 ? -17.094 9.547 21.031 1 97.88 185 PHE B N 1
ATOM 5831 C CA . PHE B 1 185 ? -17.469 8.234 20.516 1 97.88 185 PHE B CA 1
ATOM 5832 C C . PHE B 1 185 ? -17.344 7.172 21.594 1 97.88 185 PHE B C 1
ATOM 5834 O O . PHE B 1 185 ? -18.25 6.363 21.797 1 97.88 185 PHE B O 1
ATOM 5841 N N . VAL B 1 186 ? -16.203 7.176 22.312 1 97.88 186 VAL B N 1
ATOM 5842 C CA . VAL B 1 186 ? -15.93 6.184 23.344 1 97.88 186 VAL B CA 1
ATOM 5843 C C . VAL B 1 186 ? -16.922 6.34 24.5 1 97.88 186 VAL B C 1
ATOM 5845 O O . VAL B 1 186 ? -17.406 5.348 25.047 1 97.88 186 VAL B O 1
ATOM 5848 N N . LEU B 1 187 ? -17.25 7.574 24.859 1 97.31 187 LEU B N 1
ATOM 5849 C CA . LEU B 1 187 ? -18.219 7.824 25.922 1 97.31 187 LEU B CA 1
ATOM 5850 C C . LEU B 1 187 ? -19.594 7.305 25.531 1 97.31 187 LEU B C 1
ATOM 5852 O O . LEU B 1 187 ? -20.297 6.719 26.344 1 97.31 187 LEU B O 1
ATOM 5856 N N . GLU B 1 188 ? -19.922 7.574 24.312 1 96.69 188 GLU B N 1
ATOM 5857 C CA . GLU B 1 188 ? -21.188 7.047 23.812 1 96.69 188 GLU B CA 1
ATOM 5858 C C . GLU B 1 188 ? -21.219 5.523 23.859 1 96.69 188 GLU B C 1
ATOM 5860 O O . GLU B 1 188 ? -22.203 4.918 24.281 1 96.69 188 GLU B O 1
ATOM 5865 N N . LEU B 1 189 ? -20.156 4.922 23.422 1 96.56 189 LEU B N 1
ATOM 5866 C CA . LEU B 1 189 ? -20.047 3.469 23.375 1 96.56 189 LEU B CA 1
ATOM 5867 C C . LEU B 1 189 ? -20.125 2.873 24.781 1 96.56 189 LEU B C 1
ATOM 5869 O O . LEU B 1 189 ? -20.812 1.88 25 1 96.56 189 LEU B O 1
ATOM 5873 N N . LEU B 1 190 ? -19.469 3.508 25.766 1 96.81 190 LEU B N 1
ATOM 5874 C CA . LEU B 1 190 ? -19.344 2.953 27.109 1 96.81 190 LEU B CA 1
ATOM 5875 C C . LEU B 1 190 ? -20.578 3.26 27.953 1 96.81 190 LEU B C 1
ATOM 5877 O O . LEU B 1 190 ? -21.047 2.406 28.703 1 96.81 190 LEU B O 1
ATOM 5881 N N . PHE B 1 191 ? -21.156 4.438 27.844 1 95.19 191 PHE B N 1
ATOM 5882 C CA . PHE B 1 191 ? -22.172 4.859 28.797 1 95.19 191 PHE B CA 1
ATOM 5883 C C . PHE B 1 191 ? -23.562 4.785 28.172 1 95.19 191 PHE B C 1
ATOM 5885 O O . PHE B 1 191 ? -24.531 4.391 28.844 1 95.19 191 PHE B O 1
ATOM 5892 N N . ARG B 1 192 ? -23.672 5.145 26.984 1 93.56 192 ARG B N 1
ATOM 5893 C CA . ARG B 1 192 ? -24.984 5.086 26.344 1 93.56 192 ARG B CA 1
ATOM 5894 C C . ARG B 1 192 ? -25.297 3.674 25.859 1 93.56 192 ARG B C 1
ATOM 5896 O O . ARG B 1 192 ? -26.391 3.15 26.094 1 93.56 192 ARG B O 1
ATOM 5903 N N . LYS B 1 193 ? -24.359 3.037 25.234 1 95.12 193 LYS B N 1
ATOM 5904 C CA . LYS B 1 193 ? -24.594 1.72 24.641 1 95.12 193 LYS B CA 1
ATOM 5905 C C . LYS B 1 193 ? -24.156 0.61 25.594 1 95.12 193 LYS B C 1
ATOM 5907 O O . LYS B 1 193 ? -24.484 -0.559 25.391 1 95.12 193 LYS B O 1
ATOM 5912 N N . ARG B 1 194 ? -23.391 0.88 26.656 1 96.19 194 ARG B N 1
ATOM 5913 C CA . ARG B 1 194 ? -22.922 -0.04 27.688 1 96.19 194 ARG B CA 1
ATOM 5914 C C . ARG B 1 194 ? -22.172 -1.219 27.078 1 96.19 194 ARG B C 1
ATOM 5916 O O . ARG B 1 194 ? -22.422 -2.371 27.438 1 96.19 194 ARG B O 1
ATOM 5923 N N . LYS B 1 195 ? -21.375 -0.906 26.031 1 95.94 195 LYS B N 1
ATOM 5924 C CA . LYS B 1 195 ? -20.609 -1.928 25.328 1 95.94 195 LYS B CA 1
ATOM 5925 C C . LYS B 1 195 ? -19.156 -1.935 25.797 1 95.94 195 LYS B C 1
ATOM 5927 O O . LYS B 1 195 ? -18.234 -1.838 24.984 1 95.94 195 LYS B O 1
ATOM 5932 N N . PHE B 1 196 ? -18.938 -2.176 27.125 1 95.44 196 PHE B N 1
ATOM 5933 C CA . PHE B 1 196 ? -17.625 -2.146 27.75 1 95.44 196 PHE B CA 1
ATOM 5934 C C . PHE B 1 196 ? -16.75 -3.283 27.234 1 95.44 196 PHE B C 1
ATOM 5936 O O . PHE B 1 196 ? -15.594 -3.064 26.844 1 95.44 196 PHE B O 1
ATOM 5943 N N . LEU B 1 197 ? -17.281 -4.453 27.203 1 93.19 197 LEU B N 1
ATOM 5944 C CA . LEU B 1 197 ? -16.516 -5.625 26.812 1 93.19 197 LEU B CA 1
ATOM 5945 C C . LEU B 1 197 ? -16.078 -5.512 25.359 1 93.19 197 LEU B C 1
ATOM 5947 O O . LEU B 1 197 ? -14.938 -5.859 25.016 1 93.19 197 LEU B O 1
ATOM 5951 N N . ASP B 1 198 ? -16.969 -5.023 24.531 1 91.75 198 ASP B N 1
ATOM 5952 C CA . ASP B 1 198 ? -16.656 -4.836 23.109 1 91.75 198 ASP B CA 1
ATOM 5953 C C . ASP B 1 198 ? -15.516 -3.832 22.922 1 91.75 198 ASP B C 1
ATOM 5955 O O . ASP B 1 198 ? -14.609 -4.055 22.125 1 91.75 198 ASP B O 1
ATOM 5959 N N . PHE B 1 199 ? -15.594 -2.812 23.656 1 96.44 199 PHE B N 1
ATOM 5960 C CA . PHE B 1 199 ? -14.578 -1.773 23.547 1 96.44 199 PHE B CA 1
ATOM 5961 C C . PHE B 1 199 ? -13.219 -2.299 24 1 96.44 199 PHE B C 1
ATOM 5963 O O . PHE B 1 199 ? -12.227 -2.168 23.281 1 96.44 199 PHE B O 1
ATOM 5970 N N . PHE B 1 200 ? -13.148 -2.945 25.125 1 95.38 200 PHE B N 1
ATOM 5971 C CA . PHE B 1 200 ? -11.875 -3.367 25.688 1 95.38 200 PHE B CA 1
ATOM 5972 C C . PHE B 1 200 ? -11.266 -4.512 24.891 1 95.38 200 PHE B C 1
ATOM 5974 O O . PHE B 1 200 ? -10.055 -4.559 24.688 1 95.38 200 PHE B O 1
ATOM 5981 N N . LYS B 1 201 ? -12.117 -5.375 24.469 1 92.5 201 LYS B N 1
ATOM 5982 C CA . LYS B 1 201 ? -11.648 -6.48 23.641 1 92.5 201 LYS B CA 1
ATOM 5983 C C . LYS B 1 201 ? -11.023 -5.973 22.344 1 92.5 201 LYS B C 1
ATOM 5985 O O . LYS B 1 201 ? -9.93 -6.391 21.969 1 92.5 201 LYS B O 1
ATOM 5990 N N . ASN B 1 202 ? -11.742 -5.051 21.672 1 94.06 202 ASN B N 1
ATOM 5991 C CA . ASN B 1 202 ? -11.242 -4.516 20.406 1 94.06 202 ASN B CA 1
ATOM 5992 C C . ASN B 1 202 ? -10.031 -3.611 20.625 1 94.06 202 ASN B C 1
ATOM 5994 O O . ASN B 1 202 ? -9.102 -3.609 19.812 1 94.06 202 ASN B O 1
ATOM 5998 N N . ALA B 1 203 ? -10.07 -2.861 21.688 1 95.75 203 ALA B N 1
ATOM 5999 C CA . ALA B 1 203 ? -8.938 -1.998 22 1 95.75 203 ALA B CA 1
ATOM 6000 C C . ALA B 1 203 ? -7.672 -2.818 22.234 1 95.75 203 ALA B C 1
ATOM 6002 O O . ALA B 1 203 ? -6.59 -2.449 21.781 1 95.75 203 ALA B O 1
ATOM 6003 N N . LEU B 1 204 ? -7.789 -3.936 22.969 1 94.25 204 LEU B N 1
ATOM 6004 C CA . LEU B 1 204 ? -6.652 -4.809 23.234 1 94.25 204 LEU B CA 1
ATOM 6005 C C . LEU B 1 204 ? -6.188 -5.5 21.953 1 94.25 204 LEU B C 1
ATOM 6007 O O . LEU B 1 204 ? -4.98 -5.625 21.719 1 94.25 204 LEU B O 1
ATOM 6011 N N . LEU B 1 205 ? -7.145 -5.906 21.219 1 92.5 205 LEU B N 1
ATOM 6012 C CA . LEU B 1 205 ? -6.832 -6.586 19.969 1 92.5 205 LEU B CA 1
ATOM 6013 C C . LEU B 1 205 ? -6.043 -5.672 19.031 1 92.5 205 LEU B C 1
ATOM 6015 O O . LEU B 1 205 ? -4.941 -6.023 18.609 1 92.5 205 LEU B O 1
ATOM 6019 N N . TYR B 1 206 ? -6.586 -4.5 18.703 1 95.56 206 TYR B N 1
ATOM 6020 C CA . TYR B 1 206 ? -5.934 -3.592 17.766 1 95.56 206 TYR B CA 1
ATOM 6021 C C . TYR B 1 206 ? -4.691 -2.965 18.391 1 95.56 206 TYR B C 1
ATOM 6023 O O . TYR B 1 206 ? -3.717 -2.672 17.703 1 95.56 206 TYR B O 1
ATOM 6031 N N . GLY B 1 207 ? -4.734 -2.822 19.766 1 95.94 207 GLY B N 1
ATOM 6032 C CA . GLY B 1 207 ? -3.539 -2.391 20.469 1 95.94 207 GLY B CA 1
ATOM 6033 C C . GLY B 1 207 ? -2.361 -3.328 20.266 1 95.94 207 GLY B C 1
ATOM 6034 O O . GLY B 1 207 ? -1.247 -2.883 19.984 1 95.94 207 GLY B O 1
ATOM 6035 N N . ALA B 1 208 ? -2.582 -4.586 20.344 1 94 208 ALA B N 1
ATOM 6036 C CA . ALA B 1 208 ? -1.527 -5.582 20.172 1 94 208 ALA B CA 1
ATOM 6037 C C . ALA B 1 208 ? -1.142 -5.723 18.703 1 94 208 ALA B C 1
ATOM 6039 O O . ALA B 1 208 ? 0.041 -5.84 18.375 1 94 208 ALA B O 1
ATOM 6040 N N . MET B 1 209 ? -2.166 -5.707 17.875 1 93.06 209 MET B N 1
ATOM 6041 C CA . MET B 1 209 ? -1.949 -5.891 16.438 1 93.06 209 MET B CA 1
ATOM 6042 C C . MET B 1 209 ? -1.035 -4.805 15.891 1 93.06 209 MET B C 1
ATOM 6044 O O . MET B 1 209 ? -0.131 -5.09 15.102 1 93.06 209 MET B O 1
ATOM 6048 N N . TYR B 1 210 ? -1.291 -3.553 16.297 1 96.19 210 TYR B N 1
ATOM 6049 C CA . TYR B 1 210 ? -0.48 -2.441 15.812 1 96.19 210 TYR B CA 1
ATOM 6050 C C . TYR B 1 210 ? 0.718 -2.203 16.719 1 96.19 210 TYR B C 1
ATOM 6052 O O . TYR B 1 210 ? 1.819 -1.915 16.25 1 96.19 210 TYR B O 1
ATOM 6060 N N . GLY B 1 211 ? 0.492 -2.34 18.047 1 96.94 211 GLY B N 1
ATOM 6061 C CA . GLY B 1 211 ? 1.489 -1.96 19.031 1 96.94 211 GLY B CA 1
ATOM 6062 C C . GLY B 1 211 ? 2.73 -2.83 19 1 96.94 211 GLY B C 1
ATOM 6063 O O . GLY B 1 211 ? 3.852 -2.326 19.078 1 96.94 211 GLY B O 1
ATOM 6064 N N . VAL B 1 212 ? 2.592 -4.105 18.812 1 95 212 VAL B N 1
ATOM 6065 C CA . VAL B 1 212 ? 3.723 -5.023 18.891 1 95 212 VAL B CA 1
ATOM 6066 C C . VAL B 1 212 ? 4.695 -4.754 17.75 1 95 212 VAL B C 1
ATOM 6068 O O . VAL B 1 212 ? 5.879 -4.5 17.984 1 95 212 VAL B O 1
ATOM 6071 N N . PRO B 1 213 ? 4.246 -4.73 16.5 1 95.31 213 PRO B N 1
ATOM 6072 C CA . PRO B 1 213 ? 5.191 -4.414 15.43 1 95.31 213 PRO B CA 1
ATOM 6073 C C . PRO B 1 213 ? 5.82 -3.033 15.578 1 95.31 213 PRO B C 1
ATOM 6075 O O . PRO B 1 213 ? 7.016 -2.863 15.328 1 95.31 213 PRO B O 1
ATOM 6078 N N . ILE B 1 214 ? 5.039 -2.061 16.062 1 97.44 214 ILE B N 1
ATOM 6079 C CA . ILE B 1 214 ? 5.531 -0.694 16.203 1 97.44 214 ILE B CA 1
ATOM 6080 C C . ILE B 1 214 ? 6.66 -0.656 17.234 1 97.44 214 ILE B C 1
ATOM 6082 O O . ILE B 1 214 ? 7.723 -0.092 16.969 1 97.44 214 ILE B O 1
ATOM 6086 N N . VAL B 1 215 ? 6.445 -1.317 18.328 1 97.25 215 VAL B N 1
ATOM 6087 C CA . VAL B 1 215 ? 7.418 -1.317 19.422 1 97.25 215 VAL B CA 1
ATOM 6088 C C . VAL B 1 215 ? 8.664 -2.09 19 1 97.25 215 VAL B C 1
ATOM 6090 O O . VAL B 1 215 ? 9.789 -1.682 19.312 1 97.25 215 VAL B O 1
ATOM 6093 N N . LEU B 1 216 ? 8.523 -3.17 18.25 1 95.56 216 LEU B N 1
ATOM 6094 C CA . LEU B 1 216 ? 9.656 -3.965 17.797 1 95.56 216 LEU B CA 1
ATOM 6095 C C . LEU B 1 216 ? 10.508 -3.184 16.797 1 95.56 216 LEU B C 1
ATOM 6097 O O . LEU B 1 216 ? 11.734 -3.154 16.922 1 95.56 216 LEU B O 1
ATOM 6101 N N . ILE B 1 217 ? 9.906 -2.508 15.867 1 95.38 217 ILE B N 1
ATOM 6102 C CA . ILE B 1 217 ? 10.625 -1.726 14.867 1 95.38 217 ILE B CA 1
ATOM 6103 C C . ILE B 1 217 ? 11.359 -0.573 15.547 1 95.38 217 ILE B C 1
ATOM 6105 O O . ILE B 1 217 ? 12.555 -0.366 15.312 1 95.38 217 ILE B O 1
ATOM 6109 N N . ASP B 1 218 ? 10.633 0.131 16.422 1 97.62 218 ASP B N 1
ATOM 6110 C CA . ASP B 1 218 ? 11.25 1.264 17.094 1 97.62 218 ASP B CA 1
ATOM 6111 C C . ASP B 1 218 ? 12.406 0.807 17.984 1 97.62 218 ASP B C 1
ATOM 6113 O O . ASP B 1 218 ? 13.461 1.438 18.016 1 97.62 218 ASP B O 1
ATOM 6117 N N . SER B 1 219 ? 12.203 -0.317 18.672 1 96.69 219 SER B N 1
ATOM 6118 C CA . SER B 1 219 ? 13.25 -0.822 19.562 1 96.69 219 SER B CA 1
ATOM 6119 C C . SER B 1 219 ? 14.484 -1.245 18.766 1 96.69 219 SER B C 1
ATOM 6121 O O . SER B 1 219 ? 15.617 -1.073 19.234 1 96.69 219 SER B O 1
ATOM 6123 N N . LEU B 1 220 ? 14.312 -1.752 17.609 1 93.12 220 LEU B N 1
ATOM 6124 C CA . LEU B 1 220 ? 15.414 -2.137 16.734 1 93.12 220 LEU B CA 1
ATOM 6125 C C . LEU B 1 220 ? 16.203 -0.913 16.281 1 93.12 220 LEU B C 1
ATOM 6127 O O . LEU B 1 220 ? 17.438 -0.921 16.312 1 93.12 220 LEU B O 1
ATOM 6131 N N . TYR B 1 221 ? 15.555 0.117 15.914 1 95.88 221 TYR B N 1
ATOM 6132 C CA . TYR B 1 221 ? 16.219 1.305 15.391 1 95.88 221 TYR B CA 1
ATOM 6133 C C . TYR B 1 221 ? 16.891 2.094 16.516 1 95.88 221 TYR B C 1
ATOM 6135 O O . TYR B 1 221 ? 17.984 2.621 16.328 1 95.88 221 TYR B O 1
ATOM 6143 N N . PHE B 1 222 ? 16.219 2.107 17.656 1 97.88 222 PHE B N 1
ATOM 6144 C CA . PHE B 1 222 ? 16.797 2.867 18.766 1 97.88 222 PHE B CA 1
ATOM 6145 C C . PHE B 1 222 ? 17.859 2.041 19.5 1 97.88 222 PHE B C 1
ATOM 6147 O O . PHE B 1 222 ? 18.672 2.588 20.234 1 97.88 222 PHE B O 1
ATOM 6154 N N . GLY B 1 223 ? 17.859 0.736 19.359 1 95.38 223 GLY B N 1
ATOM 6155 C CA . GLY B 1 223 ? 18.828 -0.14 20 1 95.38 223 GLY B CA 1
ATOM 6156 C C . GLY B 1 223 ? 18.469 -0.45 21.438 1 95.38 223 GLY B C 1
ATOM 6157 O O . GLY B 1 223 ? 19.281 -1.04 22.172 1 95.38 223 GLY B O 1
ATOM 6158 N N . THR B 1 224 ? 17.344 -0.002 21.875 1 95.94 224 THR B N 1
ATOM 6159 C CA . THR B 1 224 ? 16.812 -0.238 23.219 1 95.94 224 THR B CA 1
ATOM 6160 C C . THR B 1 224 ? 15.297 -0.342 23.188 1 95.94 224 THR B C 1
ATOM 6162 O O . THR B 1 224 ? 14.656 0.131 22.234 1 95.94 224 THR B O 1
ATOM 6165 N N . PHE B 1 225 ? 14.727 -1.084 24.172 1 96.31 225 PHE B N 1
ATOM 6166 C CA . PHE B 1 225 ? 13.273 -1.19 24.234 1 96.31 225 PHE B CA 1
ATOM 6167 C C . PHE B 1 225 ? 12.625 0.191 24.266 1 96.31 225 PHE B C 1
ATOM 6169 O O . PHE B 1 225 ? 12.93 1.005 25.141 1 96.31 225 PHE B O 1
ATOM 6176 N N . THR B 1 226 ? 11.789 0.459 23.25 1 97.44 226 THR B N 1
ATOM 6177 C CA . THR B 1 226 ? 11.273 1.814 23.094 1 97.44 226 THR B CA 1
ATOM 6178 C C . THR B 1 226 ? 9.781 1.792 22.781 1 97.44 226 THR B C 1
ATOM 6180 O O . THR B 1 226 ? 9.344 1.113 21.844 1 97.44 226 THR B O 1
ATOM 6183 N N . VAL B 1 227 ? 9 2.465 23.594 1 97.44 227 VAL B N 1
ATOM 6184 C CA . VAL B 1 227 ? 7.617 2.818 23.297 1 97.44 227 VAL B CA 1
ATOM 6185 C C . VAL B 1 227 ? 7.496 4.328 23.109 1 97.44 227 VAL B C 1
ATOM 6187 O O . VAL B 1 227 ? 7.18 5.051 24.062 1 97.44 227 VAL B O 1
ATOM 6190 N N . ALA B 1 228 ? 7.66 4.773 21.906 1 97.38 228 ALA B N 1
ATOM 6191 C CA . ALA B 1 228 ? 7.77 6.195 21.594 1 97.38 228 ALA B CA 1
ATOM 6192 C C . ALA B 1 228 ? 6.527 6.957 22.047 1 97.38 228 ALA B C 1
ATOM 6194 O O . ALA B 1 228 ? 6.629 8.078 22.547 1 97.38 228 ALA B O 1
ATOM 6195 N N . ALA B 1 229 ? 5.352 6.332 21.875 1 96.5 229 ALA B N 1
ATOM 6196 C CA . ALA B 1 229 ? 4.098 6.973 22.25 1 96.5 229 ALA B CA 1
ATOM 6197 C C . ALA B 1 229 ? 4.07 7.281 23.75 1 96.5 229 ALA B C 1
ATOM 6199 O O . ALA B 1 229 ? 3.617 8.352 24.156 1 96.5 229 ALA B O 1
ATOM 6200 N N . LEU B 1 230 ? 4.531 6.418 24.531 1 96.44 230 LEU B N 1
ATOM 6201 C CA . LEU B 1 230 ? 4.578 6.633 25.969 1 96.44 230 LEU B CA 1
ATOM 6202 C C . LEU B 1 230 ? 5.613 7.695 26.328 1 96.44 230 LEU B C 1
ATOM 6204 O O . LEU B 1 230 ? 5.391 8.508 27.234 1 96.44 230 LEU B O 1
ATOM 6208 N N . ASN B 1 231 ? 6.754 7.664 25.625 1 96.69 231 ASN B N 1
ATOM 6209 C CA . ASN B 1 231 ? 7.816 8.625 25.891 1 96.69 231 ASN B CA 1
ATOM 6210 C C . ASN B 1 231 ? 7.355 10.062 25.641 1 96.69 231 ASN B C 1
ATOM 6212 O O . ASN B 1 231 ? 7.66 10.961 26.406 1 96.69 231 ASN B O 1
ATOM 6216 N N . ILE B 1 232 ? 6.625 10.25 24.578 1 95.94 232 ILE B N 1
ATOM 6217 C CA . ILE B 1 232 ? 6.203 11.609 24.234 1 95.94 232 ILE B CA 1
ATOM 6218 C C . ILE B 1 232 ? 5.133 12.07 25.219 1 95.94 232 ILE B C 1
ATOM 6220 O O . ILE B 1 232 ? 5.066 13.258 25.562 1 95.94 232 ILE B O 1
ATOM 6224 N N . ILE B 1 233 ? 4.27 11.195 25.656 1 94.81 233 ILE B N 1
ATOM 6225 C CA . ILE B 1 233 ? 3.279 11.539 26.672 1 94.81 233 ILE B CA 1
ATOM 6226 C C . ILE B 1 233 ? 3.984 11.945 27.953 1 94.81 233 ILE B C 1
ATOM 6228 O O . ILE B 1 233 ? 3.654 12.977 28.562 1 94.81 233 ILE B O 1
ATOM 6232 N N . ARG B 1 234 ? 4.945 11.18 28.328 1 93.62 234 ARG B N 1
ATOM 6233 C CA . ARG B 1 234 ? 5.691 11.469 29.547 1 93.62 234 ARG B CA 1
ATOM 6234 C C . ARG B 1 234 ? 6.387 12.828 29.453 1 93.62 234 ARG B C 1
ATOM 6236 O O . ARG B 1 234 ? 6.375 13.602 30.406 1 93.62 234 ARG B O 1
ATOM 6243 N N . TYR B 1 235 ? 6.953 13.125 28.344 1 91.38 235 TYR B N 1
ATOM 6244 C CA . TYR B 1 235 ? 7.68 14.375 28.156 1 91.38 235 TYR B CA 1
ATOM 6245 C C . TYR B 1 235 ? 6.734 15.562 28.188 1 91.38 235 TYR B C 1
ATOM 6247 O O . TYR B 1 235 ? 7.02 16.578 28.828 1 91.38 235 TYR B O 1
ATOM 6255 N N . ASN B 1 236 ? 5.609 15.492 27.516 1 88.31 236 ASN B N 1
ATOM 6256 C CA . ASN B 1 236 ? 4.715 16.625 27.344 1 88.31 236 ASN B CA 1
ATOM 6257 C C . ASN B 1 236 ? 3.818 16.828 28.562 1 88.31 236 ASN B C 1
ATOM 6259 O O . ASN B 1 236 ? 3.363 17.938 28.828 1 88.31 236 ASN B O 1
ATOM 6263 N N . VAL B 1 237 ? 3.621 15.789 29.312 1 82.75 237 VAL B N 1
ATOM 6264 C CA . VAL B 1 237 ? 2.629 15.891 30.375 1 82.75 237 VAL B CA 1
ATOM 6265 C C . VAL B 1 237 ? 3.326 15.859 31.734 1 82.75 237 VAL B C 1
ATOM 6267 O O . VAL B 1 237 ? 2.896 16.531 32.688 1 82.75 237 VAL B O 1
ATOM 6270 N N . PHE B 1 238 ? 4.441 15.219 31.844 1 83.62 238 PHE B N 1
ATOM 6271 C CA . PHE B 1 238 ? 4.949 14.945 33.188 1 83.62 238 PHE B CA 1
ATOM 6272 C C . PHE B 1 238 ? 6.277 15.648 33.406 1 83.62 238 PHE B C 1
ATOM 6274 O O . PHE B 1 238 ? 6.949 15.406 34.438 1 83.62 238 PHE B O 1
ATOM 6281 N N . THR B 1 239 ? 6.691 16.375 32.469 1 81.5 239 THR B N 1
ATOM 6282 C CA . THR B 1 239 ? 7.926 17.109 32.719 1 81.5 239 THR B CA 1
ATOM 6283 C C . THR B 1 239 ? 7.633 18.594 32.969 1 81.5 239 THR B C 1
ATOM 6285 O O . THR B 1 239 ? 6.621 19.109 32.5 1 81.5 239 THR B O 1
ATOM 6288 N N . SER B 1 240 ? 8.469 19.234 33.719 1 75.88 240 SER B N 1
ATOM 6289 C CA . SER B 1 240 ? 8.266 20.625 34.125 1 75.88 240 SER B CA 1
ATOM 6290 C C . SER B 1 240 ? 8.578 21.578 32.969 1 75.88 240 SER B C 1
ATOM 6292 O O . SER B 1 240 ? 7.914 22.609 32.812 1 75.88 240 SER B O 1
ATOM 6294 N N . HIS B 1 241 ? 9.594 21.469 32.281 1 75 241 HIS B N 1
ATOM 6295 C CA . HIS B 1 241 ? 9.953 22.406 31.219 1 75 241 HIS B CA 1
ATOM 6296 C C . HIS B 1 241 ? 9.242 22.062 29.922 1 75 241 HIS B C 1
ATOM 6298 O O . HIS B 1 241 ? 8.68 22.938 29.266 1 75 241 HIS B O 1
ATOM 6304 N N . GLY B 1 242 ? 8.906 20.953 29.734 1 73.88 242 GLY B N 1
ATOM 6305 C CA . GLY B 1 242 ? 8.172 20.359 28.641 1 73.88 242 GLY B CA 1
ATOM 6306 C C . GLY B 1 242 ? 8.133 21.219 27.391 1 73.88 242 GLY B C 1
ATOM 6307 O O . GLY B 1 242 ? 9.172 21.719 26.938 1 73.88 242 GLY B O 1
ATOM 6308 N N . PRO B 1 243 ? 7.066 21.438 26.672 1 75.56 243 PRO B N 1
ATOM 6309 C CA . PRO B 1 243 ? 6.965 22.109 25.375 1 75.56 243 PRO B CA 1
ATOM 6310 C C . PRO B 1 243 ? 7.051 23.625 25.484 1 75.56 243 PRO B C 1
ATOM 6312 O O . PRO B 1 243 ? 7.262 24.312 24.484 1 75.56 243 PRO B O 1
ATOM 6315 N N . ASP B 1 244 ? 7.012 24.156 26.656 1 80.81 244 ASP B N 1
ATOM 6316 C CA . ASP B 1 244 ? 7.027 25.609 26.844 1 80.81 244 ASP B CA 1
ATOM 6317 C C . ASP B 1 244 ? 8.383 26.203 26.469 1 80.81 244 ASP B C 1
ATOM 6319 O O . ASP B 1 244 ? 8.5 27.391 26.203 1 80.81 244 ASP B O 1
ATOM 6323 N N . LEU B 1 245 ? 9.352 25.344 26.391 1 78.25 245 LEU B N 1
ATOM 6324 C CA . LEU B 1 245 ? 10.703 25.75 26.031 1 78.25 245 LEU B CA 1
ATOM 6325 C C . LEU B 1 245 ? 10.742 26.266 24.594 1 78.25 245 LEU B C 1
ATOM 6327 O O . LEU B 1 245 ? 11.656 27.016 24.234 1 78.25 245 LEU B O 1
ATOM 6331 N N . TYR B 1 246 ? 9.719 25.906 23.922 1 81.62 246 TYR B N 1
ATOM 6332 C CA . TYR B 1 246 ? 9.789 26.203 22.5 1 81.62 246 TYR B CA 1
ATOM 6333 C C . TYR B 1 246 ? 8.875 27.359 22.141 1 81.62 246 TYR B C 1
ATOM 6335 O O . TYR B 1 246 ? 8.648 27.641 20.953 1 81.62 246 TYR B O 1
ATOM 6343 N N . GLY B 1 247 ? 8.258 27.969 23.156 1 82.38 247 GLY B N 1
ATOM 6344 C CA . GLY B 1 247 ? 7.465 29.172 22.922 1 82.38 247 GLY B CA 1
ATOM 6345 C C . GLY B 1 247 ? 6.055 29.078 23.469 1 82.38 247 GLY B C 1
ATOM 6346 O O . GLY B 1 247 ? 5.449 28 23.453 1 82.38 247 GLY B O 1
ATOM 6347 N N . VAL B 1 248 ? 5.59 30.125 23.938 1 90.19 248 VAL B N 1
ATOM 6348 C CA . VAL B 1 248 ? 4.219 30.25 24.422 1 90.19 248 VAL B CA 1
ATOM 6349 C C . VAL B 1 248 ? 3.471 31.297 23.609 1 90.19 248 VAL B C 1
ATOM 6351 O O . VAL B 1 248 ? 4.051 32.312 23.219 1 90.19 248 VAL B O 1
ATOM 6354 N N . GLU B 1 249 ? 2.256 31.047 23.281 1 92.81 249 GLU B N 1
ATOM 6355 C CA . GLU B 1 249 ? 1.429 31.953 22.5 1 92.81 249 GLU B CA 1
ATOM 6356 C C . GLU B 1 249 ? 0.058 32.156 23.141 1 92.81 249 GLU B C 1
ATOM 6358 O O . GLU B 1 249 ? -0.463 31.25 23.797 1 92.81 249 GLU B O 1
ATOM 6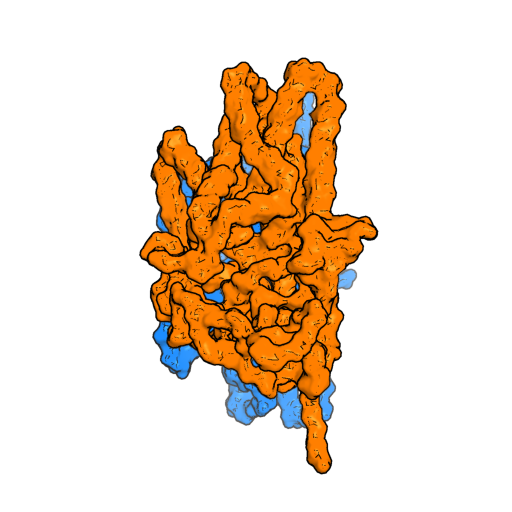363 N N . PRO B 1 250 ? -0.458 33.344 22.969 1 95 250 PRO B N 1
ATOM 6364 C CA . PRO B 1 250 ? -1.827 33.562 23.438 1 95 250 PRO B CA 1
ATOM 6365 C C . PRO B 1 250 ? -2.871 32.875 22.562 1 95 250 PRO B C 1
ATOM 6367 O O . PRO B 1 250 ? -2.541 32.344 21.484 1 95 250 PRO B O 1
ATOM 6370 N N . ILE B 1 251 ? -4.043 32.844 23.031 1 95.5 251 ILE B N 1
ATOM 6371 C CA . ILE B 1 251 ? -5.137 32.188 22.344 1 95.5 251 ILE B CA 1
ATOM 6372 C C . ILE B 1 251 ? -5.379 32.844 21 1 95.5 251 ILE B C 1
ATOM 6374 O O . ILE B 1 251 ? -5.809 32.188 20.031 1 95.5 251 ILE B O 1
ATOM 6378 N N . MET B 1 252 ? -5.066 34.156 20.906 1 95.38 252 MET B N 1
ATOM 6379 C CA . MET B 1 252 ? -5.27 34.906 19.688 1 95.38 252 MET B CA 1
ATOM 6380 C C . MET B 1 252 ? -4.449 34.312 18.531 1 95.38 252 MET B C 1
ATOM 6382 O O . MET B 1 252 ? -4.785 34.5 17.359 1 95.38 252 MET B O 1
ATOM 6386 N N . PHE B 1 253 ? -3.443 33.594 18.891 1 96 253 PHE B N 1
ATOM 6387 C CA . PHE B 1 253 ? -2.643 32.906 17.891 1 96 253 PHE B CA 1
ATOM 6388 C C . PHE B 1 253 ? -3.5 31.938 17.078 1 96 253 PHE B C 1
ATOM 6390 O O . PHE B 1 253 ? -3.477 31.953 15.852 1 96 253 PHE B O 1
ATOM 6397 N N . TYR B 1 254 ? -4.281 31.141 17.75 1 97.19 254 TYR B N 1
ATOM 6398 C CA . TYR B 1 254 ? -5.137 30.172 17.078 1 97.19 254 TYR B CA 1
ATOM 6399 C C . TYR B 1 254 ? -6.285 30.859 16.359 1 97.19 254 TYR B C 1
ATOM 6401 O O . TYR B 1 254 ? -6.695 30.438 15.281 1 97.19 254 TYR B O 1
ATOM 6409 N N . VAL B 1 255 ? -6.793 31.922 16.938 1 96.75 255 VAL B N 1
ATOM 6410 C CA . VAL B 1 255 ? -7.898 32.656 16.312 1 96.75 255 VAL B CA 1
ATOM 6411 C C . VAL B 1 255 ? -7.461 33.156 14.945 1 96.75 255 VAL B C 1
ATOM 6413 O O . VAL B 1 255 ? -8.18 33 13.953 1 96.75 255 VAL B O 1
ATOM 6416 N N . LYS B 1 256 ? -6.289 33.719 14.93 1 95.94 256 LYS B N 1
ATOM 6417 C CA . LYS B 1 256 ? -5.754 34.25 13.68 1 95.94 256 LYS B CA 1
ATOM 6418 C C . LYS B 1 256 ? -5.512 33.156 12.664 1 95.94 256 LYS B C 1
ATOM 6420 O O . LYS B 1 256 ? -5.934 33.25 11.508 1 95.94 256 LYS B O 1
ATOM 6425 N N . ASN B 1 257 ? -4.879 32.094 13.094 1 96.62 257 ASN B N 1
ATOM 6426 C CA . ASN B 1 257 ? -4.562 30.984 12.211 1 96.62 257 ASN B CA 1
ATOM 6427 C C . ASN B 1 257 ? -5.824 30.328 11.664 1 96.62 257 ASN B C 1
ATOM 6429 O O . ASN B 1 257 ? -5.906 30.031 10.469 1 96.62 257 ASN B O 1
ATOM 6433 N N . LEU B 1 258 ? -6.723 30.078 12.5 1 98.25 258 LEU B N 1
ATOM 6434 C CA . LEU B 1 258 ? -7.945 29.406 12.102 1 98.25 258 LEU B CA 1
ATOM 6435 C C . LEU B 1 258 ? -8.773 30.281 11.164 1 98.25 258 LEU B C 1
ATOM 6437 O O . LEU B 1 258 ? -9.445 29.766 10.258 1 98.25 258 LEU B O 1
ATOM 6441 N N . PHE B 1 259 ? -8.758 31.562 11.461 1 97.5 259 PHE B N 1
ATOM 6442 C CA . PHE B 1 259 ? -9.477 32.469 10.57 1 97.5 259 PHE B CA 1
ATOM 6443 C C . PHE B 1 259 ? -8.859 32.438 9.172 1 97.5 259 PHE B C 1
ATOM 6445 O O . PHE B 1 259 ? -9.578 32.438 8.172 1 97.5 259 PHE B O 1
ATOM 6452 N N . LEU B 1 260 ? -7.555 32.469 9.094 1 97.38 260 LEU B N 1
ATOM 6453 C CA . LEU B 1 260 ? -6.863 32.406 7.809 1 97.38 260 LEU B CA 1
ATOM 6454 C C . LEU B 1 260 ? -7.145 31.109 7.086 1 97.38 260 LEU B C 1
ATOM 6456 O O . LEU B 1 260 ? -7.285 31.078 5.859 1 97.38 260 LEU B O 1
ATOM 6460 N N . ASN B 1 261 ? -7.309 30.047 7.812 1 98 261 ASN B N 1
ATOM 6461 C CA . ASN B 1 261 ? -7.41 28.703 7.238 1 98 261 ASN B CA 1
ATOM 6462 C C . ASN B 1 261 ? -8.859 28.344 6.902 1 98 261 ASN B C 1
ATOM 6464 O O . ASN B 1 261 ? -9.109 27.594 5.961 1 98 261 ASN B O 1
ATOM 6468 N N . HIS B 1 262 ? -9.828 28.828 7.707 1 98.19 262 HIS B N 1
ATOM 6469 C CA . HIS B 1 262 ? -11.203 28.359 7.566 1 98.19 262 HIS B CA 1
ATOM 6470 C C . HIS B 1 262 ? -12.164 29.531 7.367 1 98.19 262 HIS B C 1
ATOM 6472 O O . HIS B 1 262 ? -13.305 29.328 6.945 1 98.19 262 HIS B O 1
ATOM 6478 N N . ASN B 1 263 ? -11.781 30.766 7.586 1 97.44 263 ASN B N 1
ATOM 6479 C CA . ASN B 1 263 ? -12.5 32 7.34 1 97.44 263 ASN B CA 1
ATOM 6480 C C . ASN B 1 263 ? -13.938 31.938 7.836 1 97.44 263 ASN B C 1
ATOM 6482 O O . ASN B 1 263 ? -14.18 31.812 9.039 1 97.44 263 ASN B O 1
ATOM 6486 N N . ILE B 1 264 ? -14.867 31.922 6.852 1 97.88 264 ILE B N 1
ATOM 6487 C CA . ILE B 1 264 ? -16.281 31.969 7.207 1 97.88 264 ILE B CA 1
ATOM 6488 C C . ILE B 1 264 ? -16.703 30.641 7.828 1 97.88 264 ILE B C 1
ATOM 6490 O O . ILE B 1 264 ? -17.578 30.609 8.695 1 97.88 264 ILE B O 1
ATOM 6494 N N . THR B 1 265 ? -16.109 29.594 7.469 1 98.38 265 THR B N 1
ATOM 6495 C CA . THR B 1 265 ? -16.453 28.281 8.008 1 98.38 265 THR B CA 1
ATOM 6496 C C . THR B 1 265 ? -16.062 28.172 9.477 1 98.38 265 THR B C 1
ATOM 6498 O O . THR B 1 265 ? -16.688 27.422 10.234 1 98.38 265 THR B O 1
ATOM 6501 N N . LEU B 1 266 ? -15.008 28.891 9.867 1 98.5 266 LEU B N 1
ATOM 6502 C CA . LEU B 1 266 ? -14.672 28.969 11.289 1 98.5 266 LEU B CA 1
ATOM 6503 C C . LEU B 1 266 ? -15.812 29.578 12.086 1 98.5 266 LEU B C 1
ATOM 6505 O O . LEU B 1 266 ? -16.266 29 13.078 1 98.5 266 LEU B O 1
ATOM 6509 N N . LEU B 1 267 ? -16.328 30.703 11.617 1 97.81 267 LEU B N 1
ATOM 6510 C CA . LEU B 1 267 ? -17.359 31.453 12.32 1 97.81 267 LEU B CA 1
ATOM 6511 C C . LEU B 1 267 ? -18.656 30.656 12.406 1 97.81 267 LEU B C 1
ATOM 6513 O O . LEU B 1 267 ? -19.266 30.562 13.469 1 97.81 267 LEU B O 1
ATOM 6517 N N . LEU B 1 268 ? -19 30.125 11.312 1 98.31 268 LEU B N 1
ATOM 6518 C CA . LEU B 1 268 ? -20.266 29.406 11.266 1 98.31 268 LEU B CA 1
ATOM 6519 C C . LEU B 1 268 ? -20.188 28.109 12.07 1 98.31 268 LEU B C 1
ATOM 6521 O O . LEU B 1 268 ? -21.141 27.766 12.781 1 98.31 268 LEU B O 1
ATOM 6525 N N . SER B 1 269 ? -19.078 27.375 11.992 1 98.31 269 SER B N 1
ATOM 6526 C CA . SER B 1 269 ? -18.953 26.141 12.742 1 98.31 269 SER B CA 1
ATOM 6527 C C . SER B 1 269 ? -18.953 26.391 14.25 1 98.31 269 SER B C 1
ATOM 6529 O O . SER B 1 269 ? -19.516 25.609 15.016 1 98.31 269 SER B O 1
ATOM 6531 N N . LEU B 1 270 ? -18.375 27.453 14.664 1 97.94 270 LEU B N 1
ATOM 6532 C CA . LEU B 1 270 ? -18.312 27.781 16.094 1 97.94 270 LEU B CA 1
ATOM 6533 C C . LEU B 1 270 ? -19.672 28.266 16.594 1 97.94 270 LEU B C 1
ATOM 6535 O O . LEU B 1 270 ? -19.969 28.172 17.781 1 97.94 270 LEU B O 1
ATOM 6539 N N . SER B 1 271 ? -20.516 28.75 15.719 1 97.56 271 SER B N 1
ATOM 6540 C CA . SER B 1 271 ? -21.844 29.25 16.094 1 97.56 271 SER B CA 1
ATOM 6541 C C . SER B 1 271 ? -22.859 28.125 16.141 1 97.56 271 SER B C 1
ATOM 6543 O O . SER B 1 271 ? -23.969 28.297 16.672 1 97.56 271 SER B O 1
ATOM 6545 N N . TYR B 1 272 ? -22.469 26.984 15.656 1 97.06 272 TYR B N 1
ATOM 6546 C CA . TYR B 1 272 ? -23.391 25.875 15.508 1 97.06 272 TYR B CA 1
ATOM 6547 C C . TYR B 1 272 ? -24 25.484 16.844 1 97.06 272 TYR B C 1
ATOM 6549 O O . TYR B 1 272 ? -25.234 25.375 16.969 1 97.06 272 TYR B O 1
ATOM 6557 N N . PRO B 1 273 ? -23.188 25.312 17.969 1 96.38 273 PRO B N 1
ATOM 6558 C CA . PRO B 1 273 ? -23.781 24.938 19.266 1 96.38 273 PRO B CA 1
ATOM 6559 C C . PRO B 1 273 ? -24.812 25.953 19.75 1 96.38 273 PRO B C 1
ATOM 6561 O O . PRO B 1 273 ? -25.859 25.578 20.281 1 96.38 273 PRO B O 1
ATOM 6564 N N . LEU B 1 274 ? -24.562 27.188 19.516 1 95.75 274 LEU B N 1
ATOM 6565 C CA . LEU B 1 274 ? -25.453 28.25 19.969 1 95.75 274 LEU B CA 1
ATOM 6566 C C . LEU B 1 274 ? -26.797 28.172 19.25 1 95.75 274 LEU B C 1
ATOM 6568 O O . LEU B 1 274 ? -27.859 28.297 19.875 1 95.75 274 LEU B O 1
ATOM 6572 N N . VAL B 1 275 ? -26.734 27.969 18 1 93.69 275 VAL B N 1
ATOM 6573 C CA . VAL B 1 275 ? -27.953 27.922 17.203 1 93.69 275 VAL B CA 1
ATOM 6574 C C . VAL B 1 275 ? -28.766 26.688 17.562 1 93.69 275 VAL B C 1
ATOM 6576 O O . VAL B 1 275 ? -30 26.766 17.719 1 93.69 275 VAL B O 1
ATOM 6579 N N . VAL B 1 276 ? -28.109 25.578 17.688 1 92.62 276 VAL B N 1
ATOM 6580 C CA . VAL B 1 276 ? -28.781 24.328 18 1 92.62 276 VAL B CA 1
ATOM 6581 C C . VAL B 1 276 ? -29.422 24.406 19.375 1 92.62 276 VAL B C 1
ATOM 6583 O O . VAL B 1 276 ? -30.578 24.016 19.547 1 92.62 276 VAL B O 1
ATOM 6586 N N . LEU B 1 277 ? -28.75 24.922 20.359 1 93.75 277 LEU B N 1
ATOM 6587 C CA . LEU B 1 277 ? -29.266 25 21.719 1 93.75 277 LEU B CA 1
ATOM 6588 C C . LEU B 1 277 ? -30.406 26 21.812 1 93.75 277 LEU B C 1
ATOM 6590 O O . LEU B 1 277 ? -31.391 25.766 22.531 1 93.75 277 LEU B O 1
ATOM 6594 N N . THR B 1 278 ? -30.297 27.062 21.094 1 91.81 278 THR B N 1
ATOM 6595 C CA . THR B 1 278 ? -31.375 28.062 21.094 1 91.81 278 THR B CA 1
ATOM 6596 C C . THR B 1 278 ? -32.625 27.484 20.438 1 91.81 278 THR B C 1
ATOM 6598 O O . THR B 1 278 ? -33.75 27.672 20.938 1 91.81 278 THR B O 1
ATOM 6601 N N . ALA B 1 279 ? -32.438 26.828 19.391 1 88.19 279 ALA B N 1
ATOM 6602 C CA . ALA B 1 279 ? -33.562 26.203 18.719 1 88.19 279 ALA B CA 1
ATOM 6603 C C . ALA B 1 279 ? -34.219 25.156 19.609 1 88.19 279 ALA B C 1
ATOM 6605 O O . ALA B 1 279 ? -35.438 25.047 19.641 1 88.19 279 ALA B O 1
ATOM 6606 N N . ALA B 1 280 ? -33.438 24.453 20.281 1 87.69 280 ALA B N 1
ATOM 6607 C CA . ALA B 1 280 ? -33.969 23.438 21.203 1 87.69 280 ALA B CA 1
ATOM 6608 C C . ALA B 1 280 ? -34.75 24.094 22.328 1 87.69 280 ALA B C 1
ATOM 6610 O O . ALA B 1 280 ? -35.812 23.594 22.719 1 87.69 280 ALA B O 1
ATOM 6611 N N . CYS B 1 281 ? -34.344 25.172 22.812 1 90.62 281 CYS B N 1
ATOM 6612 C CA . CYS B 1 281 ? -35 25.891 23.891 1 90.62 281 CYS B CA 1
ATOM 6613 C C . CYS B 1 281 ? -36.344 26.469 23.422 1 90.62 281 CYS B C 1
ATOM 6615 O O . CYS B 1 281 ? -37.281 26.547 24.188 1 90.62 281 CYS B O 1
ATOM 6617 N N . LEU B 1 282 ? -36.312 26.828 22.172 1 87.25 282 LEU B N 1
ATOM 6618 C CA . LEU B 1 282 ? -37.531 27.453 21.625 1 87.25 282 LEU B CA 1
ATOM 6619 C C . LEU B 1 282 ? -38.5 26.391 21.109 1 87.25 282 LEU B C 1
ATOM 6621 O O . LEU B 1 282 ? -39.594 26.719 20.688 1 87.25 282 LEU B O 1
ATOM 6625 N N . GLY B 1 283 ? -38.062 25.141 21.109 1 79 283 GLY B N 1
ATOM 6626 C CA . GLY B 1 283 ? -38.938 24.031 20.703 1 79 283 GLY B CA 1
ATOM 6627 C C . GLY B 1 283 ? -39.094 23.906 19.203 1 79 283 GLY B C 1
ATOM 6628 O O . GLY B 1 283 ? -40.094 23.406 18.719 1 79 283 GLY B O 1
ATOM 6629 N N . VAL B 1 284 ? -38.094 24.422 18.578 1 76.31 284 VAL B N 1
ATOM 6630 C CA . VAL B 1 284 ? -38.156 24.344 17.125 1 76.31 284 VAL B CA 1
ATOM 6631 C C . VAL B 1 284 ? -37.688 22.969 16.672 1 76.31 284 VAL B C 1
ATOM 6633 O O . VAL B 1 284 ? -36.594 22.516 17.031 1 76.31 284 VAL B O 1
ATOM 6636 N N . ARG B 1 285 ? -38.5 22.109 16.062 1 64.88 285 ARG B N 1
ATOM 6637 C CA . ARG B 1 285 ? -38.188 20.734 15.648 1 64.88 285 ARG B CA 1
ATOM 6638 C C . ARG B 1 285 ? -37.812 20.688 14.172 1 64.88 285 ARG B C 1
ATOM 6640 O O . ARG B 1 285 ? -38.406 21.391 13.344 1 64.88 285 ARG B O 1
ATOM 6647 N N . ASN B 1 286 ? -36.625 20.25 13.969 1 64.12 286 ASN B N 1
ATOM 6648 C CA . ASN B 1 286 ? -36.219 20.047 12.578 1 64.12 286 ASN B CA 1
ATOM 6649 C C . ASN B 1 286 ? -36.688 18.672 12.07 1 64.12 286 ASN B C 1
ATOM 6651 O O . ASN B 1 286 ? -36.094 17.656 12.422 1 64.12 286 ASN B O 1
ATOM 6655 N N . THR B 1 287 ? -37.812 18.5 11.555 1 55.81 287 THR B N 1
ATOM 6656 C CA . THR B 1 287 ? -38.469 17.219 11.266 1 55.81 287 THR B CA 1
ATOM 6657 C C . THR B 1 287 ? -37.844 16.562 10.039 1 55.81 287 THR B C 1
ATOM 6659 O O . THR B 1 287 ? -38.031 15.359 9.828 1 55.81 287 THR B O 1
ATOM 6662 N N . LYS B 1 288 ? -37.188 17.281 9.164 1 59.03 288 LYS B N 1
ATOM 6663 C CA . LYS B 1 288 ? -36.906 16.641 7.883 1 59.03 288 LYS B CA 1
ATOM 6664 C C . LYS B 1 288 ? -35.469 16.188 7.809 1 59.03 288 LYS B C 1
ATOM 6666 O O . LYS B 1 288 ? -35.062 15.484 6.871 1 59.03 288 LYS B O 1
ATOM 6671 N N . ASN B 1 289 ? -34.781 16.453 8.938 1 66.06 289 ASN B N 1
ATOM 6672 C CA . ASN B 1 289 ? -33.375 16.109 8.805 1 66.06 289 ASN B CA 1
ATOM 6673 C C . ASN B 1 289 ? -33.094 14.688 9.289 1 66.06 289 ASN B C 1
ATOM 6675 O O . ASN B 1 289 ? -33.719 14.211 10.242 1 66.06 289 ASN B O 1
ATOM 6679 N N . ARG B 1 290 ? -32.344 13.969 8.539 1 72.75 290 ARG B N 1
ATOM 6680 C CA . ARG B 1 290 ? -31.953 12.602 8.875 1 72.75 290 ARG B CA 1
ATOM 6681 C C . ARG B 1 290 ? -31.234 12.555 10.219 1 72.75 290 ARG B C 1
ATOM 6683 O O . ARG B 1 290 ? -31.422 11.625 11.008 1 72.75 290 ARG B O 1
ATOM 6690 N N . LEU B 1 291 ? -30.453 13.625 10.43 1 84.56 291 LEU B N 1
ATOM 6691 C CA . LEU B 1 291 ? -29.734 13.781 11.695 1 84.56 291 LEU B CA 1
ATOM 6692 C C . LEU B 1 291 ? -30.328 14.93 12.516 1 84.56 291 LEU B C 1
ATOM 6694 O O . LEU B 1 291 ? -30.406 16.062 12.031 1 84.56 291 LEU B O 1
ATOM 6698 N N . SER B 1 292 ? -30.812 14.578 13.695 1 87 292 SER B N 1
ATOM 6699 C CA . SER B 1 292 ? -31.359 15.641 14.539 1 87 292 SER B CA 1
ATOM 6700 C C . SER B 1 292 ? -30.281 16.641 14.922 1 87 292 SER B C 1
ATOM 6702 O O . SER B 1 292 ? -29.094 16.312 14.953 1 87 292 SER B O 1
ATOM 6704 N N . PRO B 1 293 ? -30.672 17.906 15.188 1 89.25 293 PRO B N 1
ATOM 6705 C CA . PRO B 1 293 ? -29.703 18.922 15.562 1 89.25 293 PRO B CA 1
ATOM 6706 C C . PRO B 1 293 ? -28.891 18.531 16.797 1 89.25 293 PRO B C 1
ATOM 6708 O O . PRO B 1 293 ? -27.688 18.797 16.859 1 89.25 293 PRO B O 1
ATOM 6711 N N . MET B 1 294 ? -29.516 17.875 17.734 1 91 294 MET B N 1
ATOM 6712 C CA . MET B 1 294 ? -28.797 17.484 18.938 1 91 294 MET B CA 1
ATOM 6713 C C . MET B 1 294 ? -27.797 16.375 18.641 1 91 294 MET B C 1
ATOM 6715 O O . MET B 1 294 ? -26.719 16.344 19.234 1 91 294 MET B O 1
ATOM 6719 N N . GLN B 1 295 ? -28.141 15.492 17.766 1 92.75 295 GLN B N 1
ATOM 6720 C CA . GLN B 1 295 ? -27.219 14.469 17.328 1 92.75 295 GLN B CA 1
ATOM 6721 C C . GLN B 1 295 ? -26.047 15.078 16.547 1 92.75 295 GLN B C 1
ATOM 6723 O O . GLN B 1 295 ? -24.906 14.617 16.656 1 92.75 295 GLN B O 1
ATOM 6728 N N . GLY B 1 296 ? -26.406 16.062 15.75 1 94.69 296 GLY B N 1
ATOM 6729 C CA . GLY B 1 296 ? -25.375 16.797 15.055 1 94.69 296 GLY B CA 1
ATOM 6730 C C . GLY B 1 296 ? -24.391 17.469 15.984 1 94.69 296 GLY B C 1
ATOM 6731 O O . GLY B 1 296 ? -23.188 17.469 15.75 1 94.69 296 GLY B O 1
ATOM 6732 N N . LEU B 1 297 ? -24.969 18.062 16.969 1 95.69 297 LEU B N 1
ATOM 6733 C CA . LEU B 1 297 ? -24.125 18.719 17.969 1 95.69 297 LEU B CA 1
ATOM 6734 C C . LEU B 1 297 ? -23.203 17.719 18.656 1 95.69 297 LEU B C 1
ATOM 6736 O O . LEU B 1 297 ? -22.047 18.016 18.922 1 95.69 297 LEU B O 1
ATOM 6740 N N . TRP B 1 298 ? -23.688 16.547 19 1 96.19 298 TRP B N 1
ATOM 6741 C CA . TRP B 1 298 ? -22.891 15.484 19.594 1 96.19 298 TRP B CA 1
ATOM 6742 C C . TRP B 1 298 ? -21.781 15.047 18.641 1 96.19 298 TRP B C 1
ATOM 6744 O O . TRP B 1 298 ? -20.625 14.852 19.047 1 96.19 298 TRP B O 1
ATOM 6754 N N . LEU B 1 299 ? -22.125 14.938 17.391 1 96.88 299 LEU B N 1
ATOM 6755 C CA . LEU B 1 299 ? -21.172 14.57 16.359 1 96.88 299 LEU B CA 1
ATOM 6756 C C . LEU B 1 299 ? -20.047 15.602 16.234 1 96.88 299 LEU B C 1
ATOM 6758 O O . LEU B 1 299 ? -18.922 15.266 15.898 1 96.88 299 LEU B O 1
ATOM 6762 N N . MET B 1 300 ? -20.328 16.844 16.578 1 98.12 300 MET B N 1
ATOM 6763 C CA . MET B 1 300 ? -19.375 17.953 16.438 1 98.12 300 MET B CA 1
ATOM 6764 C C . MET B 1 300 ? -18.578 18.125 17.719 1 98.12 300 MET B C 1
ATOM 6766 O O . MET B 1 300 ? -17.609 18.906 17.75 1 98.12 300 MET B O 1
ATOM 6770 N N . SER B 1 301 ? -18.828 17.344 18.75 1 98.25 301 SER B N 1
ATOM 6771 C CA . SER B 1 301 ? -18.188 17.516 20.047 1 98.25 301 SER B CA 1
ATOM 6772 C C . SER B 1 301 ? -16.672 17.312 19.953 1 98.25 301 SER B C 1
ATOM 6774 O O . SER B 1 301 ? -15.914 17.938 20.688 1 98.25 301 SER B O 1
ATOM 6776 N N . PRO B 1 302 ? -16.156 16.438 19.016 1 98.62 302 PRO B N 1
ATOM 6777 C CA . PRO B 1 302 ? -14.703 16.312 18.891 1 98.62 302 PRO B CA 1
ATOM 6778 C C . PRO B 1 302 ? -14.031 17.641 18.547 1 98.62 302 PRO B C 1
ATOM 6780 O O . PRO B 1 302 ? -12.938 17.922 19.031 1 98.62 302 PRO B O 1
ATOM 6783 N N . LEU B 1 303 ? -14.656 18.438 17.688 1 98.81 303 LEU B N 1
ATOM 6784 C CA . LEU B 1 303 ? -14.086 19.734 17.312 1 98.81 303 LEU B CA 1
ATOM 6785 C C . LEU B 1 303 ? -13.945 20.641 18.516 1 98.81 303 LEU B C 1
ATOM 6787 O O . LEU B 1 303 ? -12.867 21.188 18.766 1 98.81 303 LEU B O 1
ATOM 6791 N N . TYR B 1 304 ? -15 20.734 19.281 1 98.56 304 TYR B N 1
ATOM 6792 C CA . TYR B 1 304 ? -15.031 21.688 20.391 1 98.56 304 TYR B CA 1
ATOM 6793 C C . TYR B 1 304 ? -14.156 21.203 21.547 1 98.56 304 TYR B C 1
ATOM 6795 O O . TYR B 1 304 ? -13.5 22 22.219 1 98.56 304 TYR B O 1
ATOM 6803 N N . LEU B 1 305 ? -14.188 19.891 21.75 1 98.62 305 LEU B N 1
ATOM 6804 C CA . LEU B 1 305 ? -13.305 19.312 22.75 1 98.62 305 LEU B CA 1
ATOM 6805 C C . LEU B 1 305 ? -11.844 19.578 22.406 1 98.62 305 LEU B C 1
ATOM 6807 O O . LEU B 1 305 ? -11.055 19.953 23.266 1 98.62 305 LEU B O 1
ATOM 6811 N N . TRP B 1 306 ? -11.5 19.344 21.141 1 98.62 306 TRP B N 1
ATOM 6812 C CA . TRP B 1 306 ? -10.133 19.547 20.656 1 98.62 306 TRP B CA 1
ATOM 6813 C C . TRP B 1 306 ? -9.711 21.016 20.844 1 98.62 306 TRP B C 1
ATOM 6815 O O . TRP B 1 306 ? -8.617 21.297 21.344 1 98.62 306 TRP B O 1
ATOM 6825 N N . LEU B 1 307 ? -10.562 21.922 20.422 1 98.38 307 LEU B N 1
ATOM 6826 C CA . LEU B 1 307 ? -10.258 23.344 20.516 1 98.38 307 LEU B CA 1
ATOM 6827 C C . LEU B 1 307 ? -10.094 23.75 21.984 1 98.38 307 LEU B C 1
ATOM 6829 O O . LEU B 1 307 ? -9.219 24.562 22.312 1 98.38 307 LEU B O 1
ATOM 6833 N N . PHE B 1 308 ? -10.938 23.203 22.844 1 97.75 308 PHE B N 1
ATOM 6834 C CA . PHE B 1 308 ? -10.859 23.516 24.266 1 97.75 308 PHE B CA 1
ATOM 6835 C C . PHE B 1 308 ? -9.523 23.062 24.859 1 97.75 308 PHE B C 1
ATOM 6837 O O . PHE B 1 308 ? -8.844 23.844 25.531 1 97.75 308 PHE B O 1
ATOM 6844 N N . VAL B 1 309 ? -9.078 21.875 24.531 1 97 309 VAL B N 1
ATOM 6845 C CA . VAL B 1 309 ? -7.855 21.281 25.078 1 97 309 VAL B CA 1
ATOM 6846 C C . VAL B 1 309 ? -6.648 22.078 24.594 1 97 309 VAL B C 1
ATOM 6848 O O . VAL B 1 309 ? -5.766 22.406 25.391 1 97 309 VAL B O 1
ATOM 6851 N N . PHE B 1 310 ? -6.598 22.484 23.359 1 96.25 310 PHE B N 1
ATOM 6852 C CA . PHE B 1 310 ? -5.398 23.109 22.828 1 96.25 310 PHE B CA 1
ATOM 6853 C C . PHE B 1 310 ? -5.418 24.609 23.078 1 96.25 310 PHE B C 1
ATOM 6855 O O . PHE B 1 310 ? -4.371 25.266 23.062 1 96.25 310 PHE B O 1
ATOM 6862 N N . ALA B 1 311 ? -6.633 25.141 23.344 1 95.81 311 ALA B N 1
ATOM 6863 C CA . ALA B 1 311 ? -6.707 26.562 23.703 1 95.81 311 ALA B CA 1
ATOM 6864 C C . ALA B 1 311 ? -6.023 26.812 25.047 1 95.81 311 ALA B C 1
ATOM 6866 O O . ALA B 1 311 ? -5.422 27.875 25.25 1 95.81 311 ALA B O 1
ATOM 6867 N N . ILE B 1 312 ? -6.035 25.859 25.891 1 94.25 312 ILE B N 1
ATOM 6868 C CA . ILE B 1 312 ? -5.535 26.078 27.25 1 94.25 312 ILE B CA 1
ATOM 6869 C C . ILE B 1 312 ? -4.043 25.75 27.297 1 94.25 312 ILE B C 1
ATOM 6871 O O . ILE B 1 312 ? -3.359 26.125 28.266 1 94.25 312 ILE B O 1
ATOM 6875 N N . GLN B 1 313 ? -3.518 25.047 26.281 1 92.25 313 GLN B N 1
ATOM 6876 C CA . GLN B 1 313 ? -2.088 24.75 26.266 1 92.25 313 GLN B CA 1
ATOM 6877 C C . GLN B 1 313 ? -1.271 26.016 26 1 92.25 313 GLN B C 1
ATOM 6879 O O . GLN B 1 313 ? -1.617 26.812 25.125 1 92.25 313 GLN B O 1
ATOM 6884 N N . PRO B 1 314 ? -0.222 26.219 26.75 1 91.94 314 PRO B N 1
ATOM 6885 C CA . PRO B 1 314 ? 0.618 27.406 26.531 1 91.94 314 PRO B CA 1
ATOM 6886 C C . PRO B 1 314 ? 1.358 27.344 25.188 1 91.94 314 PRO B C 1
ATOM 6888 O O . PRO B 1 314 ? 1.416 28.359 24.484 1 91.94 314 PRO B O 1
ATOM 6891 N N . HIS B 1 315 ? 1.991 26.219 24.938 1 91.88 315 HIS B N 1
ATOM 6892 C CA . HIS B 1 315 ? 2.678 26.031 23.656 1 91.88 315 HIS B CA 1
ATOM 6893 C C . HIS B 1 315 ? 1.686 25.766 22.531 1 91.88 315 HIS B C 1
ATOM 6895 O O . HIS B 1 315 ? 0.846 24.859 22.641 1 91.88 315 HIS B O 1
ATOM 6901 N N . LYS B 1 316 ? 1.743 26.656 21.484 1 94.69 316 LYS B N 1
ATOM 6902 C CA . LYS B 1 316 ? 0.782 26.547 20.391 1 94.69 316 LYS B CA 1
ATOM 6903 C C . LYS B 1 316 ? 1.489 26.5 19.031 1 94.69 316 LYS B C 1
ATOM 6905 O O . LYS B 1 316 ? 2.488 27.203 18.828 1 94.69 316 LYS B O 1
ATOM 6910 N N . GLU B 1 317 ? 1.058 25.625 18.203 1 94.19 317 GLU B N 1
ATOM 6911 C CA . GLU B 1 317 ? 1.448 25.516 16.812 1 94.19 317 GLU B CA 1
ATOM 6912 C C . GLU B 1 317 ? 0.232 25.312 15.906 1 94.19 317 GLU B C 1
ATOM 6914 O O . GLU B 1 317 ? -0.724 24.641 16.297 1 94.19 317 GLU B O 1
ATOM 6919 N N . GLU B 1 318 ? 0.258 25.906 14.805 1 95.62 318 GLU B N 1
ATOM 6920 C CA . GLU B 1 318 ? -0.848 25.781 13.859 1 95.62 318 GLU B CA 1
ATOM 6921 C C . GLU B 1 318 ? -1.177 24.312 13.586 1 95.62 318 GLU B C 1
ATOM 6923 O O . GLU B 1 318 ? -2.348 23.922 13.539 1 95.62 318 GLU B O 1
ATOM 6928 N N . ARG B 1 319 ? -0.122 23.453 13.461 1 96.81 319 ARG B N 1
ATOM 6929 C CA . ARG B 1 319 ? -0.299 22.062 13.062 1 96.81 319 ARG B CA 1
ATOM 6930 C C . ARG B 1 319 ? -1.007 21.266 14.156 1 96.81 319 ARG B C 1
ATOM 6932 O O . ARG B 1 319 ? -1.52 20.172 13.906 1 96.81 319 ARG B O 1
ATOM 6939 N N . PHE B 1 320 ? -1.026 21.766 15.391 1 97.12 320 PHE B N 1
ATOM 6940 C CA . PHE B 1 320 ? -1.687 21.062 16.484 1 97.12 320 PHE B CA 1
ATOM 6941 C C . PHE B 1 320 ? -3.189 20.984 16.234 1 97.12 320 PHE B C 1
ATOM 6943 O O . PHE B 1 320 ? -3.869 20.125 16.812 1 97.12 320 PHE B O 1
ATOM 6950 N N . ILE B 1 321 ? -3.736 21.828 15.367 1 98.38 321 ILE B N 1
ATOM 6951 C CA . ILE B 1 321 ? -5.18 21.859 15.18 1 98.38 321 ILE B CA 1
ATOM 6952 C C . ILE B 1 321 ? -5.551 21.062 13.922 1 98.38 321 ILE B C 1
ATOM 6954 O O . ILE B 1 321 ? -6.73 20.812 13.664 1 98.38 321 ILE B O 1
ATOM 6958 N N . PHE B 1 322 ? -4.586 20.516 13.164 1 98.38 322 PHE B N 1
ATOM 6959 C CA . PHE B 1 322 ? -4.812 19.812 11.906 1 98.38 322 PHE B CA 1
ATOM 6960 C C . PHE B 1 322 ? -5.805 18.672 12.094 1 98.38 322 PHE B C 1
ATOM 6962 O O . PHE B 1 322 ? -6.68 18.469 11.25 1 98.38 322 PHE B O 1
ATOM 6969 N N . PRO B 1 323 ? -5.773 17.938 13.18 1 98.62 323 PRO B N 1
ATOM 6970 C CA . PRO B 1 323 ? -6.613 16.734 13.312 1 98.62 323 PRO B CA 1
ATOM 6971 C C . PRO B 1 323 ? -8.102 17.047 13.156 1 98.62 323 PRO B C 1
ATOM 6973 O O . PRO B 1 323 ? -8.875 16.172 12.742 1 98.62 323 PRO B O 1
ATOM 6976 N N . VAL B 1 324 ? -8.523 18.281 13.406 1 98.81 324 VAL B N 1
ATOM 6977 C CA . VAL B 1 324 ? -9.961 18.531 13.406 1 98.81 324 VAL B CA 1
ATOM 6978 C C . VAL B 1 324 ? -10.32 19.484 12.266 1 98.81 324 VAL B C 1
ATOM 6980 O O . VAL B 1 324 ? -11.438 20 12.203 1 98.81 324 VAL B O 1
ATOM 6983 N N . TYR B 1 325 ? -9.414 19.734 11.352 1 98.81 325 TYR B N 1
ATOM 6984 C CA . TYR B 1 325 ? -9.633 20.688 10.266 1 98.81 325 TYR B CA 1
ATOM 6985 C C . TYR B 1 325 ? -10.867 20.312 9.445 1 98.81 325 TYR B C 1
ATOM 6987 O O . TYR B 1 325 ? -11.68 21.172 9.117 1 98.81 325 TYR B O 1
ATOM 6995 N N . PRO B 1 326 ? -11.141 19 9.195 1 98.75 326 PRO B N 1
ATOM 6996 C CA . PRO B 1 326 ? -12.305 18.656 8.383 1 98.75 326 PRO B CA 1
ATOM 6997 C C . PRO B 1 326 ? -13.625 18.969 9.086 1 98.75 326 PRO B C 1
ATOM 6999 O O . PRO B 1 326 ? -14.68 19.016 8.438 1 98.75 326 PRO B O 1
ATOM 7002 N N . LEU B 1 327 ? -13.578 19.203 10.367 1 98.88 327 LEU B N 1
ATOM 7003 C CA . LEU B 1 327 ? -14.805 19.344 11.141 1 98.88 327 LEU B CA 1
ATOM 7004 C C . LEU B 1 327 ? -15.336 20.766 11.062 1 98.88 327 LEU B C 1
ATOM 7006 O O . LEU B 1 327 ? -16.516 21.016 11.32 1 98.88 327 LEU B O 1
ATOM 7010 N N . PHE B 1 328 ? -14.516 21.734 10.695 1 98.88 328 PHE B N 1
ATOM 7011 C CA . PHE B 1 328 ? -15.008 23.078 10.484 1 98.88 328 PHE B CA 1
ATOM 7012 C C . PHE B 1 328 ? -15.992 23.125 9.328 1 98.88 328 PHE B C 1
ATOM 7014 O O . PHE B 1 328 ? -17.047 23.75 9.422 1 98.88 328 PHE B O 1
ATOM 7021 N N . ALA B 1 329 ? -15.586 22.438 8.25 1 98.81 329 ALA B N 1
ATOM 7022 C CA . ALA B 1 329 ? -16.484 22.344 7.105 1 98.81 329 ALA B CA 1
ATOM 7023 C C . ALA B 1 329 ? -17.781 21.609 7.484 1 98.81 329 ALA B C 1
ATOM 7025 O O . ALA B 1 329 ? -18.859 22 7.059 1 98.81 329 ALA B O 1
ATOM 7026 N N . LEU B 1 330 ? -17.672 20.578 8.273 1 98.75 330 LEU B N 1
ATOM 7027 C CA . LEU B 1 330 ? -18.828 19.797 8.664 1 98.75 330 LEU B CA 1
ATOM 7028 C C . LEU B 1 330 ? -19.781 20.625 9.523 1 98.75 330 LEU B C 1
ATOM 7030 O O . LEU B 1 330 ? -21 20.625 9.297 1 98.75 330 LEU B O 1
ATOM 7034 N N . GLY B 1 331 ? -19.234 21.312 10.523 1 98.44 331 GLY B N 1
ATOM 7035 C CA . GLY B 1 331 ? -20.062 22.172 11.344 1 98.44 331 GLY B CA 1
ATOM 7036 C C . GLY B 1 331 ? -20.797 23.234 10.547 1 98.44 331 GLY B C 1
ATOM 7037 O O . GLY B 1 331 ? -21.953 23.531 10.828 1 98.44 331 GLY B O 1
ATOM 7038 N N . THR B 1 332 ? -20.125 23.781 9.609 1 98.69 332 THR B N 1
ATOM 7039 C CA . THR B 1 332 ? -20.734 24.781 8.75 1 98.69 332 THR B CA 1
ATOM 7040 C C . THR B 1 332 ? -21.859 24.188 7.918 1 98.69 332 THR B C 1
ATOM 7042 O O . THR B 1 332 ? -22.938 24.781 7.805 1 98.69 332 THR B O 1
ATOM 7045 N N . ALA B 1 333 ? -21.609 23.031 7.328 1 98.12 333 ALA B N 1
ATOM 7046 C CA . ALA B 1 333 ? -22.625 22.359 6.523 1 98.12 333 ALA B CA 1
ATOM 7047 C C . ALA B 1 333 ? -23.875 22.047 7.355 1 98.12 333 ALA B C 1
ATOM 7049 O O . ALA B 1 333 ? -25 22.25 6.902 1 98.12 333 ALA B O 1
ATOM 7050 N N . LEU B 1 334 ? -23.672 21.578 8.547 1 96.88 334 LEU B N 1
ATOM 7051 C CA . LEU B 1 334 ? -24.781 21.234 9.43 1 96.88 334 LEU B CA 1
ATOM 7052 C C . LEU B 1 334 ? -25.562 22.484 9.844 1 96.88 334 LEU B C 1
ATOM 7054 O O . LEU B 1 334 ? -26.797 22.469 9.875 1 96.88 334 LEU B O 1
ATOM 7058 N N . LEU B 1 335 ? -24.859 23.5 10.148 1 97 335 LEU B N 1
ATOM 7059 C CA . LEU B 1 335 ? -25.531 24.734 10.531 1 97 335 LEU B CA 1
ATOM 7060 C C . LEU B 1 335 ? -26.359 25.297 9.383 1 97 335 LEU B C 1
ATOM 7062 O O . LEU B 1 335 ? -27.5 25.703 9.578 1 97 335 LEU B O 1
ATOM 7066 N N . MET B 1 336 ? -25.781 25.359 8.219 1 96.62 336 MET B N 1
ATOM 7067 C CA . MET B 1 336 ? -26.5 25.875 7.059 1 96.62 336 MET B CA 1
ATOM 7068 C C . MET B 1 336 ? -27.734 25.047 6.77 1 96.62 336 MET B C 1
ATOM 7070 O O . MET B 1 336 ? -28.797 25.578 6.445 1 96.62 336 MET B O 1
ATOM 7074 N N . ASP B 1 337 ? -27.578 23.766 6.867 1 93.88 337 ASP B N 1
ATOM 7075 C CA . ASP B 1 337 ? -28.719 22.875 6.68 1 93.88 337 ASP B CA 1
ATOM 7076 C C . ASP B 1 337 ? -29.844 23.203 7.664 1 93.88 337 ASP B C 1
ATOM 7078 O O . ASP B 1 337 ? -31.016 23.219 7.297 1 93.88 337 ASP B O 1
ATOM 7082 N N . GLN B 1 338 ? -29.5 23.469 8.883 1 92.06 338 GLN B N 1
ATOM 7083 C CA . GLN B 1 338 ? -30.469 23.844 9.906 1 92.06 338 GLN B CA 1
ATOM 7084 C C . GLN B 1 338 ? -31.109 25.188 9.594 1 92.06 338 GLN B C 1
ATOM 7086 O O . GLN B 1 338 ? -32.344 25.359 9.75 1 92.06 338 GLN B O 1
ATOM 7091 N N . LEU B 1 339 ? -30.344 26.109 9.172 1 93.5 339 LEU B N 1
ATOM 7092 C CA . LEU B 1 339 ? -30.859 27.438 8.844 1 93.5 339 LEU B CA 1
ATOM 7093 C C . LEU B 1 339 ? -31.797 27.375 7.645 1 93.5 339 LEU B C 1
ATOM 7095 O O . LEU B 1 339 ? -32.812 28.062 7.613 1 93.5 339 LEU B O 1
ATOM 7099 N N . PHE B 1 340 ? -31.422 26.594 6.645 1 93.12 340 PHE B N 1
ATOM 7100 C CA . PHE B 1 340 ? -32.312 26.391 5.5 1 93.12 340 PHE B CA 1
ATOM 7101 C C . PHE B 1 340 ? -33.656 25.859 5.953 1 93.12 340 PHE B C 1
ATOM 7103 O O . PHE B 1 340 ? -34.719 26.297 5.457 1 93.12 340 PHE B O 1
ATOM 7110 N N . SER B 1 341 ? -33.594 24.922 6.859 1 89.56 341 SER B N 1
ATOM 7111 C CA . SER B 1 341 ? -34.812 24.312 7.371 1 89.56 341 SER B CA 1
ATOM 7112 C C . SER B 1 341 ? -35.656 25.328 8.133 1 89.56 341 SER B C 1
ATOM 7114 O O . SER B 1 341 ? -36.875 25.344 8.023 1 89.56 341 SER B O 1
ATOM 7116 N N . HIS B 1 342 ? -35.062 26.156 8.945 1 89 342 HIS B N 1
ATOM 7117 C CA . HIS B 1 342 ? -35.75 27.203 9.672 1 89 342 HIS B CA 1
ATOM 7118 C C . HIS B 1 342 ? -36.438 28.188 8.711 1 89 342 HIS B C 1
ATOM 7120 O O . HIS B 1 342 ? -37.562 28.594 8.93 1 89 342 HIS B O 1
ATOM 7126 N N . MET B 1 343 ?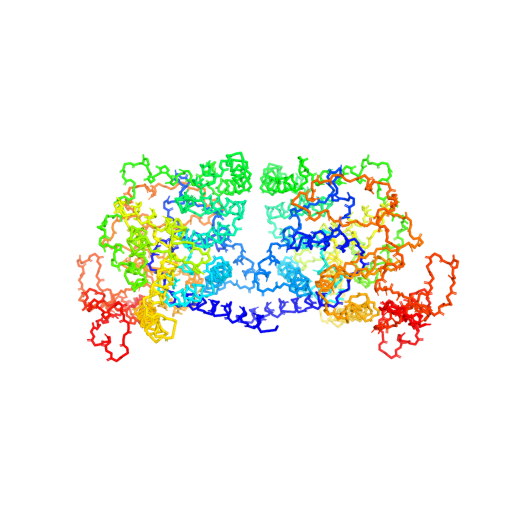 -35.75 28.531 7.684 1 91.44 343 MET B N 1
ATOM 7127 C CA . MET B 1 343 ? -36.281 29.453 6.691 1 91.44 343 MET B CA 1
ATOM 7128 C C . MET B 1 343 ? -37.5 28.859 5.984 1 91.44 343 MET B C 1
ATOM 7130 O O . MET B 1 343 ? -38.469 29.547 5.707 1 91.44 343 MET B O 1
ATOM 7134 N N . ARG B 1 344 ? -37.406 27.656 5.715 1 90.19 344 ARG B N 1
ATOM 7135 C CA . ARG B 1 344 ? -38.5 26.969 5.082 1 90.19 344 ARG B CA 1
ATOM 7136 C C . ARG B 1 344 ? -39.719 26.938 6 1 90.19 344 ARG B C 1
ATOM 7138 O O . ARG B 1 344 ? -40.875 27.016 5.539 1 90.19 344 ARG B O 1
ATOM 7145 N N . ARG B 1 345 ? -39.5 26.766 7.219 1 86.19 345 ARG B N 1
ATOM 7146 C CA . ARG B 1 345 ? -40.562 26.719 8.195 1 86.19 345 ARG B CA 1
ATOM 7147 C C . ARG B 1 345 ? -41.219 28.078 8.367 1 86.19 345 ARG B C 1
ATOM 7149 O O . ARG B 1 345 ? -42.438 28.172 8.5 1 86.19 345 ARG B O 1
ATOM 7156 N N . ILE B 1 346 ? -40.5 29.031 8.336 1 88.88 346 ILE B N 1
ATOM 7157 C CA . ILE B 1 346 ? -40.969 30.375 8.586 1 88.88 346 ILE B CA 1
ATOM 7158 C C . ILE B 1 346 ? -41.656 30.922 7.332 1 88.88 346 ILE B C 1
ATOM 7160 O O . ILE B 1 346 ? -42.75 31.5 7.406 1 88.88 346 ILE B O 1
ATOM 7164 N N . LEU B 1 347 ? -41.062 30.703 6.191 1 93.62 347 LEU B N 1
ATOM 7165 C CA . LEU B 1 347 ? -41.5 31.359 4.969 1 93.62 347 LEU B CA 1
ATOM 7166 C C . LEU B 1 347 ? -42.281 30.391 4.074 1 93.62 347 LEU B C 1
ATOM 7168 O O . LEU B 1 347 ? -42.969 30.812 3.143 1 93.62 347 LEU B O 1
ATOM 7172 N N . GLY B 1 348 ? -42.188 29.141 4.332 1 90.56 348 GLY B N 1
ATOM 7173 C CA . GLY B 1 348 ? -42.719 28.125 3.438 1 90.56 348 GLY B CA 1
ATOM 7174 C C . GLY B 1 348 ? -41.75 27.703 2.369 1 90.56 348 GLY B C 1
ATOM 7175 O O . GLY B 1 348 ? -40.75 28.391 2.115 1 90.56 348 GLY B O 1
ATOM 7176 N N . ALA B 1 349 ? -41.969 26.562 1.636 1 86.31 349 ALA B N 1
ATOM 7177 C CA . ALA B 1 349 ? -41.062 25.922 0.689 1 86.31 349 ALA B CA 1
ATOM 7178 C C . ALA B 1 349 ? -40.812 26.828 -0.513 1 86.31 349 ALA B C 1
ATOM 7180 O O . ALA B 1 349 ? -39.656 26.969 -0.959 1 86.31 349 ALA B O 1
ATOM 7181 N N . GLY B 1 350 ? -41.844 27.359 -1.084 1 89.38 350 GLY B N 1
ATOM 7182 C CA . GLY B 1 350 ? -41.719 28.188 -2.273 1 89.38 350 GLY B CA 1
ATOM 7183 C C . GLY B 1 350 ? -40.969 29.484 -2.018 1 89.38 350 GLY B C 1
ATOM 7184 O O . GLY B 1 350 ? -40.031 29.828 -2.723 1 89.38 350 GLY B O 1
ATOM 7185 N N . ARG B 1 351 ? -41.25 30.203 -0.972 1 92.94 351 ARG B N 1
ATOM 7186 C CA . ARG B 1 351 ? -40.719 31.531 -0.692 1 92.94 351 ARG B CA 1
ATOM 7187 C C . ARG B 1 351 ? -39.344 31.438 -0.08 1 92.94 351 ARG B C 1
ATOM 7189 O O . ARG B 1 351 ? -38.562 32.406 -0.115 1 92.94 351 ARG B O 1
ATOM 7196 N N . SER B 1 352 ? -39.031 30.312 0.528 1 93.44 352 SER B N 1
ATOM 7197 C CA . SER B 1 352 ? -37.719 30.156 1.179 1 93.44 352 SER B CA 1
ATOM 7198 C C . SER B 1 352 ? -36.656 29.766 0.173 1 93.44 352 SER B C 1
ATOM 7200 O O . SER B 1 352 ? -35.438 29.859 0.47 1 93.44 352 SER B O 1
ATOM 7202 N N . SER B 1 353 ? -37.031 29.391 -1 1 93.94 353 SER B N 1
ATOM 7203 C CA . SER B 1 353 ? -36.094 28.875 -1.985 1 93.94 353 SER B CA 1
ATOM 7204 C C . SER B 1 353 ? -35.031 29.906 -2.346 1 93.94 353 SER B C 1
ATOM 7206 O O . SER B 1 353 ? -33.844 29.625 -2.336 1 93.94 353 SER B O 1
ATOM 7208 N N . PHE B 1 354 ? -35.469 31.094 -2.627 1 94.62 354 PHE B N 1
ATOM 7209 C CA . PHE B 1 354 ? -34.562 32.125 -3.061 1 94.62 354 PHE B CA 1
ATOM 7210 C C . PHE B 1 354 ? -33.625 32.562 -1.919 1 94.62 354 PHE B C 1
ATOM 7212 O O . PHE B 1 354 ? -32.406 32.562 -2.068 1 94.62 354 PHE B O 1
ATOM 7219 N N . PRO B 1 355 ? -34.156 32.875 -0.74 1 94.81 355 PRO B N 1
ATOM 7220 C CA . PRO B 1 355 ? -33.25 33.25 0.368 1 94.81 355 PRO B CA 1
ATOM 7221 C C . PRO B 1 355 ? -32.281 32.125 0.721 1 94.81 355 PRO B C 1
ATOM 7223 O O . PRO B 1 355 ? -31.125 32.406 1.061 1 94.81 355 PRO B O 1
ATOM 7226 N N . ASN B 1 356 ? -32.688 30.938 0.745 1 95.31 356 ASN B N 1
ATOM 7227 C CA . ASN B 1 356 ? -31.812 29.812 1.039 1 95.31 356 ASN B CA 1
ATOM 7228 C C . ASN B 1 356 ? -30.703 29.688 0.004 1 95.31 356 ASN B C 1
ATOM 7230 O O . ASN B 1 356 ? -29.531 29.469 0.357 1 95.31 356 ASN B O 1
ATOM 7234 N N . ARG B 1 357 ? -31.031 29.828 -1.224 1 95.44 357 ARG B N 1
ATOM 7235 C CA . ARG B 1 357 ? -30.031 29.766 -2.285 1 95.44 357 ARG B CA 1
ATOM 7236 C C . ARG B 1 357 ? -29.031 30.922 -2.16 1 95.44 357 ARG B C 1
ATOM 7238 O O . ARG B 1 357 ? -27.828 30.734 -2.365 1 95.44 357 ARG B O 1
ATOM 7245 N N . LEU B 1 358 ? -29.578 32.062 -1.862 1 96.44 358 LEU B N 1
ATOM 7246 C CA . LEU B 1 358 ? -28.734 33.219 -1.695 1 96.44 358 LEU B CA 1
ATOM 7247 C C . LEU B 1 358 ? -27.766 33.031 -0.534 1 96.44 358 LEU B C 1
ATOM 7249 O O . LEU B 1 358 ? -26.578 33.375 -0.642 1 96.44 358 LEU B O 1
ATOM 7253 N N . MET B 1 359 ? -28.219 32.531 0.544 1 96.56 359 MET B N 1
ATOM 7254 C CA . MET B 1 359 ? -27.375 32.281 1.707 1 96.56 359 MET B CA 1
ATOM 7255 C C . MET B 1 359 ? -26.281 31.25 1.368 1 96.56 359 MET B C 1
ATOM 7257 O O . MET B 1 359 ? -25.109 31.469 1.693 1 96.56 359 MET B O 1
ATOM 7261 N N . GLY B 1 360 ? -26.734 30.188 0.763 1 96.69 360 GLY B N 1
ATOM 7262 C CA . GLY B 1 360 ? -25.766 29.188 0.342 1 96.69 360 GLY B CA 1
ATOM 7263 C C . GLY B 1 360 ? -24.688 29.75 -0.574 1 96.69 360 GLY B C 1
ATOM 7264 O O . GLY B 1 360 ? -23.5 29.5 -0.374 1 96.69 360 GLY B O 1
ATOM 7265 N N . PHE B 1 361 ? -25.109 30.5 -1.518 1 97.19 361 PHE B N 1
ATOM 7266 C CA . PHE B 1 361 ? -24.188 31.078 -2.486 1 97.19 361 PHE B CA 1
ATOM 7267 C C . PHE B 1 361 ? -23.266 32.094 -1.814 1 97.19 361 PHE B C 1
ATOM 7269 O O . PHE B 1 361 ? -22.078 32.156 -2.141 1 97.19 361 PHE B O 1
ATOM 7276 N N . ALA B 1 362 ? -23.781 32.875 -0.93 1 97.81 362 ALA B N 1
ATOM 7277 C CA . ALA B 1 362 ? -22.984 33.875 -0.254 1 97.81 362 ALA B CA 1
ATOM 7278 C C . ALA B 1 362 ? -21.891 33.25 0.601 1 97.81 362 ALA B C 1
ATOM 7280 O O . ALA B 1 362 ? -20.734 33.656 0.554 1 97.81 362 ALA B O 1
ATOM 7281 N N . VAL B 1 363 ? -22.234 32.281 1.372 1 98.31 363 VAL B N 1
ATOM 7282 C CA . VAL B 1 363 ? -21.266 31.594 2.242 1 98.31 363 VAL B CA 1
ATOM 7283 C C . VAL B 1 363 ? -20.203 30.891 1.396 1 98.31 363 VAL B C 1
ATOM 7285 O O . VAL B 1 363 ? -19.016 30.984 1.688 1 98.31 363 VAL B O 1
ATOM 7288 N N . LEU B 1 364 ? -20.656 30.219 0.369 1 98.19 364 LEU B N 1
ATOM 7289 C CA . LEU B 1 364 ? -19.719 29.5 -0.496 1 98.19 364 LEU B CA 1
ATOM 7290 C C . LEU B 1 364 ? -18.797 30.469 -1.224 1 98.19 364 LEU B C 1
ATOM 7292 O O . LEU B 1 364 ? -17.609 30.188 -1.426 1 98.19 364 LEU B O 1
ATOM 7296 N N . ALA B 1 365 ? -19.344 31.594 -1.66 1 98.25 365 ALA B N 1
ATOM 7297 C CA . ALA B 1 365 ? -18.547 32.594 -2.354 1 98.25 365 ALA B CA 1
ATOM 7298 C C . ALA B 1 365 ? -17.438 33.125 -1.451 1 98.25 365 ALA B C 1
ATOM 7300 O O . ALA B 1 365 ? -16.297 33.312 -1.891 1 98.25 365 ALA B O 1
ATOM 7301 N N . VAL B 1 366 ? -17.781 33.406 -0.226 1 98.25 366 VAL B N 1
ATOM 7302 C CA . VAL B 1 366 ? -16.797 33.906 0.724 1 98.25 366 VAL B CA 1
ATOM 7303 C C . VAL B 1 366 ? -15.727 32.844 0.978 1 98.25 366 VAL B C 1
ATOM 7305 O O . VAL B 1 366 ? -14.531 33.125 0.962 1 98.25 366 VAL B O 1
ATOM 7308 N N . ALA B 1 367 ? -16.141 31.625 1.229 1 98.38 367 ALA B N 1
ATOM 7309 C CA . ALA B 1 367 ? -15.219 30.516 1.463 1 98.38 367 ALA B CA 1
ATOM 7310 C C . ALA B 1 367 ? -14.297 30.312 0.265 1 98.38 367 ALA B C 1
ATOM 7312 O O . ALA B 1 367 ? -13.094 30.109 0.429 1 98.38 367 ALA B O 1
ATOM 7313 N N . LEU B 1 368 ? -14.883 30.344 -0.908 1 98.06 368 LEU B N 1
ATOM 7314 C CA . LEU B 1 368 ? -14.133 30.125 -2.139 1 98.06 368 LEU B CA 1
ATOM 7315 C C . LEU B 1 368 ? -13.133 31.25 -2.369 1 98.06 368 LEU B C 1
ATOM 7317 O O . LEU B 1 368 ? -11.953 31 -2.625 1 98.06 368 LEU B O 1
ATOM 7321 N N . CYS B 1 369 ? -13.531 32.5 -2.252 1 97.75 369 CYS B N 1
ATOM 7322 C CA . CYS B 1 369 ? -12.688 33.656 -2.527 1 97.75 369 CYS B CA 1
ATOM 7323 C C . CYS B 1 369 ? -11.547 33.75 -1.517 1 97.75 369 CYS B C 1
ATOM 7325 O O . CYS B 1 369 ? -10.383 33.844 -1.896 1 97.75 369 CYS B O 1
ATOM 7327 N N . LEU B 1 370 ? -11.875 33.688 -0.248 1 98.06 370 LEU B N 1
ATOM 7328 C CA . LEU B 1 370 ? -10.844 33.812 0.775 1 98.06 370 LEU B CA 1
ATOM 7329 C C . LEU B 1 370 ? -9.953 32.594 0.812 1 98.06 370 LEU B C 1
ATOM 7331 O O . LEU B 1 370 ? -8.742 32.688 1.024 1 98.06 370 LEU B O 1
ATOM 7335 N N . GLY B 1 371 ? -10.562 31.422 0.638 1 98.19 371 GLY B N 1
ATOM 7336 C CA . GLY B 1 371 ? -9.781 30.188 0.638 1 98.19 371 GLY B CA 1
ATOM 7337 C C . GLY B 1 371 ? -8.781 30.109 -0.499 1 98.19 371 GLY B C 1
ATOM 7338 O O . GLY B 1 371 ? -7.594 29.891 -0.271 1 98.19 371 GLY B O 1
ATOM 7339 N N . VAL B 1 372 ? -9.242 30.328 -1.711 1 97.81 372 VAL B N 1
ATOM 7340 C CA . VAL B 1 372 ? -8.375 30.25 -2.885 1 97.81 372 VAL B CA 1
ATOM 7341 C C . VAL B 1 372 ? -7.336 31.375 -2.828 1 97.81 372 VAL B C 1
ATOM 7343 O O . VAL B 1 372 ? -6.168 31.156 -3.162 1 97.81 372 VAL B O 1
ATOM 7346 N N . SER B 1 373 ? -7.77 32.531 -2.402 1 98.25 373 SER B N 1
ATOM 7347 C CA . SER B 1 373 ? -6.844 33.656 -2.264 1 98.25 373 SER B CA 1
ATOM 7348 C C . SER B 1 373 ? -5.711 33.312 -1.298 1 98.25 373 SER B C 1
ATOM 7350 O O . SER B 1 373 ? -4.547 33.625 -1.571 1 98.25 373 SER B O 1
ATOM 7352 N N . ARG B 1 374 ? -6.023 32.719 -0.209 1 98.25 374 ARG B N 1
ATOM 7353 C CA . ARG B 1 374 ? -5.035 32.344 0.791 1 98.25 374 ARG B CA 1
ATOM 7354 C C . ARG B 1 374 ? -4.102 31.266 0.252 1 98.25 374 ARG B C 1
ATOM 7356 O O . ARG B 1 374 ? -2.893 31.312 0.484 1 98.25 374 ARG B O 1
ATOM 7363 N N . MET B 1 375 ? -4.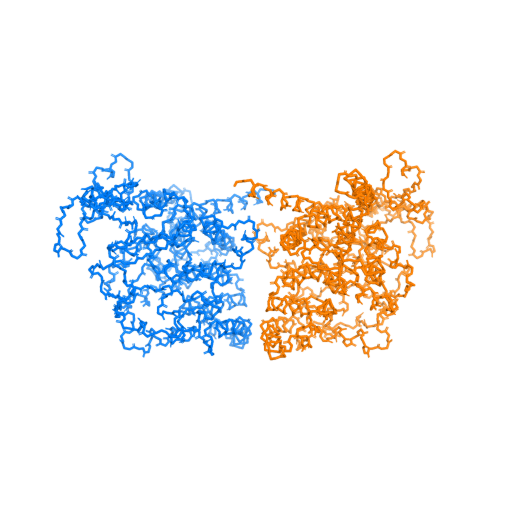652 30.281 -0.464 1 97.94 375 MET B N 1
ATOM 7364 C CA . MET B 1 375 ? -3.852 29.234 -1.07 1 97.94 375 MET B CA 1
ATOM 7365 C C . MET B 1 375 ? -2.844 29.812 -2.059 1 97.94 375 MET B C 1
ATOM 7367 O O . MET B 1 375 ? -1.67 29.422 -2.045 1 97.94 375 MET B O 1
ATOM 7371 N N . LEU B 1 376 ? -3.287 30.734 -2.842 1 97.62 376 LEU B N 1
ATOM 7372 C CA . LEU B 1 376 ? -2.422 31.359 -3.834 1 97.62 376 LEU B CA 1
ATOM 7373 C C . LEU B 1 376 ? -1.346 32.188 -3.16 1 97.62 376 LEU B C 1
ATOM 7375 O O . LEU B 1 376 ? -0.177 32.156 -3.551 1 97.62 376 LEU B O 1
ATOM 7379 N N . ALA B 1 377 ? -1.729 32.938 -2.145 1 97.62 377 ALA B N 1
ATOM 7380 C CA . ALA B 1 377 ? -0.768 33.781 -1.436 1 97.62 377 ALA B CA 1
ATOM 7381 C C . ALA B 1 377 ? 0.369 32.969 -0.853 1 97.62 377 ALA B C 1
ATOM 7383 O O . ALA B 1 377 ? 1.544 33.281 -1.038 1 97.62 377 ALA B O 1
ATOM 7384 N N . THR B 1 378 ? -0.004 31.891 -0.236 1 96.19 378 THR B N 1
ATOM 7385 C CA . THR B 1 378 ? 1.008 31.047 0.404 1 96.19 378 THR B CA 1
ATOM 7386 C C . THR B 1 378 ? 1.906 30.391 -0.64 1 96.19 378 THR B C 1
ATOM 7388 O O . THR B 1 378 ? 3.115 30.266 -0.434 1 96.19 378 THR B O 1
ATOM 7391 N N . SER B 1 379 ? 1.357 30 -1.761 1 96.38 379 SER B N 1
ATOM 7392 C CA . SER B 1 379 ? 2.102 29.297 -2.803 1 96.38 379 SER B CA 1
ATOM 7393 C C . SER B 1 379 ? 2.98 30.25 -3.596 1 96.38 379 SER B C 1
ATOM 7395 O O . SER B 1 379 ? 4.082 29.906 -4.012 1 96.38 379 SER B O 1
ATOM 7397 N N . MET B 1 380 ? 2.537 31.469 -3.73 1 95.94 380 MET B N 1
ATOM 7398 C CA . MET B 1 380 ? 3.229 32.406 -4.602 1 95.94 380 MET B CA 1
ATOM 7399 C C . MET B 1 380 ? 4.227 33.25 -3.814 1 95.94 380 MET B C 1
ATOM 7401 O O . MET B 1 380 ? 5.32 33.531 -4.301 1 95.94 380 MET B O 1
ATOM 7405 N N . TYR B 1 381 ? 3.887 33.625 -2.604 1 97.25 381 TYR B N 1
ATOM 7406 C CA . TYR B 1 381 ? 4.672 34.594 -1.847 1 97.25 381 TYR B CA 1
ATOM 7407 C C . TYR B 1 381 ? 5.824 33.906 -1.12 1 97.25 381 TYR B C 1
ATOM 7409 O O . TYR B 1 381 ? 6.848 34.531 -0.838 1 97.25 381 TYR B O 1
ATOM 7417 N N . TYR B 1 382 ? 5.691 32.656 -0.841 1 96.69 382 TYR B N 1
ATOM 7418 C CA . TYR B 1 382 ? 6.59 32.062 0.157 1 96.69 382 TYR B CA 1
ATOM 7419 C C . TYR B 1 382 ? 7.219 30.781 -0.347 1 96.69 382 TYR B C 1
ATOM 7421 O O . TYR B 1 382 ? 7.609 29.922 0.448 1 96.69 382 TYR B O 1
ATOM 7429 N N . ARG B 1 383 ? 7.418 30.547 -1.581 1 95.44 383 ARG B N 1
ATOM 7430 C CA . ARG B 1 383 ? 7.891 29.297 -2.166 1 95.44 383 ARG B CA 1
ATOM 7431 C C . ARG B 1 383 ? 9.406 29.312 -2.359 1 95.44 383 ARG B C 1
ATOM 7433 O O . ARG B 1 383 ? 10.008 28.297 -2.68 1 95.44 383 ARG B O 1
ATOM 7440 N N . ALA B 1 384 ? 10.102 30.391 -2.131 1 97.19 384 ALA B N 1
ATOM 7441 C CA . ALA B 1 384 ? 11.5 30.609 -2.49 1 97.19 384 ALA B CA 1
ATOM 7442 C C . ALA B 1 384 ? 12.398 29.562 -1.836 1 97.19 384 ALA B C 1
ATOM 7444 O O . ALA B 1 384 ? 13.305 29.031 -2.48 1 97.19 384 ALA B O 1
ATOM 7445 N N . PRO B 1 385 ? 12.156 29.219 -0.585 1 97 385 PRO B N 1
ATOM 7446 C CA . PRO B 1 385 ? 13.039 28.25 0.055 1 97 385 PRO B CA 1
ATOM 7447 C C . PRO B 1 385 ? 13.031 26.891 -0.65 1 97 385 PRO B C 1
ATOM 7449 O O . PRO B 1 385 ? 14.039 26.172 -0.634 1 97 385 PRO B O 1
ATOM 7452 N N . MET B 1 386 ? 11.992 26.516 -1.271 1 95.44 386 MET B N 1
ATOM 7453 C CA . MET B 1 386 ? 11.875 25.203 -1.902 1 95.44 386 MET B CA 1
ATOM 7454 C C . MET B 1 386 ? 12.414 25.234 -3.33 1 95.44 386 MET B C 1
ATOM 7456 O O . MET B 1 386 ? 12.68 24.188 -3.924 1 95.44 386 MET B O 1
ATOM 7460 N N . SER B 1 387 ? 12.648 26.406 -3.893 1 95.12 387 SER B N 1
ATOM 7461 C CA . SER B 1 387 ? 13.023 26.484 -5.305 1 95.12 387 SER B CA 1
ATOM 7462 C C . SER B 1 387 ? 14.469 26.938 -5.473 1 95.12 387 SER B C 1
ATOM 7464 O O . SER B 1 387 ? 15.094 26.656 -6.496 1 95.12 387 SER B O 1
ATOM 7466 N N . VAL B 1 388 ? 15.008 27.578 -4.48 1 96.75 388 VAL B N 1
ATOM 7467 C CA . VAL B 1 388 ? 16.281 28.266 -4.629 1 96.75 388 VAL B CA 1
ATOM 7468 C C . VAL B 1 388 ? 17.406 27.25 -4.848 1 96.75 388 VAL B C 1
ATOM 7470 O O . VAL B 1 388 ? 18.406 27.547 -5.512 1 96.75 388 VAL B O 1
ATOM 7473 N N . LEU B 1 389 ? 17.281 26.016 -4.383 1 96.38 389 LEU B N 1
ATOM 7474 C CA . LEU B 1 389 ? 18.328 25.016 -4.434 1 96.38 389 LEU B CA 1
ATOM 7475 C C . LEU B 1 389 ? 18.359 24.312 -5.789 1 96.38 389 LEU B C 1
ATOM 7477 O O . LEU B 1 389 ? 19.281 23.562 -6.094 1 96.38 389 LEU B O 1
ATOM 7481 N N . SER B 1 390 ? 17.312 24.516 -6.633 1 93.56 390 SER B N 1
ATOM 7482 C CA . SER B 1 390 ? 17.172 23.828 -7.906 1 93.56 390 SER B CA 1
ATOM 7483 C C . SER B 1 390 ? 18.312 24.188 -8.859 1 93.56 390 SER B C 1
ATOM 7485 O O . SER B 1 390 ? 18.594 23.438 -9.805 1 93.56 390 SER B O 1
ATOM 7487 N N . ASP B 1 391 ? 19.047 25.25 -8.586 1 91.94 391 ASP B N 1
ATOM 7488 C CA . ASP B 1 391 ? 20.062 25.75 -9.508 1 91.94 391 ASP B CA 1
ATOM 7489 C C . ASP B 1 391 ? 21.453 25.25 -9.102 1 91.94 391 ASP B C 1
ATOM 7491 O O . ASP B 1 391 ? 22.453 25.625 -9.727 1 91.94 391 ASP B O 1
ATOM 7495 N N . LEU B 1 392 ? 21.547 24.453 -8.094 1 96.38 392 LEU B N 1
ATOM 7496 C CA . LEU B 1 392 ? 22.828 23.875 -7.711 1 96.38 392 LEU B CA 1
ATOM 7497 C C . LEU B 1 392 ? 23.344 22.938 -8.789 1 96.38 392 LEU B C 1
ATOM 7499 O O . LEU B 1 392 ? 22.656 22 -9.18 1 96.38 392 LEU B O 1
ATOM 7503 N N . PRO B 1 393 ? 24.516 23.141 -9.297 1 94.56 393 PRO B N 1
ATOM 7504 C CA . PRO B 1 393 ? 25.062 22.266 -10.336 1 94.56 393 PRO B CA 1
ATOM 7505 C C . PRO B 1 393 ? 25.5 20.906 -9.789 1 94.56 393 PRO B C 1
ATOM 7507 O O . PRO B 1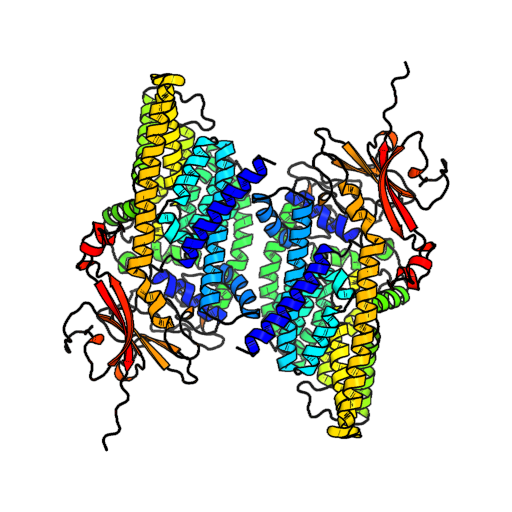 393 ? 25.828 20.781 -8.609 1 94.56 393 PRO B O 1
ATOM 7510 N N . PRO B 1 394 ? 25.422 19.891 -10.648 1 92.25 394 PRO B N 1
ATOM 7511 C CA . PRO B 1 394 ? 25.984 18.609 -10.219 1 92.25 394 PRO B CA 1
ATOM 7512 C C . PRO B 1 394 ? 27.484 18.688 -9.945 1 92.25 394 PRO B C 1
ATOM 7514 O O . PRO B 1 394 ? 28.188 19.484 -10.57 1 92.25 394 PRO B O 1
ATOM 7517 N N . THR B 1 395 ? 27.906 17.984 -8.953 1 93.81 395 THR B N 1
ATOM 7518 C CA . THR B 1 395 ? 29.312 17.984 -8.602 1 93.81 395 THR B CA 1
ATOM 7519 C C . THR B 1 395 ? 29.766 16.594 -8.172 1 93.81 395 THR B C 1
ATOM 7521 O O . THR B 1 395 ? 28.953 15.781 -7.723 1 93.81 395 THR B O 1
ATOM 7524 N N . ASN B 1 396 ? 31 16.25 -8.336 1 92.31 396 ASN B N 1
ATOM 7525 C CA . ASN B 1 396 ? 31.578 14.992 -7.887 1 92.31 396 ASN B CA 1
ATOM 7526 C C . ASN B 1 396 ? 32.312 15.156 -6.547 1 92.31 396 ASN B C 1
ATOM 7528 O O . ASN B 1 396 ? 32.656 14.172 -5.898 1 92.31 396 ASN B O 1
ATOM 7532 N N . GLU B 1 397 ? 32.5 16.453 -6.191 1 94.44 397 GLU B N 1
ATOM 7533 C CA . GLU B 1 397 ? 33.094 16.734 -4.895 1 94.44 397 GLU B CA 1
ATOM 7534 C C . GLU B 1 397 ? 32.031 17.047 -3.848 1 94.44 397 GLU B C 1
ATOM 7536 O O . GLU B 1 397 ? 30.906 17.453 -4.188 1 94.44 397 GLU B O 1
ATOM 7541 N N . GLU B 1 398 ? 32.375 16.781 -2.633 1 95.06 398 GLU B N 1
ATOM 7542 C CA . GLU B 1 398 ? 31.453 17.141 -1.563 1 95.06 398 GLU B CA 1
ATOM 7543 C C . GLU B 1 398 ? 31.484 18.641 -1.284 1 95.06 398 GLU B C 1
ATOM 7545 O O . GLU B 1 398 ? 32.531 19.188 -0.949 1 95.06 398 GLU B O 1
ATOM 7550 N N . LEU B 1 399 ? 30.484 19.328 -1.52 1 97.56 399 LEU B N 1
ATOM 7551 C CA . LEU B 1 399 ? 30.359 20.75 -1.29 1 97.56 399 LEU B CA 1
ATOM 7552 C C . LEU B 1 399 ? 29.344 21.047 -0.186 1 97.56 399 LEU B C 1
ATOM 7554 O O . LEU B 1 399 ? 28.438 20.234 0.06 1 97.56 399 LEU B O 1
ATOM 7558 N N . SER B 1 400 ? 29.516 22.156 0.465 1 97.88 400 SER B N 1
ATOM 7559 C CA . SER B 1 400 ? 28.625 22.531 1.571 1 97.88 400 SER B CA 1
ATOM 7560 C C . SER B 1 400 ? 27.703 23.688 1.188 1 97.88 400 SER B C 1
ATOM 7562 O O . SER B 1 400 ? 28.141 24.641 0.561 1 97.88 400 SER B O 1
ATOM 7564 N N . VAL B 1 401 ? 26.5 23.547 1.437 1 98.38 401 VAL B N 1
ATOM 7565 C CA . VAL B 1 401 ? 25.5 24.609 1.363 1 98.38 401 VAL B CA 1
ATOM 7566 C C . VAL B 1 401 ? 25.125 25.062 2.773 1 98.38 401 VAL B C 1
ATOM 7568 O O . VAL B 1 401 ? 24.469 24.312 3.506 1 98.38 401 VAL B O 1
ATOM 7571 N N . CYS B 1 402 ? 25.438 26.234 3.068 1 98.56 402 CYS B N 1
ATOM 7572 C CA . CYS B 1 402 ? 25.328 26.672 4.461 1 98.56 402 CYS B CA 1
ATOM 7573 C C . CYS B 1 402 ? 24.078 27.516 4.68 1 98.56 402 CYS B C 1
ATOM 7575 O O . CYS B 1 402 ? 23.625 28.203 3.766 1 98.56 402 CYS B O 1
ATOM 7577 N N . TYR B 1 403 ? 23.516 27.391 5.836 1 98.44 403 TYR B N 1
ATOM 7578 C CA . TYR B 1 403 ? 22.375 28.172 6.32 1 98.44 403 TYR B CA 1
ATOM 7579 C C . TYR B 1 403 ? 22.719 28.859 7.637 1 98.44 403 TYR B C 1
ATOM 7581 O O . TYR B 1 403 ? 23.344 28.266 8.516 1 98.44 403 TYR B O 1
ATOM 7589 N N . GLY B 1 404 ? 22.422 30.062 7.781 1 96.88 404 GLY B N 1
ATOM 7590 C CA . GLY B 1 404 ? 22.469 30.812 9.031 1 96.88 404 GLY B CA 1
ATOM 7591 C C . GLY B 1 404 ? 21.094 31.219 9.539 1 96.88 404 GLY B C 1
ATOM 7592 O O . GLY B 1 404 ? 20.359 30.375 10.07 1 96.88 404 GLY B O 1
ATOM 7593 N N . LYS B 1 405 ? 20.703 32.469 9.25 1 95.5 405 LYS B N 1
ATOM 7594 C CA . LYS B 1 405 ? 19.438 32.969 9.75 1 95.5 405 LYS B CA 1
ATOM 7595 C C . LYS B 1 405 ? 18.25 32.25 9.109 1 95.5 405 LYS B C 1
ATOM 7597 O O . LYS B 1 405 ? 17.141 32.281 9.641 1 95.5 405 LYS B O 1
ATOM 7602 N N . GLU B 1 406 ? 18.422 31.531 8.008 1 96.88 406 GLU B N 1
ATOM 7603 C CA . GLU B 1 406 ? 17.328 30.875 7.289 1 96.88 406 GLU B CA 1
ATOM 7604 C C . GLU B 1 406 ? 17.297 29.375 7.582 1 96.88 406 GLU B C 1
ATOM 7606 O O . GLU B 1 406 ? 16.672 28.609 6.848 1 96.88 406 GLU B O 1
ATOM 7611 N N . TRP B 1 407 ? 17.938 28.953 8.656 1 97.56 407 TRP B N 1
ATOM 7612 C CA . TRP B 1 407 ? 18.047 27.531 8.961 1 97.56 407 TRP B CA 1
ATOM 7613 C C . TRP B 1 407 ? 16.672 26.891 9.039 1 97.56 407 TRP B C 1
ATOM 7615 O O . TRP B 1 407 ? 16.484 25.75 8.609 1 97.56 407 TRP B O 1
ATOM 7625 N N . TYR B 1 408 ? 15.625 27.578 9.523 1 96.88 408 TYR B N 1
ATOM 7626 C CA . TYR B 1 408 ? 14.312 27.016 9.812 1 96.88 408 TYR B CA 1
ATOM 7627 C C . TYR B 1 408 ? 13.477 26.906 8.539 1 96.88 408 TYR B C 1
ATOM 7629 O O . TYR B 1 408 ? 12.352 26.391 8.57 1 96.88 408 TYR B O 1
ATOM 7637 N N . ARG B 1 409 ? 14.047 27.328 7.367 1 97.75 409 ARG B N 1
ATOM 7638 C CA . ARG B 1 409 ? 13.312 27.25 6.109 1 97.75 409 ARG B CA 1
ATOM 7639 C C . ARG B 1 409 ? 13.992 26.281 5.148 1 97.75 409 ARG B C 1
ATOM 7641 O O . ARG B 1 409 ? 13.609 26.188 3.977 1 97.75 409 ARG B O 1
ATOM 7648 N N . PHE B 1 410 ? 15.031 25.547 5.633 1 98.06 410 PHE B N 1
ATOM 7649 C CA . PHE B 1 410 ? 15.641 24.5 4.82 1 98.06 410 PHE B CA 1
ATOM 7650 C C . PHE B 1 410 ? 14.609 23.453 4.398 1 98.06 410 PHE B C 1
ATOM 7652 O O . PHE B 1 410 ? 13.93 22.875 5.246 1 98.06 410 PHE B O 1
ATOM 7659 N N . PRO B 1 411 ? 14.469 23.25 3.066 1 97.25 411 PRO B N 1
ATOM 7660 C CA . PRO B 1 411 ? 13.391 22.359 2.619 1 97.25 411 PRO B CA 1
ATOM 7661 C C . PRO B 1 411 ? 13.727 20.875 2.83 1 97.25 411 PRO B C 1
ATOM 7663 O O . PRO B 1 411 ? 12.828 20.031 2.832 1 97.25 411 PRO B O 1
ATOM 7666 N N . GLY B 1 412 ? 15.016 20.531 2.93 1 97.94 412 GLY B N 1
ATOM 7667 C CA . GLY B 1 412 ? 15.398 19.156 3.201 1 97.94 412 GLY B CA 1
ATOM 7668 C C . GLY B 1 412 ? 16.422 18.609 2.217 1 97.94 412 GLY B C 1
ATOM 7669 O O . GLY B 1 412 ? 16.562 19.141 1.111 1 97.94 412 GLY B O 1
ATOM 7670 N N . ASN B 1 413 ? 17.047 17.5 2.586 1 98.12 413 ASN B N 1
ATOM 7671 C CA . ASN B 1 413 ? 18.109 16.875 1.789 1 98.12 413 ASN B CA 1
ATOM 7672 C C . ASN B 1 413 ? 17.547 16.266 0.502 1 98.12 413 ASN B C 1
ATOM 7674 O O . ASN B 1 413 ? 18.297 15.977 -0.428 1 98.12 413 ASN B O 1
ATOM 7678 N N . PHE B 1 414 ? 16.25 16.047 0.415 1 98.06 414 PHE B N 1
ATOM 7679 C CA . PHE B 1 414 ? 15.641 15.555 -0.813 1 98.06 414 PHE B CA 1
ATOM 7680 C C . PHE B 1 414 ? 15.844 16.547 -1.956 1 98.06 414 PHE B C 1
ATOM 7682 O O . PHE B 1 414 ? 15.82 16.156 -3.127 1 98.06 414 PHE B O 1
ATOM 7689 N N . PHE B 1 415 ? 16.047 17.844 -1.645 1 97.56 415 PHE B N 1
ATOM 7690 C CA . PHE B 1 415 ? 16.141 18.891 -2.652 1 97.56 415 PHE B CA 1
ATOM 7691 C C . PHE B 1 415 ? 17.609 19.172 -2.988 1 97.56 415 PHE B C 1
ATOM 7693 O O . PHE B 1 415 ? 17.891 20 -3.859 1 97.56 415 PHE B O 1
ATOM 7700 N N . LEU B 1 416 ? 18.531 18.531 -2.289 1 97.25 416 LEU B N 1
ATOM 7701 C CA . LEU B 1 416 ? 19.953 18.703 -2.57 1 97.25 416 LEU B CA 1
ATOM 7702 C C . LEU B 1 416 ? 20.453 17.625 -3.533 1 97.25 416 LEU B C 1
ATOM 7704 O O . LEU B 1 416 ? 20.125 16.438 -3.375 1 97.25 416 LEU B O 1
ATOM 7708 N N . PRO B 1 417 ? 21.172 18.047 -4.531 1 94.38 417 PRO B N 1
ATOM 7709 C CA . PRO B 1 417 ? 21.828 17.031 -5.352 1 94.38 417 PRO B CA 1
ATOM 7710 C C . PRO B 1 417 ? 22.797 16.156 -4.551 1 94.38 417 PRO B C 1
ATOM 7712 O O . PRO B 1 417 ? 23.203 16.531 -3.449 1 94.38 417 PRO B O 1
ATOM 7715 N N . PRO B 1 418 ? 23.109 15.047 -5.191 1 91.62 418 PRO B N 1
ATOM 7716 C CA . PRO B 1 418 ? 24.078 14.195 -4.512 1 91.62 418 PRO B CA 1
ATOM 7717 C C . PRO B 1 418 ? 25.391 14.914 -4.227 1 91.62 418 PRO B C 1
ATOM 7719 O O . PRO B 1 418 ? 25.797 15.789 -4.996 1 91.62 418 PRO B O 1
ATOM 7722 N N . ASN B 1 419 ? 26.109 14.703 -3.211 1 94.38 419 ASN B N 1
ATOM 7723 C CA . ASN B 1 419 ? 27.438 15.164 -2.824 1 94.38 419 ASN B CA 1
ATOM 7724 C C . ASN B 1 419 ? 27.391 16.562 -2.219 1 94.38 419 ASN B C 1
ATOM 7726 O O . ASN B 1 419 ? 28.438 17.203 -2.035 1 94.38 419 ASN B O 1
ATOM 7730 N N . TYR B 1 420 ? 26.219 17.156 -2.076 1 97.06 420 TYR B N 1
ATOM 7731 C CA . TYR B 1 420 ? 26.078 18.375 -1.289 1 97.06 420 TYR B CA 1
ATOM 7732 C C . TYR B 1 420 ? 25.703 18.062 0.152 1 97.06 420 TYR B C 1
ATOM 7734 O O . TYR B 1 420 ? 24.969 17.094 0.409 1 97.06 420 TYR B O 1
ATOM 7742 N N . ARG B 1 421 ? 26.141 18.844 1.071 1 97.38 421 ARG B N 1
ATOM 7743 C CA . ARG B 1 421 ? 25.766 18.734 2.479 1 97.38 421 ARG B CA 1
ATOM 7744 C C . ARG B 1 421 ? 25.297 20.078 3.025 1 97.38 421 ARG B C 1
ATOM 7746 O O . ARG B 1 421 ? 25.969 21.094 2.863 1 97.38 421 ARG B O 1
ATOM 7753 N N . ALA B 1 422 ? 24.141 20.109 3.578 1 98.38 422 ALA B N 1
ATOM 7754 C CA . ALA B 1 422 ? 23.656 21.297 4.27 1 98.38 422 ALA B CA 1
ATOM 7755 C C . ALA B 1 422 ? 24.344 21.484 5.613 1 98.38 422 ALA B C 1
ATOM 7757 O O . ALA B 1 422 ? 24.547 20.516 6.352 1 98.38 422 ALA B O 1
ATOM 7758 N N . ARG B 1 423 ? 24.812 22.688 5.871 1 98.38 423 ARG B N 1
ATOM 7759 C CA . ARG B 1 423 ? 25.5 23.016 7.117 1 98.38 423 ARG B CA 1
ATOM 7760 C C . ARG B 1 423 ? 24.906 24.281 7.746 1 98.38 423 ARG B C 1
ATOM 7762 O O . ARG B 1 423 ? 24.25 25.078 7.062 1 98.38 423 ARG B O 1
ATOM 7769 N N . PHE B 1 424 ? 25.141 24.406 9.047 1 98.5 424 PHE B N 1
ATOM 7770 C CA . PHE B 1 424 ? 24.609 25.562 9.75 1 98.5 424 PHE B CA 1
ATOM 7771 C C . PHE B 1 424 ? 25.75 26.453 10.25 1 98.5 424 PHE B C 1
ATOM 7773 O O . PHE B 1 424 ? 26.703 25.953 10.859 1 98.5 424 PHE B O 1
ATOM 7780 N N . VAL B 1 425 ? 25.656 27.672 9.938 1 97.5 425 VAL B N 1
ATOM 7781 C CA . VAL B 1 425 ? 26.625 28.625 10.484 1 97.5 425 VAL B CA 1
ATOM 7782 C C . VAL B 1 425 ? 25.969 29.406 11.625 1 97.5 425 VAL B C 1
ATOM 7784 O O . VAL B 1 425 ? 24.75 29.406 11.773 1 97.5 425 VAL B O 1
ATOM 7787 N N . GLU B 1 426 ? 26.781 30.031 12.375 1 95.44 426 GLU B N 1
ATOM 7788 C CA . GLU B 1 426 ? 26.297 30.75 13.547 1 95.44 426 GLU B CA 1
ATOM 7789 C C . GLU B 1 426 ? 25.328 31.859 13.141 1 95.44 426 GLU B C 1
ATOM 7791 O O . GLU B 1 426 ? 25.531 32.531 12.133 1 95.44 426 GLU B O 1
ATOM 7796 N N . SER B 1 427 ? 24.281 32.031 13.883 1 95.12 427 SER B N 1
ATOM 7797 C CA . SER B 1 427 ? 23.266 33.062 13.734 1 95.12 427 SER B CA 1
ATOM 7798 C C . SER B 1 427 ? 22.734 33.531 15.094 1 95.12 427 SER B C 1
ATOM 7800 O O . SER B 1 427 ? 23.344 33.25 16.125 1 95.12 427 SER B O 1
ATOM 7802 N N . SER B 1 428 ? 21.609 34.25 15.094 1 94.06 428 SER B N 1
ATOM 7803 C CA . SER B 1 428 ? 21.047 34.75 16.344 1 94.06 428 SER B CA 1
ATOM 7804 C C . SER B 1 428 ? 20.375 33.625 17.125 1 94.06 428 SER B C 1
ATOM 7806 O O . SER B 1 428 ? 20.125 33.75 18.328 1 94.06 428 SER B O 1
ATOM 7808 N N . PHE B 1 429 ? 20.094 32.594 16.406 1 94.12 429 PHE B N 1
ATOM 7809 C CA . PHE B 1 429 ? 19.484 31.453 17.062 1 94.12 429 PHE B CA 1
ATOM 7810 C C . PHE B 1 429 ? 20.531 30.656 17.844 1 94.12 429 PHE B C 1
ATOM 7812 O O . PHE B 1 429 ? 21.5 30.156 17.266 1 94.12 429 PHE B O 1
ATOM 7819 N N . THR B 1 430 ? 20.266 30.547 19.094 1 93.31 430 THR B N 1
ATOM 7820 C CA . THR B 1 430 ? 21.266 29.891 19.938 1 93.31 430 THR B CA 1
ATOM 7821 C C . THR B 1 430 ? 20.719 28.578 20.484 1 93.31 430 THR B C 1
ATOM 7823 O O . THR B 1 430 ? 21.344 27.938 21.328 1 93.31 430 THR B O 1
ATOM 7826 N N . GLY B 1 431 ? 19.484 28.203 20.062 1 93.88 431 GLY B N 1
ATOM 7827 C CA . GLY B 1 431 ? 18.891 26.953 20.5 1 93.88 431 GLY B CA 1
ATOM 7828 C C . GLY B 1 431 ? 19.5 25.734 19.812 1 93.88 431 GLY B C 1
ATOM 7829 O O . GLY B 1 431 ? 20.547 25.844 19.172 1 93.88 431 GLY B O 1
ATOM 7830 N N . MET B 1 432 ? 18.906 24.641 19.953 1 95.56 432 MET B N 1
ATOM 7831 C CA . MET B 1 432 ? 19.453 23.391 19.438 1 95.56 432 MET B CA 1
ATOM 7832 C C . MET B 1 432 ? 19.094 23.188 17.969 1 95.56 432 MET B C 1
ATOM 7834 O O . MET B 1 432 ? 17.906 23.188 17.609 1 95.56 432 MET B O 1
ATOM 7838 N N . LEU B 1 433 ? 20.078 23.078 17.125 1 97.62 433 LEU B N 1
ATOM 7839 C CA . LEU B 1 433 ? 19.922 22.734 15.711 1 97.62 433 LEU B CA 1
ATOM 7840 C C . LEU B 1 433 ? 20.016 21.234 15.5 1 97.62 433 LEU B C 1
ATOM 7842 O O . LEU B 1 433 ? 20.516 20.516 16.359 1 97.62 433 LEU B O 1
ATOM 7846 N N . PRO B 1 434 ? 19.469 20.703 14.492 1 98.06 434 PRO B N 1
ATOM 7847 C CA . PRO B 1 434 ? 19.656 19.281 14.211 1 98.06 434 PRO B CA 1
ATOM 7848 C C . PRO B 1 434 ? 21.094 18.938 13.805 1 98.06 434 PRO B C 1
ATOM 7850 O O . PRO B 1 434 ? 21.859 19.844 13.43 1 98.06 434 PRO B O 1
ATOM 7853 N N . ALA B 1 435 ? 21.484 17.734 13.984 1 98.25 435 ALA B N 1
ATOM 7854 C CA . ALA B 1 435 ? 22.797 17.219 13.57 1 98.25 435 ALA B CA 1
ATOM 7855 C C . ALA B 1 435 ? 22.641 16.031 12.617 1 98.25 435 ALA B C 1
ATOM 7857 O O . ALA B 1 435 ? 21.609 15.367 12.609 1 98.25 435 ALA B O 1
ATOM 7858 N N . TYR B 1 436 ? 23.625 15.82 11.789 1 97.94 436 TYR B N 1
ATOM 7859 C CA . TYR B 1 436 ? 23.547 14.664 10.906 1 97.94 436 TYR B CA 1
ATOM 7860 C C . TYR B 1 436 ? 23.562 13.367 11.711 1 97.94 436 TYR B C 1
ATOM 7862 O O . TYR B 1 436 ? 24.281 13.25 12.703 1 97.94 436 TYR B O 1
ATOM 7870 N N . TYR B 1 437 ? 22.719 12.398 11.242 1 98.25 437 TYR B N 1
ATOM 7871 C CA . TYR B 1 437 ? 22.906 11.031 11.719 1 98.25 437 TYR B CA 1
ATOM 7872 C C . TYR B 1 437 ? 24.328 10.547 11.469 1 98.25 437 TYR B C 1
ATOM 7874 O O . TYR B 1 437 ? 24.938 10.898 10.461 1 98.25 437 TYR B O 1
ATOM 7882 N N . ASP B 1 438 ? 24.781 9.781 12.445 1 97 438 ASP B N 1
ATOM 7883 C CA . ASP B 1 438 ? 25.984 9.023 12.102 1 97 438 ASP B CA 1
ATOM 7884 C C . ASP B 1 438 ? 25.734 8.117 10.898 1 97 438 ASP B C 1
ATOM 7886 O O . ASP B 1 438 ? 24.766 7.371 10.867 1 97 438 ASP B O 1
ATOM 7890 N N . GLU B 1 439 ? 26.516 8.234 9.898 1 94.62 439 GLU B N 1
ATOM 7891 C CA . GLU B 1 439 ? 26.266 7.555 8.633 1 94.62 439 GLU B CA 1
ATOM 7892 C C . GLU B 1 439 ? 26.844 6.145 8.641 1 94.62 439 GLU B C 1
ATOM 7894 O O . GLU B 1 439 ? 27.062 5.555 7.582 1 94.62 439 GLU B O 1
ATOM 7899 N N . THR B 1 440 ? 26.984 5.594 9.805 1 90.31 440 THR B N 1
ATOM 7900 C CA . THR B 1 440 ? 27.391 4.203 9.961 1 90.31 440 THR B CA 1
ATOM 7901 C C . THR B 1 440 ? 26.172 3.295 10.102 1 90.31 440 THR B C 1
ATOM 7903 O O . THR B 1 440 ? 25.047 3.775 10.156 1 90.31 440 THR B O 1
ATOM 7906 N N . GLN B 1 441 ? 26.328 1.998 10.164 1 83.81 441 GLN B N 1
ATOM 7907 C CA . GLN B 1 441 ? 25.25 1.012 10.188 1 83.81 441 GLN B CA 1
ATOM 7908 C C . GLN B 1 441 ? 24.406 1.152 11.445 1 83.81 441 GLN B C 1
ATOM 7910 O O . GLN B 1 441 ? 23.203 0.887 11.422 1 83.81 441 GLN B O 1
ATOM 7915 N N . ASN B 1 442 ? 24.984 1.675 12.539 1 90.44 442 ASN B N 1
ATOM 7916 C CA . ASN B 1 442 ? 24.25 1.785 13.789 1 90.44 442 ASN B CA 1
ATOM 7917 C C . ASN B 1 442 ? 23.969 3.242 14.148 1 90.44 442 ASN B C 1
ATOM 7919 O O . ASN B 1 442 ? 23.859 3.588 15.328 1 90.44 442 ASN B O 1
ATOM 7923 N N . GLY B 1 443 ? 23.797 4.066 13.148 1 96.12 443 GLY B N 1
ATOM 7924 C CA . GLY B 1 443 ? 23.656 5.496 13.375 1 96.12 443 GLY B CA 1
ATOM 7925 C C . GLY B 1 443 ? 22.438 5.859 14.188 1 96.12 443 GLY B C 1
ATOM 7926 O O . GLY B 1 443 ? 22.453 6.836 14.945 1 96.12 443 GLY B O 1
ATOM 7927 N N . THR B 1 444 ? 21.359 5.098 14.133 1 97.75 444 THR B N 1
ATOM 7928 C CA . THR B 1 444 ? 20.109 5.414 14.82 1 97.75 444 THR B CA 1
ATOM 7929 C C . THR B 1 444 ? 20.203 5.031 16.297 1 97.75 444 THR B C 1
ATOM 7931 O O . THR B 1 444 ? 19.359 5.441 17.094 1 97.75 444 THR B O 1
ATOM 7934 N N . GLN B 1 445 ? 21.266 4.297 16.703 1 97.69 445 GLN B N 1
ATOM 7935 C CA . GLN B 1 445 ? 21.344 3.738 18.047 1 97.69 445 GLN B CA 1
ATOM 7936 C C . GLN B 1 445 ? 22.312 4.527 18.922 1 97.69 445 GLN B C 1
ATOM 7938 O O . GLN B 1 445 ? 22.438 4.27 20.109 1 97.69 445 GLN B O 1
ATOM 7943 N N . ILE B 1 446 ? 23.016 5.457 18.328 1 97.62 446 ILE B N 1
ATOM 7944 C CA . ILE B 1 446 ? 24.094 6.156 19.016 1 97.62 446 ILE B CA 1
ATOM 7945 C C . ILE B 1 446 ? 23.516 7.309 19.844 1 97.62 446 ILE B C 1
ATOM 7947 O O . ILE B 1 446 ? 22.719 8.102 19.344 1 97.62 446 ILE B O 1
ATOM 7951 N N . VAL B 1 447 ? 23.859 7.34 21.094 1 97.75 447 VAL B N 1
ATOM 7952 C CA . VAL B 1 447 ? 23.531 8.469 21.969 1 97.75 447 VAL B CA 1
ATOM 7953 C C . VAL B 1 447 ? 24.625 9.531 21.875 1 97.75 447 VAL B C 1
ATOM 7955 O O . VAL B 1 447 ? 25.797 9.234 22.078 1 97.75 447 VAL B O 1
ATOM 7958 N N . HIS B 1 448 ? 24.234 10.672 21.531 1 97 448 HIS B N 1
ATOM 7959 C CA . HIS B 1 448 ? 25.203 11.758 21.391 1 97 448 HIS B CA 1
ATOM 7960 C C . HIS B 1 448 ? 25.109 12.734 22.562 1 97 448 HIS B C 1
ATOM 7962 O O . HIS B 1 448 ? 24.016 13 23.062 1 97 448 HIS B O 1
ATOM 7968 N N . ASP B 1 449 ? 26.156 13.344 22.906 1 96.62 449 ASP B N 1
ATOM 7969 C CA . ASP B 1 449 ? 26.203 14.227 24.078 1 96.62 449 ASP B CA 1
ATOM 7970 C C . ASP B 1 449 ? 25.75 15.633 23.703 1 96.62 449 ASP B C 1
ATOM 7972 O O . ASP B 1 449 ? 25.516 16.469 24.578 1 96.62 449 ASP B O 1
ATOM 7976 N N . TYR B 1 450 ? 25.531 15.898 22.453 1 97.19 450 TYR B N 1
ATOM 7977 C CA . TYR B 1 450 ? 25.156 17.25 22.031 1 97.19 450 TYR B CA 1
ATOM 7978 C C . TYR B 1 450 ? 23.641 17.391 21.953 1 97.19 450 TYR B C 1
ATOM 7980 O O . TYR B 1 450 ? 23.141 18.469 21.641 1 97.19 450 TYR B O 1
ATOM 7988 N N . PHE B 1 451 ? 22.875 16.391 22.203 1 97.25 451 PHE B N 1
ATOM 7989 C CA . PHE B 1 451 ? 21.422 16.469 22.281 1 97.25 451 PHE B CA 1
ATOM 7990 C C . PHE B 1 451 ? 20.969 16.625 23.734 1 97.25 451 PHE B C 1
ATOM 7992 O O . PHE B 1 451 ? 21.609 16.109 24.656 1 97.25 451 PHE B O 1
ATOM 7999 N N . ASN B 1 452 ? 19.938 17.359 23.922 1 94.62 452 ASN B N 1
ATOM 8000 C CA . ASN B 1 452 ? 19.344 17.547 25.25 1 94.62 452 ASN B CA 1
ATOM 8001 C C . ASN B 1 452 ? 17.859 17.875 25.156 1 94.62 452 ASN B C 1
ATOM 8003 O O . ASN B 1 452 ? 17.328 18.125 24.078 1 94.62 452 ASN B O 1
ATOM 8007 N N . ASP B 1 453 ? 17.188 17.922 26.297 1 91.88 453 ASP B N 1
ATOM 8008 C CA . ASP B 1 453 ? 15.75 18.203 26.312 1 91.88 453 ASP B CA 1
ATOM 8009 C C . ASP B 1 453 ? 15.477 19.625 26.766 1 91.88 453 ASP B C 1
ATOM 8011 O O . ASP B 1 453 ? 14.367 19.938 27.219 1 91.88 453 ASP B O 1
ATOM 8015 N N . GLN B 1 454 ? 16.5 20.516 26.719 1 91.56 454 GLN B N 1
ATOM 8016 C CA . GLN B 1 454 ? 16.359 21.875 27.219 1 91.56 454 GLN B CA 1
ATOM 8017 C C . GLN B 1 454 ? 16.547 22.891 26.094 1 91.56 454 GLN B C 1
ATOM 8019 O O . GLN B 1 454 ? 16.656 24.094 26.359 1 91.56 454 GLN B O 1
ATOM 8024 N N . ASN B 1 455 ? 16.656 22.438 24.906 1 92.56 455 ASN B N 1
ATOM 8025 C CA . ASN B 1 455 ? 16.828 23.281 23.734 1 92.56 455 ASN B CA 1
ATOM 8026 C C . ASN B 1 455 ? 18.109 24.109 23.812 1 92.56 455 ASN B C 1
ATOM 8028 O O . ASN B 1 455 ? 18.109 25.281 23.453 1 92.56 455 ASN B O 1
ATOM 8032 N N . MET B 1 456 ? 19.141 23.484 24.406 1 94.69 456 MET B N 1
ATOM 8033 C CA . MET B 1 456 ? 20.453 24.141 24.484 1 94.69 456 MET B CA 1
ATOM 8034 C C . MET B 1 456 ? 21.297 23.828 23.25 1 94.69 456 MET B C 1
ATOM 8036 O O . MET B 1 456 ? 21.5 22.656 22.922 1 94.69 456 MET B O 1
ATOM 8040 N N . GLY B 1 457 ? 21.734 24.891 22.625 1 95.38 457 GLY B N 1
ATOM 8041 C CA . GLY B 1 457 ? 22.562 24.703 21.438 1 95.38 457 GLY B CA 1
ATOM 8042 C C . GLY B 1 457 ? 23.922 24.094 21.75 1 95.38 457 GLY B C 1
ATOM 8043 O O . GLY B 1 457 ? 24.344 24.062 22.922 1 95.38 457 GLY B O 1
ATOM 8044 N N . HIS B 1 458 ? 24.562 23.547 20.766 1 96.56 458 HIS B N 1
ATOM 8045 C CA . HIS B 1 458 ? 25.891 22.938 20.875 1 96.56 458 HIS B CA 1
ATOM 8046 C C . HIS B 1 458 ? 26.75 23.281 19.672 1 96.56 458 HIS B C 1
ATOM 8048 O O . HIS B 1 458 ? 26.25 23.312 18.531 1 96.56 458 HIS B O 1
ATOM 8054 N N . PRO B 1 459 ? 28.016 23.5 19.812 1 96.19 459 PRO B N 1
ATOM 8055 C CA . PRO B 1 459 ? 28.906 23.859 18.719 1 96.19 459 PRO B CA 1
ATOM 8056 C C . PRO B 1 459 ? 29.031 22.766 17.672 1 96.19 459 PRO B C 1
ATOM 8058 O O . PRO B 1 459 ? 29.406 23.031 16.531 1 96.19 459 PRO B O 1
ATOM 8061 N N . HIS B 1 460 ? 28.672 21.594 18.047 1 96.56 460 HIS B N 1
ATOM 8062 C CA . HIS B 1 460 ? 28.781 20.453 17.141 1 96.56 460 HIS B CA 1
ATOM 8063 C C . HIS B 1 460 ? 28 20.703 15.852 1 96.56 460 HIS B C 1
ATOM 8065 O O . HIS B 1 460 ? 28.391 20.25 14.781 1 96.56 460 HIS B O 1
ATOM 8071 N N . MET B 1 461 ? 26.922 21.422 15.969 1 95.81 461 MET B N 1
ATOM 8072 C CA . MET B 1 461 ? 26.047 21.625 14.82 1 95.81 461 MET B CA 1
ATOM 8073 C C . MET B 1 461 ? 26.531 22.766 13.953 1 95.81 461 MET B C 1
ATOM 8075 O O . MET B 1 461 ? 26.031 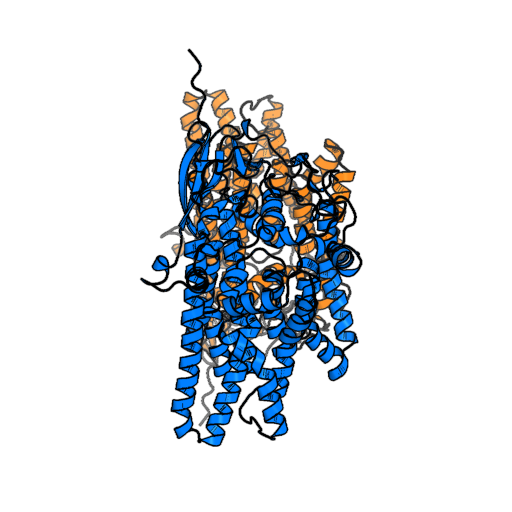22.969 12.844 1 95.81 461 MET B O 1
ATOM 8079 N N . LEU B 1 462 ? 27.469 23.484 14.445 1 97.19 462 LEU B N 1
ATOM 8080 C CA . LEU B 1 462 ? 27.891 24.703 13.75 1 97.19 462 LEU B CA 1
ATOM 8081 C C . LEU B 1 462 ? 29.078 24.438 12.836 1 97.19 462 LEU B C 1
ATOM 8083 O O . LEU B 1 462 ? 29.938 23.609 13.156 1 97.19 462 LEU B O 1
ATOM 8087 N N . PHE B 1 463 ? 29.062 25.031 11.766 1 97.38 463 PHE B N 1
ATOM 8088 C CA . PHE B 1 463 ? 30.062 24.969 10.711 1 97.38 463 PHE B CA 1
ATOM 8089 C C . PHE B 1 463 ? 30.734 26.328 10.516 1 97.38 463 PHE B C 1
ATOM 8091 O O . PHE B 1 463 ? 30.109 27.359 10.734 1 97.38 463 PHE B O 1
ATOM 8098 N N . GLU B 1 464 ? 32.062 26.297 10.102 1 96.44 464 GLU B N 1
ATOM 8099 C CA . GLU B 1 464 ? 32.781 27.531 9.898 1 96.44 464 GLU B CA 1
ATOM 8100 C C . GLU B 1 464 ? 32.375 28.219 8.602 1 96.44 464 GLU B C 1
ATOM 8102 O O . GLU B 1 464 ? 32.375 27.609 7.531 1 96.44 464 GLU B O 1
ATOM 8107 N N . LEU B 1 465 ? 32.062 29.484 8.711 1 95.81 465 LEU B N 1
ATOM 8108 C CA . LEU B 1 465 ? 31.594 30.266 7.57 1 95.81 465 LEU B CA 1
ATOM 8109 C C . LEU B 1 465 ? 32.625 30.219 6.434 1 95.81 465 LEU B C 1
ATOM 8111 O O . LEU B 1 465 ? 32.25 30.219 5.262 1 95.81 465 LEU B O 1
ATOM 8115 N N . SER B 1 466 ? 33.906 30.156 6.777 1 95.44 466 SER B N 1
ATOM 8116 C CA . SER B 1 466 ? 34.969 30.203 5.789 1 95.44 466 SER B CA 1
ATOM 8117 C C . SER B 1 466 ? 35 28.938 4.949 1 95.44 466 SER B C 1
ATOM 8119 O O . SER B 1 466 ? 35.625 28.906 3.875 1 95.44 466 SER B O 1
ATOM 8121 N N . ARG B 1 467 ? 34.312 27.922 5.375 1 96.38 467 ARG B N 1
ATOM 8122 C CA . ARG B 1 467 ? 34.375 26.625 4.684 1 96.38 467 ARG B CA 1
ATOM 8123 C C . ARG B 1 467 ? 33.125 26.422 3.832 1 96.38 467 ARG B C 1
ATOM 8125 O O . ARG B 1 467 ? 33 25.406 3.145 1 96.38 467 ARG B O 1
ATOM 8132 N N . CYS B 1 468 ? 32.25 27.391 3.852 1 97.75 468 CYS B N 1
ATOM 8133 C CA . CYS B 1 468 ? 31 27.281 3.08 1 97.75 468 CYS B CA 1
ATOM 8134 C C . CYS B 1 468 ? 31.266 27.531 1.598 1 97.75 468 CYS B C 1
ATOM 8136 O O . CYS B 1 468 ? 31.859 28.531 1.225 1 97.75 468 CYS B O 1
ATOM 8138 N N . ASP B 1 469 ? 30.859 26.578 0.773 1 97.88 469 ASP B N 1
ATOM 8139 C CA . ASP B 1 469 ? 30.938 26.781 -0.67 1 97.88 469 ASP B CA 1
ATOM 8140 C C . ASP B 1 469 ? 29.75 27.609 -1.17 1 97.88 469 ASP B C 1
ATOM 8142 O O . ASP B 1 469 ? 29.906 28.438 -2.074 1 97.88 469 ASP B O 1
ATOM 8146 N N . TYR B 1 470 ? 28.625 27.328 -0.656 1 98.25 470 TYR B N 1
ATOM 8147 C CA . TYR B 1 470 ? 27.406 28.062 -0.933 1 98.25 470 TYR B CA 1
ATOM 8148 C C . TYR B 1 470 ? 26.734 28.516 0.36 1 98.25 470 TYR B C 1
ATOM 8150 O O . TYR B 1 470 ? 26.953 27.922 1.418 1 98.25 470 TYR B O 1
ATOM 8158 N N . LEU B 1 471 ? 25.953 29.562 0.295 1 98.25 471 LEU B N 1
ATOM 8159 C CA . LEU B 1 471 ? 25.219 30.094 1.44 1 98.25 471 LEU B CA 1
ATOM 8160 C C . LEU B 1 471 ? 23.844 30.609 1.016 1 98.25 471 LEU B C 1
ATOM 8162 O O . LEU B 1 471 ? 23.734 31.312 0.015 1 98.25 471 LEU B O 1
ATOM 8166 N N . VAL B 1 472 ? 22.828 30.219 1.71 1 98.44 472 VAL B N 1
ATOM 8167 C CA . VAL B 1 472 ? 21.484 30.734 1.455 1 98.44 472 VAL B CA 1
ATOM 8168 C C . VAL B 1 472 ? 21.219 31.938 2.346 1 98.44 472 VAL B C 1
ATOM 8170 O O . VAL B 1 472 ? 21.406 31.875 3.562 1 98.44 472 VAL B O 1
ATOM 8173 N N . ASP B 1 473 ? 20.781 33 1.745 1 97.69 473 ASP B N 1
ATOM 8174 C CA . ASP B 1 473 ? 20.594 34.25 2.469 1 97.69 473 ASP B CA 1
ATOM 8175 C C . ASP B 1 473 ? 19.312 34.969 2.01 1 97.69 473 ASP B C 1
ATOM 8177 O O . ASP B 1 473 ? 18.969 34.938 0.825 1 97.69 473 ASP B O 1
ATOM 8181 N N . PHE B 1 474 ? 18.594 35.5 2.98 1 97.62 474 PHE B N 1
ATOM 8182 C CA . PHE B 1 474 ? 17.438 36.344 2.676 1 97.62 474 PHE B CA 1
ATOM 8183 C C . PHE B 1 474 ? 17.812 37.844 2.779 1 97.62 474 PHE B C 1
ATOM 8185 O O . PHE B 1 474 ? 17.953 38.375 3.881 1 97.62 474 PHE B O 1
ATOM 8192 N N . ASP B 1 475 ? 17.922 38.438 1.608 1 97.19 475 ASP B N 1
ATOM 8193 C CA . ASP B 1 475 ? 18.281 39.844 1.5 1 97.19 475 ASP B CA 1
ATOM 8194 C C . ASP B 1 475 ? 17.062 40.719 1.629 1 97.19 475 ASP B C 1
ATOM 8196 O O . ASP B 1 475 ? 16.266 40.844 0.69 1 97.19 475 ASP B O 1
ATOM 8200 N N . LYS B 1 476 ? 16.938 41.406 2.725 1 95.12 476 LYS B N 1
ATOM 8201 C CA . LYS B 1 476 ? 15.812 42.281 2.984 1 95.12 476 LYS B CA 1
ATOM 8202 C C . LYS B 1 476 ? 16.188 43.75 2.668 1 95.12 476 LYS B C 1
ATOM 8204 O O . LYS B 1 476 ? 15.453 44.656 3.027 1 95.12 476 LYS B O 1
ATOM 8209 N N . GLY B 1 477 ? 17.344 43.906 2.117 1 91.81 477 GLY B N 1
ATOM 8210 C CA . GLY B 1 477 ? 17.75 45.219 1.709 1 91.81 477 GLY B CA 1
ATOM 8211 C C . GLY B 1 477 ? 18.609 45.938 2.748 1 91.81 477 GLY B C 1
ATOM 8212 O O . GLY B 1 477 ? 18.938 47.125 2.592 1 91.81 477 GLY B O 1
ATOM 8213 N N . ALA B 1 478 ? 18.969 45.312 3.777 1 88.06 478 ALA B N 1
ATOM 8214 C CA . ALA B 1 478 ? 19.797 45.906 4.828 1 88.06 478 ALA B CA 1
ATOM 8215 C C . ALA B 1 478 ? 21.266 46 4.387 1 88.06 478 ALA B C 1
ATOM 8217 O O . ALA B 1 478 ? 21.672 45.281 3.467 1 88.06 478 ALA B O 1
ATOM 8218 N N . PHE B 1 479 ? 21.984 46.812 4.996 1 85.75 479 PHE B N 1
ATOM 8219 C CA . PHE B 1 479 ? 23.406 46.906 4.727 1 85.75 479 PHE B CA 1
ATOM 8220 C C . PHE B 1 479 ? 24.172 45.75 5.395 1 85.75 479 PHE B C 1
ATOM 8222 O O . PHE B 1 479 ? 23.625 45.094 6.281 1 85.75 479 PHE B O 1
ATOM 8229 N N . TYR B 1 480 ? 25.344 45.594 4.906 1 88.31 480 TYR B N 1
ATOM 8230 C CA . TYR B 1 480 ? 26.203 44.594 5.527 1 88.31 480 TYR B CA 1
ATOM 8231 C C . TYR B 1 480 ? 26.781 45.094 6.84 1 88.31 480 TYR B C 1
ATOM 8233 O O . TYR B 1 480 ? 27.469 46.094 6.867 1 88.31 480 TYR B O 1
ATOM 8241 N N . ASP B 1 481 ? 26.438 44.5 7.891 1 89 481 ASP B N 1
ATOM 8242 C CA . ASP B 1 481 ? 26.969 44.812 9.211 1 89 481 ASP B CA 1
ATOM 8243 C C . ASP B 1 481 ? 27.844 43.688 9.75 1 89 481 ASP B C 1
ATOM 8245 O O . ASP B 1 481 ? 27.328 42.625 10.164 1 89 481 ASP B O 1
ATOM 8249 N N . GLU B 1 482 ? 29.078 43.938 9.859 1 84.31 482 GLU B N 1
ATOM 8250 C CA . GLU B 1 482 ? 30.047 42.906 10.273 1 84.31 482 GLU B CA 1
ATOM 8251 C C . GLU B 1 482 ? 29.828 42.5 11.727 1 84.31 482 GLU B C 1
ATOM 8253 O O . GLU B 1 482 ? 30.203 41.406 12.133 1 84.31 482 GLU B O 1
ATOM 8258 N N . LEU B 1 483 ? 29.266 43.312 12.445 1 87.38 483 LEU B N 1
ATOM 8259 C CA . LEU B 1 483 ? 29.078 43.062 13.867 1 87.38 483 LEU B CA 1
ATOM 8260 C C . LEU B 1 483 ? 27.781 42.281 14.117 1 87.38 483 LEU B C 1
ATOM 8262 O O . LEU B 1 483 ? 27.594 41.75 15.203 1 87.38 483 LEU B O 1
ATOM 8266 N N . SER B 1 484 ? 27.016 42.25 13.109 1 90.62 484 SER B N 1
ATOM 8267 C CA . SER B 1 484 ? 25.75 41.531 13.25 1 90.62 484 SER B CA 1
ATOM 8268 C C . SER B 1 484 ? 25.969 40.031 13.234 1 90.62 484 SER B C 1
ATOM 8270 O O . SER B 1 484 ? 26.797 39.531 12.477 1 90.62 484 SER B O 1
ATOM 8272 N N . ALA B 1 485 ? 25.25 39.312 14.07 1 90.81 485 ALA B N 1
ATOM 8273 C CA . ALA B 1 485 ? 25.281 37.844 14.07 1 90.81 485 ALA B CA 1
ATOM 8274 C C . ALA B 1 485 ? 24.656 37.281 12.797 1 90.81 485 ALA B C 1
ATOM 8276 O O . ALA B 1 485 ? 24.906 36.156 12.43 1 90.81 485 ALA B O 1
ATOM 8277 N N . GLU B 1 486 ? 23.859 38.125 12.133 1 93.06 486 GLU B N 1
ATOM 8278 C CA . GLU B 1 486 ? 23.188 37.719 10.898 1 93.06 486 GLU B CA 1
ATOM 8279 C C . GLU B 1 486 ? 23.359 38.812 9.82 1 93.06 486 GLU B C 1
ATOM 8281 O O . GLU B 1 486 ? 22.391 39.406 9.391 1 93.06 486 GLU B O 1
ATOM 8286 N N . PRO B 1 487 ? 24.578 38.969 9.422 1 93.75 487 PRO B N 1
ATOM 8287 C CA . PRO B 1 487 ? 24.781 40.031 8.43 1 93.75 487 PRO B CA 1
ATOM 8288 C C . PRO B 1 487 ? 24.109 39.719 7.09 1 93.75 487 PRO B C 1
ATOM 8290 O O . PRO B 1 487 ? 23.766 38.562 6.824 1 93.75 487 PRO B O 1
ATOM 8293 N N . ASN B 1 488 ? 23.859 40.781 6.375 1 96.19 488 ASN B N 1
ATOM 8294 C CA . ASN B 1 488 ? 23.391 40.594 5.008 1 96.19 488 ASN B CA 1
ATOM 8295 C C . ASN B 1 488 ? 24.484 40.094 4.082 1 96.19 488 ASN B C 1
ATOM 8297 O O . ASN B 1 488 ? 25.109 40.906 3.359 1 96.19 488 ASN B O 1
ATOM 8301 N N . TYR B 1 489 ? 24.656 38.875 3.979 1 96.06 489 TYR B N 1
ATOM 8302 C CA . TYR B 1 489 ? 25.75 38.25 3.227 1 96.06 489 TYR B CA 1
ATOM 8303 C C . TYR B 1 489 ? 25.625 38.562 1.738 1 96.06 489 TYR B C 1
ATOM 8305 O O . TYR B 1 489 ? 26.625 38.562 1.016 1 96.06 489 TYR B O 1
ATOM 8313 N N . SER B 1 490 ? 24.422 38.812 1.304 1 96.25 490 SER B N 1
ATOM 8314 C CA . SER B 1 490 ? 24.141 39.031 -0.11 1 96.25 490 SER B CA 1
ATOM 8315 C C . SER B 1 490 ? 24.844 40.312 -0.615 1 96.25 490 SER B C 1
ATOM 8317 O O . SER B 1 490 ? 25.109 40.438 -1.812 1 96.25 490 SER B O 1
ATOM 8319 N N . VAL B 1 491 ? 25.109 41.188 0.299 1 95.56 491 VAL B N 1
ATOM 8320 C CA . VAL B 1 491 ? 25.703 42.438 -0.126 1 95.56 491 VAL B CA 1
ATOM 8321 C C . VAL B 1 491 ? 27.219 42.375 0.031 1 95.56 491 VAL B C 1
ATOM 8323 O O . VAL B 1 491 ? 27.938 43.25 -0.471 1 95.56 491 VAL B O 1
ATOM 8326 N N . ASP B 1 492 ? 27.75 41.406 0.683 1 94.19 492 ASP B N 1
ATOM 8327 C CA . ASP B 1 492 ? 29.188 41.188 0.765 1 94.19 492 ASP B CA 1
ATOM 8328 C C . ASP B 1 492 ? 29.734 40.625 -0.549 1 94.19 492 ASP B C 1
ATOM 8330 O O . ASP B 1 492 ? 30.078 39.438 -0.634 1 94.19 492 ASP B O 1
ATOM 8334 N N . ARG B 1 493 ? 29.969 41.469 -1.487 1 92.44 493 ARG B N 1
ATOM 8335 C CA . ARG B 1 493 ? 30.344 41.062 -2.844 1 92.44 493 ARG B CA 1
ATOM 8336 C C . ARG B 1 493 ? 31.797 40.625 -2.914 1 92.44 493 ARG B C 1
ATOM 8338 O O . ARG B 1 493 ? 32.188 39.969 -3.877 1 92.44 493 ARG B O 1
ATOM 8345 N N . LYS B 1 494 ? 32.531 40.906 -1.897 1 92.94 494 LYS B N 1
ATOM 8346 C CA . LYS B 1 494 ? 33.938 40.438 -1.853 1 92.94 494 LYS B CA 1
ATOM 8347 C C . LYS B 1 494 ? 34 38.938 -1.605 1 92.94 494 LYS B C 1
ATOM 8349 O O . LYS B 1 494 ? 34.875 38.25 -2.164 1 92.94 494 LYS B O 1
ATOM 8354 N N . THR B 1 495 ? 33.125 38.469 -0.85 1 94.94 495 THR B N 1
ATOM 8355 C CA . THR B 1 495 ? 33.188 37.062 -0.427 1 94.94 495 THR B CA 1
ATOM 8356 C C . THR B 1 495 ? 32.25 36.188 -1.261 1 94.94 495 THR B C 1
ATOM 8358 O O . THR B 1 495 ? 32.562 35.031 -1.537 1 94.94 495 THR B O 1
ATOM 8361 N N . TRP B 1 496 ? 31.078 36.812 -1.645 1 97.06 496 TRP B N 1
ATOM 8362 C CA . TRP B 1 496 ? 30.031 36 -2.225 1 97.06 496 TRP B CA 1
ATOM 8363 C C . TRP B 1 496 ? 29.562 36.562 -3.566 1 97.06 496 TRP B C 1
ATOM 8365 O O . TRP B 1 496 ? 29.594 37.781 -3.775 1 97.06 496 TRP B O 1
ATOM 8375 N N . SER B 1 497 ? 29.141 35.688 -4.484 1 97.12 497 SER B N 1
ATOM 8376 C CA . SER B 1 497 ? 28.406 36.031 -5.699 1 97.12 497 SER B CA 1
ATOM 8377 C C . SER B 1 497 ? 27.031 35.375 -5.703 1 97.12 497 SER B C 1
ATOM 8379 O O . SER B 1 497 ? 26.844 34.281 -5.168 1 97.12 497 SER B O 1
ATOM 8381 N N . ILE B 1 498 ? 26.047 36.031 -6.238 1 97.31 498 ILE B N 1
ATOM 8382 C CA . ILE B 1 498 ? 24.672 35.5 -6.277 1 97.31 498 ILE B CA 1
ATOM 8383 C C . ILE B 1 498 ? 24.547 34.469 -7.395 1 97.31 498 ILE B C 1
ATOM 8385 O O . ILE B 1 498 ? 24.703 34.812 -8.57 1 97.31 498 ILE B O 1
ATOM 8389 N N . ALA B 1 499 ? 24.359 33.281 -7.059 1 96.81 499 ALA B N 1
ATOM 8390 C CA . ALA B 1 499 ? 24.188 32.219 -8.031 1 96.81 499 ALA B CA 1
ATOM 8391 C C . ALA B 1 499 ? 22.734 32.125 -8.492 1 96.81 499 ALA B C 1
ATOM 8393 O O . ALA B 1 499 ? 22.469 31.734 -9.633 1 96.81 499 ALA B O 1
ATOM 8394 N N . SER B 1 500 ? 21.797 32.281 -7.613 1 97 500 SER B N 1
ATOM 8395 C CA . SER B 1 500 ? 20.359 32.25 -7.883 1 97 500 SER B CA 1
ATOM 8396 C C . SER B 1 500 ? 19.609 33.219 -6.961 1 97 500 SER B C 1
ATOM 8398 O O . SER B 1 500 ? 20.047 33.469 -5.832 1 97 500 SER B O 1
ATOM 8400 N N . SER B 1 501 ? 18.594 33.781 -7.453 1 97.44 501 SER B N 1
ATOM 8401 C CA . SER B 1 501 ? 17.797 34.75 -6.699 1 97.44 501 SER B CA 1
ATOM 8402 C C . SER B 1 501 ? 16.312 34.562 -6.973 1 97.44 501 SER B C 1
ATOM 8404 O O . SER B 1 501 ? 15.883 34.531 -8.133 1 97.44 501 SER B O 1
ATOM 8406 N N . VAL B 1 502 ? 15.531 34.406 -5.91 1 97.31 502 VAL B N 1
ATOM 8407 C CA . VAL B 1 502 ? 14.078 34.25 -6.012 1 97.31 502 VAL B CA 1
ATOM 8408 C C . VAL B 1 502 ? 13.391 35.25 -5.098 1 97.31 502 VAL B C 1
ATOM 8410 O O . VAL B 1 502 ? 13.859 35.531 -3.988 1 97.31 502 VAL B O 1
ATOM 8413 N N . GLU B 1 503 ? 12.328 35.844 -5.555 1 96.56 503 GLU B N 1
ATOM 8414 C CA . GLU B 1 503 ? 11.594 36.812 -4.734 1 96.56 503 GLU B CA 1
ATOM 8415 C C . GLU B 1 503 ? 10.898 36.125 -3.564 1 96.56 503 GLU B C 1
ATOM 8417 O O . GLU B 1 503 ? 10.414 35 -3.697 1 96.56 503 GLU B O 1
ATOM 8422 N N . PHE B 1 504 ? 10.898 36.781 -2.416 1 97.5 504 PHE B N 1
ATOM 8423 C CA . PHE B 1 504 ? 10.297 36.312 -1.18 1 97.5 504 PHE B CA 1
ATOM 8424 C C . PHE B 1 504 ? 9.727 37.469 -0.373 1 97.5 504 PHE B C 1
ATOM 8426 O O . PHE B 1 504 ? 10.391 38.5 -0.195 1 97.5 504 PHE B O 1
ATOM 8433 N N . VAL B 1 505 ? 8.531 37.344 0.079 1 97.62 505 VAL B N 1
ATOM 8434 C CA . VAL B 1 505 ? 7.836 38.469 0.728 1 97.62 505 VAL B CA 1
ATOM 8435 C C . VAL B 1 505 ? 8.43 38.719 2.111 1 97.62 505 VAL B C 1
ATOM 8437 O O . VAL B 1 505 ? 8.68 37.75 2.863 1 97.62 505 VAL B O 1
ATOM 8440 N N . GLN B 1 506 ? 8.711 39.969 2.404 1 96.56 506 GLN B N 1
ATOM 8441 C CA . GLN B 1 506 ? 9.07 40.406 3.748 1 96.56 506 GLN B CA 1
ATOM 8442 C C . GLN B 1 506 ? 7.824 40.625 4.602 1 96.56 506 GLN B C 1
ATOM 8444 O O . GLN B 1 506 ? 7.258 41.719 4.59 1 96.56 506 GLN B O 1
ATOM 8449 N N . ALA B 1 507 ? 7.492 39.75 5.387 1 92.94 507 ALA B N 1
ATOM 8450 C CA . ALA B 1 507 ? 6.234 39.75 6.129 1 92.94 507 ALA B CA 1
ATOM 8451 C C . ALA B 1 507 ? 6.152 41 7.035 1 92.94 507 ALA B C 1
ATOM 8453 O O . ALA B 1 507 ? 5.109 41.625 7.117 1 92.94 507 ALA B O 1
ATOM 8454 N N . ASP B 1 508 ? 7.25 41.406 7.672 1 92.19 508 ASP B N 1
ATOM 8455 C CA . ASP B 1 508 ? 7.254 42.469 8.672 1 92.19 508 ASP B CA 1
ATOM 8456 C C . ASP B 1 508 ? 7.062 43.844 8.031 1 92.19 508 ASP B C 1
ATOM 8458 O O . ASP B 1 508 ? 6.617 44.781 8.688 1 92.19 508 ASP B O 1
ATOM 8462 N N . GLU B 1 509 ? 7.367 43.875 6.766 1 94.81 509 GLU B N 1
ATOM 8463 C CA . GLU B 1 509 ? 7.297 45.156 6.078 1 94.81 509 GLU B CA 1
ATOM 8464 C C . GLU B 1 509 ? 6.07 45.25 5.172 1 94.81 509 GLU B C 1
ATOM 8466 O O . GLU B 1 509 ? 5.84 46.25 4.516 1 94.81 509 GLU B O 1
ATOM 8471 N N . SER B 1 510 ? 5.359 44.219 5.164 1 96.62 510 SER B N 1
ATOM 8472 C CA . SER B 1 510 ? 4.207 44.156 4.277 1 96.62 510 SER B CA 1
ATOM 8473 C C . SER B 1 510 ? 2.902 44.312 5.051 1 96.62 510 SER B C 1
ATOM 8475 O O . SER B 1 510 ? 2.834 43.969 6.238 1 96.62 510 SER B O 1
ATOM 8477 N N . ALA B 1 511 ? 1.922 44.719 4.324 1 96.44 511 ALA B N 1
ATOM 8478 C CA . ALA B 1 511 ? 0.607 44.875 4.941 1 96.44 511 ALA B CA 1
ATOM 8479 C C . ALA B 1 511 ? 0.011 43.5 5.273 1 96.44 511 ALA B C 1
ATOM 8481 O O . ALA B 1 511 ? 0.132 42.562 4.488 1 96.44 511 ALA B O 1
ATOM 8482 N N . SER B 1 512 ? -0.665 43.469 6.406 1 95 512 SER B N 1
ATOM 8483 C CA . SER B 1 512 ? -1.143 42.188 6.949 1 95 512 SER B CA 1
ATOM 8484 C C . SER B 1 512 ? -2.113 41.531 5.992 1 95 512 SER B C 1
ATOM 8486 O O . SER B 1 512 ? -2.004 40.312 5.738 1 95 512 SER B O 1
ATOM 8488 N N . PHE B 1 513 ? -3.006 42.25 5.461 1 95.06 513 PHE B N 1
ATOM 8489 C CA . PHE B 1 513 ? -4.008 41.656 4.578 1 95.06 513 PHE B CA 1
ATOM 8490 C C . PHE B 1 513 ? -3.375 41.188 3.275 1 95.06 513 PHE B C 1
ATOM 8492 O O . PHE B 1 513 ? -3.707 40.125 2.77 1 95.06 513 PHE B O 1
ATOM 8499 N N . ALA B 1 514 ? -2.457 41.969 2.801 1 96.19 514 ALA B N 1
ATOM 8500 C CA . ALA B 1 514 ? -1.833 41.656 1.519 1 96.19 514 ALA B CA 1
ATOM 8501 C C . ALA B 1 514 ? -0.922 40.438 1.639 1 96.19 514 ALA B C 1
ATOM 8503 O O . ALA B 1 514 ? -0.789 39.656 0.691 1 96.19 514 ALA B O 1
ATOM 8504 N N . ARG B 1 515 ? -0.356 40.281 2.758 1 96 515 ARG B N 1
ATOM 8505 C CA . ARG B 1 515 ? 0.538 39.156 2.904 1 96 515 ARG B CA 1
ATOM 8506 C C . ARG B 1 515 ? -0.247 37.875 3.186 1 96 515 ARG B C 1
ATOM 8508 O O . ARG B 1 515 ? 0.252 36.781 2.961 1 96 515 ARG B O 1
ATOM 8515 N N . ALA B 1 516 ? -1.526 38.031 3.643 1 96.44 516 ALA B N 1
ATOM 8516 C CA . ALA B 1 516 ? -2.365 36.875 3.982 1 96.44 516 ALA B CA 1
ATOM 8517 C C . ALA B 1 516 ? -3.166 36.406 2.773 1 96.44 516 ALA B C 1
ATOM 8519 O O . ALA B 1 516 ? -3.428 35.219 2.623 1 96.44 516 ALA B O 1
ATOM 8520 N N . TYR B 1 517 ? -3.58 37.344 1.845 1 97.56 517 TYR B N 1
ATOM 8521 C CA . TYR B 1 517 ? -4.477 37.031 0.737 1 97.56 517 TYR B CA 1
ATOM 8522 C C . TYR B 1 517 ? -3.951 37.594 -0.57 1 97.56 517 TYR B C 1
ATOM 8524 O O . TYR B 1 517 ? -3.457 38.719 -0.602 1 97.56 517 TYR B O 1
ATOM 8532 N N . TYR B 1 518 ? -4.02 36.875 -1.583 1 97.69 518 TYR B N 1
ATOM 8533 C CA . TYR B 1 518 ? -3.668 37.344 -2.92 1 97.69 518 TYR B CA 1
ATOM 8534 C C . TYR B 1 518 ? -4.891 37.906 -3.641 1 97.69 518 TYR B C 1
ATOM 8536 O O . TYR B 1 518 ? -5.871 37.188 -3.861 1 97.69 518 TYR B O 1
ATOM 8544 N N . VAL B 1 519 ? -4.859 39.062 -3.941 1 96.38 519 VAL B N 1
ATOM 8545 C CA . VAL B 1 519 ? -5.855 39.719 -4.777 1 96.38 519 VAL B CA 1
ATOM 8546 C C . VAL B 1 519 ? -5.199 40.25 -6.059 1 96.38 519 VAL B C 1
ATOM 8548 O O . VAL B 1 519 ? -4.336 41.125 -6.008 1 96.38 519 VAL B O 1
ATOM 8551 N N . PRO B 1 520 ? -5.676 39.75 -7.168 1 94.12 520 PRO B N 1
ATOM 8552 C CA . PRO B 1 520 ? -5.039 40.156 -8.422 1 94.12 520 PRO B CA 1
ATOM 8553 C C . PRO B 1 520 ? -4.988 41.688 -8.602 1 94.12 520 PRO B C 1
ATOM 8555 O O . PRO B 1 520 ? -5.977 42.375 -8.328 1 94.12 520 PRO B O 1
ATOM 8558 N N . LEU B 1 521 ? -3.887 42.25 -8.984 1 92.06 521 LEU B N 1
ATOM 8559 C CA . LEU B 1 521 ? -3.629 43.625 -9.352 1 92.06 521 LEU B CA 1
ATOM 8560 C C . LEU B 1 521 ? -3.645 44.531 -8.125 1 92.06 521 LEU B C 1
ATOM 8562 O O . LEU B 1 521 ? -3.365 45.719 -8.219 1 92.06 521 LEU B O 1
ATOM 8566 N N . VAL B 1 522 ? -3.887 43.969 -6.938 1 94.19 522 VAL B N 1
ATOM 8567 C CA . VAL B 1 522 ? -4.027 44.812 -5.762 1 94.19 522 VAL B CA 1
ATOM 8568 C C . VAL B 1 522 ? -2.965 44.469 -4.73 1 94.19 522 VAL B C 1
ATOM 8570 O O . VAL B 1 522 ? -2.23 45.344 -4.254 1 94.19 522 VAL B O 1
ATOM 8573 N N . SER B 1 523 ? -2.783 43.188 -4.438 1 94.06 523 SER B N 1
ATOM 8574 C CA . SER B 1 523 ? -1.971 42.75 -3.309 1 94.06 523 SER B CA 1
ATOM 8575 C C . SER B 1 523 ? -0.511 43.156 -3.484 1 94.06 523 SER B C 1
ATOM 8577 O O . SER B 1 523 ? 0.151 43.562 -2.521 1 94.06 523 SER B O 1
ATOM 8579 N N . TYR B 1 524 ? -0.013 43.125 -4.66 1 93.44 524 TYR B N 1
ATOM 8580 C CA . TYR B 1 524 ? 1.401 43.375 -4.918 1 93.44 524 TYR B CA 1
ATOM 8581 C C . TYR B 1 524 ? 1.786 44.812 -4.57 1 93.44 524 TYR B C 1
ATOM 8583 O O . TYR B 1 524 ? 2.945 45.094 -4.258 1 93.44 524 TYR B O 1
ATOM 8591 N N . ARG B 1 525 ? 0.769 45.688 -4.516 1 95.38 525 ARG B N 1
ATOM 8592 C CA . ARG B 1 525 ? 1.016 47.094 -4.207 1 95.38 525 ARG B CA 1
ATOM 8593 C C . ARG B 1 525 ? 1.334 47.281 -2.729 1 95.38 525 ARG B C 1
ATOM 8595 O O . ARG B 1 525 ? 1.923 48.281 -2.338 1 95.38 525 ARG B O 1
ATOM 8602 N N . TYR B 1 526 ? 0.964 46.344 -2.033 1 97.06 526 TYR B N 1
ATOM 8603 C CA . TYR B 1 526 ? 1.099 46.5 -0.589 1 97.06 526 TYR B CA 1
ATOM 8604 C C . TYR B 1 526 ? 2.078 45.469 -0.021 1 97.06 526 TYR B C 1
ATOM 8606 O O . TYR B 1 526 ? 2.074 45.188 1.183 1 97.06 526 TYR B O 1
ATOM 8614 N N . LEU B 1 527 ? 2.811 44.844 -0.881 1 97.25 527 LEU B N 1
ATOM 8615 C CA . LEU B 1 527 ? 3.822 43.875 -0.47 1 97.25 527 LEU B CA 1
ATOM 8616 C C . LEU B 1 527 ? 5.227 44.438 -0.659 1 97.25 527 LEU B C 1
ATOM 8618 O O . LEU B 1 527 ? 5.469 45.219 -1.587 1 97.25 527 LEU B O 1
ATOM 8622 N N . VAL B 1 528 ? 6.062 44.094 0.274 1 97.25 528 VAL B N 1
ATOM 8623 C CA . VAL B 1 528 ? 7.488 44.375 0.143 1 97.25 528 VAL B CA 1
ATOM 8624 C C . VAL B 1 528 ? 8.242 43.094 -0.12 1 97.25 528 VAL B C 1
ATOM 8626 O O . VAL B 1 528 ? 8.172 42.156 0.673 1 97.25 528 VAL B O 1
ATOM 8629 N N . TRP B 1 529 ? 8.93 43.094 -1.246 1 96.12 529 TRP B N 1
ATOM 8630 C CA . TRP B 1 529 ? 9.648 41.906 -1.661 1 96.12 529 TRP B CA 1
ATOM 8631 C C . TRP B 1 529 ? 11.117 41.969 -1.247 1 96.12 529 TRP B C 1
ATOM 8633 O O . TRP B 1 529 ? 11.734 43.031 -1.305 1 96.12 529 TRP B O 1
ATOM 8643 N N . GLY B 1 530 ? 11.641 40.906 -0.7 1 96.69 530 GLY B N 1
ATOM 8644 C CA . GLY B 1 530 ? 13.07 40.656 -0.592 1 96.69 530 GLY B CA 1
ATOM 8645 C C . GLY B 1 530 ? 13.578 39.656 -1.61 1 96.69 530 GLY B C 1
ATOM 8646 O O . GLY B 1 530 ? 12.844 39.25 -2.51 1 96.69 530 GLY B O 1
ATOM 8647 N N . ARG B 1 531 ? 14.859 39.406 -1.538 1 97.38 531 ARG B N 1
ATOM 8648 C CA . ARG B 1 531 ? 15.484 38.438 -2.432 1 97.38 531 ARG B CA 1
ATOM 8649 C C . ARG B 1 531 ? 16.062 37.25 -1.647 1 97.38 531 ARG B C 1
ATOM 8651 O O . ARG B 1 531 ? 16.906 37.438 -0.771 1 97.38 531 ARG B O 1
ATOM 8658 N N . TYR B 1 532 ? 15.508 36.156 -1.946 1 98.06 532 TYR B N 1
ATOM 8659 C CA . TYR B 1 532 ? 16.031 34.938 -1.393 1 98.06 532 TYR B CA 1
ATOM 8660 C C . TYR B 1 532 ? 17.141 34.344 -2.279 1 98.06 532 TYR B C 1
ATOM 8662 O O . TYR B 1 532 ? 16.875 33.844 -3.371 1 98.06 532 TYR B O 1
ATOM 8670 N N . ASN B 1 533 ? 18.391 34.406 -1.789 1 98.12 533 ASN B N 1
ATOM 8671 C CA . ASN B 1 533 ? 19.547 34.219 -2.672 1 98.12 533 ASN B CA 1
ATOM 8672 C C . ASN B 1 533 ? 20.328 32.938 -2.303 1 98.12 533 ASN B C 1
ATOM 8674 O O . ASN B 1 533 ? 20.469 32.625 -1.121 1 98.12 533 ASN B O 1
ATOM 8678 N N . LEU B 1 534 ? 20.672 32.219 -3.283 1 98.5 534 LEU B N 1
ATOM 8679 C CA . LEU B 1 534 ? 21.766 31.25 -3.184 1 98.5 534 LEU B CA 1
ATOM 8680 C C . LEU B 1 534 ? 23.094 31.891 -3.553 1 98.5 534 LEU B C 1
ATOM 8682 O O . LEU B 1 534 ? 23.312 32.281 -4.703 1 98.5 534 LEU B O 1
ATOM 8686 N N . LEU B 1 535 ? 24 32.031 -2.553 1 98.25 535 LEU B N 1
ATOM 8687 C CA . LEU B 1 535 ? 25.297 32.656 -2.748 1 98.25 535 LEU B CA 1
ATOM 8688 C C . LEU B 1 535 ? 26.391 31.625 -2.98 1 98.25 535 LEU B C 1
ATOM 8690 O O . LEU B 1 535 ? 26.375 30.547 -2.377 1 98.25 535 LEU B O 1
ATOM 8694 N N . ARG B 1 536 ? 27.266 31.875 -3.863 1 98 536 ARG B N 1
ATOM 8695 C CA . ARG B 1 536 ? 28.438 31.062 -4.117 1 98 536 ARG B CA 1
ATOM 8696 C C . ARG B 1 536 ? 29.703 31.781 -3.672 1 98 536 ARG B C 1
ATOM 8698 O O . ARG B 1 536 ? 29.875 32.969 -3.943 1 98 536 ARG B O 1
ATOM 8705 N N . ARG B 1 537 ? 30.562 31.078 -2.959 1 97.25 537 ARG B N 1
ATOM 8706 C CA . ARG B 1 537 ? 31.781 31.688 -2.484 1 97.25 537 ARG B CA 1
ATOM 8707 C C . ARG B 1 537 ? 32.719 32 -3.645 1 97.25 537 ARG B C 1
ATOM 8709 O O . ARG B 1 537 ? 32.938 31.172 -4.523 1 97.25 537 ARG B O 1
ATOM 8716 N N . ASN B 1 538 ? 33.281 33.25 -3.619 1 95.25 538 ASN B N 1
ATOM 8717 C CA . ASN B 1 538 ? 34.219 33.656 -4.656 1 95.25 538 ASN B CA 1
ATOM 8718 C C . ASN B 1 538 ? 35.562 32.938 -4.516 1 95.25 538 ASN B C 1
ATOM 8720 O O . ASN B 1 538 ? 36.031 32.719 -3.4 1 95.25 538 ASN B O 1
ATOM 8724 N N . LYS B 1 539 ? 36.094 32.25 -5.605 1 81.12 539 LYS B N 1
ATOM 8725 C CA . LYS B 1 539 ? 37.406 31.641 -5.59 1 81.12 539 LYS B CA 1
ATOM 8726 C C . LYS B 1 539 ? 38.5 32.688 -5.34 1 81.12 539 LYS B C 1
ATOM 8728 O O . LYS B 1 539 ? 38.438 33.781 -5.859 1 81.12 539 LYS B O 1
ATOM 8733 N N . MET B 1 540 ? 39.188 32.75 -4.344 1 59.97 540 MET B N 1
ATOM 8734 C CA . MET B 1 540 ? 40.312 33.656 -4.18 1 59.97 540 MET B CA 1
ATOM 8735 C C . MET B 1 540 ? 41.25 33.594 -5.395 1 59.97 540 MET B C 1
ATOM 8737 O O . MET B 1 540 ? 41.594 32.5 -5.867 1 59.97 540 MET B O 1
ATOM 8741 N N . LYS B 1 541 ? 41.25 34.5 -6.191 1 50.69 541 LYS B N 1
ATOM 8742 C CA . LYS B 1 541 ? 42.344 34.562 -7.168 1 50.69 541 LYS B CA 1
ATOM 8743 C C . LYS B 1 541 ? 43.688 34.375 -6.5 1 50.69 541 LYS B C 1
ATOM 8745 O O . LYS B 1 541 ? 43.969 34.969 -5.449 1 50.69 541 LYS B O 1
ATOM 8750 N N . PRO B 1 542 ? 44.5 33.312 -6.887 1 43.75 542 PRO B N 1
ATOM 8751 C CA . PRO B 1 542 ? 45.875 33.344 -6.402 1 43.75 542 PRO B CA 1
ATOM 8752 C C . PRO B 1 542 ? 46.531 34.719 -6.477 1 43.75 542 PRO B C 1
ATOM 8754 O O . PRO B 1 542 ? 46.281 35.469 -7.422 1 43.75 542 PRO B O 1
ATOM 8757 N N . ILE B 1 543 ? 46.781 35.375 -5.383 1 36.19 543 ILE B N 1
ATOM 8758 C CA . ILE B 1 543 ? 47.688 36.5 -5.504 1 36.19 543 ILE B CA 1
ATOM 8759 C C . ILE B 1 543 ? 48.875 36.094 -6.387 1 36.19 543 ILE B C 1
ATOM 8761 O O . ILE B 1 543 ? 49.594 35.125 -6.078 1 36.19 543 ILE B O 1
ATOM 8765 N N . SER B 1 544 ? 48.781 36.531 -7.664 1 30.62 544 SER B N 1
ATOM 8766 C CA . SER B 1 544 ? 50.062 36.531 -8.32 1 30.62 544 SER B CA 1
ATOM 8767 C C . SER B 1 544 ? 51.094 37.312 -7.5 1 30.62 544 SER B C 1
ATOM 8769 O O . SER B 1 544 ? 50.781 38.406 -7 1 30.62 544 SER B O 1
#

Radius of gyration: 33.22 Å; Cα contacts (8 Å, |Δi|>4): 1750; chains: 2; bounding box: 104×89×74 Å